Protein AF-A0A2N6ADG3-F1 (afdb_monomer)

Solvent-accessible surface area (backbone atoms only — not comparable to full-atom values): 40484 Å² total; per-residue (Å²): 108,65,60,83,54,64,43,79,45,43,34,66,42,77,44,80,76,44,101,52,31,37,34,43,26,32,78,44,56,62,72,69,55,39,47,17,27,31,40,43,28,44,86,99,70,48,68,43,71,40,51,35,31,37,67,77,54,50,41,32,27,38,63,45,65,64,67,58,75,58,37,50,51,57,71,74,58,53,72,66,42,72,35,28,42,25,37,66,29,40,27,47,64,88,89,64,69,69,32,35,39,38,36,46,18,30,42,76,24,37,36,29,50,46,29,37,51,51,50,43,28,73,78,48,66,29,45,34,41,39,32,40,20,25,68,33,54,88,56,56,64,60,62,73,63,51,63,68,35,66,62,44,47,78,43,48,16,4,58,72,40,69,36,71,43,65,34,58,40,65,55,56,51,51,52,55,54,50,57,36,72,75,32,69,80,57,63,76,72,46,53,60,40,36,40,32,26,43,54,56,62,60,44,42,50,49,52,49,52,26,60,78,67,73,44,51,36,37,39,45,54,85,60,48,47,79,71,49,71,51,84,75,58,62,22,43,44,61,95,74,66,48,29,32,27,52,70,8,25,28,33,46,50,77,58,55,73,56,34,73,46,68,59,44,43,48,54,47,98,87,65,50,80,46,66,53,74,71,88,67,76,74,84,68,95,59,93,71,76,68,46,74,68,58,47,52,54,50,37,39,74,72,57,22,46,41,78,50,88,37,75,42,97,85,68,49,75,32,56,59,48,78,41,68,62,56,38,78,81,36,63,70,56,37,48,40,52,22,51,53,55,44,63,75,49,65,88,60,89,62,64,33,36,31,20,31,74,77,57,13,32,61,37,36,50,48,40,23,67,77,67,75,37,55,60,39,39,57,53,92,71,74,57,100,71,79,90,66,59,57,60,46,67,87,84,60,70,68,40,30,33,35,37,29,39,50,68,34,45,59,34,63,69,55,47,71,46,49,52,59,43,44,71,67,37,30,41,64,47,43,32,42,27,49,35,31,51,74,16,41,13,58,59,29,36,42,77,71,68,25,48,64,48,58,74,40,40,45,67,56,49,47,50,50,36,42,77,69,68,73,46,52,76,65,55,50,51,52,46,53,52,48,39,69,74,55,60,45,79,77,70,86,70,79,88,72,78,94,66,95,75,84,79,86,74,78,72,52,79,51,50,58,66,33,33,78,69,38,78,29,61,38,52,27,52,48,26,45,38,21,51,76,64,58,15,33,24,26,38,40,54,86,50,48,40,53,67,59,46,50,51,50,45,63,68,41,22,73,51,27,30,30,46,32,37,47,74,89,57,28,77,69,72,54,73,66,54,56,55,49,50,54,52,40,27,65,74,36,52,33,42,40,29,38,64,72,53,45,68,46,54,16,75,57,40,27,47,64,34,60,35,79,96,73,29,42,56,81,68,34,42,28,39,35,30,46,52,86,65,40,71,48,34,55,55,25,42,41,74,58,30,49,82,67,44,27,27,33,25,36,49,30,29,66,64,47,70,89,60,79,43,44,72,71,50,22,55,49,37,51,52,54,36,68,77,33,52,69,37,34,35,29,30,33,26,80,40,56,86,68,89,58,71,55,52,44,31,35,25,62,44,47,34,93,60,72,52,67,52,100,83,45,43,48,30,41,30,42,45,51,39,26,36,77,28,54,25,62,28,46,32,33,37,67,85,24,77,71,40,99,50,35,54,65,44,38,45,52,52,14,52,42,28,37,49,19,43,63,73,54,70

Sequence (761 aa):
MNDETPQYIRIAKIVEENPSVKTFYFESELNSKPGQFVMLWVPEIDQKPFSIAYDNGKTFGLTVFKRGPLTEKLFEMNVGDRVGISGPYGTWFSLKPHTHYIMVAGGYGAAPLGFLAEKLTKEYGVTVDFCIGSRNKDLLLFEERISKIPNTSLHIATDDGSAGHHGYVTDILTDIINKRKENKDLLEKREVIVCTCGPELMEKKVLDICNETDVNCEVSIERYMKCGVGICGQCVVDDIGICMCTDGPVVPKYIANQIKEFGNYHREKSGAKTHLKSPSVASEDNKTTMDTEQLILKLHEINAVKFGEFKLKTGSLSPIYIDLRVTVSYPDVLKSIAQIMWQKISHLNFDIIAGVPYTALPIATAMSLEHNKPMVMRRKEVKDYGTRKAIEGAFTPGQTCLVVEDLITSGSSVFETIDPLKHEGLNVKDVVVLLDREQGGRENISNRGCTAHPIFTMSELLEVLQKHNRISQEMYTEVKNYITNTQVKPLDQTPQPMQTQNPTQPQGLTYGARVGQCSNPTAKKLLSIMEEKKTNLAIAADVTTKKELLEIADKLGSEICVLKTHIDIVEDFDQSLVLELMRLAQTRNFLLFEDRKFADIGNTVKHQYENGIYHISDWADIVNAHTVPGPGIISGLKEVGMQKGRGLLLLAEMSPEGNLATGDYTQKSLKMAEDNKDFVVGFITMKKLLDDPTFINMTPGVKLVSGGDGMGQQYNTPEKVIKDQESDIIIVGRGIYQAADPVAEAKKYREAGWKAYMERL

Secondary structure (DSSP, 8-state):
--TTSPEEEEEEEEEEEETTEEEEEEES-----TT-EEEEEETTTEEEEEEEEEE-SSEEEEEEE--SHHHHHHHH--TT-EEEEEEEES------TTEEEEEEEEGGGHHHHHHHHHHHHHHH--EEEEEEEESSGGG---HHHHHTSTTEEEEEEETTSSSSEES-HHHHHHHHHHHHHH-HHHHTT-EEEEEEES-HHHHHHHHHHHHHHT-EEEEE-----SSSSSTT-TTBPTTT--BTTTT-SEEEHHHHTT-TTTTTEEE-TTS-EEEPP--------S--PPPHHHHHHHHHHTTSEEEEEEE-TTS-EEEEEE-GGGGGG-HHHHHHHHHHHHHHHTTS--SEEEEPTTTHHHHHHHHHHHHT--EEEE-SS--SSSS--SEES---TT-EEEEEEEEESSSHHHHHHHHHHHHTT-EEEEEEEEEE-SSSHHHHHHHTT-EEEEEEEHHHHHHHHHHTTSS-HHHHHHHHHHHHH-PPPP--------------PPPPPPHHHHHTT--SHHHHHHHHHHHHHT--EEEE---SSHHHHHHHHHHHGGG-SEEEE-GGG-TT--HHHHHHHHHHHHHHT-EEEEEEEE-S-HHHHHHHHHSTTT-GGGT-SEEEEESTT-THHHHHHHHHHTTTT-EEEEE-S-SBTT-S--THHHHHHHHHHHTTTTTEEEEE-SS---S-TTSEEEE--B-SS-EE-TTSBEEB-HHIIIIIS--SEEEE-HHHHTSSSHHHHHHHHHHHHHHHHHHH-

Radius of gyration: 37.39 Å; Cα contacts (8 Å, |Δi|>4): 1559; chains: 1; bounding box: 92×65×92 Å

Mean predicted aligned error: 20.08 Å

Nearest PDB structures (foldseek):
  3g3d-assembly1_B  TM=9.825E-01  e=1.513E-36  Homo sapiens
  2qcg-assembly1_B  TM=9.906E-01  e=2.382E-36  Homo sapiens
  3ewy-assembly1_A-2  TM=9.858E-01  e=2.824E-36  Homo sapiens
  2v30-assembly1_A  TM=9.855E-01  e=3.163E-36  Homo sapiens
  7q1h-assembly1_A  TM=9.856E-01  e=2.824E-36  Homo sapiens

pLDDT: mean 89.74, std 14.41, range [23.69, 98.81]

Structure (mmCIF, N/CA/C/O backbone):
data_AF-A0A2N6ADG3-F1
#
_entry.id   AF-A0A2N6ADG3-F1
#
loop_
_atom_site.group_PDB
_atom_site.id
_atom_site.type_symbol
_atom_site.label_atom_id
_atom_site.label_alt_id
_atom_site.label_comp_id
_atom_site.label_asym_id
_atom_site.label_entity_id
_atom_site.label_seq_id
_atom_site.pdbx_PDB_ins_code
_atom_site.Cartn_x
_atom_site.Cartn_y
_atom_site.Cartn_z
_atom_site.occupancy
_atom_site.B_iso_or_equiv
_atom_site.auth_seq_id
_atom_site.auth_comp_id
_atom_site.auth_asym_id
_atom_site.auth_atom_id
_atom_site.pdbx_PDB_model_num
ATOM 1 N N . MET A 1 1 ? -24.162 -25.478 34.415 1.00 54.22 1 MET A N 1
ATOM 2 C CA . MET A 1 1 ? -24.097 -26.306 33.184 1.00 54.22 1 MET A CA 1
ATOM 3 C C . MET A 1 1 ? -22.645 -26.755 33.000 1.00 54.22 1 MET A C 1
ATOM 5 O O . MET A 1 1 ? -21.799 -26.162 33.648 1.00 54.22 1 MET A O 1
ATOM 9 N N . ASN A 1 2 ? -22.343 -27.810 32.228 1.00 49.19 2 ASN A N 1
ATOM 10 C CA . ASN A 1 2 ? -20.947 -28.119 31.856 1.00 49.19 2 ASN A CA 1
ATOM 11 C C . ASN A 1 2 ? -20.564 -27.224 30.670 1.00 49.19 2 ASN A C 1
ATOM 13 O O . ASN A 1 2 ? -21.273 -27.237 29.663 1.00 49.19 2 ASN A O 1
ATOM 17 N N . ASP A 1 3 ? -19.466 -26.479 30.787 1.00 61.28 3 ASP A N 1
ATOM 18 C CA . ASP A 1 3 ? -19.195 -25.283 29.972 1.00 61.28 3 ASP A CA 1
ATOM 19 C C . ASP A 1 3 ? -18.896 -25.549 28.485 1.00 61.28 3 ASP A C 1
ATOM 21 O O . ASP A 1 3 ? -18.874 -24.617 27.689 1.00 61.28 3 ASP A O 1
ATOM 25 N N . GLU A 1 4 ? -18.713 -26.801 28.059 1.00 66.19 4 GLU A N 1
ATOM 26 C CA . GLU A 1 4 ? -18.247 -27.115 26.696 1.00 66.19 4 GLU A CA 1
ATOM 27 C C . GLU A 1 4 ? -19.291 -27.795 25.797 1.00 66.19 4 GLU A C 1
ATOM 29 O O . GLU A 1 4 ? -19.156 -27.770 24.576 1.00 66.19 4 GLU A O 1
ATOM 34 N N . THR A 1 5 ? -20.350 -28.392 26.359 1.00 79.56 5 THR A N 1
ATOM 35 C CA . THR A 1 5 ? -21.359 -29.122 25.566 1.00 79.56 5 THR A CA 1
ATOM 36 C C . THR A 1 5 ? -22.692 -28.373 25.551 1.00 79.56 5 THR A C 1
ATOM 38 O O . THR A 1 5 ? -23.242 -28.127 26.627 1.00 79.56 5 THR A O 1
ATOM 41 N N . PRO A 1 6 ? -23.259 -28.052 24.369 1.00 85.75 6 PRO A N 1
ATOM 42 C CA . PRO A 1 6 ? -24.561 -27.406 24.280 1.00 85.75 6 PRO A CA 1
ATOM 43 C C . PRO A 1 6 ? -25.651 -28.200 25.003 1.00 85.75 6 PRO A C 1
ATOM 45 O O . PRO A 1 6 ? -25.909 -29.363 24.689 1.00 85.75 6 PRO A O 1
ATOM 48 N N . GLN A 1 7 ? -26.318 -27.556 25.956 1.00 91.75 7 GLN A N 1
ATOM 49 C CA . GLN A 1 7 ? -27.480 -28.102 26.641 1.00 91.75 7 GLN A CA 1
ATOM 50 C C . GLN A 1 7 ? -28.752 -27.645 25.937 1.00 91.75 7 GLN A C 1
ATOM 52 O O . GLN A 1 7 ? -28.945 -26.456 25.682 1.00 91.75 7 GLN A O 1
ATOM 57 N N . TYR A 1 8 ? -29.632 -28.595 25.624 1.00 93.56 8 TYR A N 1
ATOM 58 C CA . TYR A 1 8 ? -30.937 -28.272 25.063 1.00 93.56 8 TYR A CA 1
ATOM 59 C C . TYR A 1 8 ? -31.850 -27.699 26.135 1.00 93.56 8 TYR A C 1
ATOM 61 O O . TYR A 1 8 ? -32.246 -28.403 27.064 1.00 93.56 8 TYR A O 1
ATOM 69 N N . ILE A 1 9 ? -32.245 -26.447 25.948 1.00 94.88 9 ILE A N 1
ATOM 70 C CA . ILE A 1 9 ? -33.166 -25.747 26.836 1.00 94.88 9 ILE A CA 1
ATOM 71 C C . ILE A 1 9 ? -34.348 -25.196 26.047 1.00 94.88 9 ILE A C 1
ATOM 73 O O . ILE A 1 9 ? -34.264 -24.970 24.837 1.00 94.88 9 ILE A O 1
ATOM 77 N N . ARG A 1 10 ? -35.482 -25.025 26.730 1.00 96.88 10 ARG A N 1
ATOM 78 C CA . ARG A 1 10 ? -36.702 -24.486 26.126 1.00 96.88 10 ARG A CA 1
ATOM 79 C C . ARG A 1 10 ? -36.776 -22.982 26.319 1.00 96.88 10 ARG A C 1
ATOM 81 O O . ARG A 1 10 ? -36.465 -22.488 27.400 1.00 96.88 10 ARG A O 1
ATOM 88 N N . ILE A 1 11 ? -37.256 -22.282 25.298 1.00 98.06 11 ILE A N 1
ATOM 89 C CA . ILE A 1 11 ? -37.633 -20.874 25.411 1.00 98.06 11 ILE A CA 1
ATOM 90 C C . ILE A 1 11 ? -38.817 -20.785 26.380 1.00 98.06 11 ILE A C 1
ATOM 92 O O . ILE A 1 11 ? -39.885 -21.327 26.102 1.00 98.06 11 ILE A O 1
ATOM 96 N N . ALA A 1 12 ? -38.630 -20.121 27.517 1.00 97.62 12 ALA A N 1
ATOM 97 C CA . ALA A 1 12 ? -39.648 -19.978 28.558 1.00 97.62 12 ALA A CA 1
ATOM 98 C C . ALA A 1 12 ? -40.536 -18.746 28.336 1.00 97.62 12 ALA A C 1
ATOM 100 O O . ALA A 1 12 ? -41.734 -18.775 28.607 1.00 97.62 12 ALA A O 1
ATOM 101 N N . LYS A 1 13 ? -39.960 -17.658 27.816 1.00 98.19 13 LYS A N 1
ATOM 102 C CA . LYS A 1 13 ? -40.680 -16.416 27.511 1.00 98.19 13 LYS A CA 1
ATOM 103 C C . LYS A 1 13 ? -39.987 -15.673 26.372 1.00 98.19 13 LYS A C 1
ATOM 105 O O . LYS A 1 13 ? -38.763 -15.678 26.288 1.00 98.19 13 LYS A O 1
ATOM 110 N N . ILE A 1 14 ? -40.774 -15.011 25.531 1.00 97.94 14 ILE A N 1
ATOM 111 C CA . ILE A 1 14 ? -40.295 -14.101 24.487 1.00 97.94 14 ILE A CA 1
ATOM 112 C C . ILE A 1 14 ? -40.914 -12.730 24.754 1.00 97.94 14 ILE A C 1
ATOM 114 O O . ILE A 1 14 ? -42.114 -12.637 25.012 1.00 97.94 14 ILE A O 1
ATOM 118 N N . VAL A 1 15 ? -40.097 -11.682 24.723 1.00 95.81 15 VAL A N 1
ATOM 119 C CA . VAL A 1 15 ? -40.528 -10.282 24.783 1.00 95.81 15 VAL A CA 1
ATOM 120 C C . VAL A 1 15 ? -40.127 -9.618 23.476 1.00 95.81 15 VAL A C 1
ATOM 122 O O . VAL A 1 15 ? -38.984 -9.748 23.045 1.00 95.81 15 VAL A O 1
ATOM 125 N N . GLU A 1 16 ? -41.068 -8.945 22.827 1.00 93.44 16 GLU A N 1
ATOM 126 C CA . GLU A 1 16 ? -40.787 -8.112 21.661 1.00 93.44 16 GLU A CA 1
ATOM 127 C C . GLU A 1 16 ? -40.432 -6.709 22.148 1.00 93.44 16 GLU A C 1
ATOM 129 O O . GLU A 1 16 ? -41.265 -6.044 22.755 1.00 93.44 16 GLU A O 1
ATOM 134 N N . GLU A 1 17 ? -39.180 -6.302 21.939 1.00 90.81 17 GLU A N 1
ATOM 135 C CA . GLU A 1 17 ? -38.697 -4.979 22.354 1.00 90.81 17 GLU A CA 1
ATOM 136 C C . GLU A 1 17 ? -39.018 -3.949 21.266 1.00 90.81 17 GLU A C 1
ATOM 138 O O . GLU A 1 17 ? -39.496 -2.855 21.548 1.00 90.81 17 GLU A O 1
ATOM 143 N N . ASN A 1 18 ? -38.774 -4.321 20.005 1.00 87.56 18 ASN A N 1
ATOM 144 C CA . ASN A 1 18 ? -39.166 -3.582 18.808 1.00 87.56 18 ASN A CA 1
ATOM 145 C C . ASN A 1 18 ? -39.203 -4.545 17.592 1.00 87.56 18 ASN A C 1
ATOM 147 O O . ASN A 1 18 ? -38.819 -5.712 17.730 1.00 87.56 18 ASN A O 1
ATOM 151 N N . PRO A 1 19 ? -39.586 -4.095 16.377 1.00 86.31 19 PRO A N 1
ATOM 152 C CA . PRO A 1 19 ? -39.725 -4.982 15.213 1.00 86.31 19 PRO A CA 1
ATOM 153 C C . PRO A 1 19 ? -38.461 -5.767 14.816 1.00 86.31 19 PRO A C 1
ATOM 155 O O . PRO A 1 19 ? -38.550 -6.776 14.115 1.00 86.31 19 PRO A O 1
ATOM 158 N N . SER A 1 20 ? -37.277 -5.307 15.232 1.00 90.06 20 SER A N 1
ATOM 159 C CA . SER A 1 20 ? -35.987 -5.935 14.922 1.00 90.06 20 SER A CA 1
ATOM 160 C C . SER A 1 20 ? -35.318 -6.587 16.135 1.00 90.06 20 SER A C 1
ATOM 162 O O . SER A 1 20 ? -34.252 -7.180 15.972 1.00 90.06 20 SER A O 1
ATOM 164 N N . VAL A 1 21 ? -35.903 -6.510 17.336 1.00 93.38 21 VAL A N 1
ATOM 165 C CA . VAL A 1 21 ? -35.280 -6.970 18.587 1.00 93.38 21 VAL A CA 1
ATOM 166 C C . VAL A 1 21 ? -36.271 -7.734 19.461 1.00 93.38 21 VAL A C 1
ATOM 168 O O . VAL A 1 21 ? -37.332 -7.229 19.819 1.00 93.38 21 VAL A O 1
ATOM 171 N N . LYS A 1 22 ? -35.885 -8.950 19.861 1.00 96.19 22 LYS A N 1
ATOM 172 C CA . LYS A 1 22 ? -36.619 -9.778 20.828 1.00 96.19 22 LYS A CA 1
ATOM 173 C C . LYS A 1 22 ? -35.703 -10.206 21.968 1.00 96.19 22 LYS A C 1
ATOM 175 O O . LYS A 1 22 ? -34.542 -10.538 21.733 1.00 96.19 22 LYS A O 1
ATOM 180 N N . THR A 1 23 ? -36.234 -10.273 23.183 1.00 97.06 23 THR A N 1
ATOM 181 C CA . THR A 1 23 ? -35.557 -10.879 24.334 1.00 97.06 23 THR A CA 1
ATOM 182 C C . THR A 1 23 ? -36.146 -12.259 24.615 1.00 97.06 23 THR A C 1
ATOM 184 O O . THR A 1 23 ? -37.346 -12.406 24.846 1.00 97.06 23 THR A O 1
ATOM 187 N N . PHE A 1 24 ? -35.291 -13.279 24.605 1.00 98.12 24 PHE A N 1
ATOM 188 C CA . PHE A 1 24 ? -35.635 -14.673 24.872 1.00 98.12 24 PHE A CA 1
ATOM 189 C C . PHE A 1 24 ? -35.166 -15.050 26.273 1.00 98.12 24 PHE A C 1
ATOM 191 O O . PHE A 1 24 ? -33.996 -14.871 26.600 1.00 98.12 24 PHE A O 1
ATOM 198 N N . TYR A 1 25 ? -36.066 -15.587 27.089 1.00 98.00 25 TYR A N 1
ATOM 199 C CA . TYR A 1 25 ? -35.772 -16.030 28.448 1.00 98.00 25 TYR A CA 1
ATOM 200 C C . TYR A 1 25 ? -35.804 -17.547 28.551 1.00 98.00 25 TYR A C 1
ATOM 202 O O . TYR A 1 25 ? -36.631 -18.209 27.917 1.00 98.00 25 TYR A O 1
ATOM 210 N N . PHE A 1 26 ? -34.950 -18.073 29.419 1.00 97.38 26 PHE A N 1
ATOM 211 C CA . PHE A 1 26 ? -34.779 -19.498 29.649 1.00 97.38 26 PHE A CA 1
ATOM 212 C C . PHE A 1 26 ? -34.758 -19.788 31.148 1.00 97.38 26 PHE A C 1
ATOM 214 O O . PHE A 1 26 ? -34.055 -19.117 31.901 1.00 97.38 26 PHE A O 1
ATOM 221 N N . GLU A 1 27 ? -35.515 -20.794 31.582 1.00 95.50 27 GLU A N 1
ATOM 222 C CA . GLU A 1 27 ? -35.516 -21.277 32.967 1.00 95.50 27 GLU A CA 1
ATOM 223 C C . GLU A 1 27 ? -34.388 -22.290 33.161 1.00 95.50 27 GLU A C 1
ATOM 225 O O . GLU A 1 27 ? -34.559 -23.490 32.946 1.00 95.50 27 GLU A O 1
ATOM 230 N N . SER A 1 28 ? -33.205 -21.792 33.507 1.00 91.94 28 SER A N 1
ATOM 231 C CA . SER A 1 28 ? -32.045 -22.616 33.822 1.00 91.94 28 SER A CA 1
ATOM 232 C C . SER A 1 28 ? -31.018 -21.819 34.619 1.00 91.94 28 SER A C 1
ATOM 234 O O . SER A 1 28 ? -30.852 -20.616 34.418 1.00 91.94 28 SER A O 1
ATOM 236 N N . GLU A 1 29 ? -30.276 -22.509 35.482 1.00 91.75 29 GLU A N 1
ATOM 237 C CA . GLU A 1 29 ? -29.204 -21.910 36.278 1.00 91.75 29 GLU A CA 1
ATOM 238 C C . GLU A 1 29 ? -27.943 -21.721 35.414 1.00 91.75 29 GLU A C 1
ATOM 240 O O . GLU A 1 29 ? -27.203 -22.676 35.148 1.00 91.75 29 GLU A O 1
ATOM 245 N N . LEU A 1 30 ? -27.724 -20.493 34.931 1.00 92.69 30 LEU A N 1
ATOM 246 C CA . LEU A 1 30 ? -26.529 -20.113 34.167 1.00 92.69 30 LEU A CA 1
ATOM 247 C C . LEU A 1 30 ? -25.443 -19.494 35.064 1.00 92.69 30 LEU A C 1
ATOM 249 O O . LEU A 1 30 ? -24.263 -19.745 34.837 1.00 92.69 30 LEU A O 1
ATOM 253 N N . ASN A 1 31 ? -25.837 -18.758 36.113 1.00 92.31 31 ASN A N 1
ATOM 254 C CA . ASN A 1 31 ? -24.945 -18.135 37.105 1.00 92.31 31 ASN A CA 1
ATOM 255 C C . ASN A 1 31 ? -23.870 -17.225 36.487 1.00 92.31 31 ASN A C 1
ATOM 257 O O . ASN A 1 31 ? -22.715 -17.194 36.916 1.00 92.31 31 ASN A O 1
ATOM 261 N N . SER A 1 32 ? -24.263 -16.470 35.470 1.00 94.88 32 SER A N 1
ATOM 262 C CA . SER A 1 32 ? -23.384 -15.596 34.705 1.00 94.88 32 SER A CA 1
ATOM 263 C C . SER A 1 32 ? -23.059 -14.269 35.397 1.00 94.88 32 SER A C 1
ATOM 265 O O . SER A 1 32 ? -23.713 -13.815 36.348 1.00 94.88 32 SER A O 1
ATOM 267 N N . LYS A 1 33 ? -22.015 -13.610 34.890 1.00 95.38 33 LYS A N 1
ATOM 268 C CA . LYS A 1 33 ? -21.621 -12.250 35.267 1.00 95.38 33 LYS A CA 1
ATOM 269 C C . LYS A 1 33 ? -21.854 -11.268 34.108 1.00 95.38 33 LYS A C 1
ATOM 271 O O . LYS A 1 33 ? 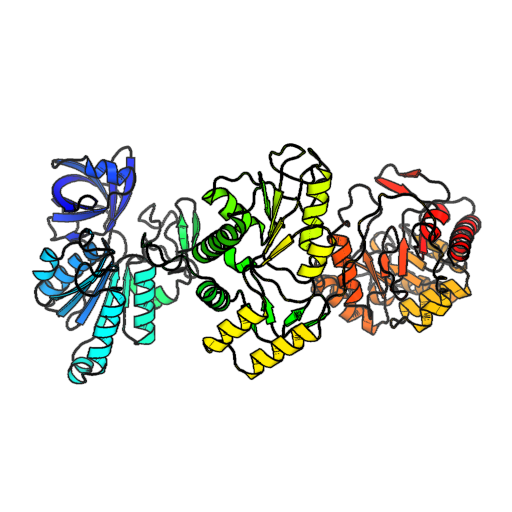-21.698 -11.656 32.950 1.00 95.38 33 LYS A O 1
ATOM 276 N N . PRO A 1 34 ? -22.197 -9.994 34.389 1.00 96.00 34 PRO A N 1
ATOM 277 C CA . PRO A 1 34 ? -22.419 -9.004 33.337 1.00 96.00 34 PRO A CA 1
ATOM 278 C C . PRO A 1 34 ? -21.172 -8.797 32.472 1.00 96.00 34 PRO A C 1
ATOM 280 O O . PRO A 1 34 ? -20.093 -8.528 32.996 1.00 96.00 34 PRO A O 1
ATOM 283 N N . GLY A 1 35 ? -21.327 -8.913 31.153 1.00 95.19 35 GLY A N 1
ATOM 284 C CA . GLY A 1 35 ? -20.228 -8.881 30.178 1.00 95.19 35 GLY A CA 1
ATOM 285 C C . GLY A 1 35 ? -19.910 -10.241 29.552 1.00 95.19 35 GLY A C 1
ATOM 286 O O . GLY A 1 35 ? -19.349 -10.283 28.461 1.00 95.19 35 GLY A O 1
ATOM 287 N N . GLN A 1 36 ? -20.343 -11.338 30.182 1.00 96.50 36 GLN A N 1
ATOM 288 C CA . GLN A 1 36 ? -20.230 -12.674 29.601 1.00 96.50 36 GLN A CA 1
ATOM 289 C C . GLN A 1 36 ? -21.287 -12.926 28.519 1.00 96.50 36 GLN A C 1
ATOM 291 O O . GLN A 1 36 ? -22.333 -12.267 28.449 1.00 96.50 36 GLN A O 1
ATOM 296 N N . PHE A 1 37 ? -21.024 -13.937 27.694 1.00 96.19 37 PHE A N 1
ATOM 297 C CA . PHE A 1 37 ? -21.904 -14.367 26.611 1.00 96.19 37 PHE A CA 1
ATOM 298 C C . PHE A 1 37 ? -22.130 -15.881 26.640 1.00 96.19 37 PHE A C 1
ATOM 300 O O . PHE A 1 37 ? -21.408 -16.622 27.300 1.00 96.19 37 PHE A O 1
ATOM 307 N N . VAL A 1 38 ? -23.128 -16.357 25.902 1.00 96.31 38 VAL A N 1
ATOM 308 C CA . VAL A 1 38 ? -23.339 -17.786 25.625 1.00 96.31 38 VAL A CA 1
ATOM 309 C C . VAL A 1 38 ? -23.267 -18.047 24.130 1.00 96.31 38 VAL A C 1
ATOM 311 O O . VAL A 1 38 ? -23.539 -17.157 23.326 1.00 96.31 38 VAL A O 1
ATOM 314 N N . MET A 1 39 ? -22.951 -19.277 23.739 1.00 95.50 39 MET A N 1
ATOM 315 C CA . MET A 1 39 ? -23.113 -19.720 22.358 1.00 95.50 39 MET A CA 1
ATOM 316 C C . MET A 1 39 ? -24.493 -20.360 22.201 1.00 95.50 39 MET A C 1
ATOM 318 O O . MET A 1 39 ? -24.737 -21.458 22.706 1.00 95.50 39 MET A O 1
ATOM 322 N N . LEU A 1 40 ? -25.392 -19.687 21.480 1.00 96.62 40 LEU A N 1
ATOM 323 C CA . LEU A 1 40 ? -26.710 -20.216 21.143 1.00 96.62 40 LEU A CA 1
ATOM 324 C C . LEU A 1 40 ? -26.651 -20.938 19.805 1.00 96.62 40 LEU A C 1
ATOM 326 O O . LEU A 1 40 ? -26.285 -20.362 18.781 1.00 96.62 40 LEU A O 1
ATOM 330 N N . TRP A 1 41 ? -27.049 -22.202 19.829 1.00 96.12 41 TRP A N 1
ATOM 331 C CA . TRP A 1 41 ? -27.174 -23.076 18.678 1.00 96.12 41 TRP A CA 1
ATOM 332 C C . TRP A 1 41 ? -28.646 -23.306 18.337 1.00 96.12 41 TRP A C 1
ATOM 334 O O . TRP A 1 41 ? -29.428 -23.770 19.170 1.00 96.12 41 TRP A O 1
ATOM 344 N N . VAL A 1 42 ? -29.010 -23.015 17.089 1.00 96.00 42 VAL A N 1
ATOM 345 C CA . VAL A 1 42 ? -30.280 -23.458 16.507 1.00 96.00 42 VAL A CA 1
ATOM 346 C C . VAL A 1 42 ? -29.967 -24.676 15.635 1.00 96.00 42 VAL A C 1
ATOM 348 O O . VAL A 1 42 ? -29.185 -24.533 14.687 1.00 96.00 42 VAL A O 1
ATOM 351 N N . PRO A 1 43 ? -30.528 -25.865 15.939 1.00 91.19 43 PRO A N 1
ATOM 352 C CA . PRO A 1 43 ? -30.268 -27.082 15.174 1.00 91.19 43 PRO A CA 1
ATOM 353 C C . PRO A 1 43 ? -30.424 -26.877 13.668 1.00 91.19 43 PRO A C 1
ATOM 355 O O . PRO A 1 43 ? -31.333 -26.178 13.234 1.00 91.19 43 PRO A O 1
ATOM 358 N N . GLU A 1 44 ? -29.514 -27.478 12.895 1.00 91.19 44 GLU A N 1
ATOM 359 C CA . GLU A 1 44 ? -29.455 -27.419 11.420 1.00 91.19 44 GLU A CA 1
ATOM 360 C C . GLU A 1 44 ? -29.164 -26.040 10.802 1.00 91.19 44 GLU A C 1
ATOM 362 O O . GLU A 1 44 ? -28.924 -25.965 9.599 1.00 91.19 44 GLU A O 1
ATOM 367 N N . ILE A 1 45 ? -29.118 -24.962 11.595 1.00 94.12 45 ILE A N 1
ATOM 368 C CA . ILE A 1 45 ? -28.889 -23.605 11.087 1.00 94.12 45 ILE A CA 1
ATOM 369 C C . ILE A 1 45 ? -27.455 -23.137 11.354 1.00 94.12 45 ILE A C 1
ATOM 371 O O . ILE A 1 45 ? -26.637 -23.095 10.439 1.00 94.12 45 ILE A O 1
ATOM 375 N N . ASP A 1 46 ? -27.136 -22.744 12.588 1.00 92.56 46 ASP A N 1
ATOM 376 C CA . ASP A 1 46 ? -25.814 -22.220 12.959 1.00 92.56 46 ASP A CA 1
ATOM 377 C C . ASP A 1 46 ? -25.692 -22.132 14.495 1.00 92.56 46 ASP A C 1
ATOM 379 O O . ASP A 1 46 ? -26.657 -22.371 15.227 1.00 92.56 46 ASP A O 1
ATOM 383 N N . GLN A 1 47 ? -24.517 -21.740 14.986 1.00 92.69 47 GLN A N 1
ATOM 384 C CA . GLN A 1 47 ? -24.285 -21.317 16.365 1.00 92.69 47 GLN A CA 1
ATOM 385 C C . GLN A 1 47 ? -23.681 -19.905 16.386 1.00 92.69 47 GLN A C 1
ATOM 387 O O . GLN A 1 47 ? -22.832 -19.559 15.552 1.00 92.69 47 GLN A O 1
ATOM 392 N N . LYS A 1 48 ? -24.140 -19.053 17.308 1.00 94.38 48 LYS A N 1
ATOM 393 C CA . LYS A 1 48 ? -23.696 -17.655 17.428 1.00 94.38 48 LYS A CA 1
ATOM 394 C C . LYS A 1 48 ? -23.537 -17.227 18.894 1.00 94.38 48 LYS A C 1
ATOM 396 O O . LYS A 1 48 ? -24.296 -17.707 19.736 1.00 94.38 48 LYS A O 1
ATOM 401 N N . PRO A 1 49 ? -22.571 -16.342 19.194 1.00 94.44 49 PRO A N 1
ATOM 402 C CA . PRO A 1 49 ? -22.428 -15.742 20.516 1.00 94.44 49 PRO A CA 1
ATOM 403 C C . PRO A 1 49 ? -23.565 -14.744 20.780 1.00 94.44 49 PRO A C 1
ATOM 405 O O . PRO A 1 49 ? -23.945 -13.989 19.886 1.00 94.44 49 PRO A O 1
ATOM 408 N N . PHE A 1 50 ? -24.081 -14.713 22.008 1.00 95.50 50 PHE A N 1
ATOM 409 C CA . PHE A 1 50 ? -25.033 -13.703 22.473 1.00 95.50 50 PHE A CA 1
ATOM 410 C C . PHE A 1 50 ? -24.700 -13.269 23.894 1.00 95.50 50 PHE A C 1
ATOM 412 O O . PHE A 1 50 ? -24.603 -14.105 24.797 1.00 95.50 50 PHE A O 1
ATOM 419 N N . SER A 1 51 ? -24.554 -11.960 24.096 1.00 95.19 51 SER A N 1
ATOM 420 C CA . SER A 1 51 ? -24.362 -11.381 25.423 1.00 95.19 51 SER A CA 1
ATOM 421 C C . SER A 1 51 ? -25.572 -11.639 26.312 1.00 95.19 51 SER A C 1
ATOM 423 O O . SER A 1 51 ? -26.723 -11.626 25.864 1.00 95.19 51 SER A O 1
ATOM 425 N N . ILE A 1 52 ? -25.305 -11.854 27.594 1.00 96.75 52 ILE A N 1
ATOM 426 C CA . ILE A 1 52 ? -26.347 -12.155 28.568 1.00 96.75 52 ILE A CA 1
ATOM 427 C C . ILE A 1 52 ? -26.960 -10.838 29.051 1.00 96.75 52 ILE A C 1
ATOM 429 O O . ILE A 1 52 ? -26.274 -9.973 29.593 1.00 96.75 52 ILE A O 1
ATOM 433 N N . ALA A 1 53 ? -28.264 -10.681 28.825 1.00 96.06 53 ALA A N 1
ATOM 434 C CA . ALA A 1 53 ? -29.020 -9.458 29.099 1.00 96.06 53 ALA A CA 1
ATOM 435 C C . ALA A 1 53 ? -29.670 -9.445 30.492 1.00 96.06 53 ALA A C 1
ATOM 437 O O . ALA A 1 53 ? -30.167 -8.408 30.945 1.00 96.06 53 ALA A O 1
ATOM 438 N N . TYR A 1 54 ? -29.741 -10.608 31.138 1.00 95.50 54 TYR A N 1
ATOM 439 C CA . TYR A 1 54 ? -30.347 -10.812 32.448 1.00 95.50 54 TYR A CA 1
ATOM 440 C C . TYR A 1 54 ? -29.938 -12.179 32.996 1.00 95.50 54 TYR A C 1
ATOM 442 O O . TYR A 1 54 ? -29.934 -13.146 32.238 1.00 95.50 54 TYR A O 1
ATOM 450 N N . ASP A 1 55 ? -29.675 -12.273 34.297 1.00 95.94 55 ASP A N 1
ATOM 451 C CA . ASP A 1 55 ? -29.540 -13.540 35.018 1.00 95.94 55 ASP A CA 1
ATOM 452 C C . ASP A 1 55 ? -29.845 -13.326 36.508 1.00 95.94 55 ASP A C 1
ATOM 454 O O . ASP A 1 55 ? -29.301 -12.414 37.134 1.00 95.94 55 ASP A O 1
ATOM 458 N N . ASN A 1 56 ? -30.729 -14.147 37.077 1.00 93.50 56 ASN A N 1
ATOM 459 C CA . ASN A 1 56 ? -31.072 -14.134 38.505 1.00 93.50 56 ASN A CA 1
ATOM 460 C C . ASN A 1 56 ? -30.729 -15.450 39.232 1.00 93.50 56 ASN A C 1
ATOM 462 O O . ASN A 1 56 ? -31.234 -15.698 40.328 1.00 93.50 56 ASN A O 1
ATOM 466 N N . GLY A 1 57 ? -29.931 -16.314 38.603 1.00 91.75 57 GLY A N 1
ATOM 467 C CA . GLY A 1 57 ? -29.565 -17.639 39.103 1.00 91.75 57 GLY A CA 1
ATOM 468 C C . GLY A 1 57 ? -30.589 -18.736 38.803 1.00 91.75 57 GLY A C 1
ATOM 469 O O . GLY A 1 57 ? -30.258 -19.905 38.935 1.00 91.75 57 GLY A O 1
ATOM 470 N N . LYS A 1 58 ? -31.809 -18.396 38.365 1.00 94.31 58 LYS A N 1
ATOM 471 C CA . LYS A 1 58 ? -32.857 -19.357 37.953 1.00 94.31 58 LYS A CA 1
ATOM 472 C C . LYS A 1 58 ? -33.322 -19.163 36.515 1.00 94.31 58 LYS A C 1
ATOM 474 O O . LYS A 1 58 ? -33.781 -20.098 35.865 1.00 94.31 58 LYS A O 1
ATOM 479 N N . THR A 1 59 ? -33.258 -1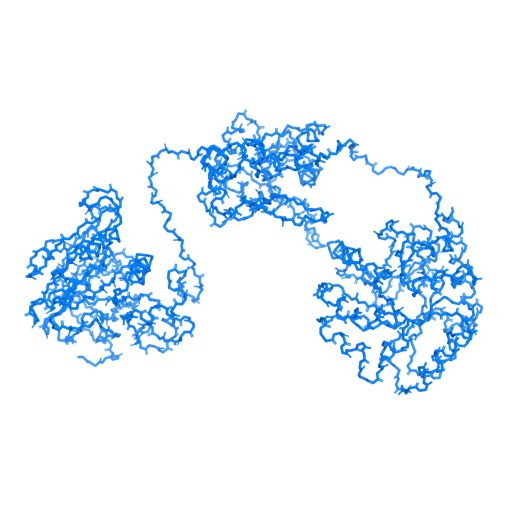7.930 36.039 1.00 96.06 59 THR A N 1
ATOM 480 C CA . THR A 1 59 ? -33.692 -17.517 34.714 1.00 96.06 59 THR A CA 1
ATOM 481 C C . THR A 1 59 ? -32.651 -16.577 34.149 1.00 96.06 59 THR A C 1
ATOM 483 O O . THR A 1 59 ? -32.271 -15.612 34.816 1.00 96.06 59 THR A O 1
ATOM 486 N N . PHE A 1 60 ? -32.255 -16.814 32.903 1.00 97.44 60 PHE A N 1
ATOM 487 C CA . PHE A 1 60 ? -31.422 -15.887 32.150 1.00 97.44 60 PHE A CA 1
ATOM 488 C C . PHE A 1 60 ? -32.117 -15.448 30.861 1.00 97.44 60 PHE A C 1
ATOM 490 O O . PHE A 1 60 ? -33.024 -16.121 30.366 1.00 97.44 60 PHE A O 1
ATOM 497 N N . GLY A 1 61 ? -31.721 -14.286 30.349 1.00 97.44 61 GLY A N 1
ATOM 498 C CA . GLY A 1 61 ? -32.297 -13.667 29.160 1.00 97.44 61 GLY A CA 1
ATOM 499 C C . GLY A 1 61 ? -31.233 -13.277 28.142 1.00 97.44 61 GLY A C 1
ATOM 500 O O . GLY A 1 61 ? -30.169 -12.781 28.512 1.00 97.44 61 GLY A O 1
ATOM 501 N N . LEU A 1 62 ? -31.541 -13.473 26.861 1.00 97.81 62 LEU A N 1
ATOM 502 C CA . LEU A 1 62 ? -30.713 -13.081 25.722 1.00 97.81 62 LEU A CA 1
ATOM 503 C C . LEU A 1 62 ? -31.501 -12.119 24.836 1.00 97.81 62 LEU A C 1
ATOM 505 O O . LEU A 1 62 ? -32.581 -12.463 24.354 1.00 97.81 62 LEU A O 1
ATOM 509 N N . THR A 1 63 ? -30.957 -10.930 24.599 1.00 96.31 63 THR A N 1
ATOM 510 C CA . THR A 1 63 ? -31.528 -9.970 23.647 1.00 96.31 63 THR A CA 1
ATOM 511 C C . THR A 1 63 ? -30.923 -10.214 22.271 1.00 96.31 63 THR A C 1
ATOM 513 O O . THR A 1 63 ? -29.705 -10.214 22.105 1.00 96.31 63 THR A O 1
ATOM 516 N N . VAL A 1 64 ? -31.780 -10.430 21.277 1.00 95.81 64 VAL A N 1
ATOM 517 C CA . VAL A 1 64 ? -31.402 -10.848 19.928 1.00 95.81 64 VAL A CA 1
ATOM 518 C C . VAL A 1 64 ? -31.890 -9.818 18.918 1.00 95.81 64 VAL A C 1
ATOM 520 O O . VAL A 1 64 ? -33.086 -9.545 18.822 1.00 95.81 64 VAL A O 1
ATOM 523 N N . PHE A 1 65 ? -30.954 -9.292 18.128 1.00 93.81 65 PHE A N 1
ATOM 524 C CA . PHE A 1 65 ? -31.236 -8.441 16.975 1.00 93.81 65 PHE A CA 1
ATOM 525 C C . PHE A 1 65 ? -31.390 -9.297 15.707 1.00 93.81 65 PHE A C 1
ATOM 527 O O . PHE A 1 65 ? -30.548 -10.154 15.425 1.00 93.81 65 PHE A O 1
ATOM 534 N N . LYS A 1 66 ? -32.454 -9.073 14.928 1.00 93.81 66 LYS A N 1
ATOM 535 C CA . LYS A 1 66 ? -32.760 -9.834 13.709 1.00 93.81 66 LYS A CA 1
ATOM 536 C C . LYS A 1 66 ? -31.784 -9.481 12.586 1.00 93.81 66 LYS A C 1
ATOM 538 O O . LYS A 1 66 ? -31.922 -8.468 11.906 1.00 93.81 66 LYS A O 1
ATOM 543 N N . ARG A 1 67 ? -30.786 -10.337 12.386 1.00 90.75 67 ARG A N 1
ATOM 544 C CA . ARG A 1 67 ? -29.750 -10.212 11.359 1.00 90.75 67 ARG A CA 1
ATOM 545 C C . ARG A 1 67 ? -29.220 -11.584 10.932 1.00 90.75 67 ARG A C 1
ATOM 547 O O . ARG A 1 67 ? -28.378 -12.178 11.610 1.00 90.75 67 ARG A O 1
ATOM 554 N N . GLY A 1 68 ? -29.679 -12.049 9.773 1.00 92.19 68 GLY A N 1
ATOM 555 C CA . GLY A 1 68 ? -29.207 -13.268 9.121 1.00 92.19 68 GLY A CA 1
ATOM 556 C C . GLY A 1 68 ? -29.903 -14.555 9.583 1.00 92.19 68 GLY A C 1
ATOM 557 O O . GLY A 1 68 ? -30.713 -14.533 10.511 1.00 92.19 68 GLY A O 1
ATOM 558 N N . PRO A 1 69 ? -29.551 -15.705 8.974 1.00 94.69 69 PRO A N 1
ATOM 559 C CA . PRO A 1 69 ? -30.385 -16.910 9.013 1.00 94.69 69 PRO A CA 1
ATOM 560 C C . PRO A 1 69 ? -30.699 -17.450 10.416 1.00 94.69 69 PRO A C 1
ATOM 562 O O . PRO A 1 69 ? -31.825 -17.856 10.686 1.00 94.69 69 PRO A O 1
ATOM 565 N N . LEU A 1 70 ? -29.726 -17.435 11.337 1.00 95.69 70 LEU A N 1
ATOM 566 C CA . LEU A 1 70 ? -29.932 -17.939 12.701 1.00 95.69 70 LEU A CA 1
ATOM 567 C C . LEU A 1 70 ? -30.931 -17.094 13.493 1.00 95.69 70 LEU A C 1
ATOM 569 O O . LEU A 1 70 ? -31.807 -17.634 14.164 1.00 95.69 70 LEU A O 1
ATOM 573 N N . THR A 1 71 ? -30.797 -15.771 13.440 1.00 96.19 71 THR A N 1
ATOM 574 C CA . THR A 1 71 ? -31.661 -14.870 14.212 1.00 96.19 71 THR A CA 1
ATOM 575 C C . THR A 1 71 ? -33.021 -14.708 13.543 1.00 96.19 71 THR A C 1
ATOM 577 O O . THR A 1 71 ? -34.024 -14.615 14.239 1.00 96.19 71 THR A O 1
ATOM 580 N N . GLU A 1 72 ? -33.093 -14.778 12.212 1.00 96.94 72 GLU A N 1
ATOM 581 C CA . GLU A 1 72 ? -34.358 -14.916 11.485 1.00 96.94 72 GLU A CA 1
ATOM 582 C C . GLU A 1 72 ? -35.117 -16.162 11.936 1.00 96.94 72 GLU A C 1
ATOM 584 O O . GLU A 1 72 ? -36.290 -16.050 12.292 1.00 96.94 72 GLU A O 1
ATOM 589 N N . LYS A 1 73 ? -34.430 -17.310 12.045 1.00 97.06 73 LYS A N 1
ATOM 590 C CA . LYS A 1 73 ? -35.048 -18.532 12.557 1.00 97.06 73 LYS A CA 1
ATOM 591 C C . LYS A 1 73 ? -35.510 -18.385 14.003 1.00 97.06 73 LYS A C 1
ATOM 593 O O . LYS A 1 73 ? -36.634 -18.767 14.305 1.00 97.06 73 LYS A O 1
ATOM 598 N N . LEU A 1 74 ? -34.700 -17.789 14.883 1.00 96.75 74 LEU A N 1
ATOM 599 C CA . LEU A 1 74 ? -35.110 -17.500 16.265 1.00 96.75 74 LEU A CA 1
ATOM 600 C C . LEU A 1 74 ? -36.385 -16.652 16.332 1.00 96.75 74 LEU A C 1
ATOM 602 O O . LEU A 1 74 ? -37.219 -16.866 17.205 1.00 96.75 74 LEU A O 1
ATOM 606 N N . PHE A 1 75 ? -36.564 -15.703 15.411 1.00 96.69 75 PHE A N 1
ATOM 607 C CA . PHE A 1 75 ? -37.745 -14.840 15.385 1.00 96.69 75 PHE A CA 1
ATOM 608 C C . PHE A 1 75 ? -39.037 -15.572 15.003 1.00 96.69 75 PHE A C 1
ATOM 610 O O . PHE A 1 75 ? -40.110 -15.067 15.342 1.00 96.69 75 PHE A O 1
ATOM 617 N N . GLU A 1 76 ? -38.928 -16.723 14.335 1.00 96.25 76 GLU A N 1
ATOM 618 C CA . GLU A 1 76 ? -40.033 -17.634 14.008 1.00 96.25 76 GLU A CA 1
ATOM 619 C C . GLU A 1 76 ? -40.343 -18.634 15.132 1.00 96.25 76 GLU A C 1
ATOM 621 O O . GLU A 1 76 ? -41.388 -19.285 15.100 1.00 96.25 76 GLU A O 1
ATOM 626 N N . MET A 1 77 ? -39.435 -18.798 16.100 1.00 96.81 77 MET A N 1
ATOM 627 C CA . MET A 1 77 ? -39.601 -19.746 17.201 1.00 96.81 77 MET A CA 1
ATOM 628 C C . MET A 1 77 ? -40.586 -19.224 18.247 1.00 96.81 77 MET A C 1
ATOM 630 O O . MET A 1 77 ? -40.718 -18.022 18.484 1.00 96.81 77 MET A O 1
ATOM 634 N N . ASN A 1 78 ? -41.256 -20.163 18.906 1.00 97.69 78 ASN A N 1
ATOM 635 C CA . ASN A 1 78 ? -42.276 -19.920 19.911 1.00 97.69 78 ASN A CA 1
ATOM 636 C C . ASN A 1 78 ? -41.806 -20.359 21.300 1.00 97.69 78 ASN A C 1
ATOM 638 O O . ASN A 1 78 ? -40.857 -21.129 21.468 1.00 97.69 78 ASN A O 1
ATOM 642 N N . VAL A 1 79 ? -42.518 -19.890 22.325 1.00 98.00 79 VAL A N 1
ATOM 643 C CA . VAL A 1 79 ? -42.361 -20.408 23.689 1.00 98.00 79 VAL A CA 1
ATOM 644 C C . VAL A 1 79 ? -42.548 -21.929 23.678 1.00 98.00 79 VAL A C 1
ATOM 646 O O . VAL A 1 79 ? -43.504 -22.447 23.106 1.00 98.00 79 VAL A O 1
ATOM 649 N N . GLY A 1 80 ? -41.622 -22.642 24.315 1.00 96.69 80 GLY A N 1
ATOM 650 C CA . GLY A 1 80 ? -41.563 -24.101 24.350 1.00 96.69 80 GLY A CA 1
ATOM 651 C C . GLY A 1 80 ? -40.595 -24.728 23.343 1.00 96.69 80 GLY A C 1
ATOM 652 O O . GLY A 1 80 ? -40.150 -25.860 23.588 1.00 96.69 80 GLY A O 1
ATOM 653 N N . ASP A 1 81 ? -40.215 -24.015 22.277 1.00 97.19 81 ASP A N 1
ATOM 654 C CA . ASP A 1 81 ? -39.223 -24.492 21.309 1.00 97.19 81 ASP A CA 1
ATOM 655 C C . ASP A 1 81 ? -37.833 -24.617 21.945 1.00 97.19 81 ASP A C 1
ATOM 657 O O . ASP A 1 81 ? -37.524 -23.979 22.956 1.00 97.19 81 ASP A O 1
ATOM 661 N N . ARG A 1 82 ? -36.995 -25.492 21.376 1.00 95.75 82 ARG A N 1
ATOM 662 C CA . ARG A 1 82 ? -35.684 -25.849 21.934 1.00 95.75 82 ARG A CA 1
ATOM 663 C C . ARG A 1 82 ? -34.536 -25.205 21.171 1.00 95.75 82 ARG A C 1
ATOM 665 O O . ARG A 1 82 ? -34.488 -25.278 19.947 1.00 95.75 82 ARG A O 1
ATOM 672 N N . VAL A 1 83 ? -33.567 -24.693 21.919 1.00 96.88 83 VAL A N 1
ATOM 673 C CA . VAL A 1 83 ? -32.255 -24.244 21.430 1.00 96.88 83 VAL A CA 1
ATOM 674 C C . VAL A 1 83 ? -31.156 -24.938 22.232 1.00 96.88 83 VAL A C 1
ATOM 676 O O . VAL A 1 83 ? -31.400 -25.393 23.351 1.00 96.88 83 VAL A O 1
ATOM 679 N N . GLY A 1 84 ? -29.955 -25.043 21.671 1.00 95.88 84 GLY A N 1
ATOM 680 C CA . GLY A 1 84 ? -28.768 -25.459 22.416 1.00 95.88 84 GLY A CA 1
ATOM 681 C C . GLY A 1 84 ? -28.040 -24.247 22.988 1.00 95.88 84 GLY A C 1
ATOM 682 O O . GLY A 1 84 ? -27.816 -23.287 22.260 1.00 95.88 84 GLY A O 1
ATOM 683 N N . ILE A 1 85 ? -27.644 -24.288 24.257 1.00 95.69 85 ILE A N 1
ATOM 684 C CA . ILE A 1 85 ? -26.851 -23.234 24.906 1.00 95.69 85 ILE A CA 1
ATOM 685 C C . ILE A 1 85 ? -25.575 -23.831 25.495 1.00 95.69 85 ILE A C 1
ATOM 687 O O . ILE A 1 85 ? -25.638 -24.843 26.190 1.00 95.69 85 ILE A O 1
ATOM 691 N N . SER A 1 86 ? -24.430 -23.194 25.254 1.00 93.56 86 SER A N 1
ATOM 692 C CA . SER A 1 86 ? -23.180 -23.460 25.977 1.00 93.56 86 SER A CA 1
ATOM 693 C C . SER A 1 86 ? -22.550 -22.162 26.496 1.00 93.56 86 SER A C 1
ATOM 695 O O . SER A 1 86 ? -22.800 -21.086 25.946 1.00 93.56 86 SER A O 1
ATOM 697 N N . GLY A 1 87 ? -21.761 -22.258 27.568 1.00 92.25 87 GLY A N 1
ATOM 698 C CA . GLY A 1 87 ? -21.238 -21.119 28.333 1.00 92.25 87 GLY A CA 1
ATOM 699 C C . GLY A 1 87 ? -21.790 -21.064 29.770 1.00 92.25 87 GLY A C 1
ATOM 700 O O . GLY A 1 87 ? -22.421 -22.028 30.214 1.00 92.25 87 GLY A O 1
ATOM 701 N N . PRO A 1 88 ? -21.591 -19.943 30.491 1.00 94.06 88 PRO A N 1
ATOM 702 C CA . PRO A 1 88 ? -21.135 -18.647 29.980 1.00 94.06 88 PRO A CA 1
ATOM 703 C C . PRO A 1 88 ? -19.638 -18.621 29.632 1.00 94.06 88 PRO A C 1
ATOM 705 O O . PRO A 1 88 ? -18.823 -19.265 30.283 1.00 94.06 88 PRO A O 1
ATOM 708 N N . TYR A 1 89 ? -19.281 -17.846 28.612 1.00 94.50 89 TYR A N 1
ATOM 709 C CA . TYR A 1 89 ? -17.912 -17.627 28.150 1.00 94.50 89 TYR A CA 1
ATOM 710 C C . TYR A 1 89 ? -17.485 -16.172 28.333 1.00 94.50 89 TYR A C 1
ATOM 712 O O . TYR A 1 89 ? -18.309 -15.268 28.511 1.00 94.50 89 TYR A O 1
ATOM 720 N N . GLY A 1 90 ? -16.175 -15.966 28.233 1.00 94.81 90 GLY A N 1
ATOM 721 C CA . GLY A 1 90 ? -15.541 -14.664 28.306 1.00 94.81 90 GLY A CA 1
ATOM 722 C C . GLY A 1 90 ? -15.471 -14.060 29.710 1.00 94.81 90 GLY A C 1
ATOM 723 O O . GLY A 1 90 ? -15.830 -14.670 30.724 1.00 94.81 90 GLY A O 1
ATOM 724 N N . THR A 1 91 ? -14.976 -12.831 29.741 1.00 96.81 91 THR A N 1
ATOM 725 C CA . THR A 1 91 ? -14.752 -11.989 30.912 1.00 96.81 91 THR A CA 1
ATOM 726 C C . THR A 1 91 ? -15.978 -11.128 31.229 1.00 96.81 91 THR A C 1
ATOM 728 O O . THR A 1 91 ? -16.989 -11.141 30.528 1.00 96.81 91 THR A O 1
ATOM 731 N N . TRP A 1 92 ? -15.916 -10.392 32.335 1.00 97.31 92 TRP A N 1
ATOM 732 C CA . TRP A 1 92 ? -17.019 -9.594 32.866 1.00 97.31 92 TRP A CA 1
ATOM 733 C C . TRP A 1 92 ? -16.527 -8.231 33.351 1.00 97.31 92 TRP A C 1
ATOM 735 O O . TRP A 1 92 ? -15.343 -8.056 33.633 1.00 97.31 92 TRP A O 1
ATOM 745 N N . PHE A 1 93 ? -17.452 -7.283 33.486 1.00 98.06 93 PHE A N 1
ATOM 746 C CA . PHE A 1 93 ? -17.178 -5.963 34.060 1.00 98.06 93 PHE A CA 1
ATOM 747 C C . PHE A 1 93 ? -16.861 -6.044 35.555 1.00 98.06 93 PHE A C 1
ATOM 749 O O . PHE A 1 93 ? -17.412 -6.876 36.284 1.00 98.06 93 PHE A O 1
ATOM 756 N N . SER A 1 94 ? -16.004 -5.147 36.038 1.00 95.38 94 SER A N 1
ATOM 757 C CA . SER A 1 94 ? -15.644 -5.076 37.452 1.00 95.38 94 SER A CA 1
ATOM 758 C C . SER A 1 94 ? -16.841 -4.678 38.316 1.00 95.38 94 SER A C 1
ATOM 760 O O . SER A 1 94 ? -17.483 -3.652 38.087 1.00 95.38 94 SER A O 1
ATOM 762 N N . LEU A 1 95 ? -17.094 -5.453 39.375 1.00 93.81 95 LEU A N 1
ATOM 763 C CA . LEU A 1 95 ? -18.145 -5.195 40.364 1.00 93.81 95 LEU A CA 1
ATOM 764 C C . LEU A 1 95 ? -17.532 -4.583 41.632 1.00 93.81 95 LEU A C 1
ATOM 766 O O . LEU A 1 95 ? -17.127 -5.306 42.543 1.00 93.81 95 LEU A O 1
ATOM 770 N N . LYS A 1 96 ? -17.401 -3.252 41.665 1.00 91.25 96 LYS A N 1
ATOM 771 C CA . LYS A 1 96 ? -16.719 -2.516 42.736 1.00 91.25 96 LYS A CA 1
ATOM 772 C C . LYS A 1 96 ? -17.719 -1.766 43.632 1.00 91.25 96 LYS A C 1
ATOM 774 O O . LYS A 1 96 ? -18.528 -0.987 43.121 1.00 91.25 96 LYS A O 1
ATOM 779 N N . PRO A 1 97 ? -17.666 -1.948 44.965 1.00 89.38 97 PRO A N 1
ATOM 780 C CA . PRO A 1 97 ? -18.418 -1.112 45.897 1.00 89.38 97 PRO A CA 1
ATOM 781 C C . PRO A 1 97 ? -17.852 0.314 45.938 1.00 89.38 97 PRO A C 1
ATOM 783 O O . PRO A 1 97 ? -16.684 0.534 45.640 1.00 89.38 97 PRO A O 1
ATOM 786 N N . HIS A 1 98 ? -18.665 1.283 46.369 1.00 88.31 98 HIS A N 1
ATOM 787 C CA . HIS A 1 98 ? -18.267 2.696 46.537 1.00 88.31 98 HIS A CA 1
ATOM 788 C C . HIS A 1 98 ? -17.767 3.409 45.263 1.00 88.31 98 HIS A C 1
ATOM 790 O O . HIS A 1 98 ? -17.225 4.514 45.337 1.00 88.31 98 HIS A O 1
ATOM 796 N N . THR A 1 99 ? -18.009 2.822 44.095 1.00 92.06 99 THR A N 1
ATOM 797 C CA . THR A 1 99 ? -17.687 3.385 42.783 1.00 92.06 99 THR A CA 1
ATOM 798 C C . THR A 1 99 ? -18.925 4.041 42.175 1.00 92.06 99 THR A C 1
ATOM 800 O O . THR A 1 99 ? -20.059 3.646 42.438 1.00 92.06 99 THR A O 1
ATOM 803 N N . HIS A 1 100 ? -18.719 5.069 41.364 1.00 94.00 100 HIS A N 1
ATOM 804 C CA . HIS A 1 100 ? -19.737 5.644 40.504 1.00 94.00 100 HIS A CA 1
ATOM 805 C C . HIS A 1 100 ? -19.509 5.175 39.066 1.00 94.00 100 HIS A C 1
ATOM 807 O O . HIS A 1 100 ? -18.407 5.301 38.533 1.00 94.00 100 HIS A O 1
ATOM 813 N N . TYR A 1 101 ? -20.549 4.621 38.454 1.00 97.19 101 TYR A N 1
ATOM 814 C CA . TYR A 1 101 ? -20.471 4.046 37.118 1.00 97.19 101 TYR A CA 1
ATOM 815 C C . TYR A 1 101 ? -21.114 4.977 36.100 1.00 97.19 101 TYR A C 1
ATOM 817 O O . TYR A 1 101 ? -22.243 5.419 36.301 1.00 97.19 101 TYR A O 1
ATOM 825 N N . ILE A 1 102 ? -20.420 5.221 34.991 1.00 98.00 102 ILE A N 1
ATOM 826 C CA . ILE A 1 102 ? -21.000 5.865 33.811 1.00 98.00 102 ILE A CA 1
ATOM 827 C C . ILE A 1 102 ? -21.079 4.801 32.722 1.00 98.00 102 ILE A C 1
ATOM 829 O O . ILE A 1 102 ? -20.059 4.307 32.248 1.00 98.00 102 ILE A O 1
ATOM 833 N N . MET A 1 103 ? -22.285 4.396 32.354 1.00 98.38 103 MET A N 1
ATOM 834 C CA . MET A 1 103 ? -22.510 3.361 31.350 1.00 98.38 103 MET A CA 1
ATOM 835 C C . MET A 1 103 ? -22.842 4.018 30.020 1.00 98.38 103 MET A C 1
ATOM 837 O O . MET A 1 103 ? -23.773 4.810 29.954 1.00 98.38 103 MET A O 1
ATOM 841 N N . VAL A 1 104 ? -22.093 3.699 28.966 1.00 98.44 104 VAL A N 1
ATOM 842 C CA . VAL A 1 104 ? -22.300 4.254 27.623 1.00 98.44 104 VAL A CA 1
ATOM 843 C C . VAL A 1 104 ? -22.670 3.127 26.671 1.00 98.44 104 VAL A C 1
ATOM 845 O O . VAL A 1 104 ? -21.815 2.347 26.243 1.00 98.44 104 VAL A O 1
ATOM 848 N N . ALA A 1 105 ? -23.963 3.041 26.375 1.00 97.25 105 ALA A N 1
ATOM 849 C CA . ALA A 1 105 ? -24.576 1.987 25.587 1.00 97.25 105 ALA A CA 1
ATOM 850 C C . ALA A 1 105 ? -24.975 2.484 24.194 1.00 97.25 105 ALA A C 1
ATOM 852 O O . ALA A 1 105 ? -25.670 3.490 24.072 1.00 97.25 105 ALA A O 1
ATOM 853 N N . GLY A 1 106 ? -24.608 1.739 23.150 1.00 93.12 106 GLY A N 1
ATOM 854 C CA . GLY A 1 106 ? -25.068 1.985 21.782 1.00 93.12 106 GLY A CA 1
ATOM 855 C C . GLY A 1 106 ? -25.986 0.868 21.295 1.00 93.12 106 GLY A C 1
ATOM 856 O O . GLY A 1 106 ? -25.572 -0.293 21.241 1.00 93.12 106 GLY A O 1
ATOM 857 N N . GLY A 1 107 ? -27.225 1.200 20.923 1.00 88.06 107 GLY A N 1
ATOM 858 C CA . GLY A 1 107 ? -28.210 0.228 20.436 1.00 88.06 107 GLY A CA 1
ATOM 859 C C . GLY A 1 107 ? -28.402 -0.955 21.396 1.00 88.06 107 GLY A C 1
ATOM 860 O O . GLY A 1 107 ? -28.705 -0.777 22.575 1.00 88.06 107 GLY A O 1
ATOM 861 N N . TYR A 1 108 ? -28.196 -2.184 20.908 1.00 88.50 108 TYR A N 1
ATOM 862 C CA . TYR A 1 108 ? -28.369 -3.402 21.714 1.00 88.50 108 TYR A CA 1
ATOM 863 C C . TYR A 1 108 ? -27.308 -3.593 22.811 1.00 88.50 108 TYR A C 1
ATOM 865 O O . TYR A 1 108 ? -27.510 -4.424 23.697 1.00 88.50 108 TYR A O 1
ATOM 873 N N . GLY A 1 109 ? -26.233 -2.795 22.832 1.00 92.81 109 GLY A N 1
ATOM 874 C CA . GLY A 1 109 ? -25.282 -2.756 23.950 1.00 92.81 109 GLY A CA 1
ATOM 875 C C . GLY A 1 109 ? -25.918 -2.340 25.287 1.00 92.81 109 GLY A C 1
ATOM 876 O O . GLY A 1 109 ? -25.372 -2.620 26.356 1.00 92.81 109 GLY A O 1
ATOM 877 N N . ALA A 1 110 ? -27.124 -1.761 25.254 1.00 94.56 110 ALA A N 1
ATOM 878 C CA . ALA A 1 110 ? -27.918 -1.474 26.447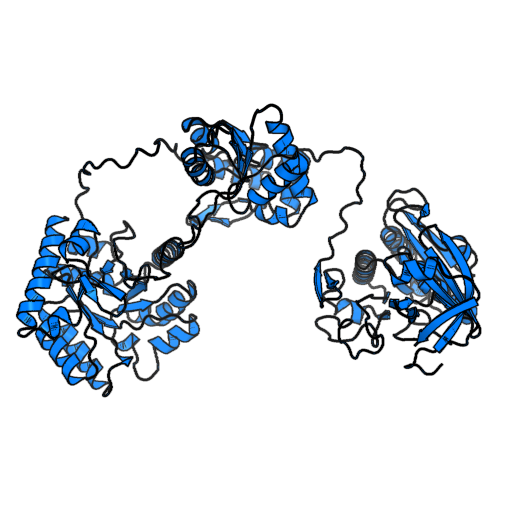 1.00 94.56 110 ALA A CA 1
ATOM 879 C C . ALA A 1 110 ? -28.349 -2.741 27.210 1.00 94.56 110 ALA A C 1
ATOM 881 O O . ALA A 1 110 ? -28.552 -2.677 28.420 1.00 94.56 110 ALA A O 1
ATOM 882 N N . ALA A 1 111 ? -28.446 -3.900 26.549 1.00 93.62 111 ALA A N 1
ATOM 883 C CA . ALA A 1 111 ? -28.820 -5.159 27.193 1.00 93.62 111 ALA A CA 1
ATOM 884 C C . ALA A 1 111 ? -27.799 -5.629 28.257 1.00 93.62 111 ALA A C 1
ATOM 886 O O . ALA A 1 111 ? -28.180 -5.744 29.428 1.00 93.62 111 ALA A O 1
ATOM 887 N N . PRO A 1 112 ? -26.514 -5.878 27.918 1.00 95.31 112 PRO A N 1
ATOM 888 C CA . PRO A 1 112 ? -25.521 -6.307 28.907 1.00 95.31 112 PRO A CA 1
ATOM 889 C C . PRO A 1 112 ? -25.210 -5.224 29.950 1.00 95.31 112 PRO A C 1
ATOM 891 O O . PRO A 1 112 ? -24.984 -5.548 31.116 1.00 95.31 112 PRO A O 1
ATOM 894 N N . LEU A 1 113 ? -25.247 -3.940 29.575 1.00 97.62 113 LEU A N 1
ATOM 895 C CA . LEU A 1 113 ? -25.059 -2.848 30.535 1.00 97.62 113 LEU A CA 1
ATOM 896 C C . LEU A 1 113 ? -26.260 -2.699 31.481 1.00 97.62 113 LEU A C 1
ATOM 898 O O . LEU A 1 113 ? -26.072 -2.426 32.662 1.00 97.62 113 LEU A O 1
ATOM 902 N N . GLY A 1 114 ? -27.485 -2.966 31.021 1.00 96.75 114 GLY A N 1
ATOM 903 C CA . GLY A 1 114 ? -28.671 -3.029 31.879 1.00 96.75 114 GLY A CA 1
ATOM 904 C C . GLY A 1 114 ? -28.557 -4.126 32.940 1.00 96.75 114 GLY A C 1
ATOM 905 O O . GLY A 1 114 ? -28.848 -3.886 34.111 1.00 96.75 114 GLY A O 1
ATOM 906 N N . PHE A 1 115 ? -28.048 -5.306 32.562 1.00 96.75 115 PHE A N 1
ATOM 907 C CA . PHE A 1 115 ? -27.730 -6.369 33.523 1.00 96.75 115 PHE A CA 1
ATOM 908 C C . PHE A 1 115 ? -26.673 -5.920 34.544 1.00 96.75 115 PHE A C 1
ATOM 910 O O . PHE A 1 115 ? -26.835 -6.150 35.745 1.00 96.75 115 PHE A O 1
ATOM 917 N N . LEU A 1 116 ? -25.621 -5.232 34.089 1.00 97.62 116 LEU A N 1
ATOM 918 C CA . LEU A 1 116 ? -24.595 -4.670 34.966 1.00 97.62 116 LEU A CA 1
ATOM 919 C C . LEU A 1 116 ? -25.187 -3.663 35.964 1.00 97.62 116 LEU A C 1
ATOM 921 O O . LEU A 1 116 ? -24.933 -3.782 37.162 1.00 97.62 116 LEU A O 1
ATOM 925 N N . ALA A 1 117 ? -26.007 -2.719 35.495 1.00 97.50 117 ALA A N 1
ATOM 926 C CA . ALA A 1 117 ? -26.653 -1.707 36.329 1.00 97.50 117 ALA A CA 1
ATOM 927 C C . ALA A 1 117 ? -27.573 -2.330 37.385 1.00 97.50 117 ALA A C 1
ATOM 929 O O . ALA A 1 117 ? -27.485 -1.982 38.563 1.00 97.50 117 ALA A O 1
ATOM 930 N N . GLU A 1 118 ? -28.418 -3.290 36.999 1.00 95.69 118 GLU A N 1
ATOM 931 C CA . GLU A 1 118 ? -29.298 -3.997 37.934 1.00 95.69 118 GLU A CA 1
ATOM 932 C C . GLU A 1 118 ? -28.507 -4.724 39.022 1.00 95.69 118 GLU A C 1
ATOM 934 O O . GLU A 1 118 ? -28.879 -4.660 40.193 1.00 95.69 118 GLU A O 1
ATOM 939 N N . LYS A 1 119 ? -27.417 -5.402 38.647 1.00 95.06 119 LYS A N 1
ATOM 940 C CA . LYS A 1 119 ? -26.588 -6.156 39.589 1.00 95.06 119 LYS A CA 1
ATOM 941 C C . LYS A 1 119 ? -25.860 -5.228 40.558 1.00 95.06 119 LYS A C 1
ATOM 943 O O . LYS A 1 119 ? -25.962 -5.390 41.770 1.00 95.06 119 LYS A O 1
ATOM 948 N N . LEU A 1 120 ? -25.186 -4.210 40.027 1.00 95.50 120 LEU A N 1
ATOM 949 C CA . LEU A 1 120 ? -24.420 -3.239 40.803 1.00 95.50 120 LEU A CA 1
ATOM 950 C C . LEU A 1 120 ? -25.284 -2.461 41.803 1.00 95.50 120 LEU A C 1
ATOM 952 O O . LEU A 1 120 ? -24.922 -2.319 42.970 1.00 95.50 120 LEU A O 1
ATOM 956 N N . THR A 1 121 ? -26.438 -1.963 41.364 1.00 94.94 121 THR A N 1
ATOM 957 C CA . THR A 1 121 ? -27.312 -1.135 42.210 1.00 94.94 121 THR A CA 1
ATOM 958 C C . THR A 1 121 ? -27.988 -1.953 43.307 1.00 94.94 121 THR A C 1
ATOM 960 O O . THR A 1 121 ? -28.084 -1.477 44.438 1.00 94.94 121 THR A O 1
ATOM 963 N N . LYS A 1 122 ? -28.399 -3.197 43.018 1.00 93.06 122 LYS A N 1
ATOM 964 C CA . LYS A 1 122 ? -29.032 -4.091 44.002 1.00 93.06 122 LYS A CA 1
ATOM 965 C C . LYS A 1 122 ? -28.043 -4.672 45.008 1.00 93.06 122 LYS A C 1
ATOM 967 O O . LYS A 1 122 ? -28.365 -4.730 46.189 1.00 93.06 122 LYS A O 1
ATOM 972 N N . GLU A 1 123 ? -26.873 -5.118 44.554 1.00 92.94 123 GLU A N 1
ATOM 973 C CA . GLU A 1 123 ? -25.911 -5.826 45.412 1.00 92.94 123 GLU A CA 1
ATOM 974 C C . GLU A 1 123 ? -24.953 -4.873 46.143 1.00 92.94 123 GLU A C 1
ATOM 976 O O . GLU A 1 123 ? -24.554 -5.158 47.270 1.00 92.94 123 GLU A O 1
ATOM 981 N N . TYR A 1 124 ? -24.608 -3.728 45.539 1.00 92.00 124 TYR A N 1
ATOM 982 C CA . TYR A 1 124 ? -23.573 -2.822 46.058 1.00 92.00 124 TYR A CA 1
ATOM 983 C C . TYR A 1 124 ? -24.067 -1.400 46.348 1.00 92.00 124 TYR A C 1
ATOM 985 O O . TYR A 1 124 ? -23.312 -0.595 46.895 1.00 92.00 124 TYR A O 1
ATOM 993 N N . GLY A 1 125 ? -25.309 -1.058 45.985 1.00 91.94 125 GLY A N 1
ATOM 994 C CA . GLY A 1 125 ? -25.890 0.259 46.266 1.00 91.94 125 GLY A CA 1
ATOM 995 C C . GLY A 1 125 ? -25.166 1.429 45.588 1.00 91.94 125 GLY A C 1
ATOM 996 O O . GLY A 1 125 ? -25.215 2.552 46.092 1.00 91.94 125 GLY A O 1
ATOM 997 N N . VAL A 1 126 ? -24.464 1.181 44.478 1.00 93.81 126 VAL A N 1
ATOM 998 C CA . VAL A 1 126 ? -23.723 2.216 43.737 1.00 93.81 126 VAL A CA 1
ATOM 999 C C . VAL A 1 126 ? -24.653 3.155 42.964 1.00 93.81 126 VAL A C 1
ATOM 1001 O O . VAL A 1 126 ? -25.833 2.866 42.776 1.00 93.81 126 VAL A O 1
ATOM 1004 N N . THR A 1 127 ? -24.108 4.284 42.507 1.00 94.25 127 THR A N 1
ATOM 1005 C CA . THR A 1 127 ? -24.808 5.249 41.645 1.00 94.25 127 THR A CA 1
ATOM 1006 C C . THR A 1 127 ? -24.382 5.090 40.191 1.00 94.25 127 THR A C 1
ATOM 1008 O O . THR A 1 127 ? -23.182 4.987 39.916 1.00 94.25 127 THR A O 1
ATOM 1011 N N . VAL A 1 128 ? -25.346 5.131 39.271 1.00 97.06 128 VAL A N 1
ATOM 1012 C CA . VAL A 1 128 ? -25.133 4.906 37.835 1.00 97.06 128 VAL A CA 1
ATOM 1013 C C . VAL A 1 128 ? -25.666 6.084 37.018 1.00 97.06 128 VAL A C 1
ATOM 1015 O O . VAL A 1 128 ? -26.827 6.450 37.163 1.00 97.06 128 VAL A O 1
ATOM 1018 N N . ASP A 1 129 ? -24.849 6.637 36.126 1.00 97.62 129 ASP A N 1
ATOM 1019 C CA . ASP A 1 129 ? -25.327 7.428 34.988 1.00 97.62 129 ASP A CA 1
ATOM 1020 C C . ASP A 1 129 ? -25.381 6.513 33.765 1.00 97.62 129 ASP A C 1
ATOM 1022 O O . ASP A 1 129 ? -24.354 6.037 33.285 1.00 97.62 129 ASP A O 1
ATOM 1026 N N . PHE A 1 130 ? -26.584 6.217 33.283 1.00 98.44 130 PHE A N 1
ATOM 1027 C CA . PHE A 1 130 ? -26.807 5.309 32.166 1.00 98.44 130 PHE A CA 1
ATOM 1028 C C . PHE A 1 130 ? -27.119 6.109 30.907 1.00 98.44 130 PHE A C 1
ATOM 1030 O O . PHE A 1 130 ? -28.197 6.680 30.782 1.00 98.44 130 PHE A O 1
ATOM 1037 N N . CYS A 1 131 ? -26.185 6.135 29.967 1.00 98.06 131 CYS A N 1
ATOM 1038 C CA . CYS A 1 131 ? -26.296 6.848 28.703 1.00 98.06 131 CYS A CA 1
ATOM 1039 C C . CYS A 1 131 ? -26.648 5.860 27.584 1.00 98.06 131 CYS A C 1
ATOM 1041 O O . CYS A 1 131 ? -25.891 4.921 27.330 1.00 98.06 131 CYS A O 1
ATOM 1043 N N . ILE A 1 132 ? -27.777 6.072 26.907 1.00 96.25 132 ILE A N 1
ATOM 1044 C CA . ILE A 1 132 ? -28.227 5.262 25.769 1.00 96.25 132 ILE A CA 1
ATOM 1045 C C . ILE A 1 132 ? -28.170 6.105 24.499 1.00 96.25 132 ILE A C 1
ATOM 1047 O O . ILE A 1 132 ? -28.792 7.163 24.426 1.00 96.25 132 ILE A O 1
ATOM 1051 N N . GLY A 1 133 ? -27.441 5.614 23.501 1.00 94.81 133 GLY A N 1
ATOM 1052 C CA . GLY A 1 133 ? -27.384 6.169 22.154 1.00 94.81 133 GLY A CA 1
ATOM 1053 C C . GLY A 1 133 ? -28.107 5.288 21.143 1.00 94.81 133 GLY A C 1
ATOM 1054 O O . GLY A 1 133 ? -27.928 4.065 21.131 1.00 94.81 133 GLY A O 1
ATOM 1055 N N . SER A 1 134 ? -28.882 5.906 20.256 1.00 92.56 134 SER A N 1
ATOM 1056 C CA . SER A 1 134 ? -29.448 5.239 19.081 1.00 92.56 134 SER A CA 1
ATOM 1057 C C . SER A 1 134 ? -29.563 6.198 17.899 1.00 92.56 134 SER A C 1
ATOM 1059 O O . SER A 1 134 ? -29.468 7.406 18.062 1.00 92.56 134 SER A O 1
ATOM 1061 N N . ARG A 1 135 ? -29.791 5.674 16.692 1.00 89.88 135 ARG A N 1
ATOM 1062 C CA . ARG A 1 135 ? -29.929 6.523 15.493 1.00 89.88 135 ARG A CA 1
ATOM 1063 C C . ARG A 1 135 ? -31.190 7.385 15.534 1.00 89.88 135 ARG A C 1
ATOM 1065 O O . ARG A 1 135 ? -31.188 8.495 15.027 1.00 89.88 135 ARG A O 1
ATOM 1072 N N . ASN A 1 136 ? -32.260 6.835 16.102 1.00 91.44 136 ASN A N 1
ATOM 1073 C CA . ASN A 1 136 ? -33.545 7.491 16.297 1.00 91.44 136 ASN A CA 1
ATOM 1074 C C . ASN A 1 136 ? -34.294 6.840 17.469 1.00 91.44 136 ASN A C 1
ATOM 1076 O O . ASN A 1 136 ? -33.893 5.783 17.971 1.00 91.44 136 ASN A O 1
ATOM 1080 N N . LYS A 1 137 ? -35.399 7.459 17.884 1.00 91.50 137 LYS A N 1
ATOM 1081 C CA . LYS A 1 137 ? -36.219 7.030 19.020 1.00 91.50 137 LYS A CA 1
ATOM 1082 C C . LYS A 1 137 ? -36.818 5.628 18.865 1.00 91.50 137 LYS A C 1
ATOM 1084 O O . LYS A 1 137 ? -36.931 4.913 19.850 1.00 91.50 137 LYS A O 1
ATOM 1089 N N . ASP A 1 138 ? -37.161 5.205 17.647 1.00 88.44 138 ASP A N 1
ATOM 1090 C CA . ASP A 1 138 ? -37.837 3.918 17.405 1.00 88.44 138 ASP A CA 1
ATOM 1091 C C . ASP A 1 138 ? -36.877 2.726 17.581 1.00 88.44 138 ASP A C 1
ATOM 1093 O O . ASP A 1 138 ? -37.291 1.572 17.710 1.00 88.44 138 ASP A O 1
ATOM 1097 N N . LEU A 1 139 ? -35.573 3.012 17.592 1.00 87.56 139 LEU A N 1
ATOM 1098 C CA . LEU A 1 139 ? -34.497 2.058 17.822 1.00 87.56 139 LEU A CA 1
ATOM 1099 C C . LEU A 1 139 ? -33.938 2.119 19.251 1.00 87.56 139 LEU A C 1
ATOM 1101 O O . LEU A 1 139 ? -32.961 1.420 19.535 1.00 87.56 139 LEU A O 1
ATOM 1105 N N . LEU A 1 140 ? -34.479 2.962 20.135 1.00 89.25 140 LEU A N 1
ATOM 1106 C CA . LEU A 1 140 ? -34.108 2.938 21.549 1.00 89.25 140 LEU A CA 1
ATOM 1107 C C . LEU A 1 140 ? -34.575 1.627 22.189 1.00 89.25 140 LEU A C 1
ATOM 1109 O O . LEU A 1 140 ? -35.586 1.038 21.810 1.00 89.25 140 LEU A O 1
ATOM 1113 N N . LEU A 1 141 ? -33.788 1.138 23.144 1.00 89.44 141 LEU A N 1
ATOM 1114 C CA . LEU A 1 141 ? -34.040 -0.121 23.834 1.00 89.44 141 LEU A CA 1
ATOM 1115 C C . LEU A 1 141 ? -33.982 0.102 25.343 1.00 89.44 141 LEU A C 1
ATOM 1117 O O . LEU A 1 141 ? -33.089 0.780 25.847 1.00 89.44 141 LEU A O 1
ATOM 1121 N N . PHE A 1 142 ? -34.901 -0.545 26.060 1.00 91.38 142 PHE A N 1
ATOM 1122 C CA . PHE A 1 142 ? -34.890 -0.678 27.521 1.00 91.38 142 PHE A CA 1
ATOM 1123 C C . PHE A 1 142 ? -35.050 0.610 28.343 1.00 91.38 142 PHE A C 1
ATOM 1125 O O . PHE A 1 142 ? -34.763 0.576 29.538 1.00 91.38 142 PHE A O 1
ATOM 1132 N N . GLU A 1 143 ? -35.557 1.709 27.780 1.00 91.56 143 GLU A N 1
ATOM 1133 C CA . GLU A 1 143 ? -35.760 2.972 28.517 1.00 91.56 143 GLU A CA 1
ATOM 1134 C C . GLU A 1 143 ? -36.558 2.766 29.816 1.00 91.56 143 GLU A C 1
ATOM 1136 O O . GLU A 1 143 ? -36.102 3.114 30.906 1.00 91.56 143 GLU A O 1
ATOM 1141 N N . GLU A 1 144 ? -37.716 2.106 29.724 1.00 91.62 144 GLU A N 1
ATOM 1142 C CA . GLU A 1 144 ? -38.569 1.832 30.882 1.00 91.62 144 GLU A CA 1
ATOM 1143 C C . GLU A 1 144 ? -37.875 0.910 31.898 1.00 91.62 144 GLU A C 1
ATOM 1145 O O . GLU A 1 144 ? -37.945 1.148 33.106 1.00 91.62 144 GLU A O 1
ATOM 1150 N N . ARG A 1 145 ? -37.164 -0.122 31.422 1.00 92.75 145 ARG A N 1
ATOM 1151 C CA . ARG A 1 145 ? -36.415 -1.057 32.278 1.00 92.75 145 ARG A CA 1
ATOM 1152 C C . ARG A 1 145 ? -35.335 -0.312 33.058 1.00 92.75 145 ARG A C 1
ATOM 1154 O O . ARG A 1 145 ? -35.248 -0.481 34.270 1.00 92.75 145 ARG A O 1
ATOM 1161 N N . ILE A 1 146 ? -34.557 0.523 32.375 1.00 95.06 146 ILE A N 1
ATOM 1162 C CA . ILE A 1 146 ? -33.419 1.245 32.948 1.00 95.06 146 ILE A CA 1
ATOM 1163 C C . ILE A 1 146 ? -33.893 2.346 33.900 1.00 95.06 146 ILE A C 1
ATOM 1165 O O . ILE A 1 146 ? -33.347 2.471 34.992 1.00 95.06 146 ILE A O 1
ATOM 1169 N N . SER A 1 147 ? -34.972 3.065 33.569 1.00 93.75 147 SER A N 1
ATOM 1170 C CA . SER A 1 147 ? -35.547 4.094 34.454 1.00 93.75 147 SER A CA 1
ATOM 1171 C C . SER A 1 147 ? -36.044 3.558 35.805 1.00 93.75 147 SER A C 1
ATOM 1173 O O . SER A 1 147 ? -36.186 4.317 36.761 1.00 93.75 147 SER A O 1
ATOM 1175 N N . LYS A 1 148 ? -36.316 2.249 35.896 1.00 95.88 148 LYS A N 1
ATOM 1176 C CA . LYS A 1 148 ? -36.783 1.581 37.119 1.00 95.88 148 LYS A CA 1
ATOM 1177 C C . LYS A 1 148 ? -35.637 1.036 37.974 1.00 95.88 148 LYS A C 1
ATOM 1179 O O . LYS A 1 148 ? -35.894 0.520 39.063 1.00 95.88 148 LYS A O 1
ATOM 1184 N N . ILE A 1 149 ? -34.392 1.112 37.501 1.00 95.56 149 ILE A N 1
ATOM 1185 C CA . ILE A 1 149 ? -33.233 0.650 38.265 1.00 95.56 149 ILE A CA 1
ATOM 1186 C C . ILE A 1 149 ? -32.952 1.664 39.390 1.00 95.56 149 ILE A C 1
ATOM 1188 O O . ILE A 1 149 ? -32.832 2.861 39.123 1.00 95.56 149 ILE A O 1
ATOM 1192 N N . PRO A 1 150 ? -32.830 1.227 40.659 1.00 93.44 150 PRO A N 1
ATOM 1193 C CA . PRO A 1 150 ? -32.501 2.123 41.764 1.00 93.44 150 PRO A CA 1
ATOM 1194 C C . PRO A 1 150 ? -31.182 2.868 41.531 1.00 93.44 150 PRO A C 1
ATOM 1196 O O . PRO A 1 150 ? -30.261 2.324 40.928 1.00 93.44 150 PRO A O 1
ATOM 1199 N N . ASN A 1 151 ? -31.062 4.092 42.052 1.00 94.44 151 ASN A N 1
ATOM 1200 C CA . ASN A 1 151 ? -29.829 4.893 41.996 1.00 94.44 151 ASN A CA 1
ATOM 1201 C C . ASN A 1 151 ? -29.255 5.091 40.575 1.00 94.44 151 ASN A C 1
ATOM 1203 O O . ASN A 1 151 ? -28.040 5.241 40.421 1.00 94.44 151 ASN A O 1
ATOM 1207 N N . THR A 1 152 ? -30.118 5.081 39.554 1.00 96.94 152 THR A N 1
ATOM 1208 C CA . THR A 1 152 ? -29.734 5.210 38.144 1.00 96.94 152 THR A CA 1
ATOM 1209 C C . THR A 1 152 ? -30.358 6.456 37.520 1.00 96.94 152 THR A C 1
ATOM 1211 O O . THR A 1 152 ? -31.572 6.640 37.575 1.00 96.94 152 THR A O 1
ATOM 1214 N N . SER A 1 153 ? -29.527 7.296 36.908 1.00 96.50 153 SER A N 1
ATOM 1215 C CA . SER A 1 153 ? -29.939 8.434 36.084 1.00 96.50 153 SER A CA 1
ATOM 1216 C C . SER A 1 153 ? -29.882 8.027 34.616 1.00 96.50 153 SER A C 1
ATOM 1218 O O . SER A 1 153 ? -28.816 7.660 34.126 1.00 96.50 153 SER A O 1
ATOM 1220 N N . LEU A 1 154 ? -31.013 8.075 33.913 1.00 97.38 154 LEU A N 1
ATOM 1221 C CA . LEU A 1 154 ? -31.081 7.752 32.487 1.00 97.38 154 LEU A CA 1
ATOM 1222 C C . LEU A 1 154 ? -30.829 9.005 31.638 1.00 97.38 154 LEU A C 1
ATOM 1224 O O . LEU A 1 154 ? -31.520 10.010 31.790 1.00 97.38 154 LEU A O 1
ATOM 1228 N N . HIS A 1 155 ? -29.885 8.903 30.707 1.00 97.31 155 HIS A N 1
ATOM 1229 C CA . HIS A 1 155 ? -29.569 9.911 29.700 1.00 97.31 155 HIS A CA 1
ATOM 1230 C C . HIS A 1 155 ? -29.745 9.309 28.309 1.00 97.31 155 HIS A C 1
ATOM 1232 O O . HIS A 1 155 ? -29.276 8.203 28.043 1.00 97.31 155 HIS A O 1
ATOM 1238 N N . ILE A 1 156 ? -30.413 10.030 27.415 1.00 97.31 156 ILE A N 1
ATOM 1239 C CA . ILE A 1 156 ? -30.739 9.551 26.068 1.00 97.31 156 ILE A CA 1
ATOM 1240 C C . ILE A 1 156 ? -30.117 10.499 25.049 1.00 97.31 156 ILE A C 1
ATOM 1242 O O . ILE A 1 156 ? -30.243 11.716 25.196 1.00 97.31 156 ILE A O 1
ATOM 1246 N N . ALA A 1 157 ? -29.482 9.941 24.021 1.00 96.38 157 ALA A N 1
ATOM 1247 C CA . ALA A 1 157 ? -29.042 10.651 22.826 1.00 96.38 157 ALA A CA 1
ATOM 1248 C C . ALA A 1 157 ? -29.580 9.959 2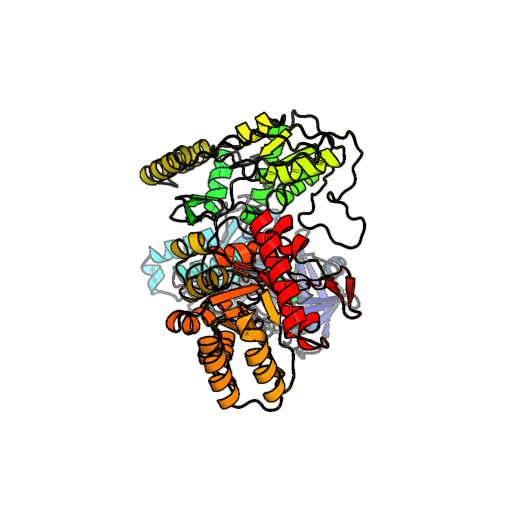1.572 1.00 96.38 157 ALA A C 1
ATOM 1250 O O . ALA A 1 157 ? -29.549 8.726 21.472 1.00 96.38 157 ALA A O 1
ATOM 1251 N N . THR A 1 158 ? -30.036 10.754 20.609 1.00 95.00 158 THR A N 1
ATOM 1252 C CA . THR A 1 158 ? -30.378 10.274 19.271 1.00 95.00 158 THR A CA 1
ATOM 1253 C C . THR A 1 158 ? -29.652 11.077 18.205 1.00 95.00 158 THR A C 1
ATOM 1255 O O . THR A 1 158 ? -29.621 12.309 18.269 1.00 95.00 158 THR A O 1
ATOM 1258 N N . ASP A 1 159 ? -29.098 10.374 17.213 1.00 90.69 159 ASP A N 1
ATOM 1259 C CA . ASP A 1 159 ? -28.342 11.001 16.122 1.00 90.69 159 ASP A CA 1
ATOM 1260 C C . ASP A 1 159 ? -29.201 12.034 15.363 1.00 90.69 159 ASP A C 1
ATOM 1262 O O . ASP A 1 159 ? -28.682 13.060 14.942 1.00 90.69 159 ASP A O 1
ATOM 1266 N N . ASP A 1 160 ? -30.512 11.787 15.228 1.00 91.56 160 ASP A N 1
ATOM 1267 C CA . ASP A 1 160 ? -31.488 12.662 14.557 1.00 91.56 160 ASP A CA 1
ATOM 1268 C C . ASP A 1 160 ? -32.240 13.629 15.498 1.00 91.56 160 ASP A C 1
ATOM 1270 O O . ASP A 1 160 ? -33.116 14.379 15.062 1.00 91.56 160 ASP A O 1
ATOM 1274 N N . GLY A 1 161 ? -31.955 13.589 16.805 1.00 92.56 161 GLY A N 1
ATOM 1275 C CA . GLY A 1 161 ? -32.619 14.420 17.813 1.00 92.56 161 GLY A CA 1
ATOM 1276 C C . GLY A 1 161 ? -34.079 14.057 18.105 1.00 92.56 161 GLY A C 1
ATOM 1277 O O . GLY A 1 161 ? -34.776 14.818 18.778 1.00 92.56 161 GLY A O 1
ATOM 1278 N N . SER A 1 162 ? -34.565 12.908 17.634 1.00 93.31 162 SER A N 1
ATOM 1279 C CA . SER A 1 162 ? -35.943 12.455 17.861 1.00 93.31 162 SER A CA 1
ATOM 1280 C C . SER A 1 162 ? -36.273 12.132 19.328 1.00 93.31 162 SER A C 1
ATOM 1282 O O . SER A 1 162 ? -37.454 12.103 19.688 1.00 93.31 162 SER A O 1
ATOM 1284 N N . ALA A 1 163 ? -35.265 11.913 20.181 1.00 93.25 163 ALA A N 1
ATOM 1285 C CA . ALA A 1 163 ? -35.391 11.791 21.634 1.00 93.25 163 ALA A CA 1
ATOM 1286 C C . ALA A 1 163 ? -34.102 12.208 22.373 1.00 93.25 163 ALA A C 1
ATOM 1288 O O . ALA A 1 163 ? -32.990 11.877 21.963 1.00 93.25 163 ALA A O 1
ATOM 1289 N N . GLY A 1 164 ? -34.254 12.879 23.519 1.00 95.44 164 GLY A N 1
ATOM 1290 C CA . GLY A 1 164 ? -33.127 13.270 24.370 1.00 95.44 164 GLY A CA 1
ATOM 1291 C C . GLY A 1 164 ? -32.208 14.318 23.728 1.00 95.44 164 GLY A C 1
ATOM 1292 O O . GLY A 1 164 ? -32.679 15.298 23.155 1.00 95.44 164 GLY A O 1
ATOM 1293 N N . HIS A 1 165 ? -30.897 14.140 23.878 1.00 95.12 165 HIS A N 1
ATOM 1294 C CA . HIS A 1 165 ? -29.875 14.980 23.256 1.00 95.12 165 HIS A CA 1
ATOM 1295 C C . HIS A 1 165 ? -29.787 14.702 21.749 1.00 95.12 165 HIS A C 1
ATOM 1297 O O . HIS A 1 165 ? -29.686 13.547 21.341 1.00 95.12 165 HIS A O 1
ATOM 1303 N N . HIS A 1 166 ? -29.789 15.758 20.934 1.00 95.56 166 HIS A N 1
ATOM 1304 C CA . HIS A 1 166 ? -29.512 15.656 19.503 1.00 95.56 166 HIS A CA 1
ATOM 1305 C C . HIS A 1 166 ? -28.000 15.594 19.281 1.00 95.56 166 HIS A C 1
ATOM 1307 O O . HIS A 1 166 ? -27.313 16.592 19.495 1.00 95.56 166 HIS A O 1
ATOM 1313 N N . GLY A 1 167 ? -27.506 14.428 18.873 1.00 92.69 167 GLY A N 1
ATOM 1314 C CA . GLY A 1 167 ? -26.080 14.158 18.725 1.00 92.69 167 GLY A CA 1
ATOM 1315 C C . GLY A 1 167 ? -25.709 12.774 19.245 1.00 92.69 167 GLY A C 1
ATOM 1316 O O . GLY A 1 167 ? -26.562 11.899 19.410 1.00 92.69 167 GLY A O 1
ATOM 1317 N N . TYR A 1 168 ? -24.426 12.570 19.527 1.00 94.69 168 TYR A N 1
ATOM 1318 C CA . TYR A 1 168 ? -23.920 11.267 19.932 1.00 94.69 168 TYR A CA 1
ATOM 1319 C C . TYR A 1 168 ? -23.979 11.088 21.449 1.00 94.69 168 TYR A C 1
ATOM 1321 O O . TYR A 1 168 ? -23.767 12.006 22.237 1.00 94.69 168 TYR A O 1
ATOM 1329 N N . VAL A 1 169 ? -24.155 9.846 21.899 1.00 95.94 169 VAL A N 1
ATOM 1330 C CA . VAL A 1 169 ? -24.108 9.510 23.336 1.00 95.94 169 VAL A CA 1
ATOM 1331 C C . VAL A 1 169 ? -22.753 9.843 23.987 1.00 95.94 169 VAL A C 1
ATOM 1333 O O . VAL A 1 169 ? -22.666 10.068 25.193 1.00 95.94 169 VAL A O 1
ATOM 1336 N N . THR A 1 170 ? -21.684 9.925 23.191 1.00 96.69 170 THR A N 1
ATOM 1337 C CA . THR A 1 170 ? -20.351 10.357 23.638 1.00 96.69 170 THR A CA 1
ATOM 1338 C C . THR A 1 170 ? -20.294 11.835 24.026 1.00 96.69 170 THR A C 1
ATOM 1340 O O . THR A 1 170 ? -19.433 12.221 24.819 1.00 96.69 170 THR A O 1
ATOM 1343 N N . ASP A 1 171 ? -21.217 12.652 23.522 1.00 95.69 171 ASP A N 1
ATOM 1344 C CA . ASP A 1 171 ? -21.322 14.068 23.878 1.00 95.69 171 ASP A CA 1
ATOM 1345 C C . ASP A 1 171 ? -21.856 14.192 25.314 1.00 95.69 171 ASP A C 1
ATOM 1347 O O . ASP A 1 171 ? -21.272 14.885 26.147 1.00 95.69 171 ASP A O 1
ATOM 1351 N N . ILE A 1 172 ? -22.857 13.374 25.662 1.00 96.62 172 ILE A N 1
ATOM 1352 C CA . ILE A 1 172 ? -23.364 13.242 27.037 1.00 96.62 172 ILE A CA 1
ATOM 1353 C C . ILE A 1 172 ? -22.261 12.774 27.995 1.00 96.62 172 ILE A C 1
ATOM 1355 O O . ILE A 1 172 ? -22.115 13.331 29.085 1.00 96.62 172 ILE A O 1
ATOM 1359 N N . LEU A 1 173 ? -21.460 11.772 27.605 1.00 97.38 173 LEU A N 1
ATOM 1360 C CA . LEU A 1 173 ? -20.323 11.319 28.418 1.00 97.38 173 LEU A CA 1
ATOM 1361 C C . LEU A 1 173 ? -19.366 12.480 28.724 1.00 97.38 173 LEU A C 1
ATOM 1363 O O . LEU A 1 173 ? -18.942 12.655 29.869 1.00 97.38 173 LEU A O 1
ATOM 1367 N N . THR A 1 174 ? -19.038 13.270 27.702 1.00 95.94 174 THR A N 1
ATOM 1368 C CA . THR A 1 174 ? -18.144 14.427 27.821 1.00 95.94 174 THR A CA 1
ATOM 1369 C C . THR A 1 174 ? -18.712 15.454 28.801 1.00 95.94 174 THR A C 1
ATOM 1371 O O . THR A 1 174 ? -18.005 15.897 29.709 1.00 95.94 174 THR A O 1
ATOM 1374 N N . ASP A 1 175 ? -20.005 15.760 28.696 1.00 94.00 175 ASP A N 1
ATOM 1375 C CA . ASP A 1 175 ? -20.697 16.678 29.602 1.00 94.00 175 ASP A CA 1
ATOM 1376 C C . ASP A 1 175 ? -20.697 16.196 31.057 1.00 94.00 175 ASP A C 1
ATOM 1378 O O . ASP A 1 175 ? -20.455 16.990 31.972 1.00 94.00 175 ASP A O 1
ATOM 1382 N N . ILE A 1 176 ? -20.951 14.905 31.297 1.00 93.69 176 ILE A N 1
ATOM 1383 C CA . ILE A 1 176 ? -20.938 14.318 32.646 1.00 93.69 176 ILE A CA 1
ATOM 1384 C C . ILE A 1 176 ? -19.538 14.435 33.262 1.00 93.69 176 ILE A C 1
ATOM 1386 O O . ILE A 1 176 ? -19.397 14.866 34.412 1.00 93.69 176 ILE A O 1
ATOM 1390 N N . ILE A 1 177 ? -18.492 14.100 32.499 1.00 92.19 177 ILE A N 1
ATOM 1391 C CA . ILE A 1 177 ? -17.106 14.184 32.976 1.00 92.19 177 ILE A CA 1
ATOM 1392 C C . ILE A 1 177 ? -16.706 15.642 33.250 1.00 92.19 177 ILE A C 1
ATOM 1394 O O . ILE A 1 177 ? -16.097 15.922 34.286 1.00 92.19 177 ILE A O 1
ATOM 1398 N N . ASN A 1 178 ? -17.076 16.581 32.377 1.00 90.25 178 ASN A N 1
ATOM 1399 C CA . ASN A 1 178 ? -16.752 18.000 32.543 1.00 90.25 178 ASN A CA 1
ATOM 1400 C C . ASN A 1 178 ? -17.448 18.612 33.766 1.00 90.25 178 ASN A C 1
ATOM 1402 O O . ASN A 1 178 ? -16.778 19.195 34.620 1.00 90.25 178 ASN A O 1
ATOM 1406 N N . LYS A 1 179 ? -18.757 18.379 33.936 1.00 87.94 179 LYS A N 1
ATOM 1407 C CA . LYS A 1 179 ? -19.509 18.832 35.124 1.00 87.94 179 LYS A CA 1
ATOM 1408 C C . LYS A 1 179 ? -18.920 18.285 36.422 1.00 87.94 179 LYS A C 1
ATOM 1410 O O . LYS A 1 179 ? -18.911 18.967 37.447 1.00 87.94 179 LYS A O 1
ATOM 1415 N N . ARG A 1 180 ? -18.399 17.055 36.393 1.00 82.62 180 ARG A N 1
ATOM 1416 C CA . ARG A 1 180 ? -17.703 16.471 37.542 1.00 82.62 180 ARG A CA 1
ATOM 1417 C C . ARG A 1 180 ? -16.390 17.192 37.841 1.00 82.62 180 ARG A C 1
ATOM 1419 O O . ARG A 1 180 ? -16.120 17.457 39.008 1.00 82.62 180 ARG A O 1
ATOM 1426 N N . LYS A 1 181 ? -15.587 17.515 36.821 1.00 82.12 181 LYS A N 1
ATOM 1427 C CA . LYS A 1 181 ? -14.316 18.245 36.988 1.00 82.12 181 LYS A CA 1
ATOM 1428 C C . LYS A 1 181 ? -14.515 19.638 37.590 1.00 82.12 181 LYS A C 1
ATOM 1430 O O . LYS A 1 181 ? -13.681 20.095 38.365 1.00 82.12 181 LYS A O 1
ATOM 1435 N N . GLU A 1 182 ? -15.620 20.296 37.265 1.00 83.25 182 GLU A N 1
ATOM 1436 C CA . GLU A 1 182 ? -15.962 21.618 37.802 1.00 83.25 182 GLU A CA 1
ATOM 1437 C C . GLU A 1 182 ? -16.429 21.564 39.266 1.00 83.25 182 GLU A C 1
ATOM 1439 O O . GLU A 1 182 ? -16.320 22.549 40.000 1.00 83.25 182 GLU A O 1
ATOM 1444 N N . ASN A 1 183 ? -16.906 20.406 39.728 1.00 78.00 183 ASN A N 1
ATOM 1445 C CA . ASN A 1 183 ? -17.460 20.230 41.063 1.00 78.00 183 ASN A CA 1
ATOM 1446 C C . ASN A 1 183 ? -16.489 19.473 41.990 1.00 78.00 183 ASN A C 1
ATOM 1448 O O . ASN A 1 183 ? -16.470 18.240 42.039 1.00 78.00 183 ASN A O 1
ATOM 1452 N N . LYS A 1 184 ? -15.708 20.226 42.779 1.00 65.50 184 LYS A N 1
ATOM 1453 C CA . LYS A 1 184 ? -14.722 19.684 43.740 1.00 65.50 184 LYS A CA 1
ATOM 1454 C C . LYS A 1 184 ? -15.307 18.660 44.722 1.00 65.50 184 LYS A C 1
ATOM 1456 O O . LYS A 1 184 ? -14.631 17.693 45.056 1.00 65.50 184 LYS A O 1
ATOM 1461 N N . ASP A 1 185 ? -16.571 18.810 45.121 1.00 65.50 185 ASP A N 1
ATOM 1462 C CA . ASP A 1 185 ? -17.252 17.858 46.006 1.00 65.50 185 ASP A CA 1
ATOM 1463 C C . ASP A 1 185 ? -17.492 16.486 45.360 1.00 65.50 185 ASP A C 1
ATOM 1465 O O . ASP A 1 185 ? -17.587 15.482 46.071 1.00 65.50 185 ASP A O 1
ATOM 1469 N N . LEU A 1 186 ? -17.620 16.430 44.030 1.00 66.38 186 LEU A N 1
ATOM 1470 C CA . LEU A 1 186 ? -17.791 15.183 43.285 1.00 66.38 186 LEU A CA 1
ATOM 1471 C C . LEU A 1 186 ? -16.446 14.501 43.004 1.00 66.38 186 LEU A C 1
ATOM 1473 O O . LEU A 1 186 ? -16.401 13.275 42.971 1.00 66.38 186 LEU A O 1
ATOM 1477 N N . LEU A 1 187 ? -15.361 15.264 42.843 1.00 60.53 187 LEU A N 1
ATOM 1478 C CA . LEU A 1 187 ? -14.008 14.752 42.577 1.00 60.53 187 LEU A CA 1
ATOM 1479 C C . LEU A 1 187 ? -13.435 13.907 43.728 1.00 60.53 187 LEU A C 1
ATOM 1481 O O . LEU A 1 187 ? -12.810 12.884 43.465 1.00 60.53 187 LEU A O 1
ATOM 1485 N N . GLU A 1 188 ? -13.674 14.289 44.985 1.00 59.09 188 GLU A N 1
ATOM 1486 C CA . GLU A 1 188 ? -13.007 13.677 46.149 1.00 59.09 188 GLU A CA 1
ATOM 1487 C C . GLU A 1 188 ? -13.739 12.460 46.751 1.00 59.09 188 GLU A C 1
ATOM 1489 O O . GLU A 1 188 ? -13.168 11.739 47.567 1.00 59.09 188 GLU A O 1
ATOM 1494 N N . LYS A 1 189 ? -15.003 12.197 46.380 1.00 62.62 189 LYS A N 1
ATOM 1495 C CA . LYS A 1 189 ? -15.868 11.283 47.160 1.00 62.62 189 LYS A CA 1
ATOM 1496 C C . LYS A 1 189 ? -15.952 9.837 46.663 1.00 62.62 189 LYS A C 1
ATOM 1498 O O . LYS A 1 189 ? -16.305 8.978 47.469 1.00 62.62 189 LYS A O 1
ATOM 1503 N N . ARG A 1 190 ? -15.719 9.542 45.374 1.00 72.56 190 ARG A N 1
ATOM 1504 C CA . ARG A 1 190 ? -15.927 8.190 44.792 1.00 72.56 190 ARG A CA 1
ATOM 1505 C C . ARG A 1 190 ? -15.032 7.926 43.582 1.00 72.56 190 ARG A C 1
ATOM 1507 O O . ARG A 1 190 ? -14.869 8.818 42.751 1.00 72.56 190 ARG A O 1
ATOM 1514 N N . GLU A 1 191 ? -14.535 6.694 43.449 1.00 88.12 191 GLU A N 1
ATOM 1515 C CA . GLU A 1 191 ? -13.915 6.201 42.206 1.00 88.12 191 GLU A CA 1
ATOM 1516 C C . GLU A 1 191 ? -14.937 6.286 41.060 1.00 88.12 191 GLU A C 1
ATOM 1518 O O . GLU A 1 191 ? -16.123 6.044 41.285 1.00 88.12 191 GLU A O 1
ATOM 1523 N N . VAL A 1 192 ? -14.495 6.624 39.846 1.00 92.62 192 VAL A N 1
ATOM 1524 C CA . VAL A 1 192 ? -15.340 6.605 38.641 1.00 92.62 192 VAL A CA 1
ATOM 1525 C C . VAL A 1 192 ? -14.807 5.584 37.662 1.00 92.62 192 VAL A C 1
ATOM 1527 O O . VAL A 1 192 ? -13.603 5.535 37.407 1.00 92.62 192 VAL A O 1
ATOM 1530 N N . ILE A 1 193 ? -15.719 4.816 37.077 1.00 96.50 193 ILE A N 1
ATOM 1531 C CA . ILE A 1 193 ? -15.408 3.921 35.972 1.00 96.50 193 ILE A CA 1
ATOM 1532 C C . ILE A 1 193 ? -16.453 4.070 34.870 1.00 96.50 193 ILE A C 1
ATOM 1534 O O . ILE A 1 193 ? -17.657 4.127 35.133 1.00 96.50 193 ILE A O 1
ATOM 1538 N N . VAL A 1 194 ? -15.978 4.164 33.631 1.00 98.50 194 VAL A N 1
ATOM 1539 C CA . VAL A 1 194 ? -16.832 4.175 32.443 1.00 98.50 194 VAL A CA 1
ATOM 1540 C C . VAL A 1 194 ? -16.934 2.753 31.897 1.00 98.50 194 VAL A C 1
ATOM 1542 O O . VAL A 1 194 ? -15.916 2.128 31.620 1.00 98.50 194 VAL A O 1
ATOM 1545 N N . CYS A 1 195 ? -18.142 2.233 31.719 1.00 98.62 195 CYS A N 1
ATOM 1546 C CA . CYS A 1 195 ? -18.370 0.930 31.090 1.00 98.62 195 CYS A CA 1
ATOM 1547 C C . CYS A 1 195 ? -19.056 1.152 29.745 1.00 98.62 195 CYS A C 1
ATOM 1549 O O . CYS A 1 195 ? -20.096 1.807 29.695 1.00 98.62 195 CYS A O 1
ATOM 1551 N N . THR A 1 196 ? -18.509 0.614 28.657 1.00 98.56 196 THR A N 1
ATOM 1552 C CA . THR A 1 196 ? -19.103 0.796 27.327 1.00 98.56 196 THR A CA 1
ATOM 1553 C C . THR A 1 196 ? -19.331 -0.520 26.600 1.00 98.56 196 THR A C 1
ATOM 1555 O O . THR A 1 196 ? -18.556 -1.470 26.735 1.00 98.56 196 THR A O 1
ATOM 1558 N N . CYS A 1 197 ? -20.455 -0.573 25.888 1.00 97.62 197 CYS A N 1
ATOM 1559 C CA . CYS A 1 197 ? -20.859 -1.681 25.038 1.00 97.62 197 CYS A CA 1
ATOM 1560 C C . CYS A 1 197 ? -21.692 -1.129 23.876 1.00 97.62 197 CYS A C 1
ATOM 1562 O O . CYS A 1 197 ? -22.698 -0.444 24.098 1.00 97.62 197 CYS A O 1
ATOM 1564 N N . GLY A 1 198 ? -21.303 -1.413 22.638 1.00 94.69 198 GLY A N 1
ATOM 1565 C CA . GLY A 1 198 ? -22.045 -0.979 21.460 1.00 94.69 198 GLY A CA 1
ATOM 1566 C C . GLY A 1 198 ? -21.206 -0.984 20.183 1.00 94.69 198 GLY A C 1
ATOM 1567 O O . GLY A 1 198 ? -20.273 -1.769 20.054 1.00 94.69 198 GLY A O 1
ATOM 1568 N N . PRO A 1 199 ? -21.538 -0.128 19.199 1.00 93.06 199 PRO A N 1
ATOM 1569 C CA . PRO A 1 199 ? -20.758 -0.022 17.972 1.00 93.06 199 PRO A CA 1
ATOM 1570 C C . PRO A 1 199 ? -19.292 0.332 18.256 1.00 93.06 199 PRO A C 1
ATOM 1572 O O . PRO A 1 199 ? -19.016 1.298 18.962 1.00 93.06 199 PRO A O 1
ATOM 1575 N N . GLU A 1 200 ? -18.356 -0.383 17.629 1.00 93.81 200 GLU A N 1
ATOM 1576 C CA . GLU A 1 200 ? -16.912 -0.257 17.902 1.00 93.81 200 GLU A CA 1
ATOM 1577 C C . GLU A 1 200 ? -16.380 1.185 17.792 1.00 93.81 200 GLU A C 1
ATOM 1579 O O . GLU A 1 200 ? -15.546 1.604 18.587 1.00 93.81 200 GLU A O 1
ATOM 1584 N N . LEU A 1 201 ? -16.890 1.993 16.855 1.00 93.50 201 LEU A N 1
ATOM 1585 C CA . LEU A 1 201 ? -16.486 3.402 16.723 1.00 93.50 201 LEU A CA 1
ATOM 1586 C C . LEU A 1 201 ? -16.948 4.270 17.903 1.00 93.50 201 LEU A C 1
ATOM 1588 O O . LEU A 1 201 ? -16.228 5.178 18.315 1.00 93.50 201 LEU A O 1
ATOM 1592 N N . MET A 1 202 ? -18.126 3.980 18.461 1.00 95.44 202 MET A N 1
ATOM 1593 C CA . MET A 1 202 ? -18.617 4.641 19.670 1.00 95.44 202 MET A CA 1
ATOM 1594 C C . MET A 1 202 ? -17.736 4.255 20.858 1.00 95.44 202 MET A C 1
ATOM 1596 O O . MET A 1 202 ? -17.263 5.127 21.579 1.00 95.44 202 MET A O 1
ATOM 1600 N N . GLU A 1 203 ? -17.456 2.963 21.029 1.00 97.31 203 GLU A N 1
ATOM 1601 C CA . GLU A 1 203 ? -16.601 2.467 22.109 1.00 97.31 203 GLU A CA 1
ATOM 1602 C C . GLU A 1 203 ? -15.171 3.016 22.013 1.00 97.31 203 GLU A C 1
ATOM 1604 O O . GLU A 1 203 ? -14.590 3.419 23.021 1.00 97.31 203 GLU A O 1
ATOM 1609 N N . LYS A 1 204 ? -14.616 3.112 20.797 1.00 97.25 204 LYS A N 1
ATOM 1610 C CA . LYS A 1 204 ? -13.317 3.745 20.554 1.00 97.25 204 LYS A CA 1
ATOM 1611 C C . LYS A 1 204 ? -13.327 5.215 20.962 1.00 97.25 204 LYS A C 1
ATOM 1613 O O . LYS A 1 204 ? -12.387 5.666 21.612 1.00 97.25 204 LYS A O 1
ATOM 1618 N N . LYS A 1 205 ? -14.392 5.951 20.634 1.00 97.44 205 LYS A N 1
ATOM 1619 C CA . LYS A 1 205 ? -14.532 7.353 21.039 1.00 97.44 205 LYS A CA 1
ATOM 1620 C C . LYS A 1 205 ? -14.666 7.498 22.558 1.00 97.44 205 LYS A C 1
ATOM 1622 O O . LYS A 1 205 ? -14.080 8.419 23.119 1.00 97.44 205 LYS A O 1
ATOM 1627 N N . VAL A 1 206 ? -15.362 6.578 23.231 1.00 98.31 206 VAL A N 1
ATOM 1628 C CA . VAL A 1 206 ? -15.401 6.509 24.703 1.00 98.31 206 VAL A CA 1
ATOM 1629 C C . VAL A 1 206 ? -14.002 6.276 25.278 1.00 98.31 206 VAL A C 1
ATOM 1631 O O . VAL A 1 206 ? -13.594 7.002 26.182 1.00 98.31 206 VAL A O 1
ATOM 1634 N N . LEU A 1 207 ? -13.246 5.314 24.737 1.00 98.25 207 LEU A N 1
ATOM 1635 C CA . LEU A 1 207 ? -11.866 5.046 25.153 1.00 98.25 207 LEU A CA 1
ATOM 1636 C C . LEU A 1 207 ? -10.981 6.293 25.002 1.00 98.25 207 LEU A C 1
ATOM 1638 O O . LEU A 1 207 ? -10.229 6.617 25.920 1.00 98.25 207 LEU A O 1
ATOM 1642 N N . ASP A 1 208 ? -11.112 7.017 23.889 1.00 97.69 208 ASP A N 1
ATOM 1643 C CA . ASP A 1 208 ? -10.368 8.254 23.632 1.00 97.69 208 ASP A CA 1
ATOM 1644 C C . ASP A 1 208 ? -10.726 9.361 24.626 1.00 97.69 208 ASP A C 1
ATOM 1646 O O . ASP A 1 208 ? -9.827 9.936 25.237 1.00 97.69 208 ASP A O 1
ATOM 1650 N N . ILE A 1 209 ? -12.017 9.581 24.898 1.00 97.56 209 ILE A N 1
ATOM 1651 C CA . ILE A 1 209 ? -12.466 10.528 25.932 1.00 97.56 209 ILE A CA 1
ATOM 1652 C C . ILE A 1 209 ? -11.888 10.137 27.298 1.00 97.56 209 ILE A C 1
ATOM 1654 O O . ILE A 1 209 ? -11.382 10.985 28.033 1.00 97.56 209 ILE A O 1
ATOM 1658 N N . CYS A 1 210 ? -11.911 8.853 27.655 1.00 97.50 210 CYS A N 1
ATOM 1659 C CA . CYS A 1 210 ? -11.335 8.367 28.907 1.00 97.50 210 CYS A CA 1
ATOM 1660 C C . CYS A 1 210 ? -9.808 8.538 28.964 1.00 97.50 210 CYS A C 1
ATOM 1662 O O . CYS A 1 210 ? -9.264 8.796 30.038 1.00 97.50 210 CYS A O 1
ATOM 1664 N N . ASN A 1 211 ? -9.101 8.404 27.839 1.00 97.25 211 ASN A N 1
ATOM 1665 C CA . ASN A 1 211 ? -7.668 8.690 27.738 1.00 97.25 211 ASN A CA 1
ATOM 1666 C C . ASN A 1 211 ? -7.383 10.185 27.941 1.00 97.25 211 ASN A C 1
ATOM 1668 O O . ASN A 1 211 ? -6.547 10.529 28.769 1.00 97.25 211 ASN A O 1
ATOM 1672 N N . GLU A 1 212 ? -8.120 11.060 27.256 1.00 96.12 212 GLU A N 1
ATOM 1673 C CA . GLU A 1 212 ? -7.982 12.521 27.340 1.00 96.12 212 GLU A CA 1
ATOM 1674 C C . GLU A 1 212 ? -8.329 13.073 28.731 1.00 96.12 212 GLU A C 1
ATOM 1676 O O . GLU A 1 212 ? -7.763 14.066 29.187 1.00 96.12 212 GLU A O 1
ATOM 1681 N N . THR A 1 213 ? -9.273 12.434 29.423 1.00 92.69 213 THR A N 1
ATOM 1682 C CA . THR A 1 213 ? -9.784 12.900 30.719 1.00 92.69 213 THR A CA 1
ATOM 1683 C C . THR A 1 213 ? -9.190 12.184 31.928 1.00 92.69 213 THR A C 1
ATOM 1685 O O . THR A 1 213 ? -9.530 12.557 33.049 1.00 92.69 213 THR A O 1
ATOM 1688 N N . ASP A 1 214 ? -8.308 11.208 31.699 1.00 91.44 214 ASP A N 1
ATOM 1689 C CA . ASP A 1 214 ? -7.712 10.313 32.698 1.00 91.44 214 ASP A CA 1
ATOM 1690 C C . ASP A 1 214 ? -8.733 9.586 33.598 1.00 91.44 214 ASP A C 1
ATOM 1692 O O . ASP A 1 214 ? -8.537 9.372 34.791 1.00 91.44 214 ASP A O 1
ATOM 1696 N N . VAL A 1 215 ? -9.859 9.179 33.009 1.00 93.94 215 VAL A N 1
ATOM 1697 C CA . VAL A 1 215 ? -10.870 8.347 33.678 1.00 93.94 215 VAL A CA 1
ATOM 1698 C C . VAL A 1 215 ? -10.645 6.881 33.299 1.00 93.94 215 VAL A C 1
ATOM 1700 O O . VAL A 1 215 ? -10.288 6.568 32.158 1.00 93.94 215 VAL A O 1
ATOM 1703 N N . ASN A 1 216 ? -10.820 5.959 34.250 1.00 95.94 216 ASN A N 1
ATOM 1704 C CA . ASN A 1 216 ? -10.748 4.524 33.972 1.00 95.94 216 ASN A CA 1
ATOM 1705 C C . ASN A 1 216 ? -11.975 4.056 33.185 1.00 95.94 216 ASN A C 1
ATOM 1707 O O . ASN A 1 216 ? -13.093 4.508 33.435 1.00 95.94 216 ASN A O 1
ATOM 1711 N N . CYS A 1 217 ? -11.774 3.110 32.268 1.00 98.19 217 CYS A N 1
ATOM 1712 C CA . CYS A 1 217 ? -12.870 2.482 31.543 1.00 98.19 217 CYS A CA 1
ATOM 1713 C C . CYS A 1 217 ? -12.682 0.978 31.332 1.00 98.19 217 CYS A C 1
ATOM 1715 O O . CYS A 1 217 ? -11.564 0.457 31.376 1.00 98.19 217 CYS A O 1
ATOM 1717 N N . GLU A 1 218 ? -13.805 0.306 31.097 1.00 98.62 218 GLU A N 1
ATOM 1718 C CA . GLU A 1 218 ? -13.913 -1.079 30.652 1.00 98.62 218 GLU A CA 1
ATOM 1719 C C . GLU A 1 218 ? -14.757 -1.126 29.379 1.00 98.62 218 GLU A C 1
ATOM 1721 O O . GLU A 1 218 ? -15.840 -0.538 29.305 1.00 98.62 218 GLU A O 1
ATOM 1726 N N . VAL A 1 219 ? -14.243 -1.823 28.372 1.00 98.38 219 VAL A N 1
ATOM 1727 C CA . VAL A 1 219 ? -14.798 -1.854 27.019 1.00 98.38 219 VAL A CA 1
ATOM 1728 C C . VAL A 1 219 ? -15.179 -3.288 26.682 1.00 98.38 219 VAL A C 1
ATOM 1730 O O . VAL A 1 219 ? -14.360 -4.187 26.860 1.00 98.38 219 VAL A O 1
ATOM 1733 N N . SER A 1 220 ? -16.407 -3.515 26.214 1.00 97.62 220 SER A N 1
ATOM 1734 C CA . SER A 1 220 ? -16.872 -4.834 25.771 1.00 97.62 220 SER A CA 1
ATOM 1735 C C . SER A 1 220 ? -16.630 -5.019 24.272 1.00 97.62 220 SER A C 1
ATOM 1737 O O . SER A 1 220 ? -17.518 -4.817 23.456 1.00 97.62 220 SER A O 1
ATOM 1739 N N . ILE A 1 221 ? -15.408 -5.411 23.913 1.00 94.69 221 ILE A N 1
ATOM 1740 C CA . ILE A 1 221 ? -14.969 -5.496 22.519 1.00 94.69 221 ILE A CA 1
ATOM 1741 C C . ILE A 1 221 ? -15.526 -6.754 21.849 1.00 94.69 221 ILE A C 1
ATOM 1743 O O . ILE A 1 221 ? -15.234 -7.887 22.244 1.00 94.69 221 ILE A O 1
ATOM 1747 N N . GLU A 1 222 ? -16.269 -6.557 20.762 1.00 88.50 222 GLU A N 1
ATOM 1748 C CA . GLU A 1 222 ? -16.758 -7.643 19.917 1.00 88.50 222 GLU A CA 1
ATOM 1749 C C . GLU A 1 222 ? -15.754 -7.980 18.797 1.00 88.50 222 GLU A C 1
ATOM 1751 O O . GLU A 1 222 ? -15.206 -7.116 18.111 1.00 88.50 222 GLU A O 1
ATOM 1756 N N . ARG A 1 223 ? -15.519 -9.275 18.576 1.00 91.44 223 ARG A N 1
ATOM 1757 C CA . ARG A 1 223 ? -14.787 -9.819 17.419 1.00 91.44 223 ARG A CA 1
ATOM 1758 C C . ARG A 1 223 ? -15.553 -11.014 16.866 1.00 91.44 223 ARG A C 1
ATOM 1760 O O . ARG A 1 223 ? -16.528 -11.458 17.464 1.00 91.44 223 ARG A O 1
ATOM 1767 N N . TYR A 1 224 ? -15.119 -11.573 15.735 1.00 90.00 224 TYR A N 1
ATOM 1768 C CA . TYR A 1 224 ? -15.789 -12.729 15.135 1.00 90.00 224 TYR A CA 1
ATOM 1769 C C . TYR A 1 224 ? -15.593 -14.007 15.982 1.00 90.00 224 TYR A C 1
ATOM 1771 O O . TYR A 1 224 ? -14.708 -14.831 15.737 1.00 90.00 224 TYR A O 1
ATOM 1779 N N . MET A 1 225 ? -16.423 -14.187 17.014 1.00 91.88 225 MET A N 1
ATOM 1780 C CA . MET A 1 225 ? -16.351 -15.325 17.934 1.00 91.88 225 MET A CA 1
ATOM 1781 C C . MET A 1 225 ? -17.046 -16.549 17.335 1.00 91.88 225 MET A C 1
ATOM 1783 O O . MET A 1 225 ? -18.255 -16.733 17.448 1.00 91.88 225 MET A O 1
ATOM 1787 N N . LYS A 1 226 ? -16.261 -17.409 16.680 1.00 90.19 226 LYS A N 1
ATOM 1788 C CA . LYS A 1 226 ? -16.782 -18.627 16.043 1.00 90.19 226 LYS A CA 1
ATOM 1789 C C . LYS A 1 226 ? -16.929 -19.806 17.009 1.00 90.19 226 LYS A C 1
ATOM 1791 O O . LYS A 1 226 ? -17.910 -20.530 16.920 1.00 90.19 226 LYS A O 1
ATOM 1796 N N . CYS A 1 227 ? -15.943 -20.024 17.883 1.00 90.44 227 CYS A N 1
ATOM 1797 C CA . CYS A 1 227 ? -15.899 -21.204 18.760 1.00 90.44 227 CYS A CA 1
ATOM 1798 C C . CYS A 1 227 ? -16.271 -20.934 20.224 1.00 90.44 227 CYS A C 1
ATOM 1800 O O . CYS A 1 227 ? -16.552 -21.883 20.940 1.00 90.44 227 CYS A O 1
ATOM 1802 N N . GLY A 1 228 ? -16.212 -19.683 20.692 1.00 90.75 228 GLY A N 1
ATOM 1803 C CA . GLY A 1 228 ? -16.408 -19.332 22.108 1.00 90.75 228 GLY A CA 1
ATOM 1804 C C . GLY A 1 228 ? -15.266 -19.736 23.059 1.00 90.75 228 GLY A C 1
ATOM 1805 O O . GLY A 1 228 ? -15.111 -19.108 24.093 1.00 90.75 228 GLY A O 1
ATOM 1806 N N . VAL A 1 229 ? -14.424 -20.708 22.688 1.00 91.50 229 VAL A N 1
ATOM 1807 C CA . VAL A 1 229 ? -13.414 -21.337 23.571 1.00 91.50 229 VAL A CA 1
ATOM 1808 C C . VAL A 1 229 ? -11.950 -21.084 23.164 1.00 91.50 229 VAL A C 1
ATOM 1810 O O . VAL A 1 229 ? -11.045 -21.781 23.605 1.00 91.50 229 VAL A O 1
ATOM 1813 N N . GLY A 1 230 ? -11.688 -20.133 22.263 1.00 90.44 230 GLY A N 1
ATOM 1814 C CA . GLY A 1 230 ? -10.326 -19.724 21.868 1.00 90.44 230 GLY A CA 1
ATOM 1815 C C . GLY A 1 230 ? -9.589 -20.623 20.857 1.00 90.44 230 GLY A C 1
ATOM 1816 O O . GLY A 1 230 ? -8.604 -20.193 20.271 1.00 90.44 230 GLY A O 1
ATOM 1817 N N . ILE A 1 231 ? -10.081 -21.827 20.544 1.00 91.81 231 ILE A N 1
ATOM 1818 C CA . ILE A 1 231 ? -9.366 -22.795 19.678 1.00 91.81 231 ILE A CA 1
ATOM 1819 C C . ILE A 1 231 ? -9.235 -22.332 18.213 1.00 91.81 231 ILE A C 1
ATOM 1821 O O . ILE A 1 231 ? -8.257 -22.642 17.539 1.00 91.81 231 ILE A O 1
ATOM 1825 N N . CYS A 1 232 ? -10.222 -21.603 17.681 1.00 91.31 232 CYS A N 1
ATOM 1826 C CA . CYS A 1 232 ? -10.254 -21.273 16.248 1.00 91.31 232 CYS A CA 1
ATOM 1827 C C . CYS A 1 232 ? -9.412 -20.053 15.835 1.00 91.31 232 CYS A C 1
ATOM 1829 O O . CYS A 1 232 ? -9.274 -19.808 14.638 1.00 91.31 232 CYS A O 1
ATOM 1831 N N . GLY A 1 233 ? -8.952 -19.237 16.790 1.00 89.94 233 GLY A N 1
ATOM 1832 C CA . GLY A 1 233 ? -8.175 -18.017 16.529 1.00 89.94 233 GLY A CA 1
ATOM 1833 C C . GLY A 1 233 ? -8.912 -16.853 15.838 1.00 89.94 233 GLY A C 1
ATOM 1834 O O . GLY A 1 233 ? -8.329 -15.795 15.654 1.00 89.94 233 GLY A O 1
ATOM 1835 N N . GLN A 1 234 ? -10.190 -16.988 15.462 1.00 90.62 234 GLN A N 1
ATOM 1836 C CA . GLN A 1 234 ? -10.921 -15.937 14.722 1.00 90.62 234 GLN A CA 1
ATOM 1837 C C . GLN A 1 234 ? -11.233 -14.688 15.562 1.00 90.62 234 GLN A C 1
ATOM 1839 O O . GLN A 1 234 ? -11.405 -13.601 15.019 1.00 90.62 234 GLN A O 1
ATOM 1844 N N . CYS A 1 235 ? -11.315 -14.855 16.885 1.00 92.88 235 CYS A N 1
ATOM 1845 C CA . CYS A 1 235 ? -11.571 -13.777 17.840 1.00 92.88 235 CYS A CA 1
ATOM 1846 C C . CYS A 1 235 ? -10.269 -13.112 18.341 1.00 92.88 235 CYS A C 1
ATOM 1848 O O . CYS A 1 235 ? -10.328 -12.319 19.279 1.00 92.88 235 CYS A O 1
ATOM 1850 N N . VAL A 1 236 ? -9.107 -13.472 17.774 1.00 93.50 236 VAL A N 1
ATOM 1851 C CA . VAL A 1 236 ? -7.800 -12.936 18.179 1.00 93.50 236 VAL A CA 1
ATOM 1852 C C . VAL A 1 236 ? -7.659 -11.490 17.731 1.00 93.50 236 VAL A C 1
ATOM 1854 O O . VAL A 1 236 ? -7.979 -11.164 16.587 1.00 93.50 236 VAL A O 1
ATOM 1857 N N . VAL A 1 237 ? -7.151 -10.653 18.631 1.00 93.06 237 VAL A N 1
ATOM 1858 C CA . VAL A 1 237 ? -6.777 -9.269 18.332 1.00 93.06 237 VAL A CA 1
ATOM 1859 C C . VAL A 1 237 ? -5.300 -9.167 17.957 1.00 93.06 237 VAL A C 1
ATOM 1861 O O . VAL A 1 237 ? -4.442 -9.836 18.546 1.00 93.06 237 VAL A O 1
ATOM 1864 N N . ASP A 1 238 ? -5.007 -8.316 16.976 1.00 85.38 238 ASP A N 1
ATOM 1865 C CA . ASP A 1 238 ? -3.642 -8.059 16.516 1.00 85.38 238 ASP A CA 1
ATOM 1866 C C . ASP A 1 238 ? -2.765 -7.423 17.623 1.00 85.38 238 ASP A C 1
ATOM 1868 O O . ASP A 1 238 ? -3.257 -6.928 18.638 1.00 85.38 238 ASP A O 1
ATOM 1872 N N . ASP A 1 239 ? -1.442 -7.471 17.433 1.00 85.50 239 ASP A N 1
ATOM 1873 C CA . ASP A 1 239 ? -0.373 -7.047 18.361 1.00 85.50 239 ASP A CA 1
ATOM 1874 C C . ASP A 1 239 ? -0.225 -7.872 19.651 1.00 85.50 239 ASP A C 1
ATOM 1876 O O . ASP A 1 239 ? 0.875 -8.347 19.933 1.00 85.50 239 ASP A O 1
ATOM 1880 N N . ILE A 1 240 ? -1.296 -8.047 20.429 1.00 92.19 240 ILE A N 1
ATOM 1881 C CA . ILE A 1 240 ? -1.230 -8.710 21.746 1.00 92.19 240 ILE A CA 1
ATOM 1882 C C . ILE A 1 240 ? -1.627 -10.192 21.713 1.00 92.19 240 ILE A C 1
ATOM 1884 O O . ILE A 1 240 ? -1.311 -10.924 22.646 1.00 92.19 240 ILE A O 1
ATOM 1888 N N . GLY A 1 241 ? -2.295 -10.653 20.649 1.00 92.62 241 GLY A N 1
ATOM 1889 C CA . GLY A 1 241 ? -2.529 -12.079 20.392 1.00 92.62 241 GLY A CA 1
ATOM 1890 C C . GLY A 1 241 ? -3.525 -12.777 21.326 1.00 92.62 241 GLY A C 1
ATOM 1891 O O . GLY A 1 241 ? -3.610 -14.004 21.298 1.00 92.62 241 GLY A O 1
ATOM 1892 N N . ILE A 1 242 ? -4.281 -12.032 22.137 1.00 94.00 242 ILE A N 1
ATOM 1893 C CA . ILE A 1 242 ? -5.293 -12.595 23.044 1.00 94.00 242 ILE A CA 1
ATOM 1894 C C . ILE A 1 242 ? -6.608 -12.880 22.305 1.00 94.00 242 ILE A C 1
ATOM 1896 O O . ILE A 1 242 ? -6.946 -12.213 21.325 1.00 94.00 242 ILE A O 1
ATOM 1900 N N . CYS A 1 243 ? -7.373 -13.861 22.777 1.00 95.25 243 CYS A N 1
ATOM 1901 C CA . CYS A 1 243 ? -8.648 -14.257 22.184 1.00 95.25 243 CYS A CA 1
ATOM 1902 C C . CYS A 1 243 ? -9.809 -13.524 22.870 1.00 95.25 243 CYS A C 1
ATOM 1904 O O . CYS A 1 243 ? -10.120 -13.820 24.017 1.00 95.25 243 CYS A O 1
ATOM 1906 N N . MET A 1 244 ? -10.552 -12.654 22.172 1.00 95.38 244 MET A N 1
ATOM 1907 C CA . MET A 1 244 ? -11.699 -11.932 22.772 1.00 95.38 244 MET A CA 1
ATOM 1908 C C . MET A 1 244 ? -12.818 -12.836 23.293 1.00 95.38 244 MET A C 1
ATOM 1910 O O . MET A 1 244 ? -13.651 -12.395 24.070 1.00 95.38 244 MET A O 1
ATOM 1914 N N . CYS A 1 245 ? -12.864 -14.093 22.869 1.00 94.25 245 CYS A N 1
ATOM 1915 C CA . CYS A 1 245 ? -13.837 -15.062 23.342 1.00 94.25 245 CYS A CA 1
ATOM 1916 C C . CYS A 1 245 ? -13.453 -15.734 24.678 1.00 94.25 245 CYS A C 1
ATOM 1918 O O . CYS A 1 245 ? -14.328 -16.288 25.336 1.00 94.25 245 CYS A O 1
ATOM 1920 N N . THR A 1 246 ? -12.183 -15.659 25.096 1.00 93.31 246 THR A N 1
ATOM 1921 C CA . THR A 1 246 ? -11.678 -16.224 26.365 1.00 93.31 246 THR A CA 1
ATOM 1922 C C . THR A 1 246 ? -11.099 -15.153 27.287 1.00 93.31 246 THR A C 1
ATOM 1924 O O . THR A 1 246 ? -11.428 -15.119 28.468 1.00 93.31 246 THR A O 1
ATOM 1927 N N . ASP A 1 247 ? -10.277 -14.261 26.735 1.00 94.50 247 ASP A N 1
ATOM 1928 C CA . ASP A 1 247 ? -9.582 -13.171 27.431 1.00 94.50 247 ASP A CA 1
ATOM 1929 C C . ASP A 1 247 ? -10.362 -11.841 27.379 1.00 94.50 247 ASP A C 1
ATOM 1931 O O . ASP A 1 247 ? -9.989 -10.863 28.025 1.00 94.50 247 ASP A O 1
ATOM 1935 N N . GLY A 1 248 ? -11.444 -11.807 26.597 1.00 94.00 248 GLY A N 1
ATOM 1936 C CA . GLY A 1 248 ? -12.450 -10.744 26.533 1.00 94.00 248 GLY A CA 1
ATOM 1937 C C . GLY A 1 248 ? -13.859 -11.332 26.717 1.00 94.00 248 GLY A C 1
ATOM 1938 O O . GLY A 1 248 ? -13.971 -12.454 27.209 1.00 94.00 248 GLY A O 1
ATOM 1939 N N . PRO A 1 249 ? -14.947 -10.649 26.313 1.00 95.69 249 PRO A N 1
ATOM 1940 C CA . PRO A 1 249 ? -14.964 -9.406 25.540 1.00 95.69 249 PRO A CA 1
ATOM 1941 C C . PRO A 1 249 ? -14.701 -8.164 26.389 1.00 95.69 249 PRO A C 1
ATOM 1943 O O . PRO A 1 249 ? -14.302 -7.136 25.854 1.00 95.69 249 PRO A O 1
ATOM 1946 N N . VAL A 1 250 ? -14.926 -8.233 27.703 1.00 98.19 250 VAL A N 1
ATOM 1947 C CA . VAL A 1 250 ? -14.707 -7.085 28.584 1.00 98.19 250 VAL A CA 1
ATOM 1948 C C . VAL A 1 250 ? -13.225 -6.951 28.895 1.00 98.19 250 VAL A C 1
ATOM 1950 O O . VAL A 1 250 ? -12.636 -7.816 29.547 1.00 98.19 250 VAL A O 1
ATOM 1953 N N . VAL A 1 251 ? -12.631 -5.850 28.448 1.00 97.94 251 VAL A N 1
ATOM 1954 C CA . VAL A 1 251 ? -11.221 -5.541 28.673 1.00 97.94 251 VAL A CA 1
ATOM 1955 C C . VAL A 1 251 ? -11.054 -4.188 29.371 1.00 97.94 251 VAL A C 1
ATOM 1957 O O . VAL A 1 251 ? -11.810 -3.248 29.107 1.00 97.94 251 VAL A O 1
ATOM 1960 N N . PRO A 1 252 ? -10.059 -4.046 30.261 1.00 97.81 252 PRO A N 1
ATOM 1961 C CA . PRO A 1 252 ? -9.750 -2.769 30.894 1.00 97.81 252 PRO A CA 1
ATOM 1962 C C . PRO A 1 252 ? -9.049 -1.810 29.919 1.00 97.81 252 PRO A C 1
ATOM 1964 O O . PRO A 1 252 ? -8.374 -2.239 28.980 1.00 97.81 252 PRO A O 1
ATOM 1967 N N . LYS A 1 253 ? -9.123 -0.502 30.207 1.00 97.38 253 LYS A N 1
ATOM 1968 C CA . LYS A 1 253 ? -8.502 0.603 29.444 1.00 97.38 253 LYS A CA 1
ATOM 1969 C C . LYS A 1 253 ? -7.085 0.305 28.938 1.00 97.38 253 LYS A C 1
ATOM 1971 O O . LYS A 1 253 ? -6.781 0.548 27.775 1.00 97.38 253 LYS A O 1
ATOM 1976 N N . TYR A 1 254 ? -6.212 -0.238 29.791 1.00 96.06 254 TYR A N 1
ATOM 1977 C CA . TYR A 1 254 ? -4.813 -0.495 29.427 1.00 96.06 254 TYR A CA 1
ATOM 1978 C C . TYR A 1 254 ? -4.642 -1.622 28.395 1.00 96.06 254 TYR A C 1
ATOM 1980 O O . TYR A 1 254 ? -3.686 -1.581 27.626 1.00 96.06 254 TYR A O 1
ATOM 1988 N N . ILE A 1 255 ? -5.543 -2.612 28.365 1.00 96.19 255 ILE A N 1
ATOM 1989 C CA . ILE A 1 255 ? -5.571 -3.645 27.320 1.00 96.19 255 ILE A CA 1
ATOM 1990 C C . ILE A 1 255 ? -6.185 -3.061 26.052 1.00 96.19 255 ILE A C 1
ATOM 1992 O O . ILE A 1 255 ? -5.597 -3.199 24.985 1.00 96.19 255 ILE A O 1
ATOM 1996 N N . ALA A 1 256 ? -7.309 -2.344 26.166 1.00 96.38 256 ALA A N 1
ATOM 1997 C CA . ALA A 1 256 ? -7.971 -1.716 25.022 1.00 96.38 256 ALA A CA 1
ATOM 1998 C C . ALA A 1 256 ? -7.021 -0.788 24.236 1.00 96.38 256 ALA A C 1
ATOM 2000 O O . ALA A 1 256 ? -6.971 -0.847 23.012 1.00 96.38 256 ALA A O 1
ATOM 2001 N N . ASN A 1 257 ? -6.187 -0.009 24.935 1.00 96.12 257 ASN A N 1
ATOM 2002 C CA . ASN A 1 257 ? -5.175 0.862 24.325 1.00 96.12 257 ASN A CA 1
ATOM 2003 C C . ASN A 1 257 ? -4.045 0.118 23.587 1.00 96.12 257 ASN A C 1
ATOM 2005 O O . ASN A 1 257 ? -3.366 0.722 22.759 1.00 96.12 257 ASN A O 1
ATOM 2009 N N . GLN A 1 258 ? -3.815 -1.165 23.878 1.00 95.81 258 GLN A N 1
ATOM 2010 C CA . GLN A 1 258 ? -2.807 -1.973 23.180 1.00 95.81 258 GLN A CA 1
ATOM 2011 C C . GLN A 1 258 ? -3.344 -2.596 21.886 1.00 95.81 258 GLN A C 1
ATOM 2013 O O . GLN A 1 258 ? -2.555 -3.006 21.036 1.00 95.81 258 GLN A O 1
ATOM 2018 N N . ILE A 1 259 ? -4.667 -2.648 21.710 1.00 94.19 259 ILE A N 1
ATOM 2019 C CA . ILE A 1 259 ? -5.310 -3.227 20.531 1.00 94.19 259 ILE A CA 1
ATOM 2020 C C . ILE A 1 259 ? -5.326 -2.174 19.419 1.00 94.19 259 ILE A C 1
ATOM 2022 O O . ILE A 1 259 ? -6.273 -1.400 19.289 1.00 94.19 259 ILE A O 1
ATOM 2026 N N . LYS A 1 260 ? -4.285 -2.130 18.580 1.00 89.38 260 LYS A N 1
ATOM 2027 C CA . LYS A 1 260 ? -4.191 -1.104 17.523 1.00 89.38 260 LYS A CA 1
ATOM 2028 C C . LYS A 1 260 ? -5.250 -1.255 16.439 1.00 89.38 260 LYS A C 1
ATOM 2030 O O . LYS A 1 260 ? -5.544 -0.291 15.745 1.00 89.38 260 LYS A O 1
ATOM 2035 N N . GLU A 1 261 ? -5.821 -2.441 16.256 1.00 90.94 261 GLU A N 1
ATOM 2036 C CA . GLU A 1 261 ? -6.925 -2.635 15.309 1.00 90.94 261 GLU A CA 1
ATOM 2037 C C . GLU A 1 261 ? -8.259 -2.039 15.791 1.00 90.94 261 GLU A C 1
ATOM 2039 O O . GLU A 1 261 ? -9.150 -1.821 14.970 1.00 90.94 261 GLU A O 1
ATOM 2044 N N . PHE A 1 262 ? -8.391 -1.743 17.090 1.00 92.94 262 PHE A N 1
ATOM 2045 C CA . PHE A 1 262 ? -9.631 -1.267 17.696 1.00 92.94 262 PHE A CA 1
ATOM 2046 C C . PHE A 1 262 ? -10.029 0.109 17.152 1.00 92.94 262 PHE A C 1
ATOM 2048 O O . PHE A 1 262 ? -9.277 1.081 17.250 1.00 92.94 262 PHE A O 1
ATOM 2055 N N . GLY A 1 263 ? -11.213 0.181 16.543 1.00 90.56 263 GLY A N 1
ATOM 2056 C CA . GLY A 1 263 ? -11.703 1.371 15.845 1.00 90.56 263 GLY A CA 1
ATOM 2057 C C . GLY A 1 263 ? -11.146 1.564 14.428 1.00 90.56 263 GLY A C 1
ATOM 2058 O O . GLY A 1 263 ? -11.514 2.533 13.773 1.00 90.56 263 GLY A O 1
ATOM 2059 N N . ASN A 1 264 ? -10.310 0.647 13.926 1.00 89.50 264 ASN A N 1
ATOM 2060 C CA . ASN A 1 264 ? -9.699 0.744 12.596 1.00 89.50 264 ASN A CA 1
ATOM 2061 C C . ASN A 1 264 ? -10.251 -0.286 11.602 1.00 89.50 264 ASN A C 1
ATOM 2063 O O . ASN A 1 264 ? -10.545 0.054 10.454 1.00 89.50 264 ASN A O 1
ATOM 2067 N N . TYR A 1 265 ? -10.376 -1.553 11.999 1.00 88.38 265 TYR A N 1
ATOM 2068 C CA . TYR A 1 265 ? -10.922 -2.615 11.150 1.00 88.38 265 TYR A CA 1
ATOM 2069 C C . TYR A 1 265 ? -11.449 -3.787 11.974 1.00 88.38 265 TYR A C 1
ATOM 2071 O O . TYR A 1 265 ? -11.018 -4.016 13.098 1.00 88.38 265 TYR A O 1
ATOM 2079 N N . HIS A 1 266 ? -12.341 -4.570 11.370 1.00 84.25 266 HIS A N 1
ATOM 2080 C CA . HIS A 1 266 ? -12.785 -5.860 11.890 1.00 84.25 266 HIS A CA 1
ATOM 2081 C C . HIS A 1 266 ? -12.389 -6.991 10.938 1.00 84.25 266 HIS A C 1
ATOM 2083 O O . HIS A 1 266 ? -11.998 -6.756 9.794 1.00 84.25 266 HIS A O 1
ATOM 2089 N N . ARG A 1 267 ? -12.492 -8.237 11.409 1.00 83.25 267 ARG A N 1
ATOM 2090 C CA . ARG A 1 267 ? -12.281 -9.433 10.587 1.00 83.25 267 ARG A CA 1
ATOM 2091 C C . ARG A 1 267 ? -13.613 -10.046 10.178 1.00 83.25 267 ARG A C 1
ATOM 2093 O O . ARG A 1 267 ? -14.508 -10.215 11.005 1.00 83.25 267 ARG A O 1
ATOM 2100 N N . GLU A 1 268 ? -13.739 -10.394 8.905 1.00 82.50 268 GLU A N 1
ATOM 2101 C CA . GLU A 1 268 ? -14.877 -11.157 8.396 1.00 82.50 268 GLU A CA 1
ATOM 2102 C C . GLU A 1 268 ? -14.775 -12.640 8.776 1.00 82.50 268 GLU A C 1
ATOM 2104 O O . GLU A 1 268 ? -13.747 -13.112 9.257 1.00 82.50 268 GLU A O 1
ATOM 2109 N N . LYS A 1 269 ? -15.820 -13.423 8.472 1.00 81.94 269 LYS A N 1
ATOM 2110 C CA . LYS A 1 269 ? -15.832 -14.888 8.658 1.00 81.94 269 LYS A CA 1
ATOM 2111 C C . LYS A 1 269 ? -14.648 -15.599 7.979 1.00 81.94 269 LYS A C 1
ATOM 2113 O O . LYS A 1 269 ? -14.270 -16.689 8.405 1.00 81.94 269 LYS A O 1
ATOM 2118 N N . SER A 1 270 ? -14.103 -15.016 6.909 1.00 84.25 270 SER A N 1
ATOM 2119 C CA . SER A 1 270 ? -12.930 -15.506 6.172 1.00 84.25 270 SER A CA 1
ATOM 2120 C C . SER A 1 270 ? -11.593 -15.168 6.847 1.00 84.25 270 SER A C 1
ATOM 2122 O O . SER A 1 270 ? -10.558 -15.673 6.422 1.00 84.25 270 SER A O 1
ATOM 2124 N N . GLY A 1 271 ? -11.597 -14.306 7.867 1.00 80.62 271 GLY A N 1
ATOM 2125 C CA . GLY A 1 271 ? -10.405 -13.696 8.455 1.00 80.62 271 GLY A CA 1
ATOM 2126 C C . GLY A 1 271 ? -9.903 -12.451 7.710 1.00 80.62 271 GLY A C 1
ATOM 2127 O O . GLY A 1 271 ? -8.949 -11.823 8.180 1.00 80.62 271 GLY A O 1
ATOM 2128 N N . ALA A 1 272 ? -10.529 -12.079 6.583 1.00 84.88 272 ALA A N 1
ATOM 2129 C CA . ALA A 1 272 ? -10.209 -10.866 5.829 1.00 84.88 272 ALA A CA 1
ATOM 2130 C C . ALA A 1 272 ? -10.469 -9.606 6.665 1.00 84.88 272 ALA A C 1
ATOM 2132 O O . ALA A 1 272 ? -11.432 -9.558 7.427 1.00 84.88 272 ALA A O 1
ATOM 2133 N N . LYS A 1 273 ? -9.604 -8.596 6.523 1.00 88.25 273 LYS A N 1
ATOM 2134 C CA . LYS A 1 273 ? -9.720 -7.320 7.237 1.00 88.25 273 LYS A CA 1
ATOM 2135 C C . LYS A 1 273 ? -10.646 -6.376 6.475 1.00 88.25 273 LYS A C 1
ATOM 2137 O O . LYS A 1 273 ? -10.376 -6.054 5.320 1.00 88.25 273 LYS A O 1
ATOM 2142 N N . THR A 1 274 ? -11.672 -5.888 7.157 1.00 82.81 274 THR A N 1
ATOM 2143 C CA . THR A 1 274 ? -12.621 -4.901 6.645 1.00 82.81 274 THR A CA 1
ATOM 2144 C C . THR A 1 274 ? -12.529 -3.652 7.506 1.00 82.81 274 THR A C 1
ATOM 2146 O O . THR A 1 274 ? -12.870 -3.657 8.690 1.00 82.81 274 THR A O 1
ATOM 2149 N N . HIS A 1 275 ? -12.021 -2.572 6.916 1.00 83.50 275 HIS A N 1
ATOM 2150 C CA . HIS A 1 275 ? -11.801 -1.317 7.625 1.00 83.50 275 HIS A CA 1
ATOM 2151 C C . HIS A 1 275 ? -13.119 -0.666 8.030 1.00 83.50 275 HIS A C 1
ATOM 2153 O O . HIS A 1 275 ? -14.062 -0.577 7.238 1.00 83.50 275 HIS A O 1
ATOM 2159 N N . LEU A 1 276 ? -13.178 -0.228 9.288 1.00 74.31 276 LEU A N 1
ATOM 2160 C CA . LEU A 1 276 ? -14.299 0.544 9.789 1.00 74.31 276 LEU A CA 1
ATOM 2161 C C . LEU A 1 276 ? -14.266 1.881 9.060 1.00 74.31 276 LEU A C 1
ATOM 2163 O O . LEU A 1 276 ? -13.295 2.631 9.135 1.00 74.31 276 LEU A O 1
ATOM 2167 N N . LYS A 1 277 ? -15.324 2.160 8.303 1.00 56.00 277 LYS A N 1
ATOM 2168 C CA . LYS A 1 277 ? -15.530 3.494 7.754 1.00 56.00 277 LYS A CA 1
ATOM 2169 C C . LYS A 1 277 ? -15.717 4.417 8.954 1.00 56.00 277 LYS A C 1
ATOM 2171 O O . LYS A 1 277 ? -16.602 4.140 9.762 1.00 56.00 277 LYS A O 1
ATOM 2176 N N . SER A 1 278 ? -14.922 5.483 9.072 1.00 39.53 278 SER A N 1
ATOM 2177 C CA . SER A 1 278 ? -15.233 6.591 9.987 1.00 39.53 278 SER A CA 1
ATOM 2178 C C . SER A 1 278 ? -16.716 6.943 9.847 1.00 39.53 278 SER A C 1
ATOM 2180 O O . SER A 1 278 ? -17.226 6.781 8.731 1.00 39.53 278 SER A O 1
ATOM 2182 N N . PRO A 1 279 ? -17.417 7.390 10.909 1.00 35.44 279 PRO A N 1
ATOM 2183 C CA . PRO A 1 279 ? -18.821 7.759 10.803 1.00 35.44 279 PRO A CA 1
ATOM 2184 C C . PRO A 1 279 ? -18.962 8.777 9.674 1.00 35.44 279 PRO A C 1
ATOM 2186 O O . PRO A 1 279 ? -18.616 9.948 9.804 1.00 35.44 279 PRO A O 1
ATOM 2189 N N . SER A 1 280 ? -19.401 8.290 8.519 1.00 30.59 280 SER A N 1
ATOM 2190 C CA . SER A 1 280 ? -20.013 9.128 7.518 1.00 30.59 280 SER A CA 1
ATOM 2191 C C . SER A 1 280 ? -21.335 9.456 8.167 1.00 30.59 280 SER A C 1
ATOM 2193 O O . SER A 1 280 ? -22.080 8.545 8.536 1.00 30.59 280 SER A O 1
ATOM 2195 N N . VAL A 1 281 ? -21.535 10.749 8.405 1.00 29.27 281 VAL A N 1
ATOM 2196 C CA . VAL A 1 281 ? -22.815 11.337 8.783 1.00 29.27 281 VAL A CA 1
ATOM 2197 C C . VAL A 1 281 ? -23.906 10.539 8.082 1.00 29.27 281 VAL A C 1
ATOM 2199 O O . VAL A 1 281 ? -23.859 10.363 6.859 1.00 29.27 281 VAL A O 1
ATOM 2202 N N . ALA A 1 282 ? -24.789 9.944 8.886 1.00 28.72 282 ALA A N 1
ATOM 2203 C CA . ALA A 1 282 ? -25.899 9.167 8.383 1.00 28.72 282 ALA A CA 1
ATOM 2204 C C . ALA A 1 282 ? -26.604 9.980 7.297 1.00 28.72 282 ALA A C 1
ATOM 2206 O O . ALA A 1 282 ? -26.797 11.187 7.423 1.00 28.72 282 ALA A O 1
ATOM 2207 N N . SER A 1 283 ? -26.921 9.292 6.210 1.00 34.53 283 SER A N 1
ATOM 2208 C CA . SER A 1 283 ? -27.663 9.802 5.074 1.00 34.53 283 SER A CA 1
ATOM 2209 C C . SER A 1 283 ? -28.953 10.482 5.530 1.00 34.53 283 SER A C 1
ATOM 2211 O O . SER A 1 283 ? -29.966 9.816 5.750 1.00 34.53 283 SER A O 1
ATOM 2213 N N . GLU A 1 284 ? -28.924 11.806 5.613 1.00 29.00 284 GLU A N 1
ATOM 2214 C CA . GLU A 1 284 ? -30.089 12.607 5.298 1.00 29.00 284 GLU A CA 1
ATOM 2215 C C . GLU A 1 284 ? -30.257 12.543 3.782 1.00 29.00 284 GLU A C 1
ATOM 2217 O O . GLU A 1 284 ? -29.531 13.177 3.013 1.00 29.00 284 GLU A O 1
ATOM 2222 N N . ASP A 1 285 ? -31.252 11.776 3.341 1.00 31.59 285 ASP A N 1
ATOM 2223 C CA . ASP A 1 285 ? -31.973 12.097 2.115 1.00 31.59 285 ASP A CA 1
ATOM 2224 C C . ASP A 1 285 ? -32.709 13.428 2.341 1.00 31.59 285 ASP A C 1
ATOM 2226 O O . ASP A 1 285 ? -33.927 13.502 2.476 1.00 31.59 285 ASP A O 1
ATOM 2230 N N . ASN A 1 286 ? -31.935 14.507 2.412 1.00 29.88 286 ASN A N 1
ATOM 2231 C CA . ASN A 1 286 ? -32.389 15.850 2.143 1.00 29.88 286 ASN A CA 1
ATOM 2232 C C . ASN A 1 286 ? -31.248 16.597 1.461 1.00 29.88 286 ASN A C 1
ATOM 2234 O O . ASN A 1 286 ? -30.150 16.763 1.982 1.00 29.88 286 ASN A O 1
ATOM 2238 N N . LYS A 1 287 ? -31.528 16.980 0.219 1.00 43.94 287 LYS A N 1
ATOM 2239 C CA . LYS A 1 287 ? -30.639 17.653 -0.721 1.00 43.94 287 LYS A CA 1
ATOM 2240 C C . LYS A 1 287 ? -29.870 18.807 -0.069 1.00 43.94 287 LYS A C 1
ATOM 2242 O O . LYS A 1 287 ? -30.355 19.932 -0.050 1.00 43.94 287 LYS A O 1
ATOM 2247 N N . THR A 1 288 ? -28.622 18.551 0.294 1.00 41.59 288 THR A N 1
ATOM 2248 C CA . THR A 1 288 ? -27.568 19.549 0.129 1.00 41.59 288 THR A CA 1
ATOM 2249 C C . THR A 1 288 ? -26.473 18.873 -0.674 1.00 41.59 288 THR A C 1
ATOM 2251 O O . THR A 1 288 ? -25.598 18.204 -0.136 1.00 41.59 288 THR A O 1
ATOM 2254 N N . THR A 1 289 ? -26.593 18.937 -2.000 1.00 58.56 289 THR A N 1
ATOM 2255 C CA . THR A 1 289 ? -25.469 18.616 -2.881 1.00 58.56 289 THR A CA 1
ATOM 2256 C C . THR A 1 289 ? -24.296 19.466 -2.424 1.00 58.56 289 THR A C 1
ATOM 2258 O O . THR A 1 289 ? -24.440 20.690 -2.398 1.00 58.56 289 THR A O 1
ATOM 2261 N N . MET A 1 290 ? -23.194 18.823 -2.028 1.00 78.69 290 MET A N 1
ATOM 2262 C CA . MET A 1 290 ? -21.955 19.513 -1.684 1.00 78.69 290 MET A CA 1
ATOM 2263 C C . MET A 1 290 ? -21.639 20.480 -2.823 1.00 78.69 290 MET A C 1
ATOM 2265 O O . MET A 1 290 ? -21.532 20.049 -3.972 1.00 78.69 290 MET A O 1
ATOM 2269 N N . ASP A 1 291 ? -21.600 21.777 -2.532 1.00 88.69 291 ASP A N 1
ATOM 2270 C CA . ASP A 1 291 ? -21.274 22.775 -3.545 1.00 88.69 291 ASP A CA 1
ATOM 2271 C C . ASP A 1 291 ? -19.758 22.797 -3.808 1.00 88.69 291 ASP A C 1
ATOM 2273 O O . ASP A 1 291 ? -18.965 22.154 -3.113 1.00 88.69 291 ASP A O 1
ATOM 2277 N N . THR A 1 292 ? -19.336 23.518 -4.847 1.00 92.38 292 THR A N 1
ATOM 2278 C CA . THR A 1 292 ? -17.921 23.585 -5.230 1.00 92.38 292 THR A CA 1
ATOM 2279 C C . THR A 1 292 ? -17.032 24.128 -4.105 1.00 92.38 292 THR A C 1
ATOM 2281 O O . THR A 1 292 ? -15.907 23.658 -3.934 1.00 92.38 292 THR A O 1
ATOM 2284 N N . GLU A 1 293 ? -17.525 25.084 -3.311 1.00 95.06 293 GLU A N 1
ATOM 2285 C CA . GLU A 1 293 ? -16.772 25.696 -2.212 1.00 95.06 293 GLU A CA 1
ATOM 2286 C C . GLU A 1 293 ? -16.552 24.680 -1.078 1.00 95.06 293 GLU A C 1
ATOM 2288 O O . GLU A 1 293 ? -15.426 24.489 -0.612 1.00 95.06 293 GLU A O 1
ATOM 2293 N N . GLN A 1 294 ? -17.602 23.949 -0.697 1.00 94.62 294 GLN A N 1
ATOM 2294 C CA . GLN A 1 294 ? -17.543 22.862 0.280 1.00 94.62 294 GLN A CA 1
ATOM 2295 C C . GLN A 1 294 ? -16.640 21.716 -0.187 1.00 94.62 294 GLN A C 1
ATOM 2297 O O . GLN A 1 294 ? -15.865 21.181 0.611 1.00 94.62 294 GLN A O 1
ATOM 2302 N N . LEU A 1 295 ? -16.686 21.370 -1.477 1.00 95.94 295 LEU A N 1
ATOM 2303 C CA . LEU A 1 295 ? -15.810 20.353 -2.050 1.00 95.94 295 LEU A CA 1
ATOM 2304 C C . LEU A 1 295 ? -14.335 20.757 -1.937 1.00 95.94 295 LEU A C 1
ATOM 2306 O O . LEU A 1 295 ? -13.518 19.939 -1.518 1.00 95.94 295 LEU A O 1
ATOM 2310 N N . ILE A 1 296 ? -13.981 22.008 -2.246 1.00 97.31 296 ILE A N 1
ATOM 2311 C CA . ILE A 1 296 ? -12.602 22.507 -2.113 1.00 97.31 296 ILE A CA 1
ATOM 2312 C C . ILE A 1 296 ? -12.113 22.396 -0.662 1.00 97.31 296 ILE A C 1
ATOM 2314 O O . ILE A 1 296 ? -11.005 21.908 -0.414 1.00 97.31 296 ILE A O 1
ATOM 2318 N N . LEU A 1 297 ? -12.944 22.791 0.308 1.00 95.88 297 LEU A N 1
ATOM 2319 C CA . LEU A 1 297 ? -12.610 22.667 1.730 1.00 95.88 297 LEU A CA 1
ATOM 2320 C C . LEU A 1 297 ? -12.393 21.206 2.130 1.00 95.88 297 LEU A C 1
ATOM 2322 O O . LEU A 1 297 ? -11.430 20.899 2.837 1.00 95.88 297 LEU A O 1
ATOM 2326 N N . LYS A 1 298 ? -13.243 20.300 1.638 1.00 95.69 298 LYS A N 1
ATOM 2327 C CA . LYS A 1 298 ? -13.133 18.873 1.937 1.00 95.69 298 LYS A CA 1
ATOM 2328 C C . LYS A 1 298 ? -11.901 18.240 1.295 1.00 95.69 298 LYS A C 1
ATOM 2330 O O . LYS A 1 298 ? -11.222 17.453 1.947 1.00 95.69 298 LYS A O 1
ATOM 2335 N N . LEU A 1 299 ? -11.560 18.622 0.061 1.00 96.06 299 LEU A N 1
ATOM 2336 C CA . LEU A 1 299 ? -10.331 18.196 -0.617 1.00 96.06 299 LEU A CA 1
ATOM 2337 C C . LEU A 1 299 ? -9.078 18.606 0.170 1.00 96.06 299 LEU A C 1
ATOM 2339 O O . LEU A 1 299 ? -8.119 17.838 0.250 1.00 96.06 299 LEU A O 1
ATOM 2343 N N . HIS A 1 300 ? -9.079 19.784 0.791 1.00 95.25 300 HIS A N 1
ATOM 2344 C CA . HIS A 1 300 ? -7.995 20.181 1.683 1.00 95.25 300 HIS A CA 1
ATOM 2345 C C . HIS A 1 300 ? -7.976 19.362 2.984 1.00 95.25 300 HIS A C 1
ATOM 2347 O O . HIS A 1 300 ? -6.923 18.852 3.359 1.00 95.25 300 HIS A O 1
ATOM 2353 N N . GLU A 1 301 ? -9.131 19.159 3.627 1.00 94.06 301 GLU A N 1
ATOM 2354 C CA . GLU A 1 301 ? -9.265 18.374 4.867 1.00 94.06 301 GLU A CA 1
ATOM 2355 C C . GLU A 1 301 ? -8.738 16.936 4.719 1.00 94.06 301 GLU A C 1
ATOM 2357 O O . GLU A 1 301 ? -8.021 16.438 5.586 1.00 94.06 301 GLU A O 1
ATOM 2362 N N . ILE A 1 302 ? -9.034 16.275 3.595 1.00 93.19 302 ILE A N 1
ATOM 2363 C CA . ILE A 1 302 ? -8.574 14.904 3.318 1.00 93.19 302 ILE A CA 1
ATOM 2364 C C . ILE A 1 302 ? -7.127 14.837 2.803 1.00 93.19 302 ILE A C 1
ATOM 2366 O O . ILE A 1 302 ? -6.674 13.789 2.343 1.00 93.19 302 ILE A O 1
ATOM 2370 N N . ASN A 1 303 ? -6.391 15.951 2.855 1.00 92.00 303 ASN A N 1
ATOM 2371 C CA . ASN A 1 303 ? -5.036 16.089 2.327 1.00 92.00 303 ASN A CA 1
ATOM 2372 C C . ASN A 1 303 ? -4.914 15.786 0.819 1.00 92.00 303 ASN A C 1
ATOM 2374 O O . ASN A 1 303 ? -3.846 15.375 0.361 1.00 92.00 303 ASN A O 1
ATOM 2378 N N . ALA A 1 304 ? -5.970 16.007 0.029 1.00 92.75 304 ALA A N 1
ATOM 2379 C CA . ALA A 1 304 ? -5.863 16.008 -1.432 1.00 92.75 304 ALA A CA 1
ATOM 2380 C C . ALA A 1 304 ? -5.184 17.293 -1.942 1.00 92.75 304 ALA A C 1
ATOM 2382 O O . ALA A 1 304 ? -4.548 17.268 -2.991 1.00 92.75 304 ALA A O 1
ATOM 2383 N N . VAL A 1 305 ? -5.272 18.394 -1.185 1.00 94.69 305 VAL A N 1
ATOM 2384 C CA . VAL A 1 305 ? -4.567 19.663 -1.436 1.00 94.69 305 VAL A CA 1
ATOM 2385 C C . VAL A 1 305 ? -3.585 19.926 -0.296 1.00 94.69 305 VAL A C 1
ATOM 2387 O O . VAL A 1 305 ? -4.005 20.174 0.836 1.00 94.69 305 VAL A O 1
ATOM 2390 N N . LYS A 1 306 ? -2.282 19.882 -0.586 1.00 91.62 306 LYS A N 1
ATOM 2391 C CA . LYS A 1 306 ? -1.200 20.044 0.397 1.00 91.62 306 LYS A CA 1
ATOM 2392 C C . LYS A 1 306 ? -0.356 21.277 0.076 1.00 91.62 306 LYS A C 1
ATOM 2394 O O . LYS A 1 306 ? -0.079 21.537 -1.093 1.00 91.62 306 LYS A O 1
ATOM 2399 N N . PHE A 1 307 ? 0.103 21.973 1.113 1.00 90.81 307 PHE A N 1
ATOM 2400 C CA . PHE A 1 307 ? 0.969 23.155 1.018 1.00 90.81 307 PHE A CA 1
ATOM 2401 C C . PHE A 1 307 ? 2.314 22.895 1.700 1.00 90.81 307 PHE A C 1
ATOM 2403 O O . PHE A 1 307 ? 2.375 22.142 2.673 1.00 90.81 307 PHE A O 1
ATOM 2410 N N . GLY A 1 308 ? 3.382 23.483 1.165 1.00 86.38 308 GLY A N 1
ATOM 2411 C CA . GLY A 1 308 ? 4.764 23.251 1.592 1.00 86.38 308 GLY A CA 1
ATOM 2412 C C . GLY A 1 308 ? 5.697 23.005 0.408 1.00 86.38 308 GLY A C 1
ATOM 2413 O O . GLY A 1 308 ? 5.279 23.072 -0.742 1.00 86.38 308 GLY A O 1
ATOM 2414 N N . GLU A 1 309 ? 6.967 22.705 0.669 1.00 84.50 309 GLU A N 1
ATOM 2415 C CA . GLU A 1 309 ? 7.954 22.491 -0.393 1.00 84.50 309 GLU A CA 1
ATOM 2416 C C . GLU A 1 309 ? 7.897 21.060 -0.946 1.00 84.50 309 GLU A C 1
ATOM 2418 O O . GLU A 1 309 ? 8.422 20.112 -0.358 1.00 84.50 309 GLU A O 1
ATOM 2423 N N . PHE A 1 310 ? 7.283 20.896 -2.118 1.00 86.25 310 PHE A N 1
ATOM 2424 C CA . PHE A 1 310 ? 7.189 19.609 -2.804 1.00 86.25 310 PHE A CA 1
ATOM 2425 C C . PHE A 1 310 ? 8.100 19.559 -4.023 1.00 86.25 310 PHE A C 1
ATOM 2427 O O . PHE A 1 310 ? 7.984 20.358 -4.950 1.00 86.25 310 PHE A O 1
ATOM 2434 N N . LYS A 1 311 ? 8.977 18.557 -4.076 1.00 76.69 311 LYS A N 1
ATOM 2435 C CA . LYS A 1 311 ? 9.808 18.303 -5.254 1.00 76.69 311 LYS A CA 1
ATOM 2436 C C . LYS A 1 311 ? 8.982 17.615 -6.345 1.00 76.69 311 LYS A C 1
ATOM 2438 O O . LYS A 1 311 ? 8.541 16.479 -6.176 1.00 76.69 311 LYS A O 1
ATOM 2443 N N . LEU A 1 312 ? 8.779 18.294 -7.473 1.00 68.19 312 LEU A N 1
ATOM 2444 C CA . LEU A 1 312 ? 8.089 17.733 -8.635 1.00 68.19 312 LEU A CA 1
ATOM 2445 C C . LEU A 1 312 ? 8.983 16.743 -9.397 1.00 68.19 312 LEU A C 1
ATOM 2447 O O . LEU A 1 312 ? 10.206 16.742 -9.255 1.00 68.19 312 LEU A O 1
ATOM 2451 N N . LYS A 1 313 ? 8.381 15.928 -10.277 1.00 50.94 313 LYS A N 1
ATOM 2452 C CA . LYS A 1 313 ? 9.112 15.003 -11.172 1.00 50.94 313 LYS A CA 1
ATOM 2453 C C . LYS A 1 313 ? 10.152 15.710 -12.054 1.00 50.94 313 LYS A C 1
ATOM 2455 O O . LYS A 1 313 ? 11.160 15.109 -12.409 1.00 50.94 313 LYS A O 1
ATOM 2460 N N . THR A 1 314 ? 9.914 16.981 -12.366 1.00 55.12 314 THR A N 1
ATOM 2461 C CA . THR A 1 314 ? 10.810 17.884 -13.104 1.00 55.12 314 THR A CA 1
ATOM 2462 C C . THR A 1 314 ? 11.999 18.379 -12.272 1.00 55.12 314 THR A C 1
ATOM 2464 O O . THR A 1 314 ? 12.853 19.084 -12.792 1.00 55.12 314 THR A O 1
ATOM 2467 N N . GLY A 1 315 ? 12.064 18.049 -10.977 1.00 53.69 315 GLY A N 1
ATOM 2468 C CA . GLY A 1 315 ? 13.107 18.492 -10.049 1.00 53.69 315 GLY A CA 1
ATOM 2469 C C . GLY A 1 315 ? 12.868 19.874 -9.433 1.00 53.69 315 GLY A C 1
ATOM 2470 O O . GLY A 1 315 ? 13.477 20.179 -8.411 1.00 53.69 315 GLY A O 1
ATOM 2471 N N . SER A 1 316 ? 11.959 20.675 -9.996 1.00 73.00 316 SER A N 1
ATOM 2472 C CA . SER A 1 316 ? 11.547 21.970 -9.445 1.00 73.00 316 SER A CA 1
ATOM 2473 C C . SER A 1 316 ? 10.757 21.803 -8.147 1.00 73.00 316 SER A C 1
ATOM 2475 O O . SER A 1 316 ? 9.959 20.870 -8.019 1.00 73.00 316 SER A O 1
ATOM 2477 N N . LEU A 1 317 ? 10.930 22.739 -7.217 1.00 81.31 317 LEU A N 1
ATOM 2478 C CA . LEU A 1 317 ? 10.084 22.842 -6.032 1.00 81.31 317 LEU A CA 1
ATOM 2479 C C . LEU A 1 317 ? 8.741 23.479 -6.402 1.00 81.31 317 LEU A C 1
ATOM 2481 O O . LEU A 1 317 ? 8.677 24.380 -7.239 1.00 81.31 317 LEU A O 1
ATOM 2485 N N . SER A 1 318 ? 7.671 22.984 -5.795 1.00 86.31 318 SER A N 1
ATOM 2486 C CA . SER A 1 318 ? 6.332 23.548 -5.878 1.00 86.31 318 SER A CA 1
ATOM 2487 C C . SER A 1 318 ? 5.808 23.789 -4.466 1.00 86.31 318 SER A C 1
ATOM 2489 O O . SER A 1 318 ? 5.895 22.869 -3.653 1.00 86.31 318 SER A O 1
ATOM 2491 N N . PRO A 1 319 ? 5.239 24.972 -4.181 1.00 90.00 319 PRO A N 1
ATOM 2492 C CA . PRO A 1 319 ? 4.655 25.293 -2.877 1.00 90.00 319 PRO A CA 1
ATOM 2493 C C . PRO A 1 319 ? 3.320 24.567 -2.617 1.00 90.00 319 PRO A C 1
ATOM 2495 O O . PRO A 1 319 ? 2.747 24.662 -1.532 1.00 90.00 319 PRO A O 1
ATOM 2498 N N . ILE A 1 320 ? 2.793 23.854 -3.623 1.00 92.81 320 ILE A N 1
ATOM 2499 C CA . ILE A 1 320 ? 1.509 23.156 -3.568 1.00 92.81 320 ILE A CA 1
ATOM 2500 C C . ILE A 1 320 ? 1.590 21.786 -4.248 1.00 92.81 320 ILE A C 1
ATOM 2502 O O . ILE A 1 320 ? 2.113 21.640 -5.354 1.00 92.81 320 ILE A O 1
ATOM 2506 N N . TYR A 1 321 ? 1.001 20.771 -3.622 1.00 91.25 321 TYR A N 1
ATOM 2507 C CA . TYR A 1 321 ? 0.872 19.431 -4.185 1.00 91.25 321 TYR A CA 1
ATOM 2508 C C . TYR A 1 321 ? -0.578 18.959 -4.148 1.00 91.25 321 TYR A C 1
ATOM 2510 O O . TYR A 1 321 ? -1.234 19.017 -3.109 1.00 91.25 321 TYR A O 1
ATOM 2518 N N . ILE A 1 322 ? -1.061 18.481 -5.296 1.00 92.69 322 ILE A N 1
ATOM 2519 C CA . ILE A 1 322 ? -2.427 17.993 -5.471 1.00 92.69 322 ILE A CA 1
ATOM 2520 C C . ILE A 1 322 ? -2.389 16.479 -5.688 1.00 92.69 322 ILE A C 1
ATOM 2522 O O . ILE A 1 322 ? -1.786 16.008 -6.652 1.00 92.69 322 ILE A O 1
ATOM 2526 N N . ASP A 1 323 ? -3.032 15.724 -4.800 1.00 92.69 323 ASP A N 1
ATOM 2527 C CA . ASP A 1 323 ? -3.117 14.263 -4.844 1.00 92.69 323 ASP A CA 1
ATOM 2528 C C . ASP A 1 323 ? -4.573 13.792 -4.803 1.00 92.69 323 ASP A C 1
ATOM 2530 O O . ASP A 1 323 ? -5.068 13.292 -3.793 1.00 92.69 323 ASP A O 1
ATOM 2534 N N . LEU A 1 324 ? -5.275 13.934 -5.929 1.00 93.44 324 LEU A N 1
ATOM 2535 C CA . LEU A 1 324 ? -6.688 13.553 -6.040 1.00 93.44 324 LEU A CA 1
ATOM 2536 C C . LEU A 1 324 ? -6.917 12.036 -5.994 1.00 93.44 324 LEU A C 1
ATOM 2538 O O . LEU A 1 324 ? -8.053 11.601 -5.833 1.00 93.44 324 LEU A O 1
ATOM 2542 N N . ARG A 1 325 ? -5.864 11.207 -6.037 1.00 92.38 325 ARG A N 1
ATOM 2543 C CA . ARG A 1 325 ? -5.986 9.746 -5.864 1.00 92.38 325 ARG A CA 1
ATOM 2544 C C . ARG A 1 325 ? -6.531 9.370 -4.499 1.00 92.38 325 ARG A C 1
ATOM 2546 O O . ARG A 1 325 ? -7.179 8.340 -4.382 1.00 92.38 325 ARG A O 1
ATOM 2553 N N . VAL A 1 326 ? -6.303 10.204 -3.485 1.00 90.75 326 VAL A N 1
ATOM 2554 C CA . VAL A 1 326 ? -6.812 9.956 -2.135 1.00 90.75 326 VAL A CA 1
ATOM 2555 C C . VAL A 1 326 ? -8.347 9.930 -2.096 1.00 90.75 326 VAL A C 1
ATOM 2557 O O . VAL A 1 326 ? -8.918 9.265 -1.239 1.00 90.75 326 VAL A O 1
ATOM 2560 N N . THR A 1 327 ? -9.026 10.583 -3.050 1.00 92.94 327 THR A N 1
ATOM 2561 C CA . THR A 1 327 ? -10.497 10.687 -3.091 1.00 92.94 327 THR A CA 1
ATOM 2562 C C . THR A 1 327 ? -11.197 9.332 -3.186 1.00 92.94 327 THR A C 1
ATOM 2564 O O . THR A 1 327 ? -12.306 9.192 -2.681 1.00 92.94 327 THR A O 1
ATOM 2567 N N . VAL A 1 328 ? -10.546 8.295 -3.729 1.00 92.00 328 VAL A N 1
ATOM 2568 C CA . VAL A 1 328 ? -11.113 6.932 -3.775 1.00 92.00 328 VAL A CA 1
ATOM 2569 C C . VAL A 1 328 ? -11.318 6.326 -2.384 1.00 92.00 328 VAL A C 1
ATOM 2571 O O . VAL A 1 328 ? -12.159 5.446 -2.216 1.00 92.00 328 VAL A O 1
ATOM 2574 N N . SER A 1 329 ? -10.578 6.813 -1.385 1.00 91.81 329 SER A N 1
ATOM 2575 C CA . SER A 1 329 ? -10.720 6.424 0.021 1.00 91.81 329 SER A CA 1
ATOM 2576 C C . SER A 1 329 ? -11.877 7.145 0.727 1.00 91.81 329 SER A C 1
ATOM 2578 O O . SER A 1 329 ? -12.213 6.777 1.850 1.00 91.81 329 SER A O 1
ATOM 2580 N N . TYR A 1 330 ? -12.501 8.137 0.079 1.00 93.00 330 TYR A N 1
ATOM 2581 C CA . TYR A 1 330 ? -13.587 8.964 0.618 1.00 93.00 330 TYR A CA 1
ATOM 2582 C C . TYR A 1 330 ? -14.797 8.932 -0.337 1.00 93.00 330 TYR A C 1
ATOM 2584 O O . TYR A 1 330 ? -14.950 9.819 -1.180 1.00 93.00 330 TYR A O 1
ATOM 2592 N N . PRO A 1 331 ? -15.655 7.892 -0.266 1.00 91.94 331 PRO A N 1
ATOM 2593 C CA . PRO A 1 331 ? -16.740 7.683 -1.230 1.00 91.94 331 PRO A CA 1
ATOM 2594 C C . PRO A 1 331 ? -17.752 8.830 -1.330 1.00 91.94 331 PRO A C 1
ATOM 2596 O O . PRO A 1 331 ? -18.314 9.049 -2.398 1.00 91.94 331 PRO A O 1
ATOM 2599 N N . ASP A 1 332 ? -17.989 9.555 -0.239 1.00 88.75 332 ASP A N 1
ATOM 2600 C CA . ASP A 1 332 ? -18.813 10.765 -0.192 1.00 88.75 332 ASP A CA 1
ATOM 2601 C C . ASP A 1 332 ? -18.211 11.897 -1.038 1.00 88.75 332 ASP A C 1
ATOM 2603 O O . ASP A 1 332 ? -18.911 12.519 -1.840 1.00 88.75 332 ASP A O 1
ATOM 2607 N N . VAL A 1 333 ? -16.897 12.111 -0.925 1.00 93.94 333 VAL A N 1
ATOM 2608 C CA . VAL A 1 333 ? -16.154 13.088 -1.731 1.00 93.94 333 VAL A CA 1
ATOM 2609 C C . VAL A 1 333 ? -16.134 12.667 -3.196 1.00 93.94 333 VAL A C 1
ATOM 2611 O O . VAL A 1 333 ? -16.448 13.476 -4.063 1.00 93.94 333 VAL A O 1
ATOM 2614 N N . LEU A 1 334 ? -15.838 11.395 -3.486 1.00 95.25 334 LEU A N 1
ATOM 2615 C CA . LEU A 1 334 ? -15.846 10.866 -4.853 1.00 95.25 334 LEU A CA 1
ATOM 2616 C C . LEU A 1 334 ? -17.225 11.006 -5.516 1.00 95.25 334 LEU A C 1
ATOM 2618 O O . LEU A 1 334 ? -17.313 11.428 -6.670 1.00 95.25 334 LEU A O 1
ATOM 2622 N N . LYS A 1 335 ? -18.302 10.697 -4.781 1.00 93.94 335 LYS A N 1
ATOM 2623 C CA . LYS A 1 335 ? -19.683 10.892 -5.240 1.00 93.94 335 LYS A CA 1
ATOM 2624 C C . LYS A 1 335 ? -19.963 12.369 -5.520 1.00 93.94 335 LYS A C 1
ATOM 2626 O O . LYS A 1 335 ? -20.506 12.695 -6.568 1.00 93.94 335 LYS A O 1
ATOM 2631 N N . SER A 1 336 ? -19.543 13.261 -4.626 1.00 94.88 336 SER A N 1
ATOM 2632 C CA . SER A 1 336 ? -19.758 14.706 -4.774 1.00 94.88 336 SER A CA 1
ATOM 2633 C C . SER A 1 336 ? -19.015 15.276 -5.988 1.00 94.88 336 SER A C 1
ATOM 2635 O O . SER A 1 336 ? -19.592 16.038 -6.761 1.00 94.88 336 SER A O 1
ATOM 2637 N N . ILE A 1 337 ? -17.767 14.845 -6.216 1.00 96.75 337 ILE A N 1
ATOM 2638 C CA . ILE A 1 337 ? -16.990 15.170 -7.422 1.00 96.75 337 ILE A CA 1
ATOM 2639 C C . ILE A 1 337 ? -17.758 14.740 -8.674 1.00 96.75 337 ILE A C 1
ATOM 2641 O O . ILE A 1 337 ? -17.968 15.557 -9.568 1.00 96.75 337 ILE A O 1
ATOM 2645 N N . ALA A 1 338 ? -18.210 13.483 -8.731 1.00 96.62 338 ALA A N 1
ATOM 2646 C CA . ALA A 1 338 ? -18.950 12.957 -9.876 1.00 96.62 338 ALA A CA 1
ATOM 2647 C C . ALA A 1 338 ? -20.242 13.746 -10.145 1.00 96.62 338 ALA A C 1
ATOM 2649 O O . ALA A 1 338 ? -20.515 14.095 -11.294 1.00 96.62 338 ALA A O 1
ATOM 2650 N N . GLN A 1 339 ? -20.994 14.092 -9.097 1.00 95.06 339 GLN A N 1
ATOM 2651 C CA . GLN A 1 339 ? -22.232 14.868 -9.197 1.00 95.06 339 GLN A CA 1
ATOM 2652 C C . GLN A 1 339 ? -21.996 16.292 -9.704 1.00 95.06 339 GLN A C 1
ATOM 2654 O O . GLN A 1 339 ? -22.672 16.726 -10.637 1.00 95.06 339 GLN A O 1
ATOM 2659 N N . ILE A 1 340 ? -21.030 17.018 -9.133 1.00 96.00 340 ILE A N 1
ATOM 2660 C CA . ILE A 1 340 ? -20.705 18.384 -9.567 1.00 96.00 340 ILE A CA 1
ATOM 2661 C C . ILE A 1 340 ? -20.178 18.370 -11.006 1.00 96.00 340 ILE A C 1
ATOM 2663 O O . ILE A 1 340 ? -20.601 19.181 -11.837 1.00 96.00 340 ILE A O 1
ATOM 2667 N N . MET A 1 341 ? -19.292 17.420 -11.326 1.00 96.81 341 MET A N 1
ATOM 2668 C CA . MET A 1 341 ? -18.779 17.255 -12.683 1.00 96.81 341 MET A CA 1
ATOM 2669 C C . MET A 1 341 ? -19.906 16.986 -13.668 1.00 96.81 341 MET A C 1
ATOM 2671 O O . MET A 1 341 ? -19.970 17.649 -14.699 1.00 96.81 341 MET A O 1
ATOM 2675 N N . TRP A 1 342 ? -20.837 16.093 -13.328 1.00 95.81 342 TRP A N 1
ATOM 2676 C CA . TRP A 1 342 ? -22.001 15.806 -14.154 1.00 95.81 342 TRP A CA 1
ATOM 2677 C C . TRP A 1 342 ? -22.911 17.021 -14.344 1.00 95.81 342 TRP A C 1
ATOM 2679 O O . TRP A 1 342 ? -23.316 17.313 -15.468 1.00 95.81 342 TRP A O 1
ATOM 2689 N N . GLN A 1 343 ? -23.214 17.769 -13.279 1.00 93.81 343 GLN A N 1
ATOM 2690 C CA . GLN A 1 343 ? -24.043 18.976 -13.362 1.00 93.81 343 GLN A CA 1
ATOM 2691 C C . GLN A 1 343 ? -23.480 19.972 -14.381 1.00 93.81 343 GLN A C 1
ATOM 2693 O O . GLN A 1 343 ? -24.238 20.476 -15.216 1.00 93.81 343 GLN A O 1
ATOM 2698 N N . LYS A 1 344 ? -22.154 20.178 -14.383 1.00 94.31 344 LYS A N 1
ATOM 2699 C CA . LYS A 1 344 ? -21.462 21.058 -15.337 1.00 94.31 344 LYS A CA 1
ATOM 2700 C C . LYS A 1 344 ? -21.697 20.649 -16.790 1.00 94.31 344 LYS A C 1
ATOM 2702 O O . LYS A 1 344 ? -21.882 21.524 -17.628 1.00 94.31 344 LYS A O 1
ATOM 2707 N N . ILE A 1 345 ? -21.721 19.349 -17.083 1.00 95.12 345 ILE A N 1
ATOM 2708 C CA . ILE A 1 345 ? -21.810 18.809 -18.451 1.00 95.12 345 ILE A CA 1
ATOM 2709 C C . ILE A 1 345 ? -23.182 18.247 -18.828 1.00 95.12 345 ILE A C 1
ATOM 2711 O O . ILE A 1 345 ? -23.353 17.747 -19.933 1.00 95.12 345 ILE A O 1
ATOM 2715 N N . SER A 1 346 ? -24.176 18.354 -17.946 1.00 90.75 346 SER A N 1
ATOM 2716 C CA . SER A 1 346 ? -25.519 17.782 -18.132 1.00 90.75 346 SER A CA 1
ATOM 2717 C C . SER A 1 346 ? -26.269 18.303 -19.367 1.00 90.75 346 SER A C 1
ATOM 2719 O O . SER A 1 346 ? -27.195 17.657 -19.849 1.00 90.75 346 SER A O 1
ATOM 2721 N N . HIS A 1 347 ? -25.856 19.458 -19.891 1.00 92.38 347 HIS A N 1
ATOM 2722 C CA . HIS A 1 347 ? -26.391 20.079 -21.101 1.00 92.38 347 HIS A CA 1
ATOM 2723 C C . HIS A 1 347 ? -25.722 19.583 -22.399 1.00 92.38 347 HIS A C 1
ATOM 2725 O O . HIS A 1 347 ? -26.177 19.929 -23.490 1.00 92.38 347 HIS A O 1
ATOM 2731 N N . LEU A 1 348 ? -24.636 18.808 -22.301 1.00 93.50 348 LEU A N 1
ATOM 2732 C CA . LEU A 1 348 ? -23.899 18.264 -23.441 1.00 93.50 348 LEU A CA 1
ATOM 2733 C C . LEU A 1 348 ? -24.490 16.921 -23.887 1.00 93.50 348 LEU A C 1
ATOM 2735 O O . LEU A 1 348 ? -24.980 16.132 -23.081 1.00 93.50 348 LEU A O 1
ATOM 2739 N N . ASN A 1 349 ? -24.386 16.632 -25.184 1.00 92.19 349 ASN A N 1
ATOM 2740 C CA . ASN A 1 349 ? -24.843 15.370 -25.764 1.00 92.19 349 ASN A CA 1
ATOM 2741 C C . ASN A 1 349 ? -23.658 14.436 -26.023 1.00 92.19 349 ASN A C 1
ATOM 2743 O O . ASN A 1 349 ? -22.802 14.732 -26.855 1.00 92.19 349 ASN A O 1
ATOM 2747 N N . PHE A 1 350 ? -23.639 13.295 -25.338 1.00 96.44 350 PHE A N 1
ATOM 2748 C CA . PHE A 1 350 ? -22.654 12.232 -25.528 1.00 96.44 350 PHE A CA 1
ATOM 2749 C C . PHE A 1 350 ? -23.266 10.854 -25.240 1.00 96.44 350 PHE A C 1
ATOM 2751 O O . PHE A 1 350 ? -24.183 10.694 -24.419 1.00 96.44 350 PHE A O 1
ATOM 2758 N N . ASP A 1 351 ? -22.736 9.850 -25.931 1.00 96.38 351 ASP A N 1
ATOM 2759 C CA . ASP A 1 351 ? -23.226 8.472 -25.915 1.00 96.38 351 ASP A CA 1
ATOM 2760 C C . ASP A 1 351 ? -22.505 7.628 -24.863 1.00 96.38 351 ASP A C 1
ATOM 2762 O O . ASP A 1 351 ? -23.110 6.757 -24.239 1.00 96.38 351 ASP A O 1
ATOM 2766 N N . ILE A 1 352 ? -21.213 7.900 -24.659 1.00 97.12 352 ILE A N 1
ATOM 2767 C CA . ILE A 1 352 ? -20.317 7.110 -23.816 1.00 97.12 352 ILE A CA 1
ATOM 2768 C C . ILE A 1 352 ? -19.341 8.016 -23.062 1.00 97.12 352 ILE A C 1
ATOM 2770 O O . ILE A 1 352 ? -19.077 9.144 -23.485 1.00 97.12 352 ILE A O 1
ATOM 2774 N N . ILE A 1 353 ? -18.807 7.534 -21.942 1.00 97.56 353 ILE A N 1
ATOM 2775 C CA . ILE A 1 353 ? -17.771 8.240 -21.182 1.00 97.56 353 ILE A CA 1
ATOM 2776 C C . ILE A 1 353 ? -16.461 7.446 -21.145 1.00 97.56 353 ILE A C 1
ATOM 2778 O O . ILE A 1 353 ? -16.468 6.215 -21.188 1.00 97.56 353 ILE A O 1
ATOM 2782 N N . ALA A 1 354 ? -15.339 8.149 -21.026 1.00 97.25 354 ALA A N 1
ATOM 2783 C CA . ALA A 1 354 ? -14.020 7.558 -20.846 1.00 97.25 354 ALA A CA 1
ATOM 2784 C C . ALA A 1 354 ? -13.246 8.291 -19.748 1.00 97.25 354 ALA A C 1
ATOM 2786 O O . ALA A 1 354 ? -13.003 9.492 -19.850 1.00 97.25 354 ALA A O 1
ATOM 2787 N N . GLY A 1 355 ? -12.839 7.572 -18.703 1.00 94.69 355 GLY A N 1
ATOM 2788 C CA . GLY A 1 355 ? -11.957 8.121 -17.673 1.00 94.69 355 GLY A CA 1
ATOM 2789 C C . GLY A 1 355 ? -10.493 8.047 -18.095 1.00 94.69 355 GLY A C 1
ATOM 2790 O O . GLY A 1 355 ? -10.036 6.997 -18.559 1.00 94.69 355 GLY A O 1
ATOM 2791 N N . VAL A 1 356 ? -9.741 9.131 -17.897 1.00 93.75 356 VAL A N 1
ATOM 2792 C CA . VAL A 1 356 ? -8.277 9.091 -17.997 1.00 93.75 356 VAL A CA 1
ATOM 2793 C C . VAL A 1 356 ? -7.726 8.103 -16.941 1.00 93.75 356 VAL A C 1
ATOM 2795 O O . VAL A 1 356 ? -8.234 8.058 -15.814 1.00 93.75 356 VAL A O 1
ATOM 2798 N N . PRO A 1 357 ? -6.736 7.245 -17.274 1.00 88.94 357 PRO A N 1
ATOM 2799 C CA . PRO A 1 357 ? -6.315 6.153 -16.393 1.00 88.94 357 PRO A CA 1
ATOM 2800 C C .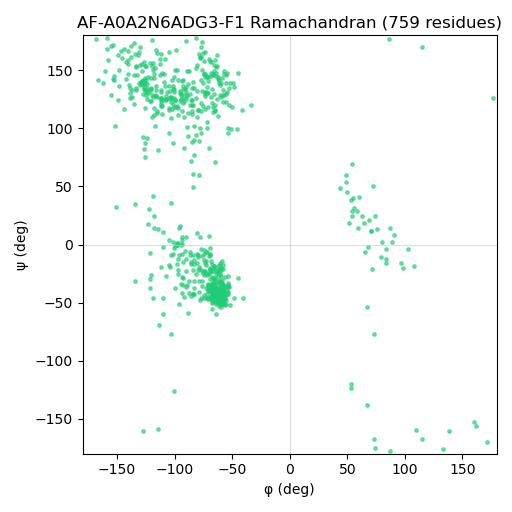 PRO A 1 357 ? -5.903 6.553 -14.961 1.00 88.94 357 PRO A C 1
ATOM 2802 O O . PRO A 1 357 ? -5.240 7.561 -14.730 1.00 88.94 357 PRO A O 1
ATOM 2805 N N . TYR A 1 358 ? -6.206 5.653 -14.018 1.00 84.88 358 TYR A N 1
ATOM 2806 C CA . TYR A 1 358 ? -5.979 5.716 -12.563 1.00 84.88 358 TYR A CA 1
ATOM 2807 C C . TYR A 1 358 ? -6.883 6.665 -11.777 1.00 84.88 358 TYR A C 1
ATOM 2809 O O . TYR A 1 358 ? -7.774 6.170 -11.095 1.00 84.88 358 TYR A O 1
ATOM 2817 N N . THR A 1 359 ? -6.648 7.979 -11.804 1.00 88.06 359 THR A N 1
ATOM 2818 C CA . THR A 1 359 ? -7.312 8.906 -10.865 1.00 88.06 359 THR A CA 1
ATOM 2819 C C . THR A 1 359 ? -8.707 9.307 -11.335 1.00 88.06 359 THR A C 1
ATOM 2821 O O . THR A 1 359 ? -9.646 9.295 -10.542 1.00 88.06 359 THR A O 1
ATOM 2824 N N . ALA A 1 360 ? -8.872 9.593 -12.628 1.00 94.88 360 ALA A N 1
ATOM 2825 C CA . ALA A 1 360 ? -10.164 9.977 -13.193 1.00 94.88 360 ALA A CA 1
ATOM 2826 C C . ALA A 1 360 ? -11.084 8.779 -13.489 1.00 94.88 360 ALA A C 1
ATOM 2828 O O . ALA A 1 360 ? -12.292 8.941 -13.645 1.00 94.88 360 ALA A O 1
ATOM 2829 N N . LEU A 1 361 ? -10.545 7.557 -13.533 1.00 94.38 361 LEU A N 1
ATOM 2830 C CA . LEU A 1 361 ? -11.318 6.342 -13.803 1.00 94.38 361 LEU A CA 1
ATOM 2831 C C . LEU A 1 361 ? -12.374 6.027 -12.713 1.00 94.38 361 LEU A C 1
ATOM 2833 O O . LEU A 1 361 ? -13.516 5.744 -13.079 1.00 94.38 361 LEU A O 1
ATOM 2837 N N . PRO A 1 362 ? -12.077 6.118 -11.400 1.00 96.19 362 PRO A N 1
ATOM 2838 C CA . PRO A 1 362 ? -13.086 6.063 -10.339 1.00 96.19 362 PRO A CA 1
ATOM 2839 C C . PRO A 1 362 ? -14.171 7.141 -10.466 1.00 96.19 362 PRO A C 1
ATOM 2841 O O . PRO A 1 362 ? -15.345 6.837 -10.269 1.00 96.19 362 PRO A O 1
ATOM 2844 N N . ILE A 1 363 ? -13.794 8.370 -10.838 1.00 97.06 363 ILE A N 1
ATOM 2845 C CA . ILE A 1 363 ? -14.733 9.486 -11.042 1.00 97.06 363 ILE A CA 1
ATOM 2846 C C . ILE A 1 363 ? -15.684 9.159 -12.199 1.00 97.06 363 ILE A C 1
ATOM 2848 O O . ILE A 1 363 ? -16.902 9.205 -12.038 1.00 97.06 363 ILE A O 1
ATOM 2852 N N . ALA A 1 364 ? -15.134 8.745 -13.344 1.00 96.94 364 ALA A N 1
ATOM 2853 C CA . ALA A 1 364 ? -15.912 8.314 -14.500 1.00 96.94 364 ALA A CA 1
ATOM 2854 C C . ALA A 1 364 ? -16.825 7.131 -14.149 1.00 96.94 364 ALA A C 1
ATOM 2856 O O . ALA A 1 364 ? -17.998 7.132 -14.501 1.00 96.94 364 ALA A O 1
ATOM 2857 N N . THR A 1 365 ? -16.327 6.154 -13.387 1.00 96.69 365 THR A N 1
ATOM 2858 C CA . THR A 1 365 ? -17.128 5.004 -12.940 1.00 96.69 365 THR A CA 1
ATOM 2859 C C . THR A 1 365 ? -18.325 5.456 -12.100 1.00 96.69 365 THR A C 1
ATOM 2861 O O . THR A 1 365 ? -19.440 4.997 -12.335 1.00 96.69 365 THR A O 1
ATOM 2864 N N . ALA A 1 366 ? -18.129 6.391 -11.166 1.00 96.12 366 ALA A N 1
ATOM 2865 C CA . ALA A 1 366 ? -19.220 6.949 -10.370 1.00 96.12 366 ALA A CA 1
ATOM 2866 C C . ALA A 1 366 ? -20.253 7.684 -11.247 1.00 96.12 366 ALA A C 1
ATOM 2868 O O . ALA A 1 366 ? -21.447 7.416 -11.128 1.00 96.12 366 ALA A O 1
ATOM 2869 N N . MET A 1 367 ? -19.802 8.519 -12.192 1.00 96.44 367 MET A N 1
ATOM 2870 C CA . MET A 1 367 ? -20.682 9.199 -13.156 1.00 96.44 367 MET A CA 1
ATOM 2871 C C . MET A 1 367 ? -21.475 8.205 -14.025 1.00 96.44 367 MET A C 1
ATOM 2873 O O . MET A 1 367 ? -22.671 8.391 -14.248 1.00 96.44 367 MET A O 1
ATOM 2877 N N . SER A 1 368 ? -20.823 7.136 -14.501 1.00 96.44 368 SER A N 1
ATOM 2878 C CA . SER A 1 368 ? -21.443 6.059 -15.289 1.00 96.44 368 SER A CA 1
ATOM 2879 C C . SER A 1 368 ? -22.572 5.382 -14.519 1.00 96.44 368 SER A C 1
ATOM 2881 O O . SER A 1 368 ? -23.677 5.252 -15.049 1.00 96.44 368 SER A O 1
ATOM 2883 N N . LEU A 1 369 ? -22.298 4.981 -13.274 1.00 94.69 369 LEU A N 1
ATOM 2884 C CA . LEU A 1 369 ? -23.246 4.263 -12.425 1.00 94.69 369 LEU A CA 1
ATOM 2885 C C . LEU A 1 369 ? -24.448 5.131 -12.044 1.00 94.69 369 LEU A C 1
ATOM 2887 O O . LEU A 1 369 ? -25.579 4.655 -12.095 1.00 94.69 369 LEU A O 1
ATOM 2891 N N . GLU A 1 370 ? -24.221 6.396 -11.688 1.00 92.56 370 GLU A N 1
ATOM 2892 C CA . GLU A 1 370 ? -25.285 7.294 -11.225 1.00 92.56 370 GLU A CA 1
ATOM 2893 C C . GLU A 1 370 ? -26.236 7.715 -12.353 1.00 92.56 370 GLU A C 1
ATOM 2895 O O . GLU A 1 370 ? -27.443 7.837 -12.141 1.00 92.56 370 GLU A O 1
ATOM 2900 N N . HIS A 1 371 ? -25.716 7.884 -13.571 1.00 91.75 371 HIS A N 1
ATOM 2901 C CA . HIS A 1 371 ? -26.492 8.382 -14.712 1.00 91.75 371 HIS A CA 1
ATOM 2902 C C . HIS A 1 371 ? -26.771 7.332 -15.786 1.00 91.75 371 HIS A C 1
ATOM 2904 O O . HIS A 1 371 ? -27.256 7.670 -16.869 1.00 91.75 371 HIS A O 1
ATOM 2910 N N . ASN A 1 372 ? -26.483 6.062 -15.488 1.00 92.12 372 ASN A N 1
ATOM 2911 C CA . ASN A 1 372 ? -26.666 4.930 -16.392 1.00 92.12 372 ASN A CA 1
ATOM 2912 C C . ASN A 1 372 ? -26.058 5.187 -17.787 1.00 92.12 372 ASN A C 1
ATOM 2914 O O . ASN A 1 372 ? -26.689 4.946 -18.821 1.00 92.12 372 ASN A O 1
ATOM 2918 N N . LYS A 1 373 ? -24.833 5.730 -17.819 1.00 94.31 373 LYS A N 1
ATOM 2919 C CA . LYS A 1 373 ? -24.080 5.960 -19.058 1.00 94.31 373 LYS A CA 1
ATOM 2920 C C . LYS A 1 373 ? -23.044 4.864 -19.273 1.00 94.31 373 LYS A C 1
ATOM 2922 O O . LYS A 1 373 ? -22.263 4.608 -18.358 1.00 94.31 373 LYS A O 1
ATOM 2927 N N . PRO A 1 374 ? -22.969 4.255 -20.468 1.00 96.25 374 PRO A N 1
ATOM 2928 C CA . PRO A 1 374 ? -21.895 3.325 -20.790 1.00 96.25 374 PRO A CA 1
ATOM 2929 C C . PRO A 1 374 ? -20.520 3.981 -20.623 1.00 96.25 374 PRO A C 1
ATOM 2931 O O . PRO A 1 374 ? -20.357 5.178 -20.875 1.00 96.25 374 PRO A O 1
ATOM 2934 N N . MET A 1 375 ? -19.531 3.186 -20.222 1.00 95.81 375 MET A N 1
ATOM 2935 C CA . MET A 1 375 ? -18.147 3.623 -20.059 1.00 95.81 375 MET A CA 1
ATOM 2936 C C . MET A 1 375 ? -17.202 2.714 -20.846 1.00 95.81 375 MET A C 1
ATOM 2938 O O . MET A 1 375 ? -17.366 1.493 -20.857 1.00 95.81 375 MET A O 1
ATOM 2942 N N . VAL A 1 376 ? -16.186 3.316 -21.458 1.00 94.88 376 VAL A N 1
ATOM 2943 C CA . VAL A 1 376 ? -14.988 2.634 -21.960 1.00 94.88 376 VAL A CA 1
ATOM 2944 C C . VAL A 1 376 ? -13.772 3.070 -21.155 1.00 94.88 376 VAL A C 1
ATOM 2946 O O . VAL A 1 376 ? -13.747 4.151 -20.569 1.00 94.88 376 VAL A O 1
ATOM 2949 N N . MET A 1 377 ? -12.742 2.234 -21.121 1.00 90.44 377 MET A N 1
ATOM 2950 C CA . MET A 1 377 ? -11.480 2.572 -20.470 1.00 90.44 377 MET A CA 1
ATOM 2951 C C . MET A 1 377 ? -10.315 2.383 -21.430 1.00 90.44 377 MET A C 1
ATOM 2953 O O . MET A 1 377 ? -10.186 1.348 -22.083 1.00 90.44 377 MET A O 1
ATOM 2957 N N . ARG A 1 378 ? -9.422 3.370 -21.483 1.00 85.75 378 ARG A N 1
ATOM 2958 C CA . ARG A 1 378 ? -8.120 3.191 -22.122 1.00 85.75 378 ARG A CA 1
ATOM 2959 C C . ARG A 1 378 ? -7.247 2.320 -21.224 1.00 85.75 378 ARG A C 1
ATOM 2961 O O . ARG A 1 378 ? -7.073 2.614 -20.040 1.00 85.75 378 ARG A O 1
ATOM 2968 N N . ARG A 1 379 ? -6.623 1.294 -21.798 1.00 76.44 379 ARG A N 1
ATOM 2969 C CA . ARG A 1 379 ? -5.529 0.583 -21.131 1.00 76.44 379 ARG A CA 1
ATOM 2970 C C . ARG A 1 379 ? -4.227 1.353 -21.284 1.00 76.44 379 ARG A C 1
ATOM 2972 O O . ARG A 1 379 ? -3.867 1.758 -22.384 1.00 76.44 379 ARG A O 1
ATOM 2979 N N . LYS A 1 380 ? -3.504 1.525 -20.176 1.00 66.62 380 LYS A N 1
ATOM 2980 C CA . LYS A 1 380 ? -2.177 2.152 -20.199 1.00 66.62 380 LYS A CA 1
ATOM 2981 C C . LYS A 1 380 ? -1.091 1.204 -20.725 1.00 66.62 380 LYS A C 1
ATOM 2983 O O . LYS A 1 380 ? -0.172 1.651 -21.395 1.00 66.62 380 LYS A O 1
ATOM 2988 N N . GLU A 1 381 ? -1.250 -0.096 -20.482 1.00 64.56 381 GLU A N 1
ATOM 2989 C CA . GLU A 1 381 ? -0.356 -1.161 -20.943 1.00 64.56 381 GLU A CA 1
ATOM 2990 C C . GLU A 1 381 ? -1.136 -2.100 -21.880 1.00 64.56 381 GLU A C 1
ATOM 2992 O O . GLU A 1 381 ? -2.132 -2.712 -21.475 1.00 64.56 381 GLU A O 1
ATOM 2997 N N . VAL A 1 382 ? -0.722 -2.200 -23.147 1.00 57.44 382 VAL A N 1
ATOM 2998 C CA . VAL A 1 382 ? -1.297 -3.152 -24.112 1.00 57.44 382 VAL A CA 1
ATOM 2999 C C . VAL A 1 382 ? -0.544 -4.474 -23.965 1.00 57.44 382 VAL A C 1
ATOM 3001 O O . VAL A 1 382 ? 0.669 -4.509 -24.129 1.00 57.44 382 VAL A O 1
ATOM 3004 N N . LYS A 1 383 ? -1.243 -5.562 -23.621 1.00 42.50 383 LYS A N 1
ATOM 3005 C CA . LYS A 1 383 ? -0.628 -6.896 -23.493 1.00 42.50 383 LYS A CA 1
ATOM 3006 C C . LYS A 1 383 ? -0.272 -7.476 -24.868 1.00 42.50 383 LYS A C 1
ATOM 3008 O O . LYS A 1 383 ? -1.058 -7.350 -25.806 1.00 42.50 383 LYS A O 1
ATOM 3013 N N . ASP A 1 384 ? 0.836 -8.217 -24.940 1.00 39.06 384 ASP A N 1
ATOM 3014 C CA . ASP A 1 384 ? 1.312 -8.899 -26.160 1.00 39.06 384 ASP A CA 1
ATOM 3015 C C . ASP A 1 384 ? 0.425 -10.076 -26.621 1.00 39.06 384 ASP A C 1
ATOM 3017 O O . ASP A 1 384 ? 0.514 -10.527 -27.768 1.00 39.06 384 ASP A O 1
ATOM 3021 N N . TYR A 1 385 ? -0.479 -10.551 -25.757 1.00 40.19 385 TYR A N 1
ATOM 3022 C CA . TYR A 1 385 ? -1.409 -11.656 -26.011 1.00 40.19 385 TYR A CA 1
ATOM 3023 C C . TYR A 1 385 ? -2.866 -11.269 -25.687 1.00 40.19 385 TYR A C 1
ATOM 3025 O O . TYR A 1 385 ? -3.143 -10.589 -24.698 1.00 40.19 385 TYR A O 1
ATOM 3033 N N . GLY A 1 386 ? -3.814 -11.716 -26.524 1.00 47.62 386 GLY A N 1
ATOM 3034 C CA . GLY A 1 386 ? -5.241 -11.358 -26.458 1.00 47.62 386 GLY A CA 1
ATOM 3035 C C . GLY A 1 386 ? -5.692 -10.456 -27.617 1.00 47.62 386 GLY A C 1
ATOM 3036 O O . GLY A 1 386 ? -5.038 -10.397 -28.653 1.00 47.62 386 GLY A O 1
ATOM 3037 N N . THR A 1 387 ? -6.813 -9.744 -27.461 1.00 50.38 387 THR A N 1
ATOM 3038 C CA . THR A 1 387 ? -7.447 -8.927 -28.521 1.00 50.38 387 THR A CA 1
ATOM 3039 C C . THR A 1 387 ? -6.665 -7.663 -28.924 1.00 50.38 387 THR A C 1
ATOM 3041 O O . THR A 1 387 ? -7.104 -6.973 -29.838 1.00 50.38 387 THR A O 1
ATOM 3044 N N . ARG A 1 388 ? -5.529 -7.351 -28.269 1.00 61.03 388 ARG A N 1
ATOM 3045 C CA . ARG A 1 388 ? -4.650 -6.178 -28.509 1.00 61.03 388 ARG A CA 1
ATOM 3046 C C . ARG A 1 388 ? -5.357 -4.810 -28.521 1.00 61.03 388 ARG A C 1
ATOM 3048 O O . ARG A 1 388 ? -4.802 -3.838 -29.023 1.00 61.03 388 ARG A O 1
ATOM 3055 N N . LYS A 1 389 ? -6.569 -4.712 -27.968 1.00 67.62 389 LYS A N 1
ATOM 3056 C CA . LYS A 1 389 ? -7.356 -3.473 -27.992 1.00 67.62 389 LYS A CA 1
ATOM 3057 C C . LYS A 1 389 ? -6.780 -2.437 -27.027 1.00 67.62 389 LYS A C 1
ATOM 3059 O O . LYS A 1 389 ? -6.568 -2.735 -25.851 1.00 67.62 389 LYS A O 1
ATOM 3064 N N . ALA A 1 390 ? -6.567 -1.218 -27.520 1.00 75.06 390 ALA A N 1
ATOM 3065 C CA . ALA A 1 390 ? -6.152 -0.074 -26.705 1.00 75.06 390 ALA A CA 1
ATOM 3066 C C . ALA A 1 390 ? -7.290 0.442 -25.800 1.00 75.06 390 ALA A C 1
ATOM 3068 O O . ALA A 1 390 ? -7.034 0.995 -24.726 1.00 75.06 390 ALA A O 1
ATOM 3069 N N . ILE A 1 391 ? -8.541 0.221 -26.221 1.00 88.25 391 ILE A N 1
ATOM 3070 C CA . ILE A 1 391 ? -9.768 0.601 -25.518 1.00 88.25 391 ILE A CA 1
ATOM 3071 C C . ILE A 1 391 ? -10.539 -0.660 -25.107 1.00 88.25 391 ILE A C 1
ATOM 3073 O O . ILE A 1 391 ? -10.837 -1.524 -25.931 1.00 88.25 391 ILE A O 1
ATOM 3077 N N . GLU A 1 392 ? -10.869 -0.758 -23.825 1.00 87.19 392 GLU A N 1
ATOM 3078 C CA . GLU A 1 392 ? -11.706 -1.807 -23.245 1.00 87.19 392 GLU A CA 1
ATOM 3079 C C . GLU A 1 392 ? -13.134 -1.291 -23.033 1.00 87.19 392 GLU A C 1
ATOM 3081 O O . GLU A 1 392 ? -13.342 -0.137 -22.652 1.00 87.19 392 GLU A O 1
ATOM 3086 N N . GLY A 1 393 ? -14.114 -2.170 -23.236 1.00 88.25 393 GLY A N 1
ATOM 3087 C CA . GLY A 1 393 ? -15.541 -1.847 -23.185 1.00 88.25 393 GLY A CA 1
ATOM 3088 C C . GLY A 1 393 ? -16.236 -2.018 -24.538 1.00 88.25 393 GLY A C 1
ATOM 3089 O O . GLY A 1 393 ? -15.599 -2.264 -25.564 1.00 88.25 393 GLY A O 1
ATOM 3090 N N . ALA A 1 394 ? -17.565 -1.937 -24.529 1.00 90.12 394 ALA A N 1
ATOM 3091 C CA . ALA A 1 394 ? -18.385 -2.057 -25.730 1.00 90.12 394 ALA A CA 1
ATOM 3092 C C . ALA A 1 394 ? -18.698 -0.667 -26.293 1.00 90.12 394 ALA A C 1
ATOM 3094 O O . ALA A 1 394 ? -19.272 0.169 -25.597 1.00 90.12 394 ALA A O 1
ATOM 3095 N N . PHE A 1 395 ? -18.337 -0.437 -27.552 1.00 94.19 395 PHE A N 1
ATOM 3096 C CA . PHE A 1 395 ? -18.601 0.810 -28.262 1.00 94.19 395 PHE A CA 1
ATOM 3097 C C . PHE A 1 395 ? -18.787 0.551 -29.760 1.00 94.19 395 PHE A C 1
ATOM 3099 O O . PHE A 1 395 ? -18.434 -0.513 -30.270 1.00 94.19 395 PHE A O 1
ATOM 3106 N N . THR A 1 396 ? -19.361 1.527 -30.457 1.00 93.44 396 THR A N 1
ATOM 3107 C CA . THR A 1 396 ? -19.546 1.522 -31.913 1.00 93.44 396 THR A CA 1
ATOM 3108 C C . THR A 1 396 ? -18.900 2.778 -32.506 1.00 93.44 396 THR A C 1
ATOM 3110 O O . THR A 1 396 ? -19.111 3.865 -31.961 1.00 93.44 396 THR A O 1
ATOM 3113 N N . PRO A 1 397 ? -18.138 2.673 -33.614 1.00 92.81 397 PRO A N 1
ATOM 3114 C CA . PRO A 1 397 ? -17.605 3.844 -34.307 1.00 92.81 397 PRO A CA 1
ATOM 3115 C C . PRO A 1 397 ? -18.698 4.872 -34.626 1.00 92.81 397 PRO A C 1
ATOM 3117 O O . PRO A 1 397 ? -19.808 4.515 -35.018 1.00 92.81 397 PRO A O 1
ATOM 3120 N N . GLY A 1 398 ? -18.385 6.153 -34.448 1.00 91.81 398 GLY A N 1
ATOM 3121 C CA . GLY A 1 398 ? -19.308 7.277 -34.603 1.00 91.81 398 GLY A CA 1
ATOM 3122 C C . GLY A 1 398 ? -19.950 7.766 -33.300 1.00 91.81 398 GLY A C 1
ATOM 3123 O O . GLY A 1 398 ? -20.439 8.897 -33.276 1.00 91.81 398 GLY A O 1
ATOM 3124 N N . GLN A 1 399 ? -19.905 6.984 -32.213 1.00 97.25 399 GLN A N 1
ATOM 3125 C CA . GLN A 1 399 ? -20.388 7.432 -30.900 1.00 97.25 399 GLN A CA 1
ATOM 3126 C C . GLN A 1 399 ? -19.599 8.643 -30.389 1.00 97.25 399 GLN A C 1
ATOM 3128 O O . GLN A 1 399 ? -18.379 8.729 -30.545 1.00 97.25 399 GLN A O 1
ATOM 3133 N N . THR A 1 400 ? -20.302 9.573 -29.748 1.00 97.44 400 THR A N 1
ATOM 3134 C CA . THR A 1 400 ? -19.704 10.741 -29.097 1.00 97.44 400 THR A CA 1
ATOM 3135 C C . THR A 1 400 ? -19.254 10.372 -27.689 1.00 97.44 400 THR A C 1
ATOM 3137 O O . THR A 1 400 ? -20.055 9.895 -26.884 1.00 97.44 400 THR A O 1
ATOM 3140 N N . CYS A 1 401 ? -17.975 10.590 -27.387 1.00 97.56 401 CYS A N 1
ATOM 3141 C CA . CYS A 1 401 ? -17.354 10.218 -26.121 1.00 97.56 401 CYS A CA 1
ATOM 3142 C C . CYS A 1 401 ? -16.973 11.463 -25.311 1.00 97.56 401 CYS A C 1
ATOM 3144 O O . CYS A 1 401 ? -16.233 12.319 -25.800 1.00 97.56 401 CYS A O 1
ATOM 3146 N N . LEU A 1 402 ? -17.438 11.533 -24.061 1.00 98.12 402 LEU A N 1
ATOM 3147 C CA . LEU A 1 402 ? -16.981 12.509 -23.067 1.00 98.12 402 LEU A CA 1
ATOM 3148 C C . LEU A 1 402 ? -15.740 11.962 -22.354 1.00 98.12 402 LEU A C 1
ATOM 3150 O O . LEU A 1 402 ? -15.772 10.840 -21.846 1.00 98.12 402 LEU A O 1
ATOM 3154 N N . VAL A 1 403 ? -14.664 12.746 -22.277 1.00 98.06 403 VAL A N 1
ATOM 3155 C CA . VAL A 1 403 ? -13.480 12.376 -21.483 1.00 98.06 403 VAL A CA 1
ATOM 3156 C C . VAL A 1 403 ? -13.558 13.012 -20.098 1.00 98.06 403 VAL A C 1
ATOM 3158 O O . VAL A 1 403 ? -13.832 14.202 -19.973 1.00 98.06 403 VAL A O 1
ATOM 3161 N N . VAL A 1 404 ? -13.317 12.212 -19.062 1.00 98.00 404 VAL A N 1
ATOM 3162 C CA . VAL A 1 404 ? -13.311 12.628 -17.655 1.00 98.00 404 VAL A CA 1
ATOM 3163 C C . VAL A 1 404 ? -11.869 12.642 -17.155 1.00 98.00 404 VAL A C 1
ATOM 3165 O O . VAL A 1 404 ? -11.177 11.628 -17.261 1.00 98.00 404 VAL A O 1
ATOM 3168 N N . GLU A 1 405 ? -11.433 13.774 -16.608 1.00 96.75 405 GLU A N 1
ATOM 3169 C CA . GLU A 1 405 ? -10.087 14.004 -16.070 1.00 96.75 405 GLU A CA 1
ATOM 3170 C C . GLU A 1 405 ? -10.160 14.575 -14.642 1.00 96.75 405 GLU A C 1
ATOM 3172 O O . GLU A 1 405 ? -11.107 15.282 -14.294 1.00 96.75 405 GLU A O 1
ATOM 3177 N N . ASP A 1 406 ? -9.173 14.284 -13.794 1.00 95.81 406 ASP A N 1
ATOM 3178 C CA . ASP A 1 406 ? -9.129 14.831 -12.432 1.00 95.81 406 ASP A CA 1
ATOM 3179 C C . ASP A 1 406 ? -8.420 16.191 -12.382 1.00 95.81 406 ASP A C 1
ATOM 3181 O O . ASP A 1 406 ? -8.888 17.128 -11.736 1.00 95.81 406 ASP A O 1
ATOM 3185 N N . LEU A 1 407 ? -7.311 16.345 -13.099 1.00 95.19 407 LEU A N 1
ATOM 3186 C CA . LEU A 1 407 ? -6.517 17.564 -13.049 1.00 95.19 407 LEU A CA 1
ATOM 3187 C C . LEU A 1 407 ? -5.839 17.841 -14.388 1.00 95.19 407 LEU A C 1
ATOM 3189 O O . LEU A 1 407 ? -5.226 16.950 -14.973 1.00 95.19 407 LEU A O 1
ATOM 3193 N N . ILE A 1 408 ? -5.863 19.099 -14.836 1.00 94.00 408 ILE A N 1
ATOM 3194 C CA . ILE A 1 408 ? -5.083 19.537 -16.001 1.00 94.00 408 ILE A CA 1
ATOM 3195 C C . ILE A 1 408 ? -3.962 20.502 -15.607 1.00 94.00 408 ILE A C 1
ATOM 3197 O O . ILE A 1 408 ? -4.166 21.468 -14.876 1.00 94.00 408 ILE A O 1
ATOM 3201 N N . THR A 1 409 ? -2.766 20.235 -16.142 1.00 89.69 409 THR A N 1
ATOM 3202 C CA . THR A 1 409 ? -1.617 21.160 -16.135 1.00 89.69 409 THR A CA 1
ATOM 3203 C C . THR A 1 409 ? -1.295 21.599 -17.559 1.00 89.69 409 THR A C 1
ATOM 3205 O O . THR A 1 409 ? -1.534 22.741 -17.918 1.00 89.69 409 THR A O 1
ATOM 3208 N N . SER A 1 410 ? -0.791 20.672 -18.383 1.00 86.50 410 SER A N 1
ATOM 3209 C CA . SER A 1 410 ? -0.478 20.876 -19.804 1.00 86.50 410 SER A CA 1
ATOM 3210 C C . SER A 1 410 ? -1.505 20.235 -20.744 1.00 86.50 410 SER A C 1
ATOM 3212 O O . SER A 1 410 ? -1.535 20.574 -21.922 1.00 86.50 410 SER A O 1
ATOM 3214 N N . GLY A 1 411 ? -2.326 19.302 -20.243 1.00 87.31 411 GLY A N 1
ATOM 3215 C CA . GLY A 1 411 ? -3.291 18.520 -21.027 1.00 87.31 411 GLY A CA 1
ATOM 3216 C C . GLY A 1 411 ? -2.744 17.213 -21.623 1.00 87.31 411 GLY A C 1
ATOM 3217 O O . GLY A 1 411 ? -3.480 16.508 -22.306 1.00 87.31 411 GLY A O 1
ATOM 3218 N N . SER A 1 412 ? -1.485 16.838 -21.366 1.00 85.50 412 SER A N 1
ATOM 3219 C CA . SER A 1 412 ? -0.872 15.646 -21.983 1.00 85.50 412 SER A CA 1
ATOM 3220 C C . SER A 1 412 ? -1.605 14.331 -21.674 1.00 85.50 412 SER A C 1
ATOM 3222 O O . SER A 1 412 ? -1.830 13.539 -22.585 1.00 85.50 412 SER A O 1
ATOM 3224 N N . SER A 1 413 ? -2.032 14.117 -20.425 1.00 87.75 413 SER A N 1
ATOM 3225 C CA . SER A 1 413 ? -2.779 12.919 -19.990 1.00 87.75 413 SER A CA 1
ATOM 3226 C C . SER A 1 413 ? -4.121 12.758 -20.709 1.00 87.75 413 SER A C 1
ATOM 3228 O O . SER A 1 413 ? -4.516 11.647 -21.085 1.00 87.75 413 SER A O 1
ATOM 3230 N N . VAL A 1 414 ? -4.784 13.886 -20.964 1.00 91.75 414 VAL A N 1
ATOM 3231 C CA . VAL A 1 414 ? -6.013 13.963 -21.747 1.00 91.75 414 VAL A CA 1
ATOM 3232 C C . VAL A 1 414 ? -5.734 13.529 -23.185 1.00 91.75 414 VAL A C 1
ATOM 3234 O O . VAL A 1 414 ? -6.432 12.656 -23.692 1.00 91.75 414 VAL A O 1
ATOM 3237 N N . PHE A 1 415 ? -4.689 14.050 -23.837 1.00 90.19 415 PHE A N 1
ATOM 3238 C CA . PHE A 1 415 ? -4.366 13.691 -25.229 1.00 90.19 415 PHE A CA 1
ATOM 3239 C C . PHE A 1 415 ? -4.008 12.223 -25.408 1.00 90.19 415 PHE A C 1
ATOM 3241 O O . PHE A 1 415 ? -4.519 11.582 -26.323 1.00 90.19 415 PHE A O 1
ATOM 3248 N N . GLU A 1 416 ? -3.238 11.654 -24.483 1.00 87.62 416 GLU A N 1
ATOM 3249 C CA . GLU A 1 416 ? -2.945 10.223 -24.507 1.00 87.62 416 GLU A CA 1
ATOM 3250 C C . GLU A 1 416 ? -4.209 9.349 -24.419 1.00 87.62 416 GLU A C 1
ATOM 3252 O O . GLU A 1 416 ? -4.170 8.175 -24.780 1.00 87.62 416 GLU A O 1
ATOM 3257 N N . THR A 1 417 ? -5.323 9.894 -23.920 1.00 91.19 417 THR A N 1
ATOM 3258 C CA . THR A 1 417 ? -6.625 9.217 -23.862 1.00 91.19 417 THR A CA 1
ATOM 3259 C C . THR A 1 417 ? -7.490 9.534 -25.082 1.00 91.19 417 THR A C 1
ATOM 3261 O O . THR A 1 417 ? -8.099 8.627 -25.645 1.00 91.19 417 THR A O 1
ATOM 3264 N N . ILE A 1 418 ? -7.512 10.789 -25.536 1.00 93.06 418 ILE A N 1
ATOM 3265 C CA . ILE A 1 418 ? -8.282 11.230 -26.707 1.00 93.06 418 ILE A CA 1
ATOM 3266 C C . ILE A 1 418 ? -7.788 10.567 -27.992 1.00 93.06 418 ILE A C 1
ATOM 3268 O O . ILE A 1 418 ? -8.613 10.129 -28.794 1.00 93.06 418 ILE A O 1
ATOM 3272 N N . ASP A 1 419 ? -6.473 10.497 -28.198 1.00 90.56 419 ASP A N 1
ATOM 3273 C CA . ASP A 1 419 ? -5.904 10.057 -29.473 1.00 90.56 419 ASP A CA 1
ATOM 3274 C C . ASP A 1 419 ? -6.267 8.586 -29.786 1.00 90.56 419 ASP A C 1
ATOM 3276 O O . ASP A 1 419 ? -6.777 8.328 -30.881 1.00 90.56 419 ASP A O 1
ATOM 3280 N N . PRO A 1 420 ? -6.153 7.622 -28.843 1.00 89.00 420 PRO A N 1
ATOM 3281 C CA . PRO A 1 420 ? -6.632 6.254 -29.061 1.00 89.00 420 PRO A CA 1
ATOM 3282 C C . PRO A 1 420 ? -8.152 6.144 -29.241 1.00 89.00 420 PRO A C 1
ATOM 3284 O O . PRO A 1 420 ? -8.606 5.359 -30.068 1.00 89.00 420 PRO A O 1
ATOM 3287 N N . LEU A 1 421 ? -8.952 6.934 -28.512 1.00 92.44 421 LEU A N 1
ATOM 3288 C CA . LEU A 1 421 ? -10.414 6.928 -28.668 1.00 92.44 421 LEU A CA 1
ATOM 3289 C C . LEU A 1 421 ? -10.819 7.391 -30.075 1.00 92.44 421 LEU A C 1
ATOM 3291 O O . LEU A 1 421 ? -11.640 6.745 -30.726 1.00 92.44 421 LEU A O 1
ATOM 3295 N N . LYS A 1 422 ? -10.202 8.472 -30.572 1.00 92.25 422 LYS A N 1
ATOM 3296 C CA . LYS A 1 422 ? -10.412 8.965 -31.942 1.00 92.25 422 LYS A CA 1
ATOM 3297 C C . LYS A 1 422 ? -9.947 7.950 -32.988 1.00 92.25 422 LYS A C 1
ATOM 3299 O O . LYS A 1 422 ? -10.628 7.776 -33.996 1.00 92.25 422 LYS A O 1
ATOM 3304 N N . HIS A 1 423 ? -8.831 7.258 -32.747 1.00 89.19 423 HIS A N 1
ATOM 3305 C CA . HIS A 1 423 ? -8.324 6.215 -33.645 1.00 89.19 423 HIS A CA 1
ATOM 3306 C C . HIS A 1 423 ? -9.301 5.037 -33.800 1.00 89.19 423 HIS A C 1
ATOM 3308 O O . HIS A 1 423 ? -9.497 4.545 -34.907 1.00 89.19 423 HIS A O 1
ATOM 3314 N N . GLU A 1 424 ? -9.976 4.644 -32.718 1.00 88.31 424 GLU A N 1
ATOM 3315 C CA . GLU A 1 424 ? -11.019 3.604 -32.714 1.00 88.31 424 GLU A CA 1
ATOM 3316 C C . GLU A 1 424 ? -12.383 4.102 -33.251 1.00 88.31 424 GLU A C 1
ATOM 3318 O O . GLU A 1 424 ? -13.386 3.387 -33.220 1.00 88.31 424 GLU A O 1
ATOM 3323 N N . GLY A 1 425 ? -12.439 5.335 -33.767 1.00 91.00 425 GLY A N 1
ATOM 3324 C CA . GLY A 1 425 ? -13.617 5.908 -34.415 1.00 91.00 425 GLY A CA 1
ATOM 3325 C C . GLY A 1 425 ? -14.607 6.593 -33.472 1.00 91.00 425 GLY A C 1
ATOM 3326 O O . GLY A 1 425 ? -15.734 6.856 -33.890 1.00 91.00 425 GLY A O 1
ATOM 3327 N N . LEU A 1 426 ? -14.235 6.891 -32.223 1.00 95.50 426 LEU A N 1
ATOM 3328 C CA . LEU A 1 426 ? -15.068 7.683 -31.312 1.00 95.50 426 LEU A CA 1
ATOM 3329 C C . LEU A 1 426 ? -14.879 9.187 -31.538 1.00 95.50 426 LEU A C 1
ATOM 3331 O O . LEU A 1 426 ? -13.770 9.694 -31.708 1.00 95.50 426 LEU A O 1
ATOM 3335 N N . ASN A 1 427 ? -15.979 9.929 -31.469 1.00 95.38 427 ASN A N 1
ATOM 3336 C CA . ASN A 1 427 ? -15.989 11.378 -31.602 1.00 95.38 427 ASN A CA 1
ATOM 3337 C C . ASN A 1 427 ? -15.790 12.030 -30.229 1.00 95.38 427 ASN A C 1
ATOM 3339 O O . ASN A 1 427 ? -16.735 12.140 -29.452 1.00 95.38 427 ASN A O 1
ATOM 3343 N N . VAL A 1 428 ? -14.576 12.489 -29.925 1.00 96.06 428 VAL A N 1
ATOM 3344 C CA . VAL A 1 428 ? -14.302 13.232 -28.682 1.00 96.06 428 VAL A CA 1
ATOM 3345 C C . VAL A 1 428 ? -14.328 14.735 -28.947 1.00 96.06 428 VAL A C 1
ATOM 3347 O O . VAL A 1 428 ? -13.507 15.230 -29.722 1.00 96.06 428 VAL A O 1
ATOM 3350 N N . LYS A 1 429 ? -15.259 15.441 -28.295 1.00 93.50 429 LYS A N 1
ATOM 3351 C CA . LYS A 1 429 ? -15.434 16.904 -28.392 1.00 93.50 429 LYS A CA 1
ATOM 3352 C C . LYS A 1 429 ? -15.286 17.627 -27.059 1.00 93.50 429 LYS A C 1
ATOM 3354 O O . LYS A 1 429 ? -14.896 18.789 -27.049 1.00 93.50 429 LYS A O 1
ATOM 3359 N N . ASP A 1 430 ? -15.562 16.944 -25.955 1.00 97.69 430 ASP A N 1
ATOM 3360 C CA . ASP A 1 430 ? -15.669 17.555 -24.637 1.00 97.69 430 ASP A CA 1
ATOM 3361 C C . ASP A 1 430 ? -14.834 16.784 -23.613 1.00 97.69 430 ASP A C 1
ATOM 3363 O O . ASP A 1 430 ? -14.801 15.548 -23.603 1.00 97.69 430 ASP A O 1
ATOM 3367 N N . VAL A 1 431 ? -14.157 17.541 -22.753 1.00 97.94 431 VAL A N 1
ATOM 3368 C CA . VAL A 1 431 ? -13.357 17.044 -21.635 1.00 97.94 431 VAL A CA 1
ATOM 3369 C C . VAL A 1 431 ? -13.856 17.730 -20.374 1.00 97.94 431 VAL A C 1
ATOM 3371 O O . VAL A 1 431 ? -13.771 18.951 -20.269 1.00 97.94 431 VAL A O 1
ATOM 3374 N N . VAL A 1 432 ? -14.371 16.972 -19.414 1.00 98.19 432 VAL A N 1
ATOM 3375 C CA . VAL A 1 432 ? -14.716 17.501 -18.090 1.00 98.19 432 VAL A CA 1
ATOM 3376 C C . VAL A 1 432 ? -13.555 17.257 -17.139 1.00 98.19 432 VAL A C 1
ATOM 3378 O O . VAL A 1 432 ? -13.033 16.144 -17.074 1.00 98.19 432 VAL A O 1
ATOM 3381 N N . VAL A 1 433 ? -13.132 18.300 -16.426 1.00 97.69 433 VAL A N 1
ATOM 3382 C CA . VAL A 1 433 ? -11.989 18.240 -15.509 1.00 97.69 433 VAL A CA 1
ATOM 3383 C C . VAL A 1 433 ? -12.355 18.818 -14.152 1.00 97.69 433 VAL A C 1
ATOM 3385 O O . VAL A 1 433 ? -13.006 19.858 -14.084 1.00 97.69 433 VAL A O 1
ATOM 3388 N N . LEU A 1 434 ? -11.945 18.162 -13.065 1.00 97.62 434 LEU A N 1
ATOM 3389 C CA . LEU A 1 434 ? -12.211 18.680 -11.724 1.00 97.62 434 LEU A CA 1
ATOM 3390 C C . LEU A 1 434 ? -11.430 19.980 -11.455 1.00 97.62 434 LEU A C 1
ATOM 3392 O O . LEU A 1 434 ? -12.051 20.994 -11.146 1.00 97.62 434 LEU A O 1
ATOM 3396 N N . LEU A 1 435 ? -10.102 19.966 -11.617 1.00 97.31 435 LEU A N 1
ATOM 3397 C CA . LEU A 1 435 ? -9.234 21.119 -11.339 1.00 97.31 435 LEU A CA 1
ATOM 3398 C C . LEU A 1 435 ? -8.381 21.534 -12.550 1.00 97.31 435 LEU A C 1
ATOM 3400 O O . LEU A 1 435 ? -7.582 20.747 -13.061 1.00 97.31 435 LEU A O 1
ATOM 3404 N N . ASP A 1 436 ? -8.481 22.803 -12.950 1.00 96.19 436 ASP A N 1
ATOM 3405 C CA . ASP A 1 436 ? -7.528 23.446 -13.862 1.00 96.19 436 ASP A CA 1
ATOM 3406 C C . ASP A 1 436 ? -6.420 24.159 -13.083 1.00 96.19 436 ASP A C 1
ATOM 3408 O O . ASP A 1 436 ? -6.689 25.048 -12.277 1.00 96.19 436 ASP A O 1
ATOM 3412 N N . ARG A 1 437 ? -5.158 23.786 -13.322 1.00 93.06 437 ARG A N 1
ATOM 3413 C CA . ARG A 1 437 ? -4.015 24.446 -12.679 1.00 93.06 437 ARG A CA 1
ATOM 3414 C C . ARG A 1 437 ? -3.693 25.830 -13.238 1.00 93.06 437 ARG A C 1
ATOM 3416 O O . ARG A 1 437 ? -2.838 26.494 -12.660 1.00 93.06 437 ARG A O 1
ATOM 3423 N N . GLU A 1 438 ? -4.332 26.237 -14.335 1.00 93.44 438 GLU A N 1
ATOM 3424 C CA . GLU A 1 438 ? -4.101 27.511 -15.029 1.00 93.44 438 GLU A CA 1
ATOM 3425 C C . GLU A 1 438 ? -2.657 27.646 -15.537 1.00 93.44 438 GLU A C 1
ATOM 3427 O O . GLU A 1 438 ? -2.019 28.691 -15.429 1.00 93.44 438 GLU A O 1
ATOM 3432 N N . GLN A 1 439 ? -2.114 26.546 -16.066 1.00 89.50 439 GLN A N 1
ATOM 3433 C CA . GLN A 1 439 ? -0.738 26.459 -16.574 1.00 89.50 439 GLN A CA 1
ATOM 3434 C C . GLN A 1 439 ? -0.679 26.127 -18.078 1.00 89.50 439 GLN A C 1
ATOM 3436 O O . GLN A 1 439 ? 0.320 25.576 -18.535 1.00 89.50 439 GLN A O 1
ATOM 3441 N N . GLY A 1 440 ? -1.734 26.431 -18.846 1.00 88.06 440 GLY A 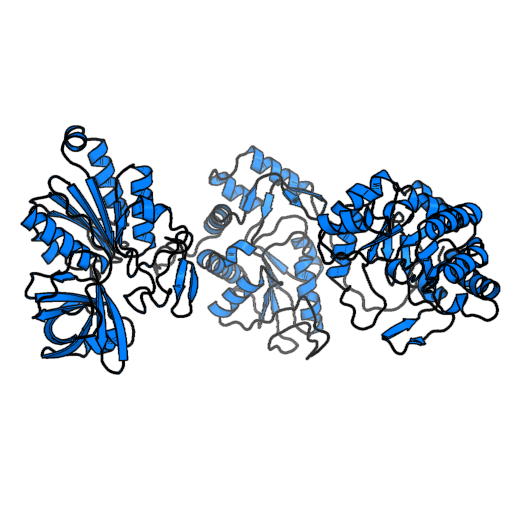N 1
ATOM 3442 C CA . GLY A 1 440 ? -1.784 26.262 -20.310 1.00 88.06 440 GLY A CA 1
ATOM 3443 C C . GLY A 1 440 ? -2.561 25.036 -20.817 1.00 88.06 440 GLY A C 1
ATOM 3444 O O . GLY A 1 440 ? -2.694 24.825 -22.023 1.00 88.06 440 GLY A O 1
ATOM 3445 N N . GLY A 1 441 ? -3.061 24.177 -19.923 1.00 89.81 441 GLY A N 1
ATOM 3446 C CA . GLY A 1 441 ? -3.743 22.934 -20.298 1.00 89.81 441 GLY A CA 1
ATOM 3447 C C . GLY A 1 441 ? -5.069 23.149 -21.025 1.00 89.81 441 GLY A C 1
ATOM 3448 O O . GLY A 1 441 ? -5.379 22.419 -21.967 1.00 89.81 441 GLY A O 1
ATOM 3449 N N . ARG A 1 442 ? -5.838 24.164 -20.624 1.00 92.81 442 ARG A N 1
ATOM 3450 C CA . ARG A 1 442 ? -7.138 24.482 -21.219 1.00 92.81 442 ARG A CA 1
ATOM 3451 C C . ARG A 1 442 ? -6.995 24.974 -22.658 1.00 92.81 442 ARG A C 1
ATOM 3453 O O . ARG A 1 442 ? -7.714 24.504 -23.540 1.00 92.81 442 ARG A O 1
ATOM 3460 N N . GLU A 1 443 ? -6.038 25.862 -22.901 1.00 90.81 443 GLU A N 1
ATOM 3461 C CA . GLU A 1 443 ? -5.689 26.376 -24.225 1.00 90.81 443 GLU A CA 1
ATOM 3462 C C . GLU A 1 443 ? -5.215 25.240 -25.134 1.00 90.81 443 GLU A C 1
ATOM 3464 O O . GLU A 1 443 ? -5.691 25.107 -26.259 1.00 90.81 443 GLU A O 1
ATOM 3469 N N . ASN A 1 444 ? -4.359 24.351 -24.622 1.00 89.75 444 ASN A N 1
ATOM 3470 C CA . ASN A 1 444 ? -3.871 23.196 -25.375 1.00 89.75 444 ASN A CA 1
ATOM 3471 C C . ASN A 1 444 ? -4.999 22.255 -25.812 1.00 89.75 444 ASN A C 1
ATOM 3473 O O . ASN A 1 444 ? -4.983 21.746 -26.936 1.00 89.75 444 ASN A O 1
ATOM 3477 N N . ILE A 1 445 ? -5.981 22.007 -24.938 1.00 92.19 445 ILE A N 1
ATOM 3478 C CA . ILE A 1 445 ? -7.142 21.169 -25.269 1.00 92.19 445 ILE A CA 1
ATOM 3479 C C . ILE A 1 445 ? -8.000 21.855 -26.343 1.00 92.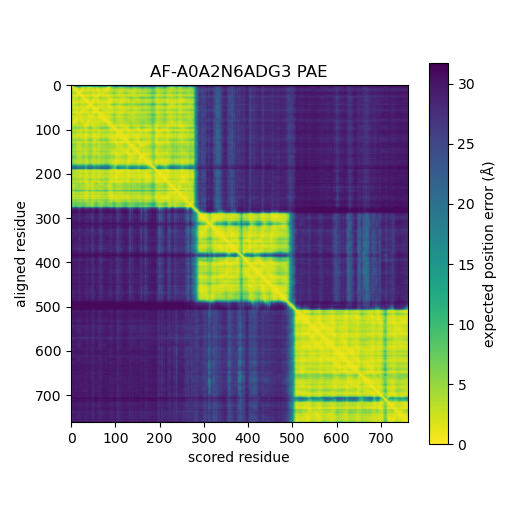19 445 ILE A C 1
ATOM 3481 O O . ILE A 1 445 ? -8.380 21.203 -27.321 1.00 92.19 445 ILE A O 1
ATOM 3485 N N . SER A 1 446 ? -8.210 23.171 -26.219 1.00 90.75 446 SER A N 1
ATOM 3486 C CA . SER A 1 446 ? -8.923 23.987 -27.211 1.00 90.75 446 SER A CA 1
ATOM 3487 C C . SER A 1 446 ? -8.244 23.972 -28.583 1.00 90.75 446 SER A C 1
ATOM 3489 O O . SER A 1 446 ? -8.916 23.774 -29.597 1.00 90.75 446 SER A O 1
ATOM 3491 N N . ASN A 1 447 ? -6.915 24.103 -28.637 1.00 87.56 447 ASN A N 1
ATOM 3492 C CA . ASN A 1 447 ? -6.142 24.082 -29.885 1.00 87.56 447 ASN A CA 1
ATOM 3493 C C . ASN A 1 447 ? -6.264 22.747 -30.641 1.00 87.56 447 ASN A C 1
ATOM 3495 O O . ASN A 1 447 ? -6.089 22.705 -31.857 1.00 87.56 447 ASN A O 1
ATOM 3499 N N . ARG A 1 448 ? -6.610 21.653 -29.949 1.00 82.88 448 ARG A N 1
ATOM 3500 C CA . ARG A 1 448 ? -6.844 20.326 -30.549 1.00 82.88 448 ARG A CA 1
ATOM 3501 C C . ARG A 1 448 ? -8.315 20.032 -30.864 1.00 82.88 448 ARG A C 1
ATOM 3503 O O . ARG A 1 448 ? -8.677 18.880 -31.125 1.00 82.88 448 ARG A O 1
ATOM 3510 N N . GLY A 1 449 ? -9.153 21.068 -30.878 1.00 87.69 449 GLY A N 1
ATOM 3511 C CA . GLY A 1 449 ? -10.554 20.981 -31.286 1.00 87.69 449 GLY A CA 1
ATOM 3512 C C . GLY A 1 449 ? -11.459 20.300 -30.260 1.00 87.69 449 GLY A C 1
ATOM 3513 O O . GLY A 1 449 ? -12.494 19.755 -30.642 1.00 87.69 449 GLY A O 1
ATOM 3514 N N . CYS A 1 450 ? -11.071 20.305 -28.984 1.00 93.75 450 CYS A N 1
ATOM 3515 C CA . CYS A 1 450 ? -11.889 19.825 -27.875 1.00 93.75 450 CYS A CA 1
ATOM 3516 C C . CYS A 1 450 ? -12.160 20.968 -26.890 1.00 93.75 450 CYS A C 1
ATOM 3518 O O . CYS A 1 450 ? -11.321 21.843 -26.705 1.00 93.75 450 CYS A O 1
ATOM 3520 N N . THR A 1 451 ? -13.297 20.944 -26.204 1.00 96.19 451 THR A N 1
ATOM 3521 C CA . THR A 1 451 ? -13.630 21.935 -25.174 1.00 96.19 451 THR A CA 1
ATOM 3522 C C . THR A 1 451 ? -13.342 21.359 -23.792 1.00 96.19 451 THR A C 1
ATOM 3524 O O . THR A 1 451 ? -13.863 20.300 -23.445 1.00 96.19 451 THR A O 1
ATOM 3527 N N . ALA A 1 452 ? -12.518 22.045 -22.996 1.00 96.25 452 ALA A N 1
ATOM 3528 C CA . ALA A 1 452 ? -12.291 21.703 -21.593 1.00 96.25 452 ALA A CA 1
ATOM 3529 C C . ALA A 1 452 ? -13.288 22.439 -20.682 1.00 96.25 452 ALA A C 1
ATOM 3531 O O . ALA A 1 452 ? -13.418 23.665 -20.748 1.00 96.25 452 ALA A O 1
ATOM 3532 N N . HIS A 1 453 ? -13.951 21.683 -19.808 1.00 97.31 453 HIS A N 1
ATOM 3533 C CA . HIS A 1 453 ? -14.968 22.138 -18.861 1.00 97.31 453 HIS A CA 1
ATOM 3534 C C . HIS A 1 453 ? -14.465 21.953 -17.421 1.00 97.31 453 HIS A C 1
ATOM 3536 O O . HIS A 1 453 ? -14.794 20.940 -16.796 1.00 97.31 453 HIS A O 1
ATOM 3542 N N . PRO A 1 454 ? -13.646 22.881 -16.888 1.00 97.25 454 PRO A N 1
ATOM 3543 C CA . PRO A 1 454 ? -13.207 22.814 -15.502 1.00 97.25 454 PRO A CA 1
ATOM 3544 C C . PRO A 1 454 ? -14.346 23.116 -14.526 1.00 97.25 454 PRO A C 1
ATOM 3546 O O . PRO A 1 454 ? -15.206 23.966 -14.798 1.00 97.25 454 PRO A O 1
ATOM 3549 N N . ILE A 1 455 ? -14.346 22.422 -13.386 1.00 97.50 455 ILE A N 1
ATOM 3550 C CA . ILE A 1 455 ? -15.253 22.725 -12.272 1.00 97.50 455 ILE A CA 1
ATOM 3551 C C . ILE A 1 455 ? -14.752 23.930 -11.494 1.00 97.50 455 ILE A C 1
ATOM 3553 O O . ILE A 1 455 ? -15.534 24.846 -11.250 1.00 97.50 455 ILE A O 1
ATOM 3557 N N . PHE A 1 456 ? -13.465 23.934 -11.158 1.00 97.06 456 PHE A N 1
ATOM 3558 C CA . PHE A 1 456 ? -12.788 25.080 -10.574 1.00 97.06 456 PHE A CA 1
ATOM 3559 C C . PHE A 1 456 ? -11.333 25.163 -11.044 1.00 97.06 456 PHE A C 1
ATOM 3561 O O . PHE A 1 456 ? -10.736 24.200 -11.534 1.00 97.06 456 PHE A O 1
ATOM 3568 N N . THR A 1 457 ? -10.775 26.351 -10.900 1.00 96.81 457 THR A N 1
ATOM 3569 C CA . THR A 1 457 ? -9.394 26.707 -11.209 1.00 96.81 457 THR A CA 1
ATOM 3570 C C . THR A 1 457 ? -8.531 26.710 -9.951 1.00 96.81 457 THR A C 1
ATOM 3572 O O . THR A 1 457 ? -9.028 26.681 -8.821 1.00 96.81 457 THR A O 1
ATOM 3575 N N . MET A 1 458 ? -7.214 26.765 -10.129 1.00 94.75 458 MET A N 1
ATOM 3576 C CA . MET A 1 458 ? -6.284 26.912 -9.017 1.00 94.75 458 MET A CA 1
ATOM 3577 C C . MET A 1 458 ? -6.487 28.242 -8.288 1.00 94.75 458 MET A C 1
ATOM 3579 O O . MET A 1 458 ? -6.442 28.266 -7.061 1.00 94.75 458 MET A O 1
ATOM 3583 N N . SER A 1 459 ? -6.761 29.327 -9.014 1.00 94.56 459 SER A N 1
ATOM 3584 C CA . SER A 1 459 ? -7.094 30.623 -8.418 1.00 94.56 459 SER A CA 1
ATOM 3585 C C . SER A 1 459 ? -8.343 30.540 -7.539 1.00 94.56 459 SER A C 1
ATOM 3587 O O . SER A 1 459 ? -8.278 30.934 -6.376 1.00 94.56 459 SER A O 1
ATOM 3589 N N . GLU A 1 460 ? -9.436 29.945 -8.029 1.00 96.56 460 GLU A N 1
ATOM 3590 C CA . GLU A 1 460 ? -10.670 29.754 -7.245 1.00 96.56 460 GLU A CA 1
ATOM 3591 C C . GLU A 1 460 ? -10.434 28.862 -6.015 1.00 96.56 460 GLU A C 1
ATOM 3593 O O . GLU A 1 460 ? -10.908 29.167 -4.920 1.00 96.56 460 GLU A O 1
ATOM 3598 N N . LEU A 1 461 ? -9.645 27.790 -6.158 1.00 97.38 461 LEU A N 1
ATOM 3599 C CA . LEU A 1 461 ? -9.250 26.931 -5.040 1.00 97.38 461 LEU A CA 1
ATOM 3600 C C . LEU A 1 461 ? -8.508 27.722 -3.956 1.00 97.38 461 LEU A C 1
ATOM 3602 O O . LEU A 1 461 ? -8.820 27.592 -2.771 1.00 97.38 461 LEU A O 1
ATOM 3606 N N . LEU A 1 462 ? -7.533 28.549 -4.341 1.00 96.19 462 LEU A N 1
ATOM 3607 C CA . LEU A 1 462 ? -6.751 29.350 -3.398 1.00 96.19 462 LEU A CA 1
ATOM 3608 C C . LEU A 1 462 ? -7.603 30.431 -2.728 1.00 96.19 462 LEU A C 1
ATOM 3610 O O . LEU A 1 462 ? -7.461 30.651 -1.526 1.00 96.19 462 LEU A O 1
ATOM 3614 N N . GLU A 1 463 ? -8.497 31.077 -3.474 1.00 96.06 463 GLU A N 1
ATOM 3615 C CA . GLU A 1 463 ? -9.419 32.090 -2.950 1.00 96.06 463 GLU A CA 1
ATOM 3616 C C . GLU A 1 463 ? -10.366 31.503 -1.902 1.00 96.06 463 GLU A C 1
ATOM 3618 O O . GLU A 1 463 ? -10.527 32.086 -0.830 1.00 96.06 463 GLU A O 1
ATOM 3623 N N . VAL A 1 464 ? -10.932 30.319 -2.155 1.00 96.69 464 VAL A N 1
ATOM 3624 C CA . VAL A 1 464 ? -11.783 29.616 -1.184 1.00 96.69 464 VAL A CA 1
ATOM 3625 C C . VAL A 1 464 ? -10.994 29.247 0.072 1.00 96.69 464 VAL A C 1
ATOM 3627 O O . VAL A 1 464 ? -11.436 29.525 1.188 1.00 96.69 464 VAL A O 1
ATOM 3630 N N . LEU A 1 465 ? -9.804 28.658 -0.075 1.00 95.94 465 LEU A N 1
ATOM 3631 C CA . LEU A 1 465 ? -8.991 28.269 1.081 1.00 95.94 465 LEU A CA 1
ATOM 3632 C C . LEU A 1 465 ? -8.531 29.480 1.898 1.00 95.94 465 LEU A C 1
ATOM 3634 O O . LEU A 1 465 ? -8.498 29.413 3.127 1.00 95.94 465 LEU A O 1
ATOM 3638 N N . GLN A 1 466 ? -8.229 30.597 1.241 1.00 94.88 466 GLN A N 1
ATOM 3639 C CA . GLN A 1 466 ? -7.896 31.847 1.911 1.00 94.88 466 GLN A CA 1
ATOM 3640 C C . GLN A 1 466 ? -9.107 32.444 2.639 1.00 94.88 466 GLN A C 1
ATOM 3642 O O . GLN A 1 466 ? -9.000 32.786 3.816 1.00 94.88 466 GLN A O 1
ATOM 3647 N N . LYS A 1 467 ? -10.266 32.529 1.972 1.00 95.19 467 LYS A N 1
ATOM 3648 C CA . LYS A 1 467 ? -11.532 33.030 2.538 1.00 95.19 467 LYS A CA 1
ATOM 3649 C C . LYS A 1 467 ? -11.909 32.306 3.835 1.00 95.19 467 LYS A C 1
ATOM 3651 O O . LYS A 1 467 ? -12.424 32.930 4.758 1.00 95.19 467 LYS A O 1
ATOM 3656 N N . HIS A 1 468 ? -11.613 31.008 3.923 1.00 94.50 468 HIS A N 1
ATOM 3657 C CA . HIS A 1 468 ? -11.878 30.163 5.095 1.00 94.50 468 HIS A CA 1
ATOM 3658 C C . HIS A 1 468 ? -10.687 30.002 6.047 1.00 94.50 468 HIS A C 1
ATOM 3660 O O . HIS A 1 468 ? -10.704 29.121 6.907 1.00 94.50 468 HIS A O 1
ATOM 3666 N N . ASN A 1 469 ? -9.652 30.837 5.921 1.00 93.38 469 ASN A N 1
ATOM 3667 C CA . ASN A 1 469 ? -8.459 30.828 6.777 1.00 93.38 469 ASN A CA 1
ATOM 3668 C C . ASN A 1 469 ? -7.734 29.465 6.831 1.00 93.38 469 ASN A C 1
ATOM 3670 O O . ASN A 1 469 ? -7.142 29.108 7.849 1.00 93.38 469 ASN A O 1
ATOM 3674 N N . ARG A 1 470 ? -7.783 28.681 5.746 1.00 93.62 470 ARG A N 1
ATOM 3675 C CA . ARG A 1 470 ? -7.042 27.413 5.606 1.00 93.62 470 ARG A CA 1
ATOM 3676 C C . ARG A 1 470 ? -5.602 27.622 5.141 1.00 93.62 470 ARG A C 1
ATOM 3678 O O . ARG A 1 470 ? -4.755 26.771 5.390 1.00 93.62 470 ARG A O 1
ATOM 3685 N N . ILE A 1 471 ? -5.320 28.761 4.511 1.00 94.31 471 ILE A N 1
ATOM 3686 C CA . ILE A 1 471 ? -3.975 29.194 4.114 1.00 94.31 471 ILE A CA 1
ATOM 3687 C C . ILE A 1 471 ? -3.739 30.657 4.500 1.00 94.31 471 ILE A C 1
ATOM 3689 O O . ILE A 1 471 ? -4.683 31.442 4.594 1.00 94.31 471 ILE A O 1
ATOM 3693 N N . SER A 1 472 ? -2.475 31.032 4.711 1.00 92.75 472 SER A N 1
ATOM 3694 C CA . SER A 1 472 ? -2.083 32.419 4.984 1.00 92.75 472 SER A CA 1
ATOM 3695 C C . SER A 1 472 ? -2.058 33.272 3.707 1.00 92.75 472 SER A C 1
ATOM 3697 O O . SER A 1 472 ? -1.945 32.755 2.595 1.00 92.75 472 SER A O 1
ATOM 3699 N N . GLN A 1 473 ? -2.105 34.601 3.862 1.00 92.50 473 GLN A N 1
ATOM 3700 C CA . GLN A 1 473 ? -1.907 35.544 2.750 1.00 92.50 473 GLN A CA 1
ATOM 3701 C C . GLN A 1 473 ? -0.539 35.364 2.070 1.00 92.50 473 GLN A C 1
ATOM 3703 O O . GLN A 1 473 ? -0.426 35.533 0.855 1.00 92.50 473 GLN A O 1
ATOM 3708 N N . GLU A 1 474 ? 0.493 35.007 2.838 1.00 91.06 474 GLU A N 1
ATOM 3709 C CA . GLU A 1 474 ? 1.830 34.710 2.314 1.00 91.06 474 GLU A CA 1
ATOM 3710 C C . GLU A 1 474 ? 1.801 33.475 1.410 1.00 91.06 474 GLU A C 1
ATOM 3712 O O . GLU A 1 474 ? 2.191 33.575 0.249 1.00 91.06 474 GLU A O 1
ATOM 3717 N N . MET A 1 475 ? 1.232 32.361 1.888 1.00 90.69 475 MET A N 1
ATOM 3718 C CA . MET A 1 475 ? 1.093 31.119 1.119 1.00 90.69 475 MET A CA 1
ATOM 3719 C C . MET A 1 475 ? 0.246 31.322 -0.146 1.00 90.69 475 MET A C 1
ATOM 3721 O O . MET A 1 475 ? 0.614 30.863 -1.224 1.00 90.69 475 MET A O 1
ATOM 3725 N N . TYR A 1 476 ? -0.864 32.066 -0.051 1.00 92.56 476 TYR A N 1
ATOM 3726 C CA . TYR A 1 476 ? -1.674 32.435 -1.219 1.00 92.56 476 TYR A CA 1
ATOM 3727 C C . TYR A 1 476 ? -0.824 33.147 -2.285 1.00 92.56 476 TYR A C 1
ATOM 3729 O O . TYR A 1 476 ? -0.857 32.794 -3.465 1.00 92.56 476 TYR A O 1
ATOM 3737 N N . THR A 1 477 ? -0.031 34.135 -1.863 1.00 90.69 477 THR A N 1
ATOM 3738 C CA . THR A 1 477 ? 0.812 34.939 -2.760 1.00 90.69 477 THR A CA 1
ATOM 3739 C C . THR A 1 477 ? 1.937 34.102 -3.369 1.00 90.69 477 THR A C 1
ATOM 3741 O O . THR A 1 477 ? 2.209 34.205 -4.566 1.00 90.69 477 THR A O 1
ATOM 3744 N N . GLU A 1 478 ? 2.560 33.235 -2.572 1.00 92.06 478 GLU A N 1
ATOM 3745 C CA . GLU A 1 478 ? 3.607 32.310 -3.004 1.00 92.06 478 GLU A CA 1
ATOM 3746 C C . GLU A 1 478 ? 3.110 31.365 -4.106 1.00 92.06 478 GLU A C 1
ATOM 3748 O O . GLU A 1 478 ? 3.709 31.291 -5.183 1.00 92.06 478 GLU A O 1
ATOM 3753 N N . VAL A 1 479 ? 1.974 30.694 -3.884 1.00 90.50 479 VAL A N 1
ATOM 3754 C CA . VAL A 1 479 ? 1.408 29.758 -4.864 1.00 90.50 479 VAL A CA 1
ATOM 3755 C C . VAL A 1 479 ? 0.950 30.493 -6.130 1.00 90.50 479 VAL A C 1
ATOM 3757 O O . VAL A 1 479 ? 1.200 30.018 -7.240 1.00 90.50 479 VAL A O 1
ATOM 3760 N N . LYS A 1 480 ? 0.351 31.684 -6.003 1.00 90.94 480 LYS A N 1
ATOM 3761 C CA . LYS A 1 480 ? -0.072 32.500 -7.155 1.00 90.94 480 LYS A CA 1
ATOM 3762 C C . LYS A 1 480 ? 1.106 32.928 -8.037 1.00 90.94 480 LYS A C 1
ATOM 3764 O O . LYS A 1 480 ? 1.040 32.826 -9.267 1.00 90.94 480 LYS A O 1
ATOM 3769 N N . ASN A 1 481 ? 2.211 33.344 -7.419 1.00 89.50 481 ASN A N 1
ATOM 3770 C CA . ASN A 1 481 ? 3.450 33.661 -8.130 1.00 89.50 481 ASN A CA 1
ATOM 3771 C C . ASN A 1 481 ? 4.030 32.419 -8.817 1.00 89.50 481 ASN A C 1
ATOM 3773 O O . ASN A 1 481 ? 4.457 32.493 -9.969 1.00 89.50 481 ASN A O 1
ATOM 3777 N N . TYR A 1 482 ? 4.003 31.266 -8.145 1.00 88.62 482 TYR A N 1
ATOM 3778 C CA . TYR A 1 482 ? 4.453 30.003 -8.723 1.00 88.62 482 TYR A CA 1
ATOM 3779 C C . TYR A 1 482 ? 3.672 29.626 -9.994 1.00 88.62 482 TYR A C 1
ATOM 3781 O O . TYR A 1 482 ? 4.292 29.303 -11.008 1.00 88.62 482 TYR A O 1
ATOM 3789 N N . ILE A 1 483 ? 2.337 29.713 -9.985 1.00 86.69 483 ILE A N 1
ATOM 3790 C CA . ILE A 1 483 ? 1.494 29.406 -11.160 1.00 86.69 483 ILE A CA 1
ATOM 3791 C C . ILE A 1 483 ? 1.830 30.341 -12.326 1.00 86.69 483 ILE A C 1
ATOM 3793 O O . ILE A 1 483 ? 2.052 29.889 -13.450 1.00 86.69 483 ILE A O 1
ATOM 3797 N N . THR A 1 484 ? 1.941 31.642 -12.047 1.00 85.38 484 THR A N 1
ATOM 3798 C CA . THR A 1 484 ? 2.258 32.664 -13.059 1.00 85.38 484 THR A CA 1
ATOM 3799 C C . THR A 1 484 ? 3.629 32.422 -13.701 1.00 85.38 484 THR A C 1
ATOM 3801 O O . THR A 1 484 ? 3.786 32.569 -14.910 1.00 85.38 484 THR A O 1
ATOM 3804 N N . ASN A 1 485 ? 4.614 31.989 -12.912 1.00 83.81 485 ASN A N 1
ATOM 3805 C CA . ASN A 1 485 ? 5.982 31.751 -13.378 1.00 83.81 485 ASN A CA 1
ATOM 3806 C C . ASN A 1 485 ? 6.193 30.371 -14.026 1.00 83.81 485 ASN A C 1
ATOM 3808 O O . ASN A 1 485 ? 7.250 30.130 -14.608 1.00 83.81 485 ASN A O 1
ATOM 3812 N N . THR A 1 486 ? 5.212 29.466 -13.946 1.00 82.38 486 THR A N 1
ATOM 3813 C CA . THR A 1 486 ? 5.335 28.071 -14.411 1.00 82.38 486 THR A CA 1
ATOM 3814 C C . THR A 1 486 ? 4.336 27.755 -15.533 1.00 82.38 486 THR A C 1
ATOM 3816 O O . THR A 1 486 ? 3.710 26.696 -15.548 1.00 82.38 486 THR A O 1
ATOM 3819 N N . GLN A 1 487 ? 4.157 28.679 -16.478 1.00 80.88 487 GLN A N 1
ATOM 3820 C CA . GLN A 1 487 ? 3.280 28.484 -17.638 1.00 80.88 487 GLN A CA 1
ATOM 3821 C C . GLN A 1 487 ? 3.878 27.477 -18.630 1.00 80.88 487 GLN A C 1
ATOM 3823 O O . GLN A 1 487 ? 5.045 27.585 -19.018 1.00 80.88 487 GLN A O 1
ATOM 3828 N N . VAL A 1 488 ? 3.082 26.494 -19.057 1.00 74.88 488 VAL A N 1
ATOM 3829 C CA . VAL A 1 488 ? 3.483 25.529 -20.088 1.00 74.88 488 VAL A CA 1
ATOM 3830 C C . VAL A 1 488 ? 3.200 26.134 -21.465 1.00 74.88 488 VAL A C 1
ATOM 3832 O O . VAL A 1 488 ? 2.140 26.707 -21.696 1.00 74.88 488 VAL A O 1
ATOM 3835 N N . LYS A 1 489 ? 4.159 26.027 -22.393 1.00 65.19 489 LYS A N 1
ATOM 3836 C CA . LYS A 1 489 ? 3.998 26.541 -23.764 1.00 65.19 489 LYS A CA 1
ATOM 3837 C C . LYS A 1 489 ? 2.882 25.796 -24.525 1.00 65.19 489 LYS A C 1
ATOM 3839 O O . LYS A 1 489 ? 2.672 24.612 -24.246 1.00 65.19 489 LYS A O 1
ATOM 3844 N N . PRO A 1 490 ? 2.229 26.445 -25.513 1.00 51.50 490 PRO A N 1
ATOM 3845 C CA . PRO A 1 490 ? 1.204 25.816 -26.338 1.00 51.50 490 PRO A CA 1
ATOM 3846 C C . PRO A 1 490 ? 1.703 24.537 -27.018 1.00 51.50 490 PRO A C 1
ATOM 3848 O O . PRO A 1 490 ? 2.753 24.540 -27.664 1.00 51.50 490 PRO A O 1
ATOM 3851 N N . LEU A 1 491 ? 0.941 23.451 -26.891 1.00 51.91 491 LEU A N 1
ATOM 3852 C CA . LEU A 1 491 ? 1.158 22.181 -27.588 1.00 51.91 491 LEU A CA 1
ATOM 3853 C C . LEU A 1 491 ? 0.642 22.278 -29.034 1.00 51.91 491 LEU A C 1
ATOM 3855 O O . LEU A 1 491 ? -0.238 21.521 -29.449 1.00 51.91 491 LEU A O 1
ATOM 3859 N N . ASP A 1 492 ? 1.188 23.207 -29.818 1.00 34.97 492 ASP A N 1
ATOM 3860 C CA . ASP A 1 492 ? 0.951 23.241 -31.260 1.00 34.97 492 ASP A CA 1
ATOM 3861 C C . ASP A 1 492 ? 1.800 22.161 -31.935 1.00 34.97 492 ASP A C 1
ATOM 3863 O O . ASP A 1 492 ? 2.987 22.350 -32.194 1.00 34.97 492 ASP A O 1
ATOM 3867 N N . GLN A 1 493 ? 1.166 21.008 -32.172 1.00 32.69 493 GLN A N 1
ATOM 3868 C CA . GLN A 1 493 ? 1.138 20.283 -33.452 1.00 32.69 493 GLN A CA 1
ATOM 3869 C C . GLN A 1 493 ? 0.364 18.959 -33.290 1.00 32.69 493 GLN A C 1
ATOM 3871 O O . GLN A 1 493 ? 0.622 18.146 -32.399 1.00 32.69 493 GLN A O 1
ATOM 3876 N N . THR A 1 494 ? -0.634 18.767 -34.154 1.00 28.41 494 THR A N 1
ATOM 3877 C CA . THR A 1 494 ? -1.331 17.499 -34.423 1.00 28.41 494 THR A CA 1
ATOM 3878 C C . THR A 1 494 ? -0.346 16.384 -34.804 1.00 28.41 494 THR A C 1
ATOM 3880 O O . THR A 1 494 ? 0.631 16.676 -35.497 1.00 28.41 494 THR A O 1
ATOM 3883 N N . PRO A 1 495 ? -0.614 15.107 -34.463 1.00 29.47 495 PRO A N 1
ATOM 3884 C CA . PRO A 1 495 ? 0.163 13.991 -34.990 1.00 29.47 495 PRO A CA 1
ATOM 3885 C C . PRO A 1 495 ? -0.093 13.888 -36.499 1.00 29.47 495 PRO A C 1
ATOM 3887 O O . PRO A 1 495 ? -1.218 13.618 -36.921 1.00 29.47 495 PRO A O 1
ATOM 3890 N N . GLN A 1 496 ? 0.926 14.125 -37.325 1.00 24.50 496 GLN A N 1
ATOM 3891 C CA . GLN A 1 496 ? 0.857 13.738 -38.733 1.00 24.50 496 GLN A CA 1
ATOM 3892 C C . GLN A 1 496 ? 0.995 12.211 -38.854 1.00 24.50 496 GLN A C 1
ATOM 3894 O O . GLN A 1 496 ? 1.724 11.600 -38.066 1.00 24.50 496 GLN A O 1
ATOM 3899 N N . PRO A 1 497 ? 0.332 11.576 -39.840 1.00 26.59 497 PRO A N 1
ATOM 3900 C CA . PRO A 1 497 ? 0.609 10.190 -40.190 1.00 26.59 497 PRO A CA 1
ATOM 3901 C C . PRO A 1 497 ? 2.098 10.058 -40.508 1.00 26.59 497 PRO A C 1
ATOM 3903 O O . PRO A 1 497 ? 2.643 10.928 -41.186 1.00 26.59 497 PRO A O 1
ATOM 3906 N N . MET A 1 498 ? 2.738 8.976 -40.055 1.00 28.02 498 MET A N 1
ATOM 3907 C CA . MET A 1 498 ? 4.092 8.618 -40.481 1.00 28.02 498 MET A CA 1
ATOM 3908 C C . MET A 1 498 ? 4.143 8.550 -42.012 1.00 28.02 498 MET A C 1
ATOM 3910 O O . MET A 1 498 ? 3.814 7.534 -42.621 1.00 28.02 498 MET A O 1
ATOM 3914 N N . GLN A 1 499 ? 4.568 9.646 -42.632 1.00 23.69 499 GLN A N 1
ATOM 3915 C CA . GLN A 1 499 ? 5.155 9.657 -43.953 1.00 23.69 499 GLN A CA 1
ATOM 3916 C C . GLN A 1 499 ? 6.618 10.028 -43.784 1.00 23.69 499 GLN A C 1
ATOM 3918 O O . GLN A 1 499 ? 6.980 11.077 -43.261 1.00 23.69 499 GLN A O 1
ATOM 3923 N N . THR A 1 500 ? 7.446 9.091 -44.218 1.00 40.00 500 THR A N 1
ATOM 3924 C CA . THR A 1 500 ? 8.864 9.244 -44.494 1.00 40.00 500 THR A CA 1
ATOM 3925 C C . THR A 1 500 ? 9.141 10.565 -45.210 1.00 40.00 500 THR A C 1
ATOM 3927 O O . THR A 1 500 ? 8.714 10.718 -46.355 1.00 40.00 500 THR A O 1
ATOM 3930 N N . GLN A 1 501 ? 9.887 11.474 -44.578 1.00 25.41 501 GLN A N 1
ATOM 3931 C CA . GLN A 1 501 ? 10.809 12.380 -45.265 1.00 25.41 501 GLN A CA 1
ATOM 3932 C C . GLN A 1 501 ? 11.823 12.994 -44.288 1.00 25.41 501 GLN A C 1
ATOM 3934 O O . GLN A 1 501 ? 11.518 13.292 -43.138 1.00 25.41 501 GLN A O 1
ATOM 3939 N N . ASN A 1 502 ? 13.060 13.061 -44.776 1.00 29.75 502 ASN A N 1
ATOM 3940 C CA . ASN A 1 502 ? 14.316 13.112 -44.031 1.00 29.75 502 ASN A CA 1
ATOM 3941 C C . ASN A 1 502 ? 14.472 14.337 -43.110 1.00 29.75 502 ASN A C 1
ATOM 3943 O O . ASN A 1 502 ? 14.201 15.456 -43.552 1.00 29.75 502 ASN A O 1
ATOM 3947 N N . PRO A 1 503 ? 15.014 14.170 -41.888 1.00 31.39 503 PRO A N 1
ATOM 3948 C CA . PRO A 1 503 ? 15.442 15.297 -41.078 1.00 31.39 503 PRO A CA 1
ATOM 3949 C C . PRO A 1 503 ? 16.718 15.903 -41.673 1.00 31.39 503 PRO A C 1
ATOM 3951 O O . PRO A 1 503 ? 17.700 15.206 -41.928 1.00 31.39 503 PRO A O 1
ATOM 3954 N N . THR A 1 504 ? 16.740 17.220 -41.862 1.00 31.69 504 THR A N 1
ATOM 3955 C CA . THR A 1 504 ? 18.004 17.963 -41.910 1.00 31.69 504 THR A CA 1
ATOM 3956 C C . THR A 1 504 ? 18.688 17.820 -40.548 1.00 31.69 504 THR A C 1
ATOM 3958 O O . THR A 1 504 ? 18.178 18.317 -39.544 1.00 31.69 504 THR A O 1
ATOM 3961 N N . GLN A 1 505 ? 19.797 17.074 -40.534 1.00 33.69 505 GLN A N 1
ATOM 3962 C CA . GLN A 1 505 ? 20.575 16.660 -39.363 1.00 33.69 505 GLN A CA 1
ATOM 3963 C C . GLN A 1 505 ? 21.087 17.853 -38.530 1.00 33.69 505 GLN A C 1
ATOM 3965 O O . GLN A 1 505 ? 21.773 18.719 -39.079 1.00 33.69 505 GLN A O 1
ATOM 3970 N N . PRO A 1 506 ? 20.868 17.890 -37.200 1.00 39.44 506 PRO A N 1
ATOM 3971 C CA . PRO A 1 506 ? 21.814 18.541 -36.304 1.00 39.44 506 PRO A CA 1
ATOM 3972 C C . PRO A 1 506 ? 23.110 17.719 -36.313 1.00 39.44 506 PRO A C 1
ATOM 3974 O O . PRO A 1 506 ? 23.098 16.523 -36.034 1.00 39.44 506 PRO A O 1
ATOM 3977 N N . GLN A 1 507 ? 24.218 18.352 -36.686 1.00 53.31 507 GLN A N 1
ATOM 3978 C CA . GLN A 1 507 ? 25.524 17.707 -36.813 1.00 53.31 507 GLN A CA 1
ATOM 3979 C C . GLN A 1 507 ? 25.940 17.076 -35.470 1.00 53.31 507 GLN A C 1
ATOM 3981 O O . GLN A 1 507 ? 25.972 17.761 -34.443 1.00 53.31 507 GLN A O 1
ATOM 3986 N N . GLY A 1 508 ? 26.202 15.766 -35.456 1.00 68.81 508 GLY A N 1
ATOM 3987 C CA . GLY A 1 508 ? 26.538 15.031 -34.234 1.00 68.81 508 GLY A CA 1
ATOM 3988 C C . GLY A 1 508 ? 27.875 15.484 -33.632 1.00 68.81 508 GLY A C 1
ATOM 3989 O O . GLY A 1 508 ? 28.788 15.893 -34.346 1.00 68.81 508 GLY A O 1
ATOM 3990 N N . LEU A 1 509 ? 28.021 15.410 -32.305 1.00 88.19 509 LEU A N 1
ATOM 3991 C CA . LEU A 1 509 ? 29.306 15.681 -31.647 1.00 88.19 509 LEU A CA 1
ATOM 3992 C C . LEU A 1 509 ? 30.273 14.508 -31.835 1.00 88.19 509 LEU A C 1
ATOM 3994 O O . LEU A 1 509 ? 29.892 13.344 -31.668 1.00 88.19 509 LEU A O 1
ATOM 3998 N N . THR A 1 510 ? 31.548 14.813 -32.097 1.00 94.44 510 THR A N 1
ATOM 3999 C CA . THR A 1 510 ? 32.595 13.784 -32.121 1.00 94.44 510 THR A CA 1
ATOM 4000 C C . THR A 1 510 ? 32.798 13.163 -30.731 1.00 94.44 510 THR A C 1
ATOM 4002 O O . THR A 1 510 ? 32.446 13.779 -29.719 1.00 94.44 510 THR A O 1
ATOM 4005 N N . TYR A 1 511 ? 33.373 11.956 -30.633 1.00 96.44 511 TYR A N 1
ATOM 4006 C CA . TYR A 1 511 ? 33.657 11.341 -29.332 1.00 96.44 511 TYR A CA 1
ATOM 4007 C C . TYR A 1 511 ? 34.617 12.230 -28.537 1.00 96.44 511 TYR A C 1
ATOM 4009 O O . TYR A 1 511 ? 34.366 12.501 -27.363 1.00 96.44 511 TYR A O 1
ATOM 4017 N N . GLY A 1 512 ? 35.624 12.801 -29.203 1.00 94.12 512 GLY A N 1
ATOM 4018 C CA . GLY A 1 512 ? 36.520 13.804 -28.628 1.00 94.12 512 GLY A CA 1
ATOM 4019 C C . GLY A 1 512 ? 35.794 15.042 -28.086 1.00 94.12 512 GLY A C 1
ATOM 4020 O O . GLY A 1 512 ? 36.080 15.480 -26.972 1.00 94.12 512 GLY A O 1
ATOM 4021 N N . ALA A 1 513 ? 34.806 15.583 -28.809 1.00 93.69 513 ALA A N 1
ATOM 4022 C CA . ALA A 1 513 ? 34.031 16.740 -28.346 1.00 93.69 513 ALA A CA 1
ATOM 4023 C C . ALA A 1 513 ? 33.163 16.426 -27.111 1.00 93.69 513 ALA A C 1
ATOM 4025 O O . ALA A 1 513 ? 32.925 17.301 -26.275 1.00 93.69 513 ALA A O 1
ATOM 4026 N N . ARG A 1 514 ? 32.724 15.170 -26.956 1.00 95.44 514 ARG A N 1
ATOM 4027 C CA . ARG A 1 514 ? 31.943 14.707 -25.795 1.00 95.44 514 ARG A CA 1
ATOM 4028 C C . ARG A 1 514 ? 32.774 14.587 -24.515 1.00 95.44 514 ARG A C 1
ATOM 4030 O O . ARG A 1 514 ? 32.219 14.723 -23.424 1.00 95.44 514 ARG A O 1
ATOM 4037 N N . VAL A 1 515 ? 34.096 14.405 -24.617 1.00 95.44 515 VAL A N 1
ATOM 4038 C CA . VAL A 1 515 ? 35.004 14.284 -23.454 1.00 95.44 515 VAL A CA 1
ATOM 4039 C C . VAL A 1 515 ? 34.866 15.480 -22.506 1.00 95.44 515 VAL A C 1
ATOM 4041 O O . VAL A 1 515 ? 34.802 15.302 -21.289 1.00 95.44 515 VAL A O 1
ATOM 4044 N N . GLY A 1 516 ? 34.780 16.696 -23.056 1.00 88.81 516 GLY A N 1
ATOM 4045 C CA . GLY A 1 516 ? 34.670 17.931 -22.274 1.00 88.81 516 GLY A CA 1
ATOM 4046 C C . GLY A 1 516 ? 33.356 18.078 -21.501 1.00 88.81 516 GLY A C 1
ATOM 4047 O O . GLY A 1 516 ? 33.289 18.881 -20.575 1.00 88.81 516 GLY A O 1
ATOM 4048 N N . GLN A 1 517 ? 32.330 17.300 -21.856 1.00 91.69 517 GLN A N 1
ATOM 4049 C CA . GLN A 1 517 ? 30.997 17.375 -21.252 1.00 91.69 517 GLN A CA 1
ATOM 4050 C C . GLN A 1 517 ? 30.790 16.328 -20.154 1.00 91.69 517 GLN A C 1
ATOM 4052 O O . GLN A 1 517 ? 29.945 16.502 -19.280 1.00 91.69 517 GLN A O 1
ATOM 4057 N N . CYS A 1 518 ? 31.572 15.249 -20.167 1.00 92.00 518 CYS A N 1
ATOM 4058 C CA . CYS A 1 518 ? 31.485 14.205 -19.153 1.00 92.00 518 CYS A CA 1
ATOM 4059 C C . CYS A 1 518 ? 32.109 14.676 -17.829 1.00 92.00 518 CYS A C 1
ATOM 4061 O O . CYS A 1 518 ? 33.105 15.397 -17.821 1.00 92.00 518 CYS A O 1
ATOM 4063 N N . SER A 1 519 ? 31.578 14.228 -16.691 1.00 91.06 519 SER A N 1
ATOM 4064 C CA . SER A 1 519 ? 32.192 14.436 -15.368 1.00 91.06 519 SER A CA 1
ATOM 4065 C C . SER A 1 519 ? 32.964 13.200 -14.898 1.00 91.06 519 SER A C 1
ATOM 4067 O O . SER A 1 519 ? 34.059 13.335 -14.349 1.00 91.06 519 SER A O 1
ATOM 4069 N N . ASN A 1 520 ? 32.446 12.002 -15.182 1.00 95.50 520 ASN A N 1
ATOM 4070 C CA . ASN A 1 520 ? 33.033 10.732 -14.767 1.00 95.50 520 ASN A CA 1
ATOM 4071 C C . ASN A 1 520 ? 34.375 10.436 -15.494 1.00 95.50 520 ASN A C 1
ATOM 4073 O O . ASN A 1 520 ? 34.416 10.446 -16.730 1.00 95.50 520 ASN A O 1
ATOM 4077 N N . PRO A 1 521 ? 35.474 10.141 -14.766 1.00 95.94 521 PRO A N 1
ATOM 4078 C CA . PRO A 1 521 ? 36.784 9.842 -15.357 1.00 95.94 521 PRO A CA 1
ATOM 4079 C C . PRO A 1 521 ? 36.797 8.655 -16.327 1.00 95.94 521 PRO A C 1
ATOM 4081 O O . PRO A 1 521 ? 37.477 8.714 -17.352 1.00 95.94 521 PRO A O 1
ATOM 4084 N N . THR A 1 522 ? 36.032 7.599 -16.038 1.00 97.50 522 THR A N 1
ATOM 4085 C CA . THR A 1 522 ? 35.948 6.412 -16.898 1.00 97.50 522 THR A CA 1
ATOM 4086 C C . THR A 1 522 ? 35.263 6.739 -18.224 1.00 97.50 522 THR A C 1
ATOM 4088 O O . THR A 1 522 ? 35.769 6.353 -19.276 1.00 97.50 522 THR A O 1
ATOM 4091 N N . ALA A 1 523 ? 34.180 7.526 -18.207 1.00 97.62 523 ALA A N 1
ATOM 4092 C CA . ALA A 1 523 ? 33.514 7.982 -19.433 1.00 97.62 523 ALA A CA 1
ATOM 4093 C C . ALA A 1 523 ? 34.448 8.823 -20.319 1.00 97.62 523 ALA A C 1
ATOM 4095 O O . ALA A 1 523 ? 34.545 8.588 -21.524 1.00 97.62 523 ALA A O 1
ATOM 4096 N N . LYS A 1 524 ? 35.198 9.757 -19.711 1.00 97.81 524 LYS A N 1
ATOM 4097 C CA . LYS A 1 524 ? 36.209 10.559 -20.420 1.00 97.81 524 LYS A CA 1
ATOM 4098 C C . LYS A 1 524 ? 37.264 9.678 -21.073 1.00 97.81 524 LYS A C 1
ATOM 4100 O O . LYS A 1 524 ? 37.516 9.814 -22.265 1.00 97.81 524 LYS A O 1
ATOM 4105 N N . LYS A 1 525 ? 37.849 8.759 -20.296 1.00 98.19 525 LYS A N 1
ATOM 4106 C CA . LYS A 1 525 ? 38.891 7.846 -20.773 1.00 98.19 525 LYS A CA 1
ATOM 4107 C C . LYS A 1 525 ? 38.381 6.981 -21.925 1.00 98.19 525 LYS A C 1
ATOM 4109 O O . LYS A 1 525 ? 39.088 6.833 -22.914 1.00 98.19 525 LYS A O 1
ATOM 4114 N N . LEU A 1 526 ? 37.155 6.464 -21.831 1.00 98.62 526 LEU A N 1
ATOM 4115 C CA . LEU A 1 526 ? 36.546 5.671 -22.897 1.00 98.62 526 LEU A CA 1
ATOM 4116 C C . LEU A 1 526 ? 36.413 6.470 -24.200 1.00 98.62 526 LEU A C 1
ATOM 4118 O O . LEU A 1 526 ? 36.882 6.020 -25.241 1.00 98.62 526 LEU A O 1
ATOM 4122 N N . LEU A 1 527 ? 35.826 7.666 -24.139 1.00 98.44 527 LEU A N 1
ATOM 4123 C CA . LEU A 1 527 ? 35.639 8.521 -25.314 1.00 98.44 527 LEU A CA 1
ATOM 4124 C C . LEU A 1 527 ? 36.977 8.943 -25.941 1.00 98.44 527 LEU A C 1
ATOM 4126 O O . LEU A 1 527 ? 37.102 8.936 -27.165 1.00 98.44 527 LEU A O 1
ATOM 4130 N N . SER A 1 528 ? 37.993 9.238 -25.123 1.00 98.31 528 SER A N 1
ATOM 4131 C CA . SER A 1 528 ? 39.356 9.510 -25.599 1.00 98.31 528 SER A CA 1
ATOM 4132 C C . SER A 1 528 ? 39.961 8.308 -26.326 1.00 98.31 528 SER A C 1
ATOM 4134 O O . SER A 1 528 ? 40.459 8.463 -27.436 1.00 98.31 528 SER A O 1
ATOM 4136 N N . ILE A 1 529 ? 39.855 7.101 -25.754 1.00 98.44 529 ILE A N 1
ATOM 4137 C CA . ILE A 1 529 ? 40.327 5.860 -26.389 1.00 98.44 529 ILE A CA 1
ATOM 4138 C C . ILE A 1 529 ? 39.648 5.654 -27.745 1.00 98.44 529 ILE A C 1
ATOM 4140 O O . ILE A 1 529 ? 40.316 5.318 -28.725 1.00 98.44 529 ILE A O 1
ATOM 4144 N N . MET A 1 530 ? 38.328 5.850 -27.803 1.00 98.56 530 MET A N 1
ATOM 4145 C CA . MET A 1 530 ? 37.552 5.658 -29.026 1.00 98.56 530 MET A CA 1
ATOM 4146 C C . MET A 1 530 ? 38.001 6.608 -30.139 1.00 98.56 530 MET A C 1
ATOM 4148 O O . MET A 1 530 ? 38.203 6.165 -31.270 1.00 98.56 530 MET A O 1
ATOM 4152 N N . GLU A 1 531 ? 38.200 7.886 -29.809 1.00 97.50 531 GLU A N 1
ATOM 4153 C CA . GLU A 1 531 ? 38.665 8.916 -30.742 1.00 97.50 531 GLU A CA 1
ATOM 4154 C C . GLU A 1 531 ? 40.107 8.654 -31.212 1.00 97.50 531 GLU A C 1
ATOM 4156 O O . GLU A 1 531 ? 40.376 8.622 -32.413 1.00 97.50 531 GLU A O 1
ATOM 4161 N N . GLU A 1 532 ? 41.034 8.400 -30.282 1.00 96.94 532 GLU A N 1
ATOM 4162 C CA . GLU A 1 532 ? 42.462 8.203 -30.574 1.00 96.94 532 GLU A CA 1
ATOM 4163 C C . GLU A 1 532 ? 42.717 6.956 -31.425 1.00 96.94 532 GLU A C 1
ATOM 4165 O O . GLU A 1 532 ? 43.466 6.998 -32.404 1.00 96.94 532 GLU A O 1
ATOM 4170 N N . LYS A 1 533 ? 42.083 5.833 -31.068 1.00 97.75 533 LYS A N 1
ATOM 4171 C CA . LYS A 1 533 ? 42.263 4.553 -31.768 1.00 97.75 533 LYS A CA 1
ATOM 4172 C C . LYS A 1 533 ? 41.329 4.387 -32.959 1.00 97.75 533 LYS A C 1
ATOM 4174 O O . LYS A 1 533 ? 41.456 3.397 -33.682 1.00 97.75 533 LYS A O 1
ATOM 4179 N N . LYS A 1 534 ? 40.389 5.316 -33.164 1.00 98.12 534 LYS A N 1
ATOM 4180 C CA . LYS A 1 534 ? 39.323 5.201 -34.169 1.00 98.12 534 LYS A CA 1
ATOM 4181 C C . LYS A 1 534 ? 38.629 3.843 -34.067 1.00 98.12 534 LYS A C 1
ATOM 4183 O O . LYS A 1 534 ? 38.608 3.052 -35.016 1.00 98.12 534 LYS A O 1
ATOM 4188 N N . THR A 1 535 ? 38.160 3.536 -32.860 1.00 98.44 535 THR A N 1
ATOM 4189 C CA . THR A 1 535 ? 37.476 2.281 -32.550 1.00 98.44 535 THR A CA 1
ATOM 4190 C C . THR A 1 535 ? 36.281 2.522 -31.648 1.00 98.44 535 THR A C 1
ATOM 4192 O O . THR A 1 535 ? 36.374 3.169 -30.614 1.00 98.44 535 THR A O 1
ATOM 4195 N N . ASN A 1 536 ? 35.150 1.957 -32.040 1.00 98.19 536 ASN A N 1
ATOM 4196 C CA . ASN A 1 536 ? 33.938 1.854 -31.241 1.00 98.19 536 ASN A CA 1
ATOM 4197 C C . ASN A 1 536 ? 33.512 0.384 -31.086 1.00 98.19 536 ASN A C 1
ATOM 4199 O O . ASN A 1 536 ? 32.326 0.059 -30.998 1.00 98.19 536 ASN A O 1
ATOM 4203 N N . LEU A 1 537 ? 34.502 -0.513 -31.085 1.00 98.56 537 LEU A N 1
ATOM 4204 C CA . LEU A 1 537 ? 34.327 -1.951 -30.944 1.00 98.56 537 LEU A CA 1
ATOM 4205 C C . LEU A 1 537 ? 34.632 -2.396 -29.511 1.00 98.56 537 LEU A C 1
ATOM 4207 O O . LEU A 1 537 ? 35.732 -2.177 -28.999 1.00 98.56 537 LEU A O 1
ATOM 4211 N N . ALA A 1 538 ? 33.678 -3.099 -28.908 1.00 98.56 538 ALA A N 1
ATOM 4212 C CA . ALA A 1 538 ? 33.859 -3.859 -27.684 1.00 98.56 538 ALA A CA 1
ATOM 4213 C C . ALA A 1 538 ? 33.827 -5.368 -27.966 1.00 98.56 538 ALA A C 1
ATOM 4215 O O . ALA A 1 538 ? 32.994 -5.848 -28.741 1.00 98.56 538 ALA A O 1
ATOM 4216 N N . ILE A 1 539 ? 34.698 -6.126 -27.298 1.00 98.00 539 ILE A N 1
ATOM 4217 C CA . ILE A 1 539 ? 34.722 -7.593 -27.392 1.00 98.00 539 ILE A CA 1
ATOM 4218 C C . ILE A 1 539 ? 34.086 -8.210 -26.158 1.00 98.00 539 ILE A C 1
ATOM 4220 O O . ILE A 1 539 ? 34.522 -7.936 -25.048 1.00 98.00 539 ILE A O 1
ATOM 4224 N N . ALA A 1 540 ? 33.096 -9.079 -26.357 1.00 97.06 540 ALA A N 1
ATOM 4225 C CA . ALA A 1 540 ? 32.548 -9.955 -25.326 1.00 97.06 540 ALA A CA 1
ATOM 4226 C C . ALA A 1 540 ? 33.338 -11.266 -25.277 1.00 97.06 540 ALA A C 1
ATOM 4228 O O . ALA A 1 540 ? 33.053 -12.181 -26.045 1.00 97.06 540 ALA A O 1
ATOM 4229 N N . ALA A 1 541 ? 34.351 -11.342 -24.414 1.00 95.94 541 ALA A N 1
ATOM 4230 C CA . ALA A 1 541 ? 35.232 -12.501 -24.299 1.00 95.94 541 ALA A CA 1
ATOM 4231 C C . ALA A 1 541 ? 34.635 -13.558 -23.355 1.00 95.94 541 ALA A C 1
ATOM 4233 O O . ALA A 1 541 ? 35.107 -13.756 -22.238 1.00 95.94 541 ALA A O 1
ATOM 4234 N N . ASP A 1 542 ? 33.578 -14.230 -23.814 1.00 95.19 542 ASP A N 1
ATOM 4235 C CA . ASP A 1 542 ? 32.898 -15.282 -23.057 1.00 95.19 542 ASP A CA 1
ATOM 4236 C C . ASP A 1 542 ? 33.658 -16.618 -23.235 1.00 95.19 542 ASP A C 1
ATOM 4238 O O . ASP A 1 542 ? 33.286 -17.463 -24.056 1.00 95.19 542 ASP A O 1
ATOM 4242 N N . VAL A 1 543 ? 34.785 -16.756 -22.529 1.00 96.88 543 VAL A N 1
ATOM 4243 C CA . VAL A 1 543 ? 35.660 -17.946 -22.489 1.00 96.88 543 VAL A CA 1
ATOM 4244 C C . VAL A 1 543 ? 35.861 -18.406 -21.046 1.00 96.88 543 VAL A C 1
ATOM 4246 O O . VAL A 1 543 ? 35.759 -17.600 -20.124 1.00 96.88 543 VAL A O 1
ATOM 4249 N N . THR A 1 544 ? 36.141 -19.693 -20.843 1.00 97.69 544 THR A N 1
ATOM 4250 C CA . THR A 1 544 ? 36.150 -20.304 -19.502 1.00 97.69 544 THR A CA 1
ATOM 4251 C C . THR A 1 544 ? 37.543 -20.476 -18.907 1.00 97.69 544 THR A C 1
ATOM 4253 O O . THR A 1 544 ? 37.660 -20.892 -17.759 1.00 97.69 544 THR A O 1
ATOM 4256 N N . THR A 1 545 ? 38.608 -20.139 -19.644 1.00 98.00 545 THR A N 1
ATOM 4257 C CA . THR A 1 545 ? 39.987 -20.262 -19.148 1.00 98.00 545 THR A CA 1
ATOM 4258 C C . THR A 1 545 ? 40.727 -18.927 -19.143 1.00 98.00 545 THR A C 1
ATOM 4260 O O . THR A 1 545 ? 40.623 -18.112 -20.067 1.00 98.00 545 THR A O 1
ATOM 4263 N N . LYS A 1 546 ? 41.558 -18.724 -18.119 1.00 97.75 546 LYS A N 1
ATOM 4264 C CA . LYS A 1 546 ? 42.464 -17.580 -17.967 1.00 97.75 546 LYS A CA 1
ATOM 4265 C C . LYS A 1 546 ? 43.354 -17.401 -19.191 1.00 97.75 546 LYS A C 1
ATOM 4267 O O . LYS A 1 546 ? 43.550 -16.278 -19.652 1.00 97.75 546 LYS A O 1
ATOM 4272 N N . LYS A 1 547 ? 43.892 -18.501 -19.726 1.00 98.00 547 LYS A N 1
ATOM 4273 C CA . LYS A 1 547 ? 44.774 -18.479 -20.900 1.00 98.00 547 LYS A CA 1
ATOM 4274 C C . LYS A 1 547 ? 44.067 -17.889 -22.119 1.00 98.00 547 LYS A C 1
ATOM 4276 O O . LYS A 1 547 ? 44.606 -16.979 -22.742 1.00 98.00 547 LYS A O 1
ATOM 4281 N N . GLU A 1 548 ? 42.875 -18.381 -22.450 1.00 97.69 548 GLU A N 1
ATOM 4282 C CA . GLU A 1 548 ? 42.116 -17.890 -23.605 1.00 97.69 548 GLU A CA 1
ATOM 4283 C C . GLU A 1 548 ? 41.739 -16.418 -23.439 1.00 97.69 548 GLU A C 1
ATOM 4285 O O . GLU A 1 548 ? 41.892 -15.637 -24.379 1.00 97.69 548 GLU A O 1
ATOM 4290 N N . LEU A 1 549 ? 41.312 -16.019 -22.237 1.00 98.31 549 LEU A N 1
ATOM 4291 C CA . LEU A 1 549 ? 40.929 -14.638 -21.962 1.00 98.31 549 LEU A CA 1
ATOM 4292 C C . LEU A 1 549 ? 42.109 -13.670 -22.153 1.00 98.31 549 LEU A C 1
ATOM 4294 O O . LEU A 1 549 ? 41.962 -12.635 -22.807 1.00 98.31 549 LEU A O 1
ATOM 4298 N N . LEU A 1 550 ? 43.292 -14.028 -21.644 1.00 98.44 550 LEU A N 1
ATOM 4299 C CA . LEU A 1 550 ? 44.516 -13.242 -21.816 1.00 98.44 550 LEU A CA 1
ATOM 4300 C C . LEU A 1 550 ? 44.993 -13.209 -23.273 1.00 98.44 550 LEU A C 1
ATOM 4302 O O . LEU A 1 550 ? 45.409 -12.156 -23.754 1.00 98.44 550 LEU A O 1
ATOM 4306 N N . GLU A 1 551 ? 44.897 -14.325 -24.000 1.00 97.75 551 GLU A N 1
ATOM 4307 C CA . GLU A 1 551 ? 45.237 -14.361 -25.424 1.00 97.75 551 GLU A CA 1
ATOM 4308 C C . GLU A 1 551 ? 44.325 -13.458 -26.261 1.00 97.75 551 GLU A C 1
ATOM 4310 O O . GLU A 1 551 ? 44.809 -12.761 -27.155 1.00 97.75 551 GLU A O 1
ATOM 4315 N N . ILE A 1 552 ? 43.019 -13.442 -25.975 1.00 97.94 552 ILE A N 1
ATOM 4316 C CA . ILE A 1 552 ? 42.061 -12.546 -26.635 1.00 97.94 552 ILE A CA 1
ATOM 4317 C C . ILE A 1 552 ? 42.406 -11.088 -26.319 1.00 97.94 552 ILE A C 1
ATOM 4319 O O . ILE A 1 552 ? 42.487 -10.269 -27.237 1.00 97.94 552 ILE A O 1
ATOM 4323 N N . ALA A 1 553 ? 42.648 -10.769 -25.045 1.00 98.06 553 ALA A N 1
ATOM 4324 C CA . ALA A 1 553 ? 42.996 -9.423 -24.597 1.00 98.06 553 ALA A CA 1
ATOM 4325 C C . ALA A 1 553 ? 44.277 -8.894 -25.266 1.00 98.06 553 ALA A C 1
ATOM 4327 O O . ALA A 1 553 ? 44.312 -7.747 -25.714 1.00 98.06 553 ALA A O 1
ATOM 4328 N N . ASP A 1 554 ? 45.318 -9.724 -25.378 1.00 97.38 554 ASP A N 1
ATOM 4329 C CA . ASP A 1 554 ? 46.583 -9.323 -25.996 1.00 97.38 554 ASP A CA 1
ATOM 4330 C C . ASP A 1 554 ? 46.476 -9.192 -27.523 1.00 97.38 554 ASP A C 1
ATOM 4332 O O . ASP A 1 554 ? 46.904 -8.180 -28.086 1.00 97.38 554 ASP A O 1
ATOM 4336 N N . LYS A 1 555 ? 45.858 -10.174 -28.197 1.00 96.75 555 LYS A N 1
ATOM 4337 C CA . LYS A 1 555 ? 45.721 -10.187 -29.665 1.00 96.75 555 LYS A CA 1
ATOM 4338 C C . LYS A 1 555 ? 44.797 -9.081 -30.170 1.00 96.75 555 LYS A C 1
ATOM 4340 O O . LYS A 1 555 ? 45.111 -8.435 -31.167 1.00 96.75 555 LYS A O 1
ATOM 4345 N N . LEU A 1 556 ? 43.652 -8.879 -29.513 1.00 97.81 556 LEU A N 1
ATOM 4346 C CA . LEU A 1 556 ? 42.606 -7.964 -29.984 1.00 97.81 556 LEU A CA 1
ATOM 4347 C C . LEU A 1 556 ? 42.670 -6.582 -29.334 1.00 97.81 556 LEU A C 1
ATOM 4349 O O . LEU A 1 556 ? 42.033 -5.655 -29.832 1.00 97.81 556 LEU A O 1
ATOM 4353 N N . GLY A 1 557 ? 43.446 -6.409 -28.260 1.00 96.69 557 GLY A N 1
ATOM 4354 C CA . GLY A 1 557 ? 43.478 -5.179 -27.468 1.00 96.69 557 GLY A CA 1
ATOM 4355 C C . GLY A 1 557 ? 43.718 -3.908 -28.287 1.00 96.69 557 GLY A C 1
ATOM 4356 O O . GLY A 1 557 ? 43.114 -2.872 -28.018 1.00 96.69 557 GLY A O 1
ATOM 4357 N N . SER A 1 558 ? 44.551 -3.969 -29.328 1.00 96.06 558 SER A N 1
ATOM 4358 C CA . SER A 1 558 ? 44.830 -2.816 -30.198 1.00 96.06 558 SER A CA 1
ATOM 4359 C C . SER A 1 558 ? 43.647 -2.396 -31.080 1.00 96.06 558 SER A C 1
ATOM 4361 O O . SER A 1 558 ? 43.598 -1.241 -31.491 1.00 96.06 558 SER A O 1
ATOM 4363 N N . GLU A 1 559 ? 42.672 -3.274 -31.317 1.00 97.94 559 GLU A N 1
ATOM 4364 C CA . GLU A 1 559 ? 41.527 -3.014 -32.201 1.00 97.94 559 GLU A CA 1
ATOM 4365 C C . GLU A 1 559 ? 40.270 -2.536 -31.447 1.00 97.94 559 GLU A C 1
ATOM 4367 O O . GLU A 1 559 ? 39.301 -2.108 -32.072 1.00 97.94 559 GLU A O 1
ATOM 4372 N N . ILE A 1 560 ? 40.259 -2.585 -30.111 1.00 98.56 560 ILE A N 1
ATOM 4373 C CA . ILE A 1 560 ? 39.037 -2.440 -29.296 1.00 98.56 560 ILE A CA 1
ATOM 4374 C C . ILE A 1 560 ? 39.107 -1.238 -28.350 1.00 98.56 560 ILE A C 1
ATOM 4376 O O . ILE A 1 560 ? 40.193 -0.835 -27.930 1.00 98.56 560 ILE A O 1
ATOM 4380 N N . CYS A 1 561 ? 37.956 -0.676 -27.976 1.00 98.69 561 CYS A N 1
ATOM 4381 C CA . CYS A 1 561 ? 37.861 0.322 -26.901 1.00 98.69 561 CYS A CA 1
ATOM 4382 C C . CYS A 1 561 ? 37.541 -0.316 -25.543 1.00 98.69 561 CYS A C 1
ATOM 4384 O O . CYS A 1 561 ? 37.926 0.225 -24.507 1.00 98.69 561 CYS A O 1
ATOM 4386 N N . VAL A 1 562 ? 36.859 -1.466 -25.540 1.00 98.81 562 VAL A N 1
ATOM 4387 C CA . VAL A 1 562 ? 36.426 -2.176 -24.328 1.00 98.81 562 VAL A CA 1
ATOM 4388 C C . VAL A 1 562 ? 36.625 -3.681 -24.499 1.00 98.81 562 VAL A C 1
ATOM 4390 O O . VAL A 1 562 ? 36.232 -4.254 -25.517 1.00 98.81 562 VAL A O 1
ATOM 4393 N N . LEU A 1 563 ? 37.180 -4.333 -23.481 1.00 98.69 563 LEU A N 1
ATOM 4394 C CA . LEU A 1 563 ? 37.131 -5.781 -23.314 1.00 98.69 563 LEU A CA 1
ATOM 4395 C C . LEU A 1 563 ? 36.114 -6.103 -22.220 1.00 98.69 563 LEU A C 1
ATOM 4397 O O . LEU A 1 563 ? 36.292 -5.724 -21.063 1.00 98.69 563 LEU A O 1
ATOM 4401 N N . LYS A 1 564 ? 35.042 -6.789 -22.604 1.00 98.69 564 LYS A N 1
ATOM 4402 C CA . LYS A 1 564 ? 33.977 -7.224 -21.711 1.00 98.69 564 LYS A CA 1
ATOM 4403 C C . LYS A 1 564 ? 34.226 -8.656 -21.242 1.00 98.69 564 LYS A C 1
ATOM 4405 O O . LYS A 1 564 ? 34.391 -9.548 -22.076 1.00 98.69 564 LYS A O 1
ATOM 4410 N N . THR A 1 565 ? 34.176 -8.875 -19.935 1.00 98.44 565 THR A N 1
ATOM 4411 C CA . THR A 1 565 ? 34.397 -10.166 -19.270 1.00 98.44 565 THR A CA 1
ATOM 4412 C C . THR A 1 565 ? 33.118 -10.700 -18.624 1.00 98.44 565 THR A C 1
ATOM 4414 O O . THR A 1 565 ? 32.175 -9.948 -18.381 1.00 98.44 565 THR A O 1
ATOM 4417 N N . HIS A 1 566 ? 33.098 -12.007 -18.378 1.00 98.38 566 HIS A N 1
ATOM 4418 C CA . HIS A 1 566 ? 32.261 -12.658 -17.370 1.00 98.38 566 HIS A CA 1
ATOM 4419 C C . HIS A 1 566 ? 33.230 -13.427 -16.470 1.00 98.38 566 HIS A C 1
ATOM 4421 O O . HIS A 1 566 ? 33.666 -14.526 -16.808 1.00 98.38 566 HIS A O 1
ATOM 4427 N N . ILE A 1 567 ? 33.701 -12.803 -15.392 1.00 97.81 567 ILE A N 1
ATOM 4428 C CA . ILE A 1 567 ? 34.779 -13.404 -14.589 1.00 97.81 567 ILE A CA 1
ATOM 4429 C C . ILE A 1 567 ? 34.315 -14.653 -13.826 1.00 97.81 567 ILE A C 1
ATOM 4431 O O . ILE A 1 567 ? 35.117 -15.512 -13.468 1.00 97.81 567 ILE A O 1
ATOM 4435 N N . ASP A 1 568 ? 33.008 -14.764 -13.605 1.00 97.38 568 ASP A N 1
ATOM 4436 C CA . ASP A 1 568 ? 32.342 -15.847 -12.893 1.00 97.38 568 ASP A CA 1
ATOM 4437 C C . ASP A 1 568 ? 32.280 -17.170 -13.671 1.00 97.38 568 ASP A C 1
ATOM 4439 O O . ASP A 1 568 ? 32.030 -18.209 -13.063 1.00 97.38 568 ASP A O 1
ATOM 4443 N N . ILE A 1 569 ? 32.555 -17.159 -14.981 1.00 97.94 569 ILE A N 1
ATOM 4444 C CA . ILE A 1 569 ? 32.648 -18.377 -15.805 1.00 97.94 569 ILE A CA 1
ATOM 4445 C C . ILE A 1 569 ? 34.090 -18.861 -16.027 1.00 97.94 569 ILE A C 1
ATOM 4447 O O . ILE A 1 569 ? 34.287 -19.869 -16.704 1.00 97.94 569 ILE A O 1
ATOM 4451 N N . VAL A 1 570 ? 35.099 -18.161 -15.491 1.00 97.88 570 VAL A N 1
ATOM 4452 C CA . VAL A 1 570 ? 36.512 -18.553 -15.623 1.00 97.88 570 VAL A CA 1
ATOM 4453 C C . VAL A 1 570 ? 36.873 -19.571 -14.542 1.00 97.88 570 VAL A C 1
ATOM 4455 O O . VAL A 1 570 ? 36.911 -19.250 -13.355 1.00 97.88 570 VAL A O 1
ATOM 4458 N N . GLU A 1 571 ? 37.151 -20.804 -14.956 1.00 97.69 571 GLU A N 1
ATOM 4459 C CA . GLU A 1 571 ? 37.327 -21.958 -14.065 1.00 97.69 571 GLU A CA 1
ATOM 4460 C C . GLU A 1 571 ? 38.629 -21.896 -13.251 1.00 97.69 571 GLU A C 1
ATOM 4462 O O . GLU A 1 571 ? 38.664 -22.295 -12.088 1.00 97.69 571 GLU A O 1
ATOM 4467 N N . ASP A 1 572 ? 39.700 -21.371 -13.845 1.00 97.31 572 ASP A N 1
ATOM 4468 C CA . ASP A 1 572 ? 41.042 -21.255 -13.268 1.00 97.31 572 ASP A CA 1
ATOM 4469 C C . ASP A 1 572 ? 41.359 -19.819 -12.805 1.00 97.31 572 ASP A C 1
ATOM 4471 O O . ASP A 1 572 ? 42.491 -19.339 -12.922 1.00 97.31 572 ASP A O 1
ATOM 4475 N N . PHE A 1 573 ? 40.348 -19.113 -12.277 1.00 97.69 573 PHE A N 1
ATOM 4476 C CA . PHE A 1 573 ? 40.501 -17.754 -11.756 1.00 97.69 573 PHE A CA 1
ATOM 4477 C C . PHE A 1 573 ? 41.506 -17.686 -10.595 1.00 97.69 573 PHE A C 1
ATOM 4479 O O . PHE A 1 573 ? 41.371 -18.356 -9.570 1.00 97.69 573 PHE A O 1
ATOM 4486 N N . ASP A 1 574 ? 42.460 -16.766 -10.717 1.00 94.88 574 ASP A N 1
ATOM 4487 C CA . ASP A 1 574 ? 43.301 -16.286 -9.628 1.00 94.88 574 ASP A CA 1
ATOM 4488 C C . ASP A 1 574 ? 43.584 -14.785 -9.813 1.00 94.88 574 ASP A C 1
ATOM 4490 O O . ASP A 1 574 ? 43.350 -14.210 -10.879 1.00 94.88 574 ASP A O 1
ATOM 4494 N N . GLN A 1 575 ? 44.138 -14.131 -8.793 1.00 93.38 575 GLN A N 1
ATOM 4495 C CA . GLN A 1 575 ? 44.400 -12.688 -8.858 1.00 93.38 575 GLN A CA 1
ATOM 4496 C C . GLN A 1 575 ? 45.459 -12.288 -9.899 1.00 93.38 575 GLN A C 1
ATOM 4498 O O . GLN A 1 575 ? 45.498 -11.138 -10.334 1.00 93.38 575 GLN A O 1
ATOM 4503 N N . SER A 1 576 ? 46.302 -13.216 -10.363 1.00 95.00 576 SER A N 1
ATOM 4504 C CA . SER A 1 576 ? 47.273 -12.896 -11.414 1.00 95.00 576 SER A CA 1
ATOM 4505 C C . SER A 1 576 ? 46.631 -12.763 -12.799 1.00 95.00 576 SER A C 1
ATOM 4507 O O . SER A 1 576 ? 47.174 -12.043 -13.633 1.00 95.00 576 SER A O 1
ATOM 4509 N N . LEU A 1 577 ? 45.453 -13.365 -13.038 1.00 97.31 577 LEU A N 1
ATOM 4510 C CA . LEU A 1 577 ? 44.641 -13.069 -14.229 1.00 97.31 577 LEU A CA 1
ATOM 4511 C C . LEU A 1 577 ? 44.266 -11.584 -14.276 1.00 97.31 577 LEU A C 1
ATOM 4513 O O . LEU A 1 577 ? 44.467 -10.927 -15.294 1.00 97.31 577 LEU A O 1
ATOM 4517 N N . VAL A 1 578 ? 43.751 -11.057 -13.165 1.00 95.94 578 VAL A N 1
ATOM 4518 C CA . VAL A 1 578 ? 43.307 -9.663 -13.060 1.00 95.94 578 VAL A CA 1
ATOM 4519 C C . VAL A 1 578 ? 44.470 -8.694 -13.272 1.00 95.94 578 VAL A C 1
ATOM 4521 O O . VAL A 1 578 ? 44.354 -7.758 -14.063 1.00 95.94 578 VAL A O 1
ATOM 4524 N N . LEU A 1 579 ? 45.611 -8.944 -12.623 1.00 95.12 579 LEU A N 1
ATOM 4525 C CA . LEU A 1 579 ? 46.812 -8.118 -12.782 1.00 95.12 579 LEU A CA 1
ATOM 4526 C C . LEU A 1 579 ? 47.284 -8.068 -14.241 1.00 95.12 579 LEU A C 1
ATOM 4528 O O . LEU A 1 579 ? 47.629 -6.999 -14.749 1.00 95.12 579 LEU A O 1
ATOM 4532 N N . GLU A 1 580 ? 47.264 -9.207 -14.929 1.00 97.88 580 GLU A N 1
ATOM 4533 C CA . GLU A 1 580 ? 47.694 -9.286 -16.321 1.00 97.88 580 GLU A CA 1
ATOM 4534 C C . GLU A 1 580 ? 46.679 -8.640 -17.279 1.00 97.88 580 GLU A C 1
ATOM 4536 O O . GLU A 1 580 ? 47.077 -7.926 -18.201 1.00 97.88 580 GLU A O 1
ATOM 4541 N N . LEU A 1 581 ? 45.372 -8.780 -17.025 1.00 98.19 581 LEU A N 1
ATOM 4542 C CA . LEU A 1 581 ? 44.333 -8.052 -17.762 1.00 98.19 581 LEU A CA 1
ATOM 4543 C C . LEU A 1 581 ? 44.486 -6.537 -17.615 1.00 98.19 581 LEU A C 1
ATOM 4545 O O . LEU A 1 581 ? 44.428 -5.825 -18.616 1.00 98.19 581 LEU A O 1
ATOM 4549 N N . MET A 1 582 ? 44.734 -6.037 -16.401 1.00 98.06 582 MET A N 1
ATOM 4550 C CA . MET A 1 582 ? 44.992 -4.613 -16.162 1.00 98.06 582 MET A CA 1
ATOM 4551 C C . MET A 1 582 ? 46.248 -4.139 -16.906 1.00 98.06 582 MET A C 1
ATOM 4553 O O . MET A 1 582 ? 46.231 -3.079 -17.538 1.00 98.06 582 MET A O 1
ATOM 4557 N N . ARG A 1 583 ? 47.322 -4.943 -16.901 1.00 98.19 583 ARG A N 1
ATOM 4558 C CA . ARG A 1 583 ? 48.558 -4.657 -17.648 1.00 98.19 583 ARG A CA 1
ATOM 4559 C C . ARG A 1 583 ? 48.295 -4.559 -19.151 1.00 98.19 583 ARG A C 1
ATOM 4561 O O . ARG A 1 583 ? 48.778 -3.627 -19.801 1.00 98.19 583 ARG A O 1
ATOM 4568 N N . LEU A 1 584 ? 47.533 -5.497 -19.712 1.00 98.19 584 LEU A N 1
ATOM 4569 C CA . LEU A 1 584 ? 47.168 -5.511 -21.129 1.00 98.19 584 LEU A CA 1
ATOM 4570 C C . LEU A 1 584 ? 46.252 -4.338 -21.489 1.00 98.19 584 LEU A C 1
ATOM 4572 O O . LEU A 1 584 ? 46.522 -3.662 -22.479 1.00 98.19 584 LEU A O 1
ATOM 4576 N N . ALA A 1 585 ? 45.246 -4.039 -20.665 1.00 98.25 585 ALA A N 1
ATOM 4577 C CA . ALA A 1 585 ? 44.346 -2.898 -20.841 1.00 98.25 585 ALA A CA 1
ATOM 4578 C C . ALA A 1 585 ? 45.112 -1.569 -20.890 1.00 98.25 585 ALA A C 1
ATOM 4580 O O . ALA A 1 585 ? 44.880 -0.743 -21.774 1.00 98.25 585 ALA A O 1
ATOM 4581 N N . GLN A 1 586 ? 46.099 -1.395 -20.005 1.00 95.81 586 GLN A N 1
ATOM 4582 C CA . GLN A 1 586 ? 46.980 -0.229 -20.013 1.00 95.81 586 GLN A CA 1
ATOM 4583 C C . GLN A 1 586 ? 47.900 -0.203 -21.243 1.00 95.81 586 GLN A C 1
ATOM 4585 O O . GLN A 1 586 ? 48.023 0.829 -21.897 1.00 95.81 586 GLN A O 1
ATOM 4590 N N . THR A 1 587 ? 48.534 -1.330 -21.583 1.00 96.12 587 THR A N 1
ATOM 4591 C CA . THR A 1 587 ? 49.520 -1.403 -22.680 1.00 96.12 587 THR A CA 1
ATOM 4592 C C . THR A 1 587 ? 48.871 -1.245 -24.057 1.00 96.12 587 THR A C 1
ATOM 4594 O O . THR A 1 587 ? 49.443 -0.639 -24.960 1.00 96.12 587 THR A O 1
ATOM 4597 N N . ARG A 1 588 ? 47.672 -1.804 -24.237 1.00 97.31 588 ARG A N 1
ATOM 4598 C CA . ARG A 1 588 ? 46.924 -1.806 -25.502 1.00 97.31 588 ARG A CA 1
ATOM 4599 C C . ARG A 1 588 ? 45.854 -0.707 -25.565 1.00 97.31 588 ARG A C 1
ATOM 4601 O O . ARG A 1 588 ? 45.180 -0.576 -26.588 1.00 97.31 588 ARG A O 1
ATOM 4608 N N . ASN A 1 589 ? 45.725 0.086 -24.501 1.00 97.69 589 ASN A N 1
ATOM 4609 C CA . ASN A 1 589 ? 44.808 1.214 -24.356 1.00 97.69 589 ASN A CA 1
ATOM 4610 C C . ASN A 1 589 ? 43.339 0.837 -24.639 1.00 97.69 589 ASN A C 1
ATOM 4612 O O . ASN A 1 589 ? 42.773 1.219 -25.663 1.00 97.69 589 ASN A O 1
ATOM 4616 N N . PHE A 1 590 ? 42.739 0.034 -23.762 1.00 98.62 590 PHE A N 1
ATOM 4617 C CA . PHE A 1 590 ? 41.303 -0.280 -23.741 1.00 98.62 590 PHE A CA 1
ATOM 4618 C C . PHE A 1 590 ? 40.797 -0.325 -22.290 1.00 98.62 590 PHE A C 1
ATOM 4620 O O . PHE A 1 590 ? 41.604 -0.350 -21.361 1.00 98.62 590 PHE A O 1
ATOM 4627 N N . LEU A 1 591 ? 39.477 -0.318 -22.083 1.00 98.75 591 LEU A N 1
ATOM 4628 C CA . LEU A 1 591 ? 38.870 -0.454 -20.752 1.00 98.75 591 LEU A CA 1
ATOM 4629 C C . LEU A 1 591 ? 38.380 -1.871 -20.464 1.00 98.75 591 LEU A C 1
ATOM 4631 O O . LEU A 1 591 ? 37.942 -2.578 -21.373 1.00 98.75 591 LEU A O 1
ATOM 4635 N N . LEU A 1 592 ? 38.396 -2.252 -19.190 1.00 98.81 592 LEU A N 1
ATOM 4636 C CA . LEU A 1 592 ? 37.820 -3.507 -18.708 1.00 98.81 592 LEU A CA 1
ATOM 4637 C C . LEU A 1 592 ? 36.370 -3.292 -18.263 1.00 98.81 592 LEU A C 1
ATOM 4639 O O . LEU A 1 592 ? 36.089 -2.439 -17.421 1.00 98.81 592 LEU A O 1
ATOM 4643 N N . PHE A 1 593 ? 35.454 -4.086 -18.814 1.00 98.81 593 PHE A N 1
ATOM 4644 C CA . PHE A 1 593 ? 34.038 -4.082 -18.454 1.00 98.81 593 PHE A CA 1
ATOM 4645 C C . PHE A 1 593 ? 33.625 -5.458 -17.925 1.00 98.81 593 PHE A C 1
ATOM 4647 O O . PHE A 1 593 ? 33.506 -6.406 -18.692 1.00 98.81 593 PHE A O 1
ATOM 4654 N N . GLU A 1 594 ? 33.341 -5.566 -16.631 1.00 98.75 594 GLU A N 1
ATOM 4655 C CA . GLU A 1 594 ? 32.782 -6.797 -16.071 1.00 98.75 594 GLU A CA 1
ATOM 4656 C C . GLU A 1 594 ? 31.253 -6.816 -16.223 1.00 98.75 594 GLU A C 1
ATOM 4658 O O . GLU A 1 594 ? 30.531 -6.009 -15.627 1.00 98.75 594 GLU A O 1
ATOM 4663 N N . ASP A 1 595 ? 30.749 -7.755 -17.026 1.00 98.38 595 ASP A N 1
ATOM 4664 C CA . ASP A 1 595 ? 29.334 -7.898 -17.392 1.00 98.38 595 ASP A CA 1
ATOM 4665 C C . ASP A 1 595 ? 28.537 -8.683 -16.342 1.00 98.38 595 ASP A C 1
ATOM 4667 O O . ASP A 1 595 ? 27.793 -9.619 -16.644 1.00 98.38 595 ASP A O 1
ATOM 4671 N N . ARG A 1 596 ? 28.697 -8.282 -15.079 1.00 98.44 596 ARG A N 1
ATOM 4672 C CA . ARG A 1 596 ? 28.154 -9.002 -13.924 1.00 98.44 596 ARG A CA 1
ATOM 4673 C C . ARG A 1 596 ? 26.631 -8.946 -13.824 1.00 98.44 596 ARG A C 1
ATOM 4675 O O . ARG A 1 596 ? 26.043 -9.805 -13.167 1.00 98.44 596 ARG A O 1
ATOM 4682 N N . LYS A 1 597 ? 26.002 -7.927 -14.420 1.00 98.19 597 LYS A N 1
ATOM 4683 C CA . LYS A 1 597 ? 24.560 -7.630 -14.366 1.00 98.19 597 LYS A CA 1
ATOM 4684 C C . LYS A 1 597 ? 24.021 -7.659 -12.935 1.00 98.19 597 LYS A C 1
ATOM 4686 O O . LYS A 1 597 ? 23.135 -8.447 -12.608 1.00 98.19 597 LYS A O 1
ATOM 4691 N N . PHE A 1 598 ? 24.560 -6.799 -12.069 1.00 98.69 598 PHE A N 1
ATOM 4692 C CA . PHE A 1 598 ? 24.088 -6.685 -10.684 1.00 98.69 598 PHE A CA 1
ATOM 4693 C C . PHE A 1 598 ? 22.566 -6.466 -10.643 1.00 98.69 598 PHE A C 1
ATOM 4695 O O . PHE A 1 598 ? 22.038 -5.653 -11.401 1.00 98.69 598 PHE A O 1
ATOM 4702 N N . ALA A 1 599 ? 21.857 -7.188 -9.772 1.00 98.25 599 ALA A N 1
ATOM 4703 C CA . ALA A 1 599 ? 20.389 -7.190 -9.737 1.00 98.25 599 ALA A CA 1
ATOM 4704 C C . ALA A 1 599 ? 19.817 -7.462 -8.332 1.00 98.25 599 ALA A C 1
ATOM 4706 O O . ALA A 1 599 ? 18.757 -8.066 -8.196 1.00 98.25 599 ALA A O 1
ATOM 4707 N N . ASP A 1 600 ? 20.524 -7.028 -7.290 1.00 98.19 600 ASP A N 1
ATOM 4708 C CA . ASP A 1 600 ? 20.138 -7.219 -5.887 1.00 98.19 600 ASP A CA 1
ATOM 4709 C C . ASP A 1 600 ? 19.945 -5.858 -5.186 1.00 98.19 600 ASP A C 1
ATOM 4711 O O . ASP A 1 600 ? 20.171 -4.795 -5.774 1.00 98.19 600 ASP A O 1
ATOM 4715 N N . ILE A 1 601 ? 19.521 -5.867 -3.924 1.00 96.25 601 ILE A N 1
ATOM 4716 C CA . ILE A 1 601 ? 19.414 -4.661 -3.101 1.00 96.25 601 ILE A CA 1
ATOM 4717 C C . ILE A 1 601 ? 20.790 -4.015 -2.880 1.00 96.25 601 ILE A C 1
ATOM 4719 O O . ILE A 1 601 ? 21.824 -4.687 -2.860 1.00 96.25 601 ILE A O 1
ATOM 4723 N N . GLY A 1 602 ? 20.795 -2.697 -2.646 1.00 96.44 602 GLY A N 1
ATOM 4724 C CA . GLY A 1 602 ? 22.008 -1.872 -2.546 1.00 96.44 602 GLY A CA 1
ATOM 4725 C C . GLY A 1 602 ? 23.098 -2.429 -1.626 1.00 96.44 602 GLY A C 1
ATOM 4726 O O . GLY A 1 602 ? 24.261 -2.507 -2.018 1.00 96.44 602 GLY A O 1
ATOM 4727 N N . ASN A 1 603 ? 22.726 -2.877 -0.424 1.00 96.62 603 ASN A N 1
ATOM 4728 C CA . ASN A 1 603 ? 23.690 -3.410 0.540 1.00 96.62 603 ASN A CA 1
ATOM 4729 C C . ASN A 1 603 ? 24.382 -4.690 0.035 1.00 96.62 603 ASN A C 1
ATOM 4731 O O . ASN A 1 603 ? 25.582 -4.867 0.220 1.00 96.62 603 ASN A O 1
ATOM 4735 N N . THR A 1 604 ? 23.642 -5.573 -0.637 1.00 97.88 604 THR A N 1
ATOM 4736 C CA . THR A 1 604 ? 24.190 -6.829 -1.158 1.00 97.88 604 THR A CA 1
ATOM 4737 C C . THR A 1 604 ? 25.122 -6.573 -2.337 1.00 97.88 604 THR A C 1
ATOM 4739 O O . THR A 1 604 ? 26.244 -7.082 -2.349 1.00 97.88 604 THR A O 1
ATOM 4742 N N . VAL A 1 605 ? 24.708 -5.745 -3.306 1.00 98.31 605 VAL A N 1
ATOM 4743 C CA . VAL A 1 605 ? 25.535 -5.468 -4.495 1.00 98.31 605 VAL A CA 1
ATOM 4744 C C . VAL A 1 605 ? 26.825 -4.730 -4.151 1.00 98.31 605 VAL A C 1
ATOM 4746 O O . VAL A 1 605 ? 27.844 -4.973 -4.789 1.00 98.31 605 VAL A O 1
ATOM 4749 N N . LYS A 1 606 ? 26.820 -3.901 -3.097 1.00 98.12 606 LYS A N 1
ATOM 4750 C CA . LYS A 1 606 ? 28.035 -3.291 -2.545 1.00 98.12 606 LYS A CA 1
ATOM 4751 C C . LYS A 1 606 ? 29.065 -4.364 -2.190 1.00 98.12 606 LYS A C 1
ATOM 4753 O O . LYS A 1 606 ? 30.203 -4.311 -2.651 1.00 98.12 606 LYS A O 1
ATOM 4758 N N . HIS A 1 607 ? 28.652 -5.376 -1.424 1.00 98.00 607 HIS A N 1
ATOM 4759 C CA . HIS A 1 607 ? 29.544 -6.463 -1.031 1.00 98.00 607 HIS A CA 1
ATOM 4760 C C . HIS A 1 607 ? 29.962 -7.343 -2.210 1.00 98.00 607 HIS A C 1
ATOM 4762 O O . HIS A 1 607 ? 31.133 -7.700 -2.288 1.00 98.00 607 HIS A O 1
ATOM 4768 N N . GLN A 1 608 ? 29.048 -7.653 -3.135 1.00 98.38 608 GLN A N 1
ATOM 4769 C CA . GLN A 1 608 ? 29.365 -8.424 -4.345 1.00 98.38 608 GLN A CA 1
ATOM 4770 C C . GLN A 1 608 ? 30.377 -7.704 -5.253 1.00 98.38 608 GLN A C 1
ATOM 4772 O O . GLN A 1 608 ? 31.154 -8.358 -5.943 1.00 98.38 608 GLN A O 1
ATOM 4777 N N . TYR A 1 609 ? 30.358 -6.369 -5.268 1.00 98.62 609 TYR A N 1
ATOM 4778 C CA . TYR A 1 609 ? 31.248 -5.554 -6.088 1.00 98.62 609 TYR A CA 1
ATOM 4779 C C . TYR A 1 609 ? 32.627 -5.332 -5.446 1.00 98.62 609 TYR A C 1
ATOM 4781 O O . TYR A 1 609 ? 33.644 -5.328 -6.141 1.00 98.62 609 TYR A O 1
ATOM 4789 N N . GLU A 1 610 ? 32.680 -5.154 -4.126 1.00 98.19 610 GLU A N 1
ATOM 4790 C CA . GLU A 1 610 ? 33.916 -4.850 -3.392 1.00 98.19 610 GLU A CA 1
ATOM 4791 C C . GLU A 1 610 ? 34.678 -6.088 -2.904 1.00 98.19 610 GLU A C 1
ATOM 4793 O O . GLU A 1 610 ? 35.908 -6.094 -2.896 1.00 98.19 610 GLU A O 1
ATOM 4798 N N . ASN A 1 611 ? 33.955 -7.127 -2.486 1.00 97.06 611 ASN A N 1
ATOM 4799 C CA . ASN A 1 611 ? 34.502 -8.259 -1.741 1.00 97.06 611 ASN A CA 1
ATOM 4800 C C . ASN A 1 611 ? 34.424 -9.563 -2.559 1.00 97.06 611 ASN A C 1
ATOM 4802 O O . ASN A 1 611 ? 34.312 -9.561 -3.787 1.00 97.06 611 ASN A O 1
ATOM 4806 N N . GLY A 1 612 ? 34.467 -10.697 -1.854 1.00 95.44 612 GLY A N 1
ATOM 4807 C CA . GLY A 1 612 ? 34.427 -12.027 -2.449 1.00 95.44 612 GLY A CA 1
ATOM 4808 C C . GLY A 1 612 ? 35.734 -12.380 -3.150 1.00 95.44 612 GLY A C 1
ATOM 4809 O O . GLY A 1 612 ? 36.747 -11.715 -2.987 1.00 95.44 612 GLY A O 1
ATOM 4810 N N . ILE A 1 613 ? 35.711 -13.452 -3.937 1.00 96.94 613 ILE A N 1
ATOM 4811 C CA . ILE A 1 613 ? 36.909 -13.952 -4.626 1.00 96.94 613 ILE A CA 1
ATOM 4812 C C . ILE A 1 613 ? 37.390 -12.957 -5.699 1.00 96.94 613 ILE A C 1
ATOM 4814 O O . ILE A 1 613 ? 38.592 -12.802 -5.908 1.00 96.94 613 ILE A O 1
ATOM 4818 N N . TYR A 1 614 ? 36.455 -12.266 -6.357 1.00 97.69 614 TYR A N 1
ATOM 4819 C CA . TYR A 1 614 ? 36.728 -11.518 -7.585 1.00 97.69 614 TYR A CA 1
ATOM 4820 C C . TYR A 1 614 ? 37.146 -10.063 -7.384 1.00 97.69 614 TYR A C 1
ATOM 4822 O O . TYR A 1 614 ? 37.757 -9.510 -8.295 1.00 97.69 614 TYR A O 1
ATOM 4830 N N . HIS A 1 615 ? 36.806 -9.436 -6.249 1.00 97.50 615 HIS A N 1
ATOM 4831 C CA . HIS A 1 615 ? 37.131 -8.032 -5.958 1.00 97.50 615 HIS A CA 1
ATOM 4832 C C . HIS A 1 615 ? 36.896 -7.089 -7.161 1.00 97.50 615 HIS A C 1
ATOM 4834 O O . HIS A 1 615 ? 37.764 -6.311 -7.551 1.00 97.50 615 HIS A O 1
ATOM 4840 N N . ILE A 1 616 ? 35.719 -7.186 -7.796 1.00 98.62 616 ILE A N 1
ATOM 4841 C CA . ILE A 1 616 ? 35.440 -6.620 -9.134 1.00 98.62 616 ILE A CA 1
ATOM 4842 C C . ILE A 1 616 ? 35.783 -5.122 -9.218 1.00 98.62 616 ILE A C 1
ATOM 4844 O O . ILE A 1 616 ? 36.369 -4.660 -10.197 1.00 98.62 616 ILE A O 1
ATOM 4848 N N . SER A 1 617 ? 35.465 -4.354 -8.174 1.00 98.06 617 SER A N 1
ATOM 4849 C CA . SER A 1 617 ? 35.725 -2.908 -8.116 1.00 98.06 617 SER A CA 1
ATOM 4850 C C . SER A 1 617 ? 37.210 -2.508 -8.176 1.00 98.06 617 SER A C 1
ATOM 4852 O O . SER A 1 617 ? 37.519 -1.352 -8.494 1.00 98.06 617 SER A O 1
ATOM 4854 N N . ASP A 1 618 ? 38.138 -3.429 -7.896 1.00 97.50 618 ASP A N 1
ATOM 4855 C CA . ASP A 1 618 ? 39.583 -3.166 -7.908 1.00 97.50 618 ASP A CA 1
ATOM 4856 C C . ASP A 1 618 ? 40.171 -3.123 -9.318 1.00 97.50 618 ASP A C 1
ATOM 4858 O O . ASP A 1 618 ? 41.186 -2.458 -9.537 1.00 97.50 618 ASP A O 1
ATOM 4862 N N . TRP A 1 619 ? 39.503 -3.726 -10.301 1.00 97.88 619 TRP A N 1
ATOM 4863 C CA . TRP A 1 619 ? 40.066 -3.881 -11.642 1.00 97.88 619 TRP A CA 1
ATOM 4864 C C . TRP A 1 619 ? 39.118 -3.539 -12.788 1.00 97.88 619 TRP A C 1
ATOM 4866 O O . TRP A 1 619 ? 39.589 -3.054 -13.815 1.00 97.88 619 TRP A O 1
ATOM 4876 N N . ALA A 1 620 ? 37.808 -3.741 -12.636 1.00 98.62 620 ALA A N 1
ATOM 4877 C CA . ALA A 1 620 ? 36.853 -3.415 -13.688 1.00 98.62 620 ALA A CA 1
ATOM 4878 C C . ALA A 1 620 ? 36.645 -1.896 -13.748 1.00 98.62 620 ALA A C 1
ATOM 4880 O O . ALA A 1 620 ? 36.183 -1.289 -12.779 1.00 98.62 620 ALA A O 1
ATOM 4881 N N . ASP A 1 621 ? 36.969 -1.275 -14.885 1.00 98.81 621 ASP A N 1
ATOM 4882 C CA . ASP A 1 621 ? 36.705 0.147 -15.127 1.00 98.81 621 ASP A CA 1
ATOM 4883 C C . ASP A 1 621 ? 35.195 0.415 -15.179 1.00 98.81 621 ASP A C 1
ATOM 4885 O O . ASP A 1 621 ? 34.708 1.418 -14.651 1.00 98.81 621 ASP A O 1
ATOM 4889 N N . ILE A 1 622 ? 34.460 -0.512 -15.797 1.00 98.81 622 ILE A N 1
ATOM 4890 C CA . ILE A 1 622 ? 33.016 -0.448 -16.001 1.00 98.81 622 ILE A CA 1
ATOM 4891 C C . ILE A 1 622 ? 32.360 -1.711 -15.436 1.00 98.81 622 ILE A C 1
ATOM 4893 O O . ILE A 1 622 ? 32.876 -2.816 -15.593 1.00 98.81 622 ILE A O 1
ATOM 4897 N N . VAL A 1 623 ? 31.191 -1.551 -14.820 1.00 98.81 623 VAL A N 1
ATOM 4898 C CA . VAL A 1 623 ? 30.253 -2.646 -14.512 1.00 98.81 623 VAL A CA 1
ATOM 4899 C C . VAL A 1 623 ? 28.852 -2.286 -14.994 1.00 98.81 623 VAL A C 1
ATOM 4901 O O . VAL A 1 623 ? 28.596 -1.139 -15.364 1.00 98.81 623 VAL A O 1
ATOM 4904 N N . ASN A 1 624 ? 27.924 -3.243 -14.982 1.00 98.69 624 ASN A N 1
ATOM 4905 C CA . ASN A 1 624 ? 26.525 -2.988 -15.312 1.00 98.69 624 ASN A CA 1
ATOM 4906 C C . ASN A 1 624 ? 25.531 -3.500 -14.260 1.00 98.69 624 ASN A C 1
ATOM 4908 O O . ASN A 1 624 ? 25.813 -4.425 -13.496 1.00 98.69 624 ASN A O 1
ATOM 4912 N N . ALA A 1 625 ? 24.349 -2.882 -14.226 1.00 98.62 625 ALA A N 1
ATOM 4913 C CA . ALA A 1 625 ? 23.289 -3.231 -13.285 1.00 98.62 625 ALA A CA 1
ATOM 4914 C C . ALA A 1 625 ? 21.886 -3.158 -13.905 1.00 98.62 625 ALA A C 1
ATOM 4916 O O . ALA A 1 625 ? 21.568 -2.255 -14.685 1.00 98.62 625 ALA A O 1
ATOM 4917 N N . HIS A 1 626 ? 21.031 -4.102 -13.517 1.00 98.31 626 HIS A N 1
ATOM 4918 C CA . HIS A 1 626 ? 19.595 -4.029 -13.749 1.00 98.31 626 HIS A CA 1
ATOM 4919 C C . HIS A 1 626 ? 18.961 -3.004 -12.812 1.00 98.31 626 HIS A C 1
ATOM 4921 O O . HIS A 1 626 ? 19.317 -2.899 -11.642 1.00 98.31 626 HIS A O 1
ATOM 4927 N N . THR A 1 627 ? 17.948 -2.292 -13.297 1.00 96.69 627 THR A N 1
ATOM 4928 C CA . THR A 1 627 ? 17.221 -1.298 -12.493 1.00 96.69 627 THR A CA 1
ATOM 4929 C C . THR A 1 627 ? 15.981 -1.872 -11.813 1.00 96.69 627 THR A C 1
ATOM 4931 O O . THR A 1 627 ? 15.249 -1.134 -11.156 1.00 96.69 627 THR A O 1
ATOM 4934 N N . VAL A 1 628 ? 15.739 -3.183 -11.947 1.00 97.00 628 VAL A N 1
ATOM 4935 C CA . VAL A 1 628 ? 14.589 -3.865 -11.335 1.00 97.00 628 VAL A CA 1
ATOM 4936 C C . VAL A 1 628 ? 14.497 -3.683 -9.808 1.00 97.00 628 VAL A C 1
ATOM 4938 O O . VAL A 1 628 ? 13.379 -3.473 -9.338 1.00 97.00 628 VAL A O 1
ATOM 4941 N N . PRO A 1 629 ? 15.595 -3.645 -9.017 1.00 96.31 629 PRO A N 1
ATOM 4942 C CA . PRO A 1 629 ? 15.500 -3.461 -7.562 1.00 96.31 629 PRO A CA 1
ATOM 4943 C C . PRO A 1 629 ? 15.229 -2.009 -7.131 1.00 96.31 629 PRO A C 1
ATOM 4945 O O . PRO A 1 629 ? 15.076 -1.736 -5.942 1.00 96.31 629 PRO A O 1
ATOM 4948 N N . GLY A 1 630 ? 15.186 -1.061 -8.073 1.00 95.00 630 GLY A N 1
ATOM 4949 C CA . GLY A 1 630 ? 15.068 0.368 -7.789 1.00 95.00 630 GLY A CA 1
ATOM 4950 C C . GLY A 1 630 ? 16.417 1.068 -7.556 1.00 95.00 630 GLY A C 1
ATOM 4951 O O . GLY A 1 630 ? 17.473 0.443 -7.645 1.00 95.00 630 GLY A O 1
ATOM 4952 N N . PRO A 1 631 ? 16.412 2.379 -7.244 1.00 95.94 631 PRO A N 1
ATOM 4953 C CA . PRO A 1 631 ? 17.618 3.216 -7.253 1.00 95.94 631 PRO A CA 1
ATOM 4954 C C . PRO A 1 631 ? 18.666 2.833 -6.196 1.00 95.94 631 PRO A C 1
ATOM 4956 O O . PRO A 1 631 ? 19.839 3.164 -6.358 1.00 95.94 631 PRO A O 1
ATOM 4959 N N . GLY A 1 632 ? 18.283 2.098 -5.145 1.00 95.94 632 GLY A N 1
ATOM 4960 C CA . GLY A 1 632 ? 19.205 1.664 -4.091 1.00 95.94 632 GLY A CA 1
ATOM 4961 C C . GLY A 1 632 ? 20.365 0.799 -4.599 1.00 95.94 632 GLY A C 1
ATOM 4962 O O . GLY A 1 632 ? 21.442 0.834 -4.008 1.00 95.94 632 GLY A O 1
ATOM 4963 N N . ILE A 1 633 ? 20.189 0.077 -5.715 1.00 98.38 633 ILE A N 1
ATOM 4964 C CA . ILE A 1 633 ? 21.277 -0.678 -6.354 1.00 98.38 633 ILE A CA 1
ATOM 4965 C C . ILE A 1 633 ? 22.408 0.245 -6.834 1.00 98.38 633 ILE A C 1
ATOM 4967 O O . ILE A 1 633 ? 23.585 -0.054 -6.638 1.00 98.38 633 ILE A O 1
ATOM 4971 N N . ILE A 1 634 ? 22.052 1.406 -7.396 1.00 98.56 634 ILE A N 1
ATOM 4972 C CA . ILE A 1 634 ? 23.009 2.412 -7.863 1.00 98.56 634 ILE A CA 1
ATOM 4973 C C . ILE A 1 634 ? 23.729 3.005 -6.659 1.00 98.56 634 ILE A C 1
ATOM 4975 O O . ILE A 1 634 ? 24.950 3.093 -6.681 1.00 98.56 634 ILE A O 1
ATOM 4979 N N . SER A 1 635 ? 22.999 3.347 -5.591 1.00 97.88 635 SER A N 1
ATOM 4980 C CA . SER A 1 635 ? 23.593 3.874 -4.357 1.00 97.88 635 SER A CA 1
ATOM 4981 C C . SER A 1 635 ? 24.637 2.918 -3.769 1.00 97.88 635 SER A C 1
ATOM 4983 O O . SER A 1 635 ? 25.753 3.345 -3.486 1.00 97.88 635 SER A O 1
ATOM 4985 N N . GLY A 1 636 ? 24.316 1.623 -3.668 1.00 97.81 636 GLY A N 1
ATOM 4986 C CA . GLY A 1 636 ? 25.234 0.615 -3.130 1.00 97.81 636 GLY A CA 1
ATOM 4987 C C . GLY A 1 636 ? 26.507 0.435 -3.961 1.00 97.81 636 GLY A C 1
ATOM 4988 O O . GLY A 1 636 ? 27.607 0.410 -3.413 1.00 97.81 636 GLY A O 1
ATOM 4989 N N . LEU A 1 637 ? 26.382 0.368 -5.292 1.00 98.56 637 LEU A N 1
ATOM 4990 C CA . LEU A 1 637 ? 27.541 0.281 -6.191 1.00 98.56 637 LEU A CA 1
ATOM 4991 C C . LEU A 1 637 ? 28.372 1.574 -6.187 1.00 98.56 637 LEU A C 1
ATOM 4993 O O . LEU A 1 637 ? 29.602 1.524 -6.239 1.00 98.56 637 LEU A O 1
ATOM 4997 N N . LYS A 1 638 ? 27.705 2.729 -6.097 1.00 98.00 638 LYS A N 1
ATOM 4998 C CA . LYS A 1 638 ? 28.324 4.059 -6.110 1.00 98.00 638 LYS A CA 1
ATOM 4999 C C . LYS A 1 638 ? 29.213 4.303 -4.896 1.00 98.00 638 LYS A C 1
ATOM 5001 O O . LYS A 1 638 ? 30.272 4.905 -5.061 1.00 98.00 638 LYS A O 1
ATOM 5006 N N . GLU A 1 639 ? 28.835 3.807 -3.715 1.00 97.44 639 GLU A N 1
ATOM 5007 C CA . GLU A 1 639 ? 29.645 3.932 -2.490 1.00 97.44 639 GLU A CA 1
ATOM 5008 C C . GLU A 1 639 ? 31.079 3.411 -2.664 1.00 97.44 639 GLU A C 1
ATOM 5010 O O . GLU A 1 639 ? 32.011 3.989 -2.107 1.00 97.44 639 GLU A O 1
ATOM 5015 N N . VAL A 1 640 ? 31.256 2.362 -3.470 1.00 96.75 640 VAL A N 1
ATOM 5016 C CA . VAL A 1 640 ? 32.559 1.736 -3.739 1.00 96.75 640 VAL A CA 1
ATOM 5017 C C . VAL A 1 640 ? 33.161 2.279 -5.035 1.00 96.75 640 VAL A C 1
ATOM 5019 O O . VAL A 1 640 ? 34.312 2.714 -5.076 1.00 96.75 640 VAL A O 1
ATOM 5022 N N . GLY A 1 641 ? 32.380 2.262 -6.118 1.00 97.12 641 GLY A N 1
ATOM 5023 C CA . GLY A 1 641 ? 32.877 2.529 -7.465 1.00 97.12 641 GLY A CA 1
ATOM 5024 C C . GLY A 1 641 ? 33.287 3.979 -7.692 1.00 97.12 641 GLY A C 1
ATOM 5025 O O . GLY A 1 641 ? 34.270 4.232 -8.387 1.00 97.12 641 GLY A O 1
ATOM 5026 N N . MET A 1 642 ? 32.591 4.940 -7.078 1.00 94.31 642 MET A N 1
ATOM 5027 C CA . MET A 1 642 ? 32.869 6.360 -7.302 1.00 94.31 642 MET A CA 1
ATOM 5028 C C . MET A 1 642 ? 34.245 6.766 -6.760 1.00 94.31 642 MET A C 1
ATOM 5030 O O . MET A 1 642 ? 34.978 7.490 -7.431 1.00 94.31 642 MET A O 1
ATOM 5034 N N . GLN A 1 643 ? 34.639 6.242 -5.594 1.00 93.44 643 GLN A N 1
ATOM 5035 C CA . GLN A 1 643 ? 35.953 6.508 -4.988 1.00 93.44 643 GLN A CA 1
ATOM 5036 C C . GLN A 1 643 ? 37.108 5.959 -5.838 1.00 93.44 643 GLN A C 1
ATOM 5038 O O . GLN A 1 643 ? 38.202 6.516 -5.842 1.00 93.44 643 GLN A O 1
ATOM 5043 N N . LYS A 1 644 ? 36.844 4.885 -6.590 1.00 95.81 644 LYS A N 1
ATOM 5044 C CA . LYS A 1 644 ? 37.795 4.234 -7.500 1.00 95.81 644 LYS A CA 1
ATOM 5045 C C . LYS A 1 644 ? 37.694 4.757 -8.943 1.00 95.81 644 LYS A C 1
ATOM 5047 O O . LYS A 1 644 ? 38.333 4.213 -9.836 1.00 95.81 644 LYS A O 1
ATOM 5052 N N . GLY A 1 645 ? 36.887 5.797 -9.185 1.00 96.25 645 GLY A N 1
ATOM 5053 C CA . GLY A 1 645 ? 36.713 6.421 -10.500 1.00 96.25 645 GLY A CA 1
ATOM 5054 C C . GLY A 1 645 ? 35.989 5.556 -11.537 1.00 96.25 645 GLY A C 1
ATOM 5055 O O . GLY A 1 645 ? 36.157 5.797 -12.732 1.00 96.25 645 GLY A O 1
ATOM 5056 N N . ARG A 1 646 ? 35.213 4.554 -11.105 1.00 98.19 646 ARG A N 1
ATOM 5057 C CA . ARG A 1 646 ? 34.539 3.571 -11.973 1.00 98.19 646 ARG A CA 1
ATOM 5058 C C . ARG A 1 646 ? 33.277 4.132 -12.627 1.00 98.19 646 ARG A C 1
ATOM 5060 O O . ARG A 1 646 ? 32.714 5.128 -12.164 1.00 98.19 646 ARG A O 1
ATOM 5067 N N . GLY A 1 647 ? 32.838 3.477 -13.699 1.00 98.31 647 GLY A N 1
ATOM 5068 C CA . GLY A 1 647 ? 31.590 3.779 -14.399 1.00 98.31 647 GLY A CA 1
ATOM 5069 C C . GLY A 1 647 ? 30.550 2.665 -14.272 1.00 98.31 647 GLY A C 1
ATOM 5070 O O . GLY A 1 647 ? 30.887 1.481 -14.268 1.00 98.31 647 GLY A O 1
ATOM 5071 N N . LEU A 1 648 ? 29.275 3.046 -14.211 1.00 98.69 648 LEU A N 1
ATOM 5072 C CA . LEU A 1 648 ? 28.143 2.119 -14.231 1.00 98.69 648 LEU A CA 1
ATOM 5073 C C . LEU A 1 648 ? 27.338 2.255 -15.530 1.00 98.69 648 LEU A C 1
ATOM 5075 O O . LEU A 1 648 ? 26.939 3.359 -15.900 1.00 98.69 648 LEU A O 1
ATOM 5079 N N . LEU A 1 649 ? 27.050 1.134 -16.189 1.00 98.69 649 LEU A N 1
ATOM 5080 C CA . LEU A 1 649 ? 26.067 1.048 -17.272 1.00 98.69 649 LEU A CA 1
ATOM 5081 C C . LEU A 1 649 ? 24.750 0.470 -16.749 1.00 98.69 649 LEU A C 1
ATOM 5083 O O . LEU A 1 649 ? 24.742 -0.557 -16.069 1.00 98.69 649 LEU A O 1
ATOM 5087 N N . LEU A 1 650 ? 23.618 1.079 -17.091 1.00 98.31 650 LEU A N 1
ATOM 5088 C CA . LEU A 1 650 ? 22.310 0.503 -16.762 1.00 98.31 650 LEU A CA 1
ATOM 5089 C C . LEU A 1 650 ? 21.792 -0.358 -17.914 1.00 98.31 650 LEU A C 1
ATOM 5091 O O . LEU A 1 650 ? 21.861 0.041 -19.076 1.00 98.31 650 LEU A O 1
ATOM 5095 N N . LEU A 1 651 ? 21.244 -1.534 -17.600 1.00 96.75 651 LEU A N 1
ATOM 5096 C CA . LEU A 1 651 ? 20.519 -2.347 -18.579 1.00 96.75 651 LEU A CA 1
ATOM 5097 C C . LEU A 1 651 ? 19.108 -1.775 -18.750 1.00 96.75 651 LEU A C 1
ATOM 5099 O O . LEU A 1 651 ? 18.199 -2.149 -18.004 1.00 96.75 651 LEU A O 1
ATOM 5103 N N . ALA A 1 652 ? 18.963 -0.836 -19.689 1.00 88.12 652 ALA A N 1
ATOM 5104 C CA . ALA A 1 652 ? 17.719 -0.113 -19.965 1.00 88.12 652 ALA A CA 1
ATOM 5105 C C . ALA A 1 652 ? 16.868 -0.778 -21.062 1.00 88.12 652 ALA A C 1
ATOM 5107 O O . ALA A 1 652 ? 15.641 -0.697 -21.014 1.00 88.12 652 ALA A O 1
ATOM 5108 N N . GLU A 1 653 ? 17.514 -1.475 -21.998 1.00 88.06 653 GLU A N 1
ATOM 5109 C CA . GLU A 1 653 ? 16.892 -2.414 -22.938 1.00 88.06 653 GLU A CA 1
ATOM 5110 C C . GLU A 1 653 ? 17.741 -3.698 -22.995 1.00 88.06 653 GLU A C 1
ATOM 5112 O O . GLU A 1 653 ? 18.900 -3.715 -22.568 1.00 88.06 653 GLU A O 1
ATOM 5117 N N . MET A 1 654 ? 17.184 -4.791 -23.521 1.00 82.25 654 MET A N 1
ATOM 5118 C CA . MET A 1 654 ? 17.929 -6.034 -23.738 1.00 82.25 654 MET A CA 1
ATOM 5119 C C . MET A 1 654 ? 17.666 -6.616 -25.128 1.00 82.25 654 MET A C 1
ATOM 5121 O O . MET A 1 654 ? 16.608 -6.416 -25.716 1.00 82.25 654 MET A O 1
ATOM 5125 N N . SER A 1 655 ? 18.648 -7.358 -25.642 1.00 75.50 655 SER A N 1
ATOM 5126 C CA . SER A 1 655 ? 18.594 -7.980 -26.970 1.00 75.50 655 SER A CA 1
ATOM 5127 C C . SER A 1 655 ? 17.822 -9.309 -27.083 1.00 75.50 655 SER A C 1
ATOM 5129 O O . SER A 1 655 ? 17.368 -9.592 -28.193 1.00 75.50 655 SER A O 1
ATOM 5131 N N . PRO A 1 656 ? 17.649 -10.136 -26.027 1.00 75.50 656 PRO A N 1
ATOM 5132 C CA . PRO A 1 656 ? 16.895 -11.381 -26.150 1.00 75.50 656 PRO A CA 1
ATOM 5133 C C . PRO A 1 656 ? 15.406 -11.157 -26.433 1.00 75.50 656 PRO A C 1
ATOM 5135 O O . PRO A 1 656 ? 14.792 -10.201 -25.942 1.00 75.50 656 PRO A O 1
ATOM 5138 N N . GLU A 1 657 ? 14.818 -12.078 -27.193 1.00 74.06 657 GLU A N 1
ATOM 5139 C CA . GLU A 1 657 ? 13.374 -12.130 -27.430 1.00 74.06 657 GLU A CA 1
ATOM 5140 C C . GLU A 1 657 ? 12.593 -12.307 -26.112 1.00 74.06 657 GLU A C 1
ATOM 5142 O O . GLU A 1 657 ? 13.004 -13.051 -25.222 1.00 74.06 657 GLU A O 1
ATOM 5147 N N . GLY A 1 658 ? 11.466 -11.599 -25.968 1.00 76.69 658 GLY A N 1
ATOM 5148 C CA . GLY A 1 658 ? 10.608 -11.677 -24.776 1.00 76.69 658 GLY A CA 1
ATOM 5149 C C . GLY A 1 658 ? 11.140 -10.948 -23.535 1.00 76.69 658 GLY A C 1
ATOM 5150 O O . GLY A 1 658 ? 10.635 -11.172 -22.434 1.00 76.69 658 GLY A O 1
ATOM 5151 N N . ASN A 1 659 ? 12.156 -10.089 -23.676 1.00 84.31 659 ASN A N 1
ATOM 5152 C CA . ASN A 1 659 ? 12.682 -9.324 -22.548 1.00 84.31 659 ASN A CA 1
ATOM 5153 C C . ASN A 1 659 ? 11.646 -8.343 -21.966 1.00 84.31 659 ASN A C 1
ATOM 5155 O O . ASN A 1 659 ? 10.823 -7.772 -22.677 1.00 84.31 659 ASN A O 1
ATOM 5159 N N . LEU A 1 660 ? 11.731 -8.122 -20.652 1.00 89.12 660 LEU A N 1
ATOM 5160 C CA . LEU A 1 660 ? 10.833 -7.228 -19.909 1.00 89.12 660 LEU A CA 1
ATOM 5161 C C . LEU A 1 660 ? 11.383 -5.799 -19.774 1.00 89.12 660 LEU A C 1
ATOM 5163 O O . LEU A 1 660 ? 10.756 -4.954 -19.137 1.00 89.12 660 LEU A O 1
ATOM 5167 N N . ALA A 1 661 ? 12.564 -5.525 -20.335 1.00 89.25 661 ALA A N 1
ATOM 5168 C CA . ALA A 1 661 ? 13.223 -4.227 -20.257 1.00 89.25 661 ALA A CA 1
ATOM 5169 C C . ALA A 1 661 ? 12.692 -3.289 -21.354 1.00 89.25 661 ALA A C 1
ATOM 5171 O O . ALA A 1 661 ? 13.431 -2.860 -22.236 1.00 89.25 661 ALA A O 1
ATOM 5172 N N . THR A 1 662 ? 11.386 -3.022 -21.317 1.00 86.75 662 THR A N 1
ATOM 5173 C CA . THR A 1 662 ? 10.663 -2.237 -22.326 1.00 86.75 662 THR A CA 1
ATOM 5174 C C . THR A 1 662 ? 9.772 -1.173 -21.675 1.00 86.75 662 THR A C 1
ATOM 5176 O O . THR A 1 662 ? 9.479 -1.219 -20.476 1.00 86.75 662 THR A O 1
ATOM 5179 N N . GLY A 1 663 ? 9.343 -0.179 -22.461 1.00 90.44 663 GLY A N 1
ATOM 5180 C CA . GLY A 1 663 ? 8.350 0.820 -22.049 1.00 90.44 663 GLY A CA 1
ATOM 5181 C C . GLY A 1 663 ? 8.701 1.537 -20.739 1.00 90.44 663 GLY A C 1
ATOM 5182 O O . GLY A 1 663 ? 9.742 2.188 -20.628 1.00 90.44 663 GLY A O 1
ATOM 5183 N N . ASP A 1 664 ? 7.827 1.407 -19.738 1.00 88.75 664 ASP A N 1
ATOM 5184 C CA . ASP A 1 664 ? 7.964 2.043 -18.422 1.00 88.75 664 ASP A CA 1
ATOM 5185 C C . ASP A 1 664 ? 9.227 1.613 -17.662 1.00 88.75 664 ASP A C 1
ATOM 5187 O O . ASP A 1 664 ? 9.776 2.414 -16.899 1.00 88.75 664 ASP A O 1
ATOM 5191 N N . TYR A 1 665 ? 9.700 0.374 -17.852 1.00 94.50 665 TYR A N 1
ATOM 5192 C CA . TYR A 1 665 ? 10.963 -0.069 -17.259 1.00 94.50 665 TYR A CA 1
ATOM 5193 C C . TYR A 1 665 ? 12.107 0.795 -17.793 1.00 94.50 665 TYR A C 1
ATOM 5195 O O . TYR A 1 665 ? 12.811 1.422 -17.003 1.00 94.50 665 TYR A O 1
ATOM 5203 N N . THR A 1 666 ? 12.220 0.904 -19.122 1.00 92.69 666 THR A N 1
ATOM 5204 C CA . THR A 1 666 ? 13.255 1.696 -19.793 1.00 92.69 666 THR A CA 1
ATOM 5205 C C . THR A 1 666 ? 13.195 3.147 -19.331 1.00 92.69 666 THR A C 1
ATOM 5207 O O . THR A 1 666 ? 14.205 3.679 -18.885 1.00 92.69 666 THR A O 1
ATOM 5210 N N . GLN A 1 667 ? 12.010 3.769 -19.314 1.00 91.38 667 GLN A N 1
ATOM 5211 C CA . GLN A 1 667 ? 11.848 5.159 -18.862 1.00 91.38 667 GLN A CA 1
ATOM 5212 C C . GLN A 1 667 ? 12.320 5.379 -17.417 1.00 91.38 667 GLN A C 1
ATOM 5214 O O . GLN A 1 667 ? 12.972 6.380 -17.113 1.00 91.38 667 GLN A O 1
ATOM 5219 N N . LYS A 1 668 ? 12.050 4.429 -16.514 1.00 92.50 668 LYS A N 1
ATOM 5220 C CA . LYS A 1 668 ? 12.563 4.486 -15.138 1.00 92.50 668 LYS A CA 1
ATOM 5221 C C . LY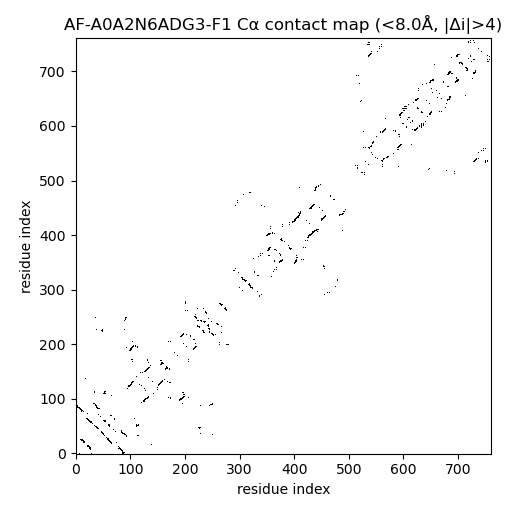S A 1 668 ? 14.080 4.314 -15.089 1.00 92.50 668 LYS A C 1
ATOM 5223 O O . LYS A 1 668 ? 14.722 5.023 -14.318 1.00 92.50 668 LYS A O 1
ATOM 5228 N N . SER A 1 669 ? 14.658 3.431 -15.905 1.00 95.69 669 SER A N 1
ATOM 5229 C CA . SER A 1 669 ? 16.115 3.281 -16.013 1.00 95.69 669 SER A CA 1
ATOM 5230 C C . SER A 1 669 ? 16.784 4.572 -16.487 1.00 95.69 669 SER A C 1
ATOM 5232 O O . SER A 1 669 ? 17.794 4.974 -15.912 1.00 95.69 669 SER A O 1
ATOM 5234 N N . LEU A 1 670 ? 16.199 5.253 -17.480 1.00 96.19 670 LEU A N 1
ATOM 5235 C CA . LEU A 1 670 ? 16.695 6.543 -17.972 1.00 96.19 670 LEU A CA 1
ATOM 5236 C C . LEU A 1 670 ? 16.682 7.593 -16.873 1.00 96.19 670 LEU A C 1
ATOM 5238 O O . LEU A 1 670 ? 17.700 8.234 -16.622 1.00 96.19 670 LEU A O 1
ATOM 5242 N N . LYS A 1 671 ? 15.568 7.697 -16.145 1.00 94.69 671 LYS A N 1
ATOM 5243 C CA . LYS A 1 671 ? 15.461 8.650 -15.044 1.00 94.69 671 LYS A CA 1
ATOM 5244 C C . LYS A 1 671 ? 16.496 8.384 -13.945 1.00 94.69 671 LYS A C 1
ATOM 5246 O O . LYS A 1 671 ? 17.130 9.314 -13.454 1.00 94.69 671 LYS A O 1
ATOM 5251 N N . MET A 1 672 ? 16.713 7.116 -13.590 1.00 97.19 672 MET A N 1
ATOM 5252 C CA . MET A 1 672 ? 17.739 6.739 -12.614 1.00 97.19 672 MET A CA 1
ATOM 5253 C C . MET A 1 672 ? 19.156 7.102 -13.076 1.00 97.19 672 MET A C 1
ATOM 5255 O O . MET A 1 672 ? 19.965 7.515 -12.246 1.00 97.19 672 MET A O 1
ATOM 5259 N N . ALA A 1 673 ? 19.459 6.970 -14.371 1.00 97.12 673 ALA A N 1
ATOM 5260 C CA . ALA A 1 673 ? 20.737 7.403 -14.930 1.00 97.12 673 ALA A CA 1
ATOM 5261 C C . ALA A 1 673 ? 20.902 8.925 -14.858 1.00 97.12 673 ALA A C 1
ATOM 5263 O O . ALA A 1 673 ? 21.931 9.406 -14.388 1.00 97.12 673 ALA A O 1
ATOM 5264 N N . GLU A 1 674 ? 19.880 9.685 -15.264 1.00 95.12 674 GLU A N 1
ATOM 5265 C CA . GLU A 1 674 ? 19.897 11.150 -15.212 1.00 95.12 674 GLU A CA 1
ATOM 5266 C C . GLU A 1 674 ? 20.110 11.693 -13.796 1.00 95.12 674 GLU A C 1
ATOM 5268 O O . GLU A 1 674 ? 20.814 12.687 -13.617 1.00 95.12 674 GLU A O 1
ATOM 5273 N N . ASP A 1 675 ? 19.544 11.022 -12.794 1.00 95.69 675 ASP A N 1
ATOM 5274 C CA . ASP A 1 675 ? 19.684 11.396 -11.387 1.00 95.69 675 ASP A CA 1
ATOM 5275 C C . ASP A 1 675 ? 21.059 11.013 -10.792 1.00 95.69 675 ASP A C 1
ATOM 5277 O O . ASP A 1 675 ? 21.386 11.440 -9.686 1.00 95.69 675 ASP A O 1
ATOM 5281 N N . ASN A 1 676 ? 21.882 10.229 -11.505 1.00 96.69 676 ASN A N 1
ATOM 5282 C CA . ASN A 1 676 ? 23.164 9.692 -11.023 1.00 96.69 676 ASN A CA 1
ATOM 5283 C C . ASN A 1 676 ? 24.316 9.842 -12.044 1.00 96.69 676 ASN A C 1
ATOM 5285 O O . ASN A 1 676 ? 25.192 8.979 -12.119 1.00 96.69 676 ASN A O 1
ATOM 5289 N N . LYS A 1 677 ? 24.337 10.936 -12.819 1.00 93.25 677 LYS A N 1
ATOM 5290 C CA . LYS A 1 677 ? 25.309 11.216 -13.909 1.00 93.25 677 LYS A CA 1
ATOM 5291 C C . LYS A 1 677 ? 26.789 11.238 -13.510 1.00 93.25 677 LYS A C 1
ATOM 5293 O O . LYS A 1 677 ? 27.669 11.187 -14.361 1.00 93.25 677 LYS A O 1
ATOM 5298 N N . ASP A 1 678 ? 27.087 11.364 -12.225 1.00 92.62 678 ASP A N 1
ATOM 5299 C CA . ASP A 1 678 ? 28.451 11.321 -11.697 1.00 92.62 678 ASP A CA 1
ATOM 5300 C C . ASP A 1 678 ? 29.036 9.898 -11.664 1.00 92.62 678 ASP A C 1
ATOM 5302 O O . ASP A 1 678 ? 30.255 9.724 -11.736 1.00 92.62 678 ASP A O 1
ATOM 5306 N N . PHE A 1 679 ? 28.177 8.876 -11.612 1.00 97.88 679 PHE A N 1
ATOM 5307 C CA . PHE A 1 679 ? 28.575 7.468 -11.557 1.00 97.88 679 PHE A CA 1
ATOM 5308 C C . PHE A 1 679 ? 28.023 6.626 -12.717 1.00 97.88 679 PHE A C 1
ATOM 5310 O O . PHE A 1 679 ? 28.727 5.759 -13.238 1.00 97.88 679 PHE A O 1
ATOM 5317 N N . VAL A 1 680 ? 26.787 6.885 -13.151 1.00 98.31 680 VAL A N 1
ATOM 5318 C CA . VAL A 1 680 ? 26.180 6.227 -14.313 1.00 98.31 680 VAL A CA 1
ATOM 5319 C C . VAL A 1 680 ? 26.706 6.878 -15.586 1.00 98.31 680 VAL A C 1
ATOM 5321 O O . VAL A 1 680 ? 26.453 8.052 -15.837 1.00 98.31 680 VAL A O 1
ATOM 5324 N N . VAL A 1 681 ? 27.432 6.106 -16.394 1.00 97.88 681 VAL A N 1
ATOM 5325 C CA . VAL A 1 681 ? 28.117 6.586 -17.607 1.00 97.88 681 VAL A CA 1
ATOM 5326 C C . VAL A 1 681 ? 27.371 6.250 -18.894 1.00 97.88 681 VAL A C 1
ATOM 5328 O O . VAL A 1 681 ? 27.757 6.710 -19.965 1.00 97.88 681 VAL A O 1
ATOM 5331 N N . GLY A 1 682 ? 26.309 5.445 -18.824 1.00 97.69 682 GLY A N 1
ATOM 5332 C CA . GLY A 1 682 ? 25.573 5.054 -20.018 1.00 97.69 682 GLY A CA 1
ATOM 5333 C C . GLY A 1 682 ? 24.689 3.827 -19.853 1.00 97.69 682 GLY A C 1
ATOM 5334 O O . GLY A 1 682 ? 24.278 3.474 -18.745 1.00 97.69 682 GLY A O 1
ATOM 5335 N N . PHE A 1 683 ? 24.414 3.170 -20.978 1.00 98.06 683 PHE A N 1
ATOM 5336 C CA . PHE A 1 683 ? 23.426 2.102 -21.072 1.00 98.06 683 PHE A CA 1
ATOM 5337 C C . PHE A 1 683 ? 23.933 0.897 -21.860 1.00 98.06 683 PHE A C 1
ATOM 5339 O O . PHE A 1 683 ? 24.628 1.041 -22.867 1.00 98.06 683 PHE A O 1
ATOM 5346 N N . ILE A 1 684 ? 23.490 -0.288 -21.437 1.00 96.62 684 ILE A N 1
ATOM 5347 C CA . ILE A 1 684 ? 23.300 -1.417 -22.348 1.00 96.62 684 ILE A CA 1
ATOM 5348 C C . ILE A 1 684 ? 21.907 -1.251 -22.962 1.00 96.62 684 ILE A C 1
ATOM 5350 O O . ILE A 1 684 ? 20.916 -1.170 -22.229 1.00 96.62 684 ILE A O 1
ATOM 5354 N N . THR A 1 685 ? 21.842 -1.132 -24.286 1.00 94.75 685 THR A N 1
ATOM 5355 C CA . THR A 1 685 ? 20.622 -0.747 -25.016 1.00 94.75 685 THR A CA 1
ATOM 5356 C C . THR A 1 685 ? 20.626 -1.289 -26.450 1.00 94.75 685 THR A C 1
ATOM 5358 O O . THR A 1 685 ? 21.638 -1.831 -26.885 1.00 94.75 685 THR A O 1
ATOM 5361 N N . MET A 1 686 ? 19.515 -1.165 -27.186 1.00 89.38 686 MET A N 1
ATOM 5362 C CA . MET A 1 686 ? 19.436 -1.497 -28.616 1.00 89.38 686 MET A CA 1
ATOM 5363 C C . MET A 1 686 ? 19.442 -0.264 -29.527 1.00 89.38 686 MET A C 1
ATOM 5365 O O . MET A 1 686 ? 19.517 -0.403 -30.748 1.00 89.38 686 MET A O 1
ATOM 5369 N N . LYS A 1 687 ? 19.324 0.933 -28.950 1.00 90.56 687 LYS A N 1
ATOM 5370 C CA . LYS A 1 687 ? 19.340 2.231 -29.639 1.00 90.56 687 LYS A CA 1
ATOM 5371 C C . LYS A 1 687 ? 19.696 3.353 -28.669 1.00 90.56 687 LYS A C 1
ATOM 5373 O O . LYS A 1 687 ? 19.655 3.161 -27.454 1.00 90.56 687 LYS A O 1
ATOM 5378 N N . LYS A 1 688 ? 19.991 4.540 -29.190 1.00 93.56 688 LYS A N 1
ATOM 5379 C CA . LYS A 1 688 ? 20.117 5.756 -28.386 1.00 93.56 688 LYS A CA 1
ATOM 5380 C C . LYS A 1 688 ? 18.824 6.018 -27.614 1.00 93.56 688 LYS A C 1
ATOM 5382 O O . LYS A 1 688 ? 17.736 6.019 -28.189 1.00 93.56 688 LYS A O 1
ATOM 5387 N N . LEU A 1 689 ? 18.963 6.223 -26.304 1.00 88.94 689 LEU A N 1
ATOM 5388 C CA . LEU A 1 689 ? 17.822 6.428 -25.408 1.00 88.94 689 LEU A CA 1
ATOM 5389 C C . LEU A 1 689 ? 17.675 7.868 -24.906 1.00 88.94 689 LEU A C 1
ATOM 5391 O O . LEU A 1 689 ? 16.565 8.280 -24.585 1.00 88.94 689 LEU A O 1
ATOM 5395 N N . LEU A 1 690 ? 18.775 8.620 -24.828 1.00 91.00 690 LEU A N 1
ATOM 5396 C CA . LEU A 1 690 ? 18.806 10.012 -24.375 1.00 91.00 690 LEU A CA 1
ATOM 5397 C C . LEU A 1 690 ? 19.634 10.859 -25.341 1.00 91.00 690 LEU A C 1
ATOM 5399 O O . LEU A 1 690 ? 20.642 10.394 -25.874 1.00 91.00 690 LEU A O 1
ATOM 5403 N N . ASP A 1 691 ? 19.229 12.116 -25.519 1.00 89.19 691 ASP A N 1
ATOM 5404 C CA . ASP A 1 691 ? 19.972 13.104 -26.313 1.00 89.19 691 ASP A CA 1
ATOM 5405 C C . ASP A 1 691 ? 21.147 13.734 -25.561 1.00 89.19 691 ASP A C 1
ATOM 5407 O O . ASP A 1 691 ? 21.961 14.431 -26.164 1.00 89.19 691 ASP A O 1
ATOM 5411 N N . ASP A 1 692 ? 21.266 13.473 -24.257 1.00 91.88 692 ASP A N 1
ATOM 5412 C CA . ASP A 1 692 ? 22.400 13.922 -23.461 1.00 91.88 692 ASP A CA 1
ATOM 5413 C C . ASP A 1 692 ? 23.697 13.233 -23.941 1.00 91.88 692 ASP A C 1
ATOM 5415 O O . ASP A 1 692 ? 23.846 12.013 -23.799 1.00 91.88 692 ASP A O 1
ATOM 5419 N N . PRO A 1 693 ? 24.663 13.996 -24.482 1.00 90.94 693 PRO A N 1
ATOM 5420 C CA . PRO A 1 693 ? 25.873 13.448 -25.089 1.00 90.94 693 PRO A CA 1
ATOM 5421 C C . PRO A 1 693 ? 26.862 12.862 -24.069 1.00 90.94 693 PRO A C 1
ATOM 5423 O O . PRO A 1 693 ? 27.872 12.276 -24.472 1.00 90.94 693 PRO A O 1
ATOM 5426 N N . THR A 1 694 ? 26.610 13.017 -22.766 1.00 93.50 694 THR A N 1
ATOM 5427 C CA . THR A 1 694 ? 27.457 12.465 -21.700 1.00 93.50 694 THR A CA 1
ATOM 5428 C C . THR A 1 694 ? 27.231 10.973 -21.459 1.00 93.50 694 THR A C 1
ATOM 5430 O O . THR A 1 694 ? 28.120 10.310 -20.927 1.00 93.50 694 THR A O 1
ATOM 5433 N N . PHE A 1 695 ? 26.092 10.420 -21.894 1.00 97.12 695 PHE A N 1
ATOM 5434 C CA . PHE A 1 695 ? 25.811 8.990 -21.782 1.00 97.12 695 PHE A CA 1
ATOM 5435 C C . PHE A 1 695 ? 26.331 8.209 -22.987 1.00 97.12 695 PHE A C 1
ATOM 5437 O O . PHE A 1 695 ? 26.188 8.633 -24.132 1.00 97.12 695 PHE A O 1
ATOM 5444 N N . ILE A 1 696 ? 26.914 7.041 -22.718 1.00 97.12 696 ILE A N 1
ATOM 5445 C CA . ILE A 1 696 ? 27.477 6.139 -23.725 1.00 97.12 696 ILE A CA 1
ATOM 5446 C C . ILE A 1 696 ? 26.530 4.956 -23.948 1.00 97.12 696 ILE A C 1
ATOM 5448 O O . ILE A 1 696 ? 26.178 4.244 -23.009 1.00 97.12 696 ILE A O 1
ATOM 5452 N N . ASN A 1 697 ? 26.132 4.710 -25.193 1.00 97.31 697 ASN A N 1
ATOM 5453 C CA . ASN A 1 697 ? 25.239 3.601 -25.543 1.00 97.31 697 ASN A CA 1
ATOM 5454 C C . ASN A 1 697 ? 26.042 2.409 -26.082 1.00 97.31 697 ASN A C 1
ATOM 5456 O O . ASN A 1 697 ? 26.699 2.523 -27.120 1.00 97.31 697 ASN A O 1
ATOM 5460 N N . MET A 1 698 ? 25.986 1.261 -25.402 1.00 97.44 698 MET A N 1
ATOM 5461 C CA . MET A 1 698 ? 26.630 0.026 -25.857 1.00 97.44 698 MET A CA 1
ATOM 5462 C C . MET A 1 698 ? 25.587 -1.020 -26.247 1.00 97.44 698 MET A C 1
ATOM 5464 O O . MET A 1 698 ? 24.741 -1.399 -25.436 1.00 97.44 698 MET A O 1
ATOM 5468 N N . THR A 1 699 ? 25.686 -1.521 -27.476 1.00 95.56 699 THR A N 1
ATOM 5469 C CA . THR A 1 699 ? 24.684 -2.422 -28.050 1.00 95.56 699 THR A CA 1
ATOM 5470 C C . THR A 1 699 ? 25.274 -3.810 -28.317 1.00 95.56 699 THR A C 1
ATOM 5472 O O . THR A 1 699 ? 26.176 -3.938 -29.152 1.00 95.56 699 THR A O 1
ATOM 5475 N N . PRO A 1 700 ? 24.797 -4.866 -27.629 1.00 92.25 700 PRO A N 1
ATOM 5476 C CA . PRO A 1 700 ? 25.131 -6.251 -27.941 1.00 92.25 700 PRO A CA 1
ATOM 5477 C C . PRO A 1 700 ? 24.288 -6.798 -29.096 1.00 92.25 700 PRO A C 1
ATOM 5479 O O . PRO A 1 700 ? 23.405 -6.130 -29.626 1.00 92.25 700 PRO A O 1
ATOM 5482 N N . GLY A 1 701 ? 24.557 -8.044 -29.494 1.00 85.31 701 GLY A N 1
ATOM 5483 C CA . GLY A 1 701 ? 23.819 -8.680 -30.585 1.00 85.31 701 GLY A CA 1
ATOM 5484 C C . GLY A 1 701 ? 24.194 -8.097 -31.944 1.00 85.31 701 GLY A C 1
ATOM 5485 O O . GLY A 1 701 ? 23.326 -7.727 -32.728 1.00 85.31 701 GLY A O 1
ATOM 5486 N N . VAL A 1 702 ? 25.494 -8.007 -32.235 1.00 87.75 702 VAL A N 1
ATOM 5487 C CA . VAL A 1 702 ? 25.998 -7.456 -33.502 1.00 87.75 702 VAL A CA 1
ATOM 5488 C C . VAL A 1 702 ? 26.743 -8.518 -34.312 1.00 87.75 702 VAL A C 1
ATOM 5490 O O . VAL A 1 702 ? 27.583 -9.241 -33.774 1.00 87.75 702 VAL A O 1
ATOM 5493 N N . LYS A 1 703 ? 26.438 -8.607 -35.612 1.00 87.81 703 LYS A N 1
ATOM 5494 C CA . LYS A 1 703 ? 27.153 -9.413 -36.620 1.00 87.81 703 LYS A CA 1
ATOM 5495 C C . LYS A 1 703 ? 27.245 -8.647 -37.938 1.00 87.81 703 LYS A C 1
ATOM 5497 O O . LYS A 1 703 ? 26.385 -7.829 -38.231 1.00 87.81 703 LYS A O 1
ATOM 5502 N N . LEU A 1 704 ? 28.240 -8.946 -38.776 1.00 84.25 704 LEU A N 1
ATOM 5503 C CA . LEU A 1 704 ? 28.342 -8.351 -40.123 1.00 84.25 704 LEU A CA 1
ATOM 5504 C C . LEU A 1 704 ? 27.155 -8.703 -41.040 1.00 84.25 704 LEU A C 1
ATOM 5506 O O . LEU A 1 704 ? 26.879 -7.971 -41.985 1.00 84.25 704 LEU A O 1
ATOM 5510 N N . VAL A 1 705 ? 26.441 -9.794 -40.749 1.00 76.38 705 VAL A N 1
ATOM 5511 C CA . VAL A 1 705 ? 25.236 -10.231 -41.468 1.00 76.38 705 VAL A CA 1
ATOM 5512 C C . VAL A 1 705 ? 24.099 -10.416 -40.463 1.00 76.38 705 VAL A C 1
ATOM 5514 O O . VAL A 1 705 ? 24.321 -10.939 -39.368 1.00 76.38 705 VAL A O 1
ATOM 5517 N N . SER A 1 706 ? 22.888 -9.989 -40.826 1.00 64.38 706 SER A N 1
ATOM 5518 C CA . SER A 1 706 ? 21.684 -10.147 -40.004 1.00 64.38 706 SER A CA 1
ATOM 5519 C C . SER A 1 706 ? 21.308 -11.624 -39.804 1.00 64.38 706 SER A C 1
ATOM 5521 O O . SER A 1 706 ? 21.488 -12.456 -40.692 1.00 64.38 706 SER A O 1
ATOM 5523 N N . GLY A 1 707 ? 20.785 -11.962 -38.620 1.00 63.03 707 GLY A N 1
ATOM 5524 C CA . GLY A 1 707 ? 20.371 -13.326 -38.264 1.00 63.03 707 GLY A CA 1
ATOM 5525 C C . GLY A 1 707 ? 20.002 -13.466 -36.782 1.00 63.03 707 GLY A C 1
ATOM 5526 O O . GLY A 1 707 ? 19.934 -12.469 -36.068 1.00 63.03 707 GLY A O 1
ATOM 5527 N N . GLY A 1 708 ? 19.805 -14.696 -36.303 1.00 59.41 708 GLY A N 1
ATOM 5528 C CA . GLY A 1 708 ? 19.598 -15.014 -34.881 1.00 59.41 708 GLY A CA 1
ATOM 5529 C C . GLY A 1 708 ? 20.368 -16.268 -34.457 1.00 59.41 708 GLY A C 1
ATOM 5530 O O . GLY A 1 708 ? 20.949 -16.942 -35.311 1.00 59.41 708 GLY A O 1
ATOM 5531 N N . ASP A 1 709 ? 20.425 -16.569 -33.159 1.00 59.50 709 ASP A N 1
ATOM 5532 C CA . ASP A 1 709 ? 20.877 -17.879 -32.667 1.00 59.50 709 ASP A CA 1
ATOM 5533 C C . ASP A 1 709 ? 19.706 -18.750 -32.181 1.00 59.50 709 ASP A C 1
ATOM 5535 O O . ASP A 1 709 ? 18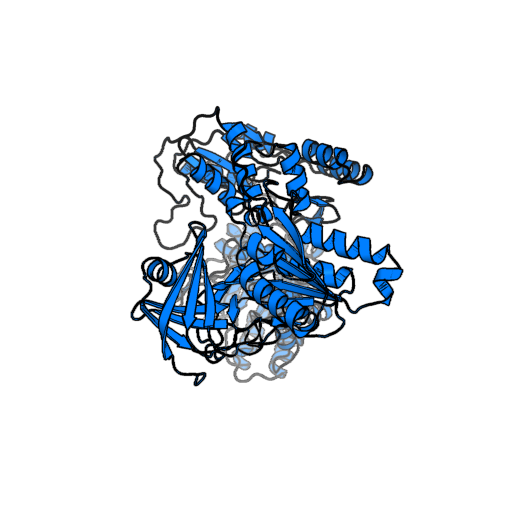.583 -18.284 -32.003 1.00 59.50 709 ASP A O 1
ATOM 5539 N N . GLY A 1 710 ? 19.960 -20.049 -31.995 1.00 43.19 710 GLY A N 1
ATOM 5540 C CA . GLY A 1 710 ? 18.955 -21.011 -31.525 1.00 43.19 710 GLY A CA 1
ATOM 5541 C C . GLY A 1 710 ? 18.543 -20.848 -30.055 1.00 43.19 710 GLY A C 1
ATOM 5542 O O . GLY A 1 710 ? 17.841 -21.714 -29.543 1.00 43.19 710 GLY A O 1
ATOM 5543 N N . MET A 1 711 ? 18.995 -19.789 -29.370 1.00 49.41 711 MET A N 1
ATOM 5544 C CA . MET A 1 711 ? 18.700 -19.485 -27.964 1.00 49.41 711 MET A CA 1
ATOM 5545 C C . MET A 1 711 ? 18.058 -18.094 -27.787 1.00 49.41 711 MET A C 1
ATOM 5547 O O . MET A 1 711 ? 18.017 -17.573 -26.675 1.00 49.41 711 MET A O 1
ATOM 5551 N N . GLY A 1 712 ? 17.519 -17.502 -28.861 1.00 51.03 712 GLY A N 1
ATOM 5552 C CA . GLY A 1 712 ? 16.728 -16.267 -28.802 1.00 51.03 712 GLY A CA 1
ATOM 5553 C C . GLY A 1 712 ? 17.525 -14.964 -28.946 1.00 51.03 712 GLY A C 1
ATOM 5554 O O . GLY A 1 712 ? 16.949 -13.886 -28.778 1.00 51.03 712 GLY A O 1
ATOM 5555 N N . GLN A 1 713 ? 18.824 -15.019 -29.275 1.00 62.19 713 GLN A N 1
ATOM 5556 C CA . GLN A 1 713 ? 19.616 -13.826 -29.596 1.00 62.19 713 GLN A CA 1
ATOM 5557 C C . GLN A 1 713 ? 19.291 -13.322 -31.006 1.00 62.19 713 GLN A C 1
ATOM 5559 O O . GLN A 1 713 ? 19.360 -14.081 -31.973 1.00 62.19 713 GLN A O 1
ATOM 5564 N N . GLN A 1 714 ? 19.044 -12.018 -31.148 1.00 67.25 714 GLN A N 1
ATOM 5565 C CA . GLN A 1 714 ? 18.906 -11.345 -32.445 1.00 67.25 714 GLN A CA 1
ATOM 5566 C C . GLN A 1 714 ? 20.184 -10.565 -32.794 1.00 67.25 714 GLN A C 1
ATOM 5568 O O . GLN A 1 714 ? 20.811 -9.980 -31.905 1.00 67.25 714 GLN A O 1
ATOM 5573 N N . TYR A 1 715 ? 20.579 -10.567 -34.075 1.00 76.19 715 TYR A N 1
ATOM 5574 C CA . TYR A 1 715 ? 21.779 -9.885 -34.569 1.00 76.19 715 TYR A CA 1
ATOM 5575 C C . TYR A 1 715 ? 21.468 -8.756 -35.562 1.00 76.19 715 TYR A C 1
ATOM 5577 O O . TYR A 1 715 ? 20.820 -8.978 -36.587 1.00 76.19 715 TYR A O 1
ATOM 5585 N N . ASN A 1 716 ? 22.011 -7.564 -35.296 1.00 84.62 716 ASN A N 1
ATOM 5586 C CA . ASN A 1 716 ? 21.991 -6.397 -36.185 1.00 84.62 716 ASN A CA 1
ATOM 5587 C C . ASN A 1 716 ? 23.385 -6.111 -36.773 1.00 84.62 716 ASN A C 1
ATOM 5589 O O . ASN A 1 716 ? 24.399 -6.551 -36.230 1.00 84.62 716 ASN A O 1
ATOM 5593 N N . THR A 1 717 ? 23.444 -5.367 -37.880 1.00 90.06 717 THR A N 1
ATOM 5594 C CA . THR A 1 717 ? 24.713 -4.956 -38.502 1.00 90.06 717 THR A CA 1
ATOM 5595 C C . THR A 1 717 ? 25.335 -3.751 -37.788 1.00 90.06 717 THR A C 1
ATOM 5597 O O . THR A 1 717 ? 24.597 -2.953 -37.206 1.00 90.06 717 THR A O 1
ATOM 5600 N N . PRO A 1 718 ? 26.672 -3.563 -37.847 1.00 93.31 718 PRO A N 1
ATOM 5601 C CA . PRO A 1 718 ? 27.318 -2.365 -37.305 1.00 93.31 718 PRO A CA 1
ATOM 5602 C C . PRO A 1 718 ? 26.742 -1.055 -37.849 1.00 93.31 718 PRO A C 1
ATOM 5604 O O . PRO A 1 718 ? 26.558 -0.115 -37.083 1.00 93.31 718 PRO A O 1
ATOM 5607 N N . GLU A 1 719 ? 26.410 -1.010 -39.146 1.00 91.94 719 GLU A N 1
ATOM 5608 C CA . GLU A 1 719 ? 25.775 0.157 -39.766 1.00 91.94 719 GLU A CA 1
ATOM 5609 C C . GLU A 1 719 ? 24.440 0.475 -39.095 1.00 91.94 719 GLU A C 1
ATOM 5611 O O . GLU A 1 719 ? 24.275 1.566 -38.561 1.00 91.94 719 GLU A O 1
ATOM 5616 N N . LYS A 1 720 ? 23.536 -0.505 -39.007 1.00 90.38 720 LYS A N 1
ATOM 5617 C CA . LYS A 1 720 ? 22.233 -0.313 -38.368 1.00 90.38 720 LYS A CA 1
ATOM 5618 C C . LYS A 1 720 ? 22.366 0.153 -36.917 1.00 90.38 720 LYS A C 1
ATOM 5620 O O . LYS A 1 720 ? 21.657 1.054 -36.490 1.00 90.38 720 LYS A O 1
ATOM 5625 N N . VAL A 1 721 ? 23.281 -0.445 -36.159 1.00 93.31 721 VAL A N 1
ATOM 5626 C CA . VAL A 1 721 ? 23.440 -0.152 -34.728 1.00 93.31 721 VAL A CA 1
ATOM 5627 C C . VAL A 1 721 ? 24.026 1.236 -34.479 1.00 93.31 721 VAL A C 1
ATOM 5629 O O . VAL A 1 721 ? 23.540 1.974 -33.625 1.00 93.31 721 VAL A O 1
ATOM 5632 N N . ILE A 1 722 ? 25.078 1.605 -35.206 1.00 95.69 722 ILE A N 1
ATOM 5633 C CA . ILE A 1 722 ? 25.789 2.860 -34.953 1.00 95.69 722 ILE A CA 1
ATOM 5634 C C . ILE A 1 722 ? 25.117 4.042 -35.652 1.00 95.69 722 ILE A C 1
ATOM 5636 O O . ILE A 1 722 ? 24.998 5.105 -35.045 1.00 95.69 722 ILE A O 1
ATOM 5640 N N . LYS A 1 723 ? 24.687 3.874 -36.906 1.00 91.75 723 LYS A N 1
ATOM 5641 C CA . LYS A 1 723 ? 24.131 4.947 -37.739 1.00 91.75 723 LYS A CA 1
ATOM 5642 C C . LYS A 1 723 ? 22.627 5.082 -37.543 1.00 91.75 723 LYS A C 1
ATOM 5644 O O . LYS A 1 723 ? 22.187 6.129 -37.086 1.00 91.75 723 LYS A O 1
ATOM 5649 N N . ASP A 1 724 ? 21.862 4.025 -37.811 1.00 90.69 724 ASP A N 1
ATOM 5650 C CA . ASP A 1 724 ? 20.391 4.106 -37.809 1.00 90.69 724 ASP A CA 1
ATOM 5651 C C . ASP A 1 724 ? 19.807 4.144 -36.390 1.00 90.69 724 ASP A C 1
ATOM 5653 O O . ASP A 1 724 ? 18.795 4.792 -36.140 1.00 90.69 724 ASP A O 1
ATOM 5657 N N . GLN A 1 725 ? 20.431 3.426 -35.455 1.00 92.69 725 GLN A N 1
ATOM 5658 C CA . GLN A 1 725 ? 20.017 3.354 -34.050 1.00 92.69 725 GLN A CA 1
ATOM 5659 C C . GLN A 1 725 ? 20.818 4.300 -33.146 1.00 92.69 725 GLN A C 1
ATOM 5661 O O . GLN A 1 725 ? 20.586 4.325 -31.938 1.00 92.69 725 GLN A O 1
ATOM 5666 N N . GLU A 1 726 ? 21.750 5.069 -33.715 1.00 94.19 726 GLU A N 1
ATOM 5667 C CA . GLU A 1 726 ? 22.567 6.076 -33.027 1.00 94.19 726 GLU A CA 1
ATOM 5668 C C . GLU A 1 726 ? 23.339 5.564 -31.785 1.00 94.19 726 GLU A C 1
ATOM 5670 O O . GLU A 1 726 ? 23.689 6.343 -30.897 1.00 94.19 726 GLU A O 1
ATOM 5675 N N . SER A 1 727 ? 23.644 4.264 -31.696 1.00 95.44 727 SER A N 1
ATOM 5676 C CA . SER A 1 727 ? 24.447 3.714 -30.593 1.00 95.44 727 SER A CA 1
ATOM 5677 C C . SER A 1 727 ? 25.910 4.161 -30.685 1.00 95.44 727 SER A C 1
ATOM 5679 O O . SER A 1 727 ? 26.403 4.524 -31.752 1.00 95.44 727 SER A O 1
ATOM 5681 N N . ASP A 1 728 ? 26.650 4.104 -29.577 1.00 97.62 728 ASP A N 1
ATOM 5682 C CA . ASP A 1 728 ? 28.058 4.502 -29.565 1.00 97.62 728 ASP A CA 1
ATOM 5683 C C . ASP A 1 728 ? 29.002 3.345 -29.829 1.00 97.62 728 ASP A C 1
ATOM 5685 O O . ASP A 1 728 ? 29.930 3.514 -30.608 1.00 97.62 728 ASP A O 1
ATOM 5689 N N . ILE A 1 729 ? 28.780 2.198 -29.187 1.00 98.50 729 ILE A N 1
ATOM 5690 C CA . ILE A 1 729 ? 29.690 1.049 -29.217 1.00 98.50 729 ILE A CA 1
ATOM 5691 C C . ILE A 1 729 ? 28.923 -0.213 -29.608 1.00 98.50 729 ILE A C 1
ATOM 5693 O O . ILE A 1 729 ? 27.827 -0.464 -29.102 1.00 98.50 729 ILE A O 1
ATOM 5697 N N . ILE A 1 730 ? 29.527 -1.034 -30.468 1.00 97.62 730 ILE A N 1
ATOM 5698 C CA . ILE A 1 730 ? 29.056 -2.394 -30.765 1.00 97.62 730 ILE A CA 1
ATOM 5699 C C . ILE A 1 730 ? 29.754 -3.408 -29.855 1.00 97.62 730 ILE A C 1
ATOM 5701 O O . ILE A 1 730 ? 30.974 -3.373 -29.713 1.00 97.62 730 ILE A O 1
ATOM 5705 N N . ILE A 1 731 ? 28.997 -4.335 -29.264 1.00 96.75 731 ILE A N 1
ATOM 5706 C CA . ILE A 1 731 ? 29.539 -5.451 -28.477 1.00 96.75 731 ILE A CA 1
ATOM 5707 C C . ILE A 1 731 ? 29.427 -6.736 -29.302 1.00 96.75 731 ILE A C 1
ATOM 5709 O O . ILE A 1 731 ? 28.326 -7.196 -29.622 1.00 96.75 731 ILE A O 1
ATOM 5713 N N . VAL A 1 732 ? 30.574 -7.335 -29.622 1.00 95.19 732 VAL A N 1
ATOM 5714 C CA . VAL A 1 732 ? 30.670 -8.534 -30.466 1.00 95.19 732 VAL A CA 1
ATOM 5715 C C . VAL A 1 732 ? 31.392 -9.649 -29.711 1.00 95.19 732 VAL A C 1
ATOM 5717 O O . VAL A 1 732 ? 32.458 -9.436 -29.142 1.00 95.19 732 VAL A O 1
ATOM 5720 N N . GLY A 1 733 ? 30.802 -10.845 -29.691 1.00 90.56 733 GLY A N 1
ATOM 5721 C CA . GLY A 1 733 ? 31.368 -12.018 -29.014 1.00 90.56 733 GLY A CA 1
ATOM 5722 C C . GLY A 1 733 ? 32.061 -12.989 -29.971 1.00 90.56 733 GLY A C 1
ATOM 5723 O O . GLY A 1 733 ? 32.910 -12.604 -30.777 1.00 90.56 733 GLY A O 1
ATOM 5724 N N . ARG A 1 734 ? 31.646 -14.262 -29.907 1.00 83.81 734 ARG A N 1
ATOM 5725 C CA . ARG A 1 734 ? 32.196 -15.414 -30.658 1.00 83.81 734 ARG A CA 1
ATOM 5726 C C . ARG A 1 734 ? 32.459 -15.166 -32.147 1.00 83.81 734 ARG A C 1
ATOM 5728 O O . ARG A 1 734 ? 33.374 -15.759 -32.702 1.00 83.81 734 ARG A O 1
ATOM 5735 N N . GLY A 1 735 ? 31.702 -14.266 -32.779 1.00 83.31 735 GLY A N 1
ATOM 5736 C CA . GLY A 1 735 ? 31.879 -13.890 -34.184 1.00 83.31 735 GLY A CA 1
ATOM 5737 C C . GLY A 1 735 ? 33.256 -13.317 -34.542 1.00 83.31 735 GLY A C 1
ATOM 5738 O O . GLY A 1 735 ? 33.559 -13.253 -35.726 1.00 83.31 735 GLY A O 1
ATOM 5739 N N . ILE A 1 736 ? 34.077 -12.923 -33.559 1.00 93.00 736 ILE A N 1
ATOM 5740 C CA . ILE A 1 736 ? 35.445 -12.433 -33.781 1.00 93.00 736 ILE A CA 1
ATOM 5741 C C . ILE A 1 736 ? 36.484 -13.431 -33.271 1.00 93.00 736 ILE A C 1
ATOM 5743 O O . ILE A 1 736 ? 37.303 -13.915 -34.045 1.00 93.00 736 ILE A O 1
ATOM 5747 N N . TYR A 1 737 ? 36.469 -13.769 -31.979 1.00 89.81 737 TYR A N 1
ATOM 5748 C CA . TYR A 1 737 ? 37.576 -14.532 -31.387 1.00 89.81 737 TYR A CA 1
ATOM 5749 C C . TYR A 1 737 ? 37.602 -16.020 -31.767 1.00 89.81 737 TYR A C 1
ATOM 5751 O O . TYR A 1 737 ? 38.624 -16.668 -31.565 1.00 89.81 737 TYR A O 1
ATOM 5759 N N . GLN A 1 738 ? 36.522 -16.558 -32.347 1.00 90.38 738 GLN A N 1
ATOM 5760 C CA . GLN A 1 738 ? 36.499 -17.911 -32.924 1.00 90.38 738 GLN A CA 1
ATOM 5761 C C . GLN A 1 738 ? 36.739 -17.921 -34.443 1.00 90.38 738 GLN A C 1
ATOM 5763 O O . GLN A 1 738 ? 36.702 -18.984 -35.063 1.00 90.38 738 GLN A O 1
ATOM 5768 N N . ALA A 1 739 ? 36.962 -16.760 -35.068 1.00 91.69 739 ALA A N 1
ATOM 5769 C CA . ALA A 1 739 ? 37.317 -16.696 -36.480 1.00 91.69 739 ALA A CA 1
ATOM 5770 C C . ALA A 1 739 ? 38.719 -17.280 -36.718 1.00 91.69 739 ALA A C 1
ATOM 5772 O O . ALA A 1 739 ? 39.565 -17.289 -35.826 1.00 91.69 739 ALA A O 1
ATOM 5773 N N . ALA A 1 740 ? 38.986 -17.728 -37.949 1.00 90.25 740 ALA A N 1
ATOM 5774 C CA . ALA A 1 740 ? 40.299 -18.258 -38.324 1.00 90.25 740 ALA A CA 1
ATOM 5775 C C . ALA A 1 740 ? 41.430 -17.224 -38.146 1.00 90.25 740 ALA A C 1
ATOM 5777 O O . ALA A 1 740 ? 42.542 -17.586 -37.771 1.00 90.25 740 ALA A O 1
ATOM 5778 N N . ASP A 1 741 ? 41.127 -15.943 -38.376 1.00 94.69 741 ASP A N 1
ATOM 5779 C CA . ASP A 1 741 ? 41.997 -14.809 -38.061 1.00 94.69 741 ASP A CA 1
ATOM 5780 C C . ASP A 1 741 ? 41.212 -13.781 -37.224 1.00 94.69 741 ASP A C 1
ATOM 5782 O O . ASP A 1 741 ? 40.532 -12.909 -37.779 1.00 94.69 741 ASP A O 1
ATOM 5786 N N . PRO A 1 742 ? 41.278 -13.881 -35.883 1.00 95.19 742 PRO A N 1
ATOM 5787 C CA . PRO A 1 742 ? 40.555 -12.983 -34.989 1.00 95.19 742 PRO A CA 1
ATOM 5788 C C . PRO A 1 742 ? 40.926 -11.506 -35.145 1.00 95.19 742 PRO A C 1
ATOM 5790 O O . PRO A 1 742 ? 40.075 -10.641 -34.950 1.00 95.19 742 PRO A O 1
ATOM 5793 N N . VAL A 1 743 ? 42.178 -11.197 -35.501 1.00 96.56 743 VAL A N 1
ATOM 5794 C CA . VAL A 1 743 ? 42.649 -9.809 -35.636 1.00 96.56 743 VAL A CA 1
ATOM 5795 C C . VAL A 1 743 ? 42.095 -9.196 -36.916 1.00 96.56 743 VAL A C 1
ATOM 5797 O O . VAL A 1 743 ? 41.579 -8.077 -36.889 1.00 96.56 743 VAL A O 1
ATOM 5800 N N . ALA A 1 744 ? 42.160 -9.924 -38.034 1.00 95.12 744 ALA A N 1
ATOM 5801 C CA . ALA A 1 744 ? 41.553 -9.473 -39.281 1.00 95.12 744 ALA A CA 1
ATOM 5802 C C . ALA A 1 744 ? 40.032 -9.324 -39.144 1.00 95.12 744 ALA A C 1
ATOM 5804 O O . ALA A 1 744 ? 39.464 -8.361 -39.659 1.00 95.12 744 ALA A O 1
ATOM 5805 N N . GLU A 1 745 ? 39.368 -10.230 -38.424 1.00 96.38 745 GLU A N 1
ATOM 5806 C CA . GLU A 1 745 ? 37.926 -10.135 -38.197 1.00 96.38 745 GLU A CA 1
ATOM 5807 C C . GLU A 1 745 ? 37.570 -8.941 -37.296 1.00 96.38 745 GLU A C 1
ATOM 5809 O O . GLU A 1 745 ? 36.683 -8.162 -37.643 1.00 96.38 745 GLU A O 1
ATOM 5814 N N . ALA A 1 746 ? 38.310 -8.709 -36.205 1.00 96.81 746 ALA A N 1
ATOM 5815 C CA . ALA A 1 746 ? 38.132 -7.531 -35.352 1.00 96.81 746 ALA A CA 1
ATOM 5816 C C . ALA A 1 746 ? 38.292 -6.220 -36.135 1.00 96.81 746 ALA A C 1
ATOM 5818 O O . ALA A 1 746 ? 37.477 -5.308 -35.976 1.00 96.81 746 ALA A O 1
ATOM 5819 N N . LYS A 1 747 ? 39.280 -6.143 -37.039 1.00 96.88 747 LYS A N 1
ATOM 5820 C CA . LYS A 1 747 ? 39.474 -4.987 -37.929 1.00 96.88 747 LYS A CA 1
ATOM 5821 C C . LYS A 1 747 ? 38.250 -4.704 -38.789 1.00 96.88 747 LYS A C 1
ATOM 5823 O O . LYS A 1 747 ? 37.850 -3.548 -38.873 1.00 96.88 747 LYS A O 1
ATOM 5828 N N . LYS A 1 748 ? 37.606 -5.730 -39.358 1.00 96.50 748 LYS A N 1
ATOM 5829 C CA . LYS A 1 748 ? 36.378 -5.546 -40.153 1.00 96.50 748 LYS A CA 1
ATOM 5830 C C . LYS A 1 748 ? 35.258 -4.918 -39.327 1.00 96.50 748 LYS A C 1
ATOM 5832 O O . LYS A 1 748 ? 34.614 -3.983 -39.792 1.00 96.50 748 LYS A O 1
ATOM 5837 N N . TYR A 1 749 ? 35.030 -5.400 -38.102 1.00 97.38 749 TYR A N 1
ATOM 5838 C CA . TYR A 1 749 ? 34.009 -4.824 -37.219 1.00 97.38 749 TYR A CA 1
ATOM 5839 C C . TYR A 1 749 ? 34.366 -3.402 -36.774 1.00 97.38 749 TYR A C 1
ATOM 5841 O O . TYR A 1 749 ? 33.492 -2.537 -36.785 1.00 97.38 749 TYR A O 1
ATOM 5849 N N . ARG A 1 750 ? 35.637 -3.145 -36.435 1.00 97.69 750 ARG A N 1
ATOM 5850 C CA . ARG A 1 750 ? 36.139 -1.808 -36.084 1.00 97.69 750 ARG A CA 1
ATOM 5851 C C . ARG A 1 750 ? 35.929 -0.823 -37.230 1.00 97.69 750 ARG A C 1
ATOM 5853 O O . ARG A 1 750 ? 35.392 0.257 -37.016 1.00 97.69 750 ARG A O 1
ATOM 5860 N N . GLU A 1 751 ? 36.327 -1.193 -38.443 1.00 97.12 751 GLU A N 1
ATOM 5861 C CA . GLU A 1 751 ? 36.179 -0.359 -39.637 1.00 97.12 751 GLU A CA 1
ATOM 5862 C C . GLU A 1 751 ? 34.709 -0.127 -39.984 1.00 97.12 751 GLU A C 1
ATOM 5864 O O . GLU A 1 751 ? 34.332 1.007 -40.267 1.00 97.12 751 GLU A O 1
ATOM 5869 N N . ALA A 1 752 ? 33.863 -1.158 -39.901 1.00 95.94 752 ALA A N 1
ATOM 5870 C CA . ALA A 1 752 ? 32.429 -1.026 -40.145 1.00 95.94 752 ALA A CA 1
ATOM 5871 C C . ALA A 1 752 ? 31.748 -0.108 -39.117 1.00 95.94 752 ALA A C 1
ATOM 5873 O O . ALA A 1 752 ? 30.991 0.784 -39.499 1.00 95.94 752 ALA A O 1
ATOM 5874 N N . GLY A 1 753 ? 32.041 -0.291 -37.825 1.00 97.00 753 GLY A N 1
ATOM 5875 C CA . GLY A 1 753 ? 31.513 0.549 -36.750 1.00 97.00 753 GLY A CA 1
ATOM 5876 C C . GLY A 1 753 ? 31.997 1.995 -36.848 1.00 97.00 753 GLY A C 1
ATOM 5877 O O . GLY A 1 753 ? 31.196 2.920 -36.712 1.00 97.00 753 GLY A O 1
ATOM 5878 N N . TRP A 1 754 ? 33.283 2.208 -37.143 1.00 97.62 754 TRP A N 1
ATOM 5879 C CA . TRP A 1 754 ? 33.851 3.550 -37.278 1.00 97.62 754 TRP A CA 1
ATOM 5880 C C . TRP A 1 754 ? 33.348 4.266 -38.531 1.00 97.62 754 TRP A C 1
ATOM 5882 O O . TRP A 1 754 ? 33.031 5.451 -38.485 1.00 97.62 754 TRP A O 1
ATOM 5892 N N . LYS A 1 755 ? 33.219 3.549 -39.653 1.00 96.44 755 LYS A N 1
ATOM 5893 C CA . LYS A 1 755 ? 32.628 4.091 -40.880 1.00 96.44 755 LYS A CA 1
ATOM 5894 C C . LYS A 1 755 ? 31.185 4.531 -40.642 1.00 96.44 755 LYS A C 1
ATOM 5896 O O . LYS A 1 755 ? 30.844 5.655 -40.983 1.00 96.44 755 LYS A O 1
ATOM 5901 N N . ALA A 1 756 ? 30.368 3.686 -40.011 1.00 95.94 756 ALA A N 1
ATOM 5902 C CA . ALA A 1 756 ? 28.984 4.016 -39.677 1.00 95.94 756 ALA A CA 1
ATOM 5903 C C . ALA A 1 756 ? 28.880 5.237 -38.749 1.00 95.94 756 ALA A C 1
ATOM 5905 O O . ALA A 1 756 ? 27.995 6.071 -38.915 1.00 95.94 756 ALA A O 1
ATOM 5906 N N . TYR A 1 757 ? 29.815 5.374 -37.807 1.00 96.56 757 TYR A N 1
ATOM 5907 C CA . TYR A 1 757 ? 29.926 6.550 -36.949 1.00 96.56 757 TYR A CA 1
ATOM 5908 C C . TYR A 1 757 ? 30.250 7.824 -37.745 1.00 96.56 757 TYR A C 1
ATOM 5910 O O . TYR A 1 757 ? 29.567 8.830 -37.579 1.00 96.56 757 TYR A O 1
ATOM 5918 N N . MET A 1 758 ? 31.239 7.772 -38.642 1.00 95.69 758 MET A N 1
ATOM 5919 C CA . MET A 1 758 ? 31.607 8.908 -39.496 1.00 95.69 758 MET A CA 1
ATOM 5920 C C . MET A 1 758 ? 30.508 9.291 -40.491 1.00 95.69 758 MET A C 1
ATOM 5922 O O . MET A 1 758 ? 30.431 10.447 -40.874 1.00 95.69 758 MET A O 1
ATOM 5926 N N . GLU A 1 759 ? 29.689 8.334 -40.931 1.00 92.06 759 GLU A N 1
ATOM 5927 C CA . GLU A 1 759 ? 28.520 8.597 -41.781 1.00 92.06 759 GLU A CA 1
ATOM 5928 C C . GLU A 1 759 ? 27.332 9.186 -41.004 1.00 92.06 759 GLU A C 1
ATOM 5930 O O . GLU A 1 759 ? 26.448 9.789 -41.612 1.00 92.06 759 GLU A O 1
ATOM 5935 N N . ARG A 1 760 ? 27.272 8.966 -39.684 1.00 90.88 760 ARG A N 1
ATOM 5936 C CA . ARG A 1 760 ? 26.247 9.539 -38.802 1.00 90.88 760 ARG A CA 1
ATOM 5937 C C . ARG A 1 760 ? 26.542 10.998 -38.449 1.00 90.88 760 ARG A C 1
ATOM 5939 O O . ARG A 1 760 ? 25.596 11.773 -38.323 1.00 90.88 760 ARG A O 1
ATOM 5946 N N . LEU A 1 761 ? 27.815 11.318 -38.192 1.00 85.31 761 LEU A N 1
ATOM 5947 C CA . LEU A 1 761 ? 28.303 12.680 -37.933 1.00 85.31 761 LEU A CA 1
ATOM 5948 C C . LEU A 1 761 ? 28.104 13.587 -39.149 1.00 85.31 761 LEU A C 1
ATOM 5950 O O . LEU A 1 761 ? 27.777 14.774 -38.912 1.00 85.31 761 LEU A O 1
#

Foldseek 3Di:
DPFAWWDKWFFADWDDQAPFKIKTKTFDFQVDAQLWWKWKADPPWAIDTFGWLADDRGMTMTMAGDDDDVSVVVVVDDGGDIITIHDRWFDHDDQDAQAEEEEAEEQPSCRSVLRVLQCNCVPRVHAYEYQYEYQADSRTGCPVVQVPRPNYHYAYEHCCPNDGHNHGSLVVVLVVLVVQVVDPVNVPRGAYEYEYDYDLLNQVSVLVSCVVSVHKYKYQADARDRRLPCPPQRQAAPPVGDRCSHHHSIDISVVLVRRPCRQFWYADPVRDTDGDDDPPSPDDPPDDLQALLNLLVVCVVLVQKDADWDQDPVRDTARIDGHLLSCVVPVSSLLSLLVLLCVLCVVPDFQEEEEQPRRQRSSRVSNCVVVVGHYKYADPDQDPDDPSQRIDGDDDAPTEYEYEEAEFAQQPSVCVVVVSCVVRRYHYAEYEYAEYALQHNQVQCVLVRHHYRYSDYPLRSLVSCVVVVVDDPVSSVRNVVVSVVRHDDHPPDDDDPDDDDDDPDPDDDQLQRLLVVAQFPLLNLLSVLCRVLVFQEEEAAEDQELVLLLVCLQLALLLHQEYEYAQVNHPPDDVVSLVSSQVSCVVNVHFYEYAPAAEDALQVLLCVCCHDRCRPLVRHQEYEYECVVDLRVVVSVCVRNLVSSHAYAYAQDDQFPPDPSDDPNNVRSVSSCVVPSSHHQAYAHQADDDPNSSHAYEYEQEDCDWDADPRRGGYDYLLCRCAVRVHRHYYYYCQQSVDPHNNVSSNVNRCSNSVSNVVND